Protein 9BAS (pdb70)

Solvent-accessible surface area: 34162 Å² total; per-residue (Å²): 127,8,10,0,0,2,0,1,0,1,2,0,0,20,2,0,0,22,32,13,52,7,146,65,11,46,0,31,13,0,21,13,4,10,1,42,0,0,40,0,29,14,0,0,0,3,2,1,16,6,0,9,0,1,7,0,0,3,17,0,49,19,1,44,59,77,128,18,59,50,24,53,6,45,9,59,22,32,9,80,74,93,122,52,1,1,0,56,0,0,63,135,23,51,4,81,0,0,0,0,2,2,2,4,0,7,4,5,123,52,170,12,47,6,36,126,77,4,111,15,2,0,47,32,0,4,2,59,40,0,5,0,8,4,1,2,9,3,32,0,2,5,2,16,0,31,48,51,96,7,29,110,45,55,110,134,46,67,2,74,26,16,61,164,126,107,43,41,159,32,42,7,4,79,96,70,87,127,86,27,112,27,71,17,43,140,57,4,5,28,1,10,6,34,17,0,0,0,17,2,40,0,14,19,0,160,61,5,61,14,88,6,30,70,8,0,63,52,4,5,119,49,0,36,52,8,0,29,114,16,97,135,86,29,0,0,0,4,1,0,4,14,11,2,11,1,7,4,21,14,11,182,57,9,48,63,54,2,45,7,8,26,5,0,3,0,0,32,5,0,6,36,7,0,2,68,0,6,17,26,0,20,120,59,58,23,20,87,52,0,3,1,1,0,1,0,0,0,0,5,6,15,79,6,5,2,65,4,89,3,79,139,69,62,59,137,13,66,6,5,29,32,22,42,20,2,8,11,0,3,1,0,1,0,2,17,0,0,0,0,0,0,12,54,128,25,33,96,52,55,25,88,1,117,3,13,0,3,1,1,0,2,0,57,0,1,3,107,32,0,61,21,178,29,50,141,87,10,5,45,8,2,93,63,20,17,72,0,3,23,23,18,160,80,93,24,22,109,37,3,5,2,8,36,58,13,22,0,1,11,21,42,95,46,0,2,1,10,47,38,117,52,132,45,56,130,41,16,78,78,10,114,90,27,90,46,2,27,83,94,88,47,8,0,2,8,19,79,167,10,106,61,0,95,119,61,24,12,144,139,78,85,165,39,19,159,46,2,41,44,73,2,71,63,40,123,72,136,232,88,6,11,0,0,3,0,2,0,0,1,0,0,21,2,0,0,26,32,17,55,8,146,67,5,46,0,24,14,0,21,12,5,10,5,48,0,0,40,0,25,7,0,1,0,4,1,0,13,7,0,8,0,2,11,0,1,3,16,0,46,18,3,52,58,70,137,12,54,45,24,51,4,48,9,56,23,36,7,71,80,87,116,66,0,0,0,62,2,0,63,145,36,47,2,86,0,0,0,0,5,1,1,2,1,5,2,5,118,44,103,30,72,6,39,137,54,5,124,14,1,2,41,39,0,3,3,63,46,0,3,0,2,4,2,1,3,3,29,0,2,0,0,13,0,51,52,42,104,13,33,106,48,58,109,139,47,68,3,73,26,20,46,160,137,109,45,38,153,36,46,6,7,80,97,63,91,126,85,33,105,34,71,23,45,144,51,4,7,24,1,14,3,29,17,0,0,0,17,1,38,0,16,20,0,86,64,5,61,6,96,5,27,72,13,2,103,41,9,5,103,59,0,31,60,11,0,42,114,26,83,132,59,30,0,0,0,3,2,0,3,20,16,0,13,0,8,3,19,16,22,183,64,12,50,62,56,3,45,7,7,23,5,0,3,2,0,32,7,0,6,44,8,0,2,65,0,6,20,34,0,25,124,40,54,23,17,70,51,0,4,2,0,0,2,0,0,0,0,8,10,19,72,5,5,4,66,6,94,3,75,132,61,67,51,141,10,65,10,7,27,22,25,36,17,0,9,8,2,4,2,0,0,0,3,13,0,0,0,1,0,1,19,54,135,25,32,97,51,51,26,88,2,110,5,12,0,3,1,1,0,2,1,64,0,2,3,92,37,19,65,19,174,25,54,156,87,9,4,64,13,1,99,62,22,19,68,1,4,20,24,13,167,76,91,24,23,113,37,3,6,5,10,36,60,12,25,1,2,10,20,35,102,44,0,2,1,10,42,39,128,52,129,53,48,125,51,12,71,73,10,108,92,26,85,37,4,35,81,104,79,46,4,0,2,15,21,80,164,17,112,55,0,110,125,61,25,14,129,155,81,89,175,46,20,154,48,4,44,37,68,3,71,47,24,118,83,138,118

Structure (mmCIF, N/CA/C/O backbone):
data_9BAS
#
_entry.id   9BAS
#
_cell.length_a   71.866
_cell.length_b   110.007
_cell.length_c   71.791
_cell.angle_alpha   90.00
_cell.angle_beta   106.25
_cell.angle_gamma   90.00
#
_symmetry.space_group_name_H-M   'P 1 21 1'
#
loop_
_entity.id
_entity.type
_entity.pdbx_description
1 polymer 'S1_15A sulfatase'
2 non-polymer 'CALCIUM ION'
3 non-polymer 6-O-sulfo-beta-D-galactopyranose
4 water water
#
loop_
_atom_site.group_PDB
_atom_site.id
_atom_site.type_symbol
_atom_site.label_atom_id
_atom_site.label_alt_id
_atom_site.label_comp_id
_atom_site.label_asym_id
_atom_site.label_entity_id
_atom_site.label_seq_id
_atom_site.pdbx_PDB_ins_code
_atom_site.Cartn_x
_atom_site.Cartn_y
_atom_site.Cartn_z
_atom_site.occupancy
_atom_site.B_iso_or_equiv
_atom_site.auth_seq_id
_atom_site.auth_comp_id
_atom_site.auth_asym_id
_atom_site.auth_atom_id
_atom_site.pdbx_PDB_model_num
ATOM 1 N N . LYS A 1 45 ? 85.348 -15.497 7.510 1.00 35.82 45 LYS B N 1
ATOM 2 C CA . LYS A 1 45 ? 85.196 -15.433 8.961 1.00 28.78 45 LYS B CA 1
ATOM 3 C C . LYS A 1 45 ? 86.568 -15.446 9.628 1.00 24.62 45 LYS B C 1
ATOM 4 O O . LYS A 1 45 ? 87.302 -16.429 9.524 1.00 28.48 45 LYS B O 1
ATOM 10 N N . PRO A 1 46 ? 86.927 -14.343 10.303 1.00 26.68 46 PRO B N 1
ATOM 11 C CA . PRO A 1 46 ? 88.262 -14.215 10.909 1.00 20.22 46 PRO B CA 1
ATOM 12 C C . PRO A 1 46 ? 88.534 -15.245 12.011 1.00 19.30 46 PRO B C 1
ATOM 13 O O . PRO A 1 46 ? 87.607 -15.855 12.555 1.00 19.41 46 PRO B O 1
ATOM 17 N N . ASN A 1 47 ? 89.810 -15.471 12.294 1.00 17.94 47 ASN B N 1
ATOM 18 C CA . ASN A 1 47 ? 90.199 -16.144 13.516 1.00 16.26 47 ASN B CA 1
ATOM 19 C C . ASN A 1 47 ? 90.058 -15.179 14.661 1.00 16.51 47 ASN B C 1
ATOM 20 O O . ASN A 1 47 ? 90.060 -13.965 14.457 1.00 16.00 47 ASN B O 1
ATOM 25 N N . ILE A 1 48 ? 89.912 -15.719 15.860 1.00 15.70 48 ILE B N 1
ATOM 26 C CA . ILE A 1 48 ? 89.769 -14.890 17.043 1.00 15.63 48 ILE B CA 1
ATOM 27 C C . ILE A 1 48 ? 90.826 -15.282 18.067 1.00 15.18 48 ILE B C 1
ATOM 28 O O . ILE A 1 48 ? 91.020 -16.454 18.372 1.00 15.68 48 ILE B O 1
ATOM 33 N N . VAL A 1 49 ? 91.527 -14.293 18.594 1.00 17.03 49 VAL B N 1
ATOM 34 C CA . VAL A 1 49 ? 92.454 -14.540 19.689 1.00 15.59 49 VAL B CA 1
ATOM 35 C C . VAL A 1 49 ? 92.176 -13.545 20.818 1.00 16.22 49 VAL B C 1
ATOM 36 O O . VAL A 1 49 ? 92.171 -12.329 20.592 1.00 16.24 49 VAL B O 1
ATOM 40 N N . ILE A 1 50 ? 91.920 -14.062 22.018 1.00 16.72 50 ILE B N 1
ATOM 41 C CA . ILE A 1 50 ? 91.703 -13.201 23.174 1.00 14.62 50 ILE B CA 1
ATOM 42 C C . ILE A 1 50 ? 92.859 -13.294 24.177 1.00 13.80 50 ILE B C 1
ATOM 43 O O . ILE A 1 50 ? 92.971 -14.269 24.926 1.00 14.81 50 ILE B O 1
ATOM 48 N N . PHE A 1 51 ? 93.735 -12.293 24.162 1.00 12.31 51 PHE B N 1
ATOM 49 C CA . PHE A 1 51 ? 94.818 -12.195 25.143 1.00 14.50 51 PHE B CA 1
ATOM 50 C C . PHE A 1 51 ? 94.234 -11.633 26.422 1.00 13.74 51 PHE B C 1
ATOM 51 O O . PHE A 1 51 ? 93.714 -10.516 26.436 1.00 11.94 51 PHE B O 1
ATOM 59 N N . TYR A 1 52 ? 94.335 -12.403 27.497 1.00 14.81 52 TYR B N 1
ATOM 60 C CA . TYR A 1 52 ? 93.661 -12.053 28.740 1.00 15.31 52 TYR B CA 1
ATOM 61 C C . TYR A 1 52 ? 94.631 -12.093 29.918 1.00 15.60 52 TYR B C 1
ATOM 62 O O . TYR A 1 52 ? 94.964 -13.157 30.450 1.00 13.95 52 TYR B O 1
ATOM 71 N N . VAL A 1 53 ? 95.070 -10.900 30.308 1.00 12.56 53 VAL B N 1
ATOM 72 C CA . VAL A 1 53 ? 96.119 -10.713 31.297 1.00 13.07 53 VAL B CA 1
ATOM 73 C C . VAL A 1 53 ? 95.549 -10.688 32.717 1.00 13.14 53 VAL B C 1
ATOM 74 O O . VAL A 1 53 ? 94.460 -10.158 32.964 1.00 13.99 53 VAL B O 1
ATOM 78 N N . ASP A 1 54 ? 96.279 -11.303 33.636 1.00 12.71 54 ASP B N 1
ATOM 79 C CA . ASP A 1 54 ? 95.870 -11.373 35.022 1.00 13.28 54 ASP B CA 1
ATOM 80 C C . ASP A 1 54 ? 96.348 -10.125 35.779 1.00 15.36 54 ASP B C 1
ATOM 81 O O . ASP A 1 54 ? 97.541 -9.858 35.866 1.00 15.37 54 ASP B O 1
ATOM 86 N N . ASP A 1 55 ? 95.390 -9.359 36.293 1.00 13.57 55 ASP B N 1
ATOM 87 C CA . ASP A 1 55 ? 95.625 -8.183 37.122 1.00 14.57 55 ASP B CA 1
ATOM 88 C C . ASP A 1 55 ? 96.337 -7.050 36.404 1.00 13.01 55 ASP B C 1
ATOM 89 O O . ASP A 1 55 ? 97.082 -6.312 37.038 1.00 13.15 55 ASP B O 1
ATOM 94 N N . LEU A 1 56 ? 96.131 -6.901 35.102 1.00 12.12 56 LEU B N 1
ATOM 95 C CA . LEU A 1 56 ? 96.791 -5.816 34.402 1.00 12.79 56 LEU B CA 1
ATOM 96 C C . LEU A 1 56 ? 96.046 -4.510 34.644 1.00 12.49 56 LEU B C 1
ATOM 97 O O . LEU A 1 56 ? 94.853 -4.408 34.375 1.00 13.52 56 LEU B O 1
ATOM 102 N N . GLY A 1 57 ? 96.750 -3.505 35.147 1.00 12.16 57 GLY B N 1
ATOM 103 C CA . GLY A 1 57 ? 96.104 -2.253 35.456 1.00 11.22 57 GLY B CA 1
ATOM 104 C C . GLY A 1 57 ? 96.140 -1.302 34.294 1.00 12.24 57 GLY B C 1
ATOM 105 O O . GLY A 1 57 ? 96.877 -1.508 33.332 1.00 12.30 57 GLY B O 1
ATOM 106 N N . TYR A 1 58 ? 95.343 -0.245 34.406 1.00 13.09 58 TYR B N 1
ATOM 107 C CA . TYR A 1 58 ? 95.127 0.690 33.326 1.00 14.60 58 TYR B CA 1
ATOM 108 C C . TYR A 1 58 ? 96.443 1.269 32.884 1.00 11.40 58 TYR B C 1
ATOM 109 O O . TYR A 1 58 ? 96.697 1.389 31.703 1.00 13.03 58 TYR B O 1
ATOM 118 N N . GLY A 1 59 ? 97.300 1.580 33.846 1.00 14.15 59 GLY B N 1
ATOM 119 C CA . GLY A 1 59 ? 98.567 2.216 33.551 1.00 12.78 59 GLY B CA 1
ATOM 120 C C . GLY A 1 59 ? 99.766 1.299 33.435 1.00 12.88 59 GLY B C 1
ATOM 121 O O . GLY A 1 59 ? 100.898 1.779 33.448 1.00 13.93 59 GLY B O 1
ATOM 122 N N . ASP A 1 60 ? 99.525 -0.004 33.314 1.00 11.54 60 ASP B N 1
ATOM 123 C CA . ASP A 1 60 ? 100.582 -1.014 33.319 1.00 13.73 60 ASP B CA 1
ATOM 124 C C . ASP A 1 60 ? 101.121 -1.331 31.926 1.00 13.68 60 ASP B C 1
ATOM 125 O O . ASP A 1 60 ? 101.764 -2.365 31.727 1.00 16.18 60 ASP B O 1
ATOM 130 N N . LEU A 1 61 ? 100.814 -0.471 30.961 1.00 11.68 61 LEU B N 1
ATOM 131 C CA . LEU A 1 61 ? 101.374 -0.562 29.614 1.00 13.95 61 LEU B CA 1
ATOM 132 C C . LEU A 1 61 ? 102.033 0.760 29.271 1.00 14.53 61 LEU B C 1
ATOM 133 O O . LEU A 1 61 ? 101.564 1.810 29.709 1.00 12.56 61 LEU B O 1
ATOM 138 N N . SER A 1 62 ? 103.115 0.718 28.495 1.00 15.75 62 SER B N 1
ATOM 139 C CA . SER A 1 62 ? 103.773 1.959 28.110 1.00 15.16 62 SER B CA 1
ATOM 140 C C . SER A 1 62 ? 102.861 2.727 27.152 1.00 14.24 62 SER B C 1
ATOM 141 O O . SER A 1 62 ? 102.895 3.951 27.118 1.00 14.81 62 SER B O 1
ATOM 144 N N . SER A 1 63 ? 102.013 2.013 26.413 1.00 14.58 63 SER B N 1
ATOM 145 C CA . SER A 1 63 ? 101.013 2.669 25.566 1.00 15.88 63 SER B CA 1
ATOM 146 C C . SER A 1 63 ? 99.840 3.265 26.366 1.00 14.95 63 SER B C 1
ATOM 147 O O . SER A 1 63 ? 98.996 3.967 25.798 1.00 14.61 63 SER B O 1
ATOM 150 N N . TYR A 1 64 ? 99.796 2.971 27.668 1.00 12.52 64 TYR B N 1
ATOM 151 C CA . TYR A 1 64 ? 98.834 3.565 28.595 1.00 15.23 64 TYR B CA 1
ATOM 152 C C . TYR A 1 64 ? 99.526 4.370 29.707 1.00 17.71 64 TYR B C 1
ATOM 153 O O . TYR A 1 64 ? 98.938 4.649 30.761 1.00 17.64 64 TYR B O 1
ATOM 162 N N . GLY A 1 65 ? 100.790 4.708 29.479 1.00 15.36 65 GLY B N 1
ATOM 163 C CA . GLY A 1 65 ? 101.484 5.664 30.315 1.00 15.46 65 GLY B CA 1
ATOM 164 C C . GLY A 1 65 ? 102.763 5.196 30.971 1.00 14.64 65 GLY B C 1
ATOM 165 O O . GLY A 1 65 ? 103.539 6.021 31.437 1.00 15.01 65 GLY B O 1
ATOM 166 N N . MET A 1 66 ? 102.984 3.887 31.039 1.00 12.95 66 MET B N 1
ATOM 167 C CA . MET A 1 66 ? 104.132 3.373 31.778 1.00 16.29 66 MET B CA 1
ATOM 168 C C . MET A 1 66 ? 105.478 3.838 31.224 1.00 17.70 66 MET B C 1
ATOM 169 O O . MET A 1 66 ? 105.765 3.696 30.031 1.00 17.85 66 MET B O 1
ATOM 174 N N . GLU A 1 67 ? 106.303 4.384 32.110 1.00 19.98 67 GLU B N 1
ATOM 175 C CA . GLU A 1 67 ? 107.606 4.911 31.721 1.00 22.10 67 GLU B CA 1
ATOM 176 C C . GLU A 1 67 ? 108.763 4.070 32.252 1.00 17.31 67 GLU B C 1
ATOM 177 O O . GLU A 1 67 ? 109.819 4.031 31.645 1.00 19.27 67 GLU B O 1
ATOM 183 N N . GLN A 1 68 ? 108.560 3.389 33.375 1.00 17.91 68 GLN B N 1
ATOM 184 C CA . GLN A 1 68 ? 109.650 2.652 34.018 1.00 17.17 68 GLN B CA 1
ATOM 185 C C . GLN A 1 68 ? 109.961 1.330 33.339 1.00 15.76 68 GLN B C 1
ATOM 186 O O . GLN A 1 68 ? 110.966 0.707 33.638 1.00 16.16 68 GLN B O 1
ATOM 192 N N . ALA A 1 69 ? 109.092 0.908 32.438 1.00 14.02 69 ALA B N 1
ATOM 193 C CA . ALA A 1 69 ? 109.375 -0.234 31.576 1.00 15.18 69 ALA B CA 1
ATOM 194 C C . ALA A 1 69 ? 108.470 -0.161 30.366 1.00 16.08 69 ALA B C 1
ATOM 195 O O . ALA A 1 69 ? 107.454 0.536 30.375 1.00 17.47 69 ALA B O 1
ATOM 197 N N . GLN A 1 70 ? 108.837 -0.874 29.318 1.00 14.53 70 GLN B N 1
ATOM 198 C CA . GLN A 1 70 ? 108.072 -0.813 28.097 1.00 15.23 70 GLN B CA 1
ATOM 199 C C . GLN A 1 70 ? 107.464 -2.165 27.778 1.00 14.77 70 GLN B C 1
ATOM 200 O O . GLN A 1 70 ? 107.986 -3.212 28.170 1.00 13.40 70 GLN B O 1
ATOM 206 N N . THR A 1 71 ? 106.349 -2.115 27.061 1.00 17.91 71 THR B N 1
ATOM 207 C CA . THR A 1 71 ? 105.662 -3.300 26.581 1.00 14.44 71 THR B CA 1
ATOM 208 C C . THR A 1 71 ? 105.533 -3.256 25.053 1.00 13.15 71 THR B C 1
ATOM 209 O O . THR A 1 71 ? 104.428 -3.157 24.549 1.00 13.72 71 THR B O 1
ATOM 213 N N . PRO A 1 72 ? 106.663 -3.333 24.318 1.00 13.41 72 PRO B N 1
ATOM 214 C CA . PRO A 1 72 ? 106.689 -3.083 22.867 1.00 14.71 72 PRO B CA 1
ATOM 215 C C . PRO A 1 72 ? 105.695 -3.885 22.009 1.00 12.79 72 PRO B C 1
ATOM 216 O O . PRO A 1 72 ? 105.151 -3.351 21.056 1.00 11.74 72 PRO B O 1
ATOM 220 N N . ASN A 1 73 ? 105.491 -5.158 22.316 1.00 12.60 73 ASN B N 1
ATOM 221 C CA . ASN A 1 73 ? 104.596 -5.973 21.517 1.00 13.09 73 ASN B CA 1
ATOM 222 C C . ASN A 1 73 ? 103.138 -5.533 21.621 1.00 13.64 73 ASN B C 1
ATOM 223 O O . ASN A 1 73 ? 102.449 -5.406 20.612 1.00 17.80 73 ASN B O 1
ATOM 228 N N . ILE A 1 74 ? 102.679 -5.285 22.842 1.00 13.51 74 ILE B N 1
ATOM 229 C CA . ILE A 1 74 ? 101.324 -4.812 23.075 1.00 12.92 74 ILE B CA 1
ATOM 230 C C . ILE A 1 74 ? 101.142 -3.396 22.536 1.00 13.06 74 ILE B C 1
ATOM 231 O O . ILE A 1 74 ? 100.105 -3.074 21.958 1.00 12.85 74 ILE B O 1
ATOM 236 N N . ASP A 1 75 ? 102.170 -2.573 22.714 1.00 12.42 75 ASP B N 1
ATOM 237 C CA . ASP A 1 75 ? 102.187 -1.193 22.230 1.00 14.04 75 ASP B CA 1
ATOM 238 C C . ASP A 1 75 ? 101.990 -1.160 20.701 1.00 14.49 75 ASP B C 1
ATOM 239 O O . ASP A 1 75 ? 101.350 -0.260 20.156 1.00 11.79 75 ASP B O 1
ATOM 244 N N . ALA A 1 76 ? 102.534 -2.174 20.024 1.00 17.15 76 ALA B N 1
ATOM 245 C CA 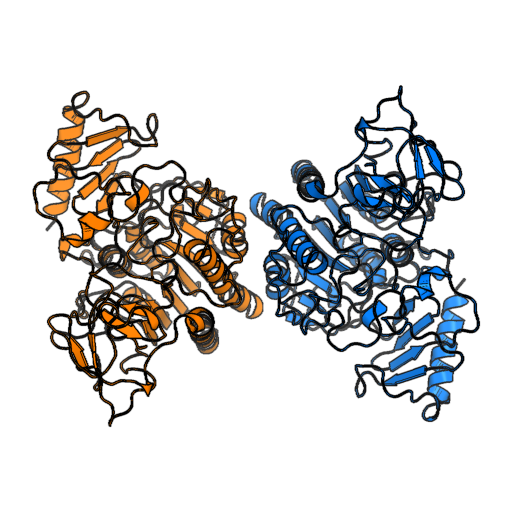. ALA A 1 76 ? 102.400 -2.312 18.576 1.00 13.24 76 ALA B CA 1
ATOM 246 C C . ALA A 1 76 ? 100.941 -2.547 18.165 1.00 16.15 76 ALA B C 1
ATOM 247 O O . ALA A 1 76 ? 100.461 -1.977 17.182 1.00 15.91 76 ALA B O 1
ATOM 249 N N . LEU A 1 77 ? 100.234 -3.383 18.917 1.00 12.19 77 LEU B N 1
ATOM 250 C CA . LEU A 1 77 ? 98.815 -3.587 18.668 1.00 13.02 77 LEU B CA 1
ATOM 251 C C . LEU A 1 77 ? 98.038 -2.268 18.758 1.00 13.16 77 LEU B C 1
ATOM 252 O O . LEU A 1 77 ? 97.225 -1.974 17.896 1.00 14.62 77 LEU B O 1
ATOM 257 N N . ALA A 1 78 ? 98.280 -1.484 19.804 1.00 14.33 78 ALA B N 1
ATOM 258 C CA . ALA A 1 78 ? 97.555 -0.237 19.995 1.00 10.85 78 ALA B CA 1
ATOM 259 C C . ALA A 1 78 ? 97.834 0.745 18.870 1.00 12.77 78 ALA B C 1
ATOM 260 O O . ALA A 1 78 ? 96.952 1.490 18.467 1.00 14.33 78 ALA B O 1
ATOM 262 N N . ALA A 1 79 ? 99.061 0.750 18.365 1.00 14.65 79 ALA B N 1
ATOM 263 C CA . ALA A 1 79 ? 99.448 1.673 17.294 1.00 16.36 79 ALA B CA 1
ATOM 264 C C . ALA A 1 79 ? 98.730 1.338 15.987 1.00 13.74 79 ALA B C 1
ATOM 265 O O . ALA A 1 79 ? 98.322 2.219 15.224 1.00 12.22 79 ALA B O 1
ATOM 267 N N . GLU A 1 80 ? 98.577 0.044 15.738 1.00 12.21 80 GLU B N 1
ATOM 268 C CA . GLU A 1 80 ? 97.935 -0.417 14.527 1.00 10.66 80 GLU B CA 1
ATOM 269 C C . GLU A 1 80 ? 96.415 -0.324 14.634 1.00 12.13 80 GLU B C 1
ATOM 270 O O . GLU A 1 80 ? 95.744 0.032 13.664 1.00 10.46 80 GLU B O 1
ATOM 276 N N . GLY A 1 81 ? 95.882 -0.647 15.816 1.00 12.89 81 GLY B N 1
ATOM 277 C CA . GLY A 1 81 ? 94.449 -0.859 15.994 1.00 11.10 81 GLY B CA 1
ATOM 278 C C . GLY A 1 81 ? 93.693 0.162 16.830 1.00 14.56 81 GLY B C 1
ATOM 279 O O . GLY A 1 81 ? 93.919 1.371 16.728 1.00 14.86 81 GLY B O 1
ATOM 280 N N . ILE A 1 82 ? 92.769 -0.324 17.651 1.00 15.58 82 ILE B N 1
ATOM 281 C CA . ILE A 1 82 ? 91.976 0.572 18.485 1.00 13.39 82 ILE B CA 1
ATOM 282 C C . ILE A 1 82 ? 92.355 0.431 19.950 1.00 13.10 82 ILE B C 1
ATOM 283 O O . ILE A 1 82 ? 92.380 -0.676 20.495 1.00 15.91 82 ILE B O 1
ATOM 288 N N . ARG A 1 83 ? 92.664 1.562 20.575 1.00 15.86 83 ARG B N 1
ATOM 289 C CA . ARG A 1 83 ? 93.067 1.599 21.980 1.00 15.23 83 ARG B CA 1
ATOM 290 C C . ARG A 1 83 ? 91.921 2.160 22.780 1.00 13.35 83 ARG B C 1
ATOM 291 O O . ARG A 1 83 ? 91.587 3.329 22.632 1.00 14.76 83 ARG B O 1
ATOM 299 N N . PHE A 1 84 ? 91.333 1.322 23.632 1.00 13.32 84 PHE B N 1
ATOM 300 C CA . PHE A 1 84 ? 90.158 1.703 24.404 1.00 14.35 84 PHE B CA 1
ATOM 301 C C . PHE A 1 84 ? 90.556 2.312 25.735 1.00 14.20 84 PHE B C 1
ATOM 302 O O . PHE A 1 84 ? 91.357 1.762 26.469 1.00 14.41 84 PHE B O 1
ATOM 310 N N . THR A 1 85 ? 89.984 3.474 26.017 1.00 15.20 85 THR B N 1
ATOM 311 C CA . THR A 1 85 ? 90.302 4.250 27.200 1.00 14.48 85 THR B CA 1
ATOM 312 C C . THR A 1 85 ? 89.161 4.291 28.232 1.00 15.81 85 THR B C 1
ATOM 313 O O . THR A 1 85 ? 89.297 4.930 29.274 1.00 16.87 85 THR B O 1
ATOM 317 N N . ASP A 1 86 ? 88.047 3.616 27.935 1.00 16.32 86 ASP B N 1
ATOM 318 C CA . ASP A 1 86 ? 86.913 3.485 28.872 1.00 15.68 86 ASP B CA 1
ATOM 319 C C . ASP A 1 86 ? 86.287 2.092 28.759 1.00 16.73 86 ASP B C 1
ATOM 320 O O . ASP A 1 86 ? 85.059 1.927 28.702 1.00 14.65 86 ASP B O 1
ATOM 325 N N . ALA A 1 87 ? 87.160 1.091 28.726 1.00 15.58 87 ALA B N 1
ATOM 326 C CA . ALA A 1 87 ? 86.762 -0.292 28.560 1.00 14.58 87 ALA B CA 1
ATOM 327 C C . ALA A 1 87 ? 86.884 -0.953 29.891 1.00 12.94 87 ALA B C 1
ATOM 328 O O . ALA A 1 87 ? 87.784 -0.626 30.639 1.00 14.47 87 ALA B O 1
ATOM 330 N N . HIS A 1 88 ? 85.987 -1.885 30.191 1.00 15.32 88 HIS B N 1
ATOM 331 C CA . HIS A 1 88 ? 85.942 -2.472 31.528 1.00 13.15 88 HIS B CA 1
ATOM 332 C C . HIS A 1 88 ? 85.794 -3.974 31.592 1.00 12.77 88 HIS B C 1
ATOM 333 O O . HIS A 1 88 ? 85.028 -4.566 30.842 1.00 12.77 88 HIS B O 1
ATOM 340 N N . SER A 1 89 ? 86.522 -4.576 32.523 1.00 12.00 89 SER B N 1
ATOM 341 C CA . SER A 1 89 ? 86.214 -5.931 32.957 1.00 12.86 89 SER B CA 1
ATOM 342 C C . SER A 1 89 ? 84.839 -5.914 33.627 1.00 12.76 89 SER B C 1
ATOM 343 O O . SER A 1 89 ? 84.357 -4.866 34.061 1.00 13.96 89 SER B O 1
ATOM 346 N N . SER A 1 90 ? 84.182 -7.054 33.691 1.00 10.03 90 SER B N 1
ATOM 347 C CA . SER A 1 90 ? 82.861 -7.058 34.274 1.00 13.59 90 SER B CA 1
ATOM 348 C C . SER A 1 90 ? 82.956 -6.911 35.805 1.00 14.25 90 SER B C 1
ATOM 349 O O . SER A 1 90 ? 82.043 -6.390 36.435 1.00 16.33 90 SER B O 1
ATOM 352 N N . ALA A 1 91 ? 84.072 -7.339 36.391 1.00 14.42 91 ALA B N 1
ATOM 353 C CA . ALA A 1 91 ? 84.240 -7.301 37.848 1.00 13.54 91 ALA B CA 1
ATOM 354 C C . ALA A 1 91 ? 85.637 -6.831 38.263 1.00 15.06 91 ALA B C 1
ATOM 355 O O . ALA A 1 91 ? 86.488 -6.616 37.413 1.00 14.72 91 ALA B O 1
ATOM 357 N N . ALA A 1 92 ? 85.875 -6.675 39.569 1.00 13.63 92 ALA B N 1
ATOM 358 C CA . ALA A 1 92 ? 87.189 -6.252 40.049 1.00 11.89 92 ALA B CA 1
ATOM 359 C C . ALA A 1 92 ? 88.029 -7.412 40.582 1.00 14.28 92 ALA B C 1
ATOM 360 O O . ALA A 1 92 ? 89.087 -7.193 41.189 1.00 14.26 92 ALA B O 1
ATOM 362 N N . THR A 1 93 ? 87.559 -8.643 40.350 1.00 15.02 93 THR B N 1
ATOM 363 C CA . THR A 1 93 ? 88.349 -9.853 40.601 1.00 14.42 93 THR B CA 1
ATOM 364 C C . THR A 1 93 ? 88.149 -10.862 39.481 1.00 15.09 93 THR B C 1
ATOM 365 O O . THR A 1 93 ? 87.346 -10.636 38.577 1.00 15.95 93 THR B O 1
ATOM 369 N N . SER A 1 94 ? 88.857 -11.988 39.576 1.00 12.96 94 SER B N 1
ATOM 370 C CA . SER A 1 94 ? 89.074 -12.883 38.439 1.00 11.91 94 SER B CA 1
ATOM 371 C C . SER A 1 94 ? 87.905 -13.765 38.055 1.00 15.08 94 SER B C 1
ATOM 372 O O . SER A 1 94 ? 87.416 -13.689 36.929 1.00 14.01 94 SER B O 1
ATOM 375 N N . THR A 1 95 ? 87.502 -14.645 38.970 1.00 13.41 95 THR B N 1
ATOM 376 C CA . THR A 1 95 ? 86.411 -15.570 38.706 1.00 15.57 95 THR B CA 1
ATOM 377 C C . THR A 1 95 ? 85.147 -14.860 38.206 1.00 14.32 95 THR B C 1
ATOM 378 O O . THR A 1 95 ? 84.547 -15.322 37.234 1.00 16.66 95 THR B O 1
ATOM 382 N N . PRO A 1 96 ? 84.745 -13.739 38.836 1.00 15.34 96 PRO B N 1
ATOM 383 C CA . PRO A 1 96 ? 83.545 -13.138 38.251 1.00 13.91 96 PRO B CA 1
ATOM 384 C C . PRO A 1 96 ? 83.751 -12.525 36.870 1.00 14.72 96 PRO B C 1
ATOM 385 O O . PRO A 1 96 ? 82.810 -12.575 36.091 1.00 13.33 96 PRO B O 1
ATOM 389 N N . SER A 1 97 ? 84.917 -11.958 36.572 1.00 13.25 97 SER B N 1
ATOM 390 C CA . SER A 1 97 ? 85.145 -11.346 35.256 1.00 13.03 97 SER B CA 1
ATOM 391 C C . SER A 1 97 ? 85.168 -12.391 34.151 1.00 13.44 97 SER B C 1
ATOM 392 O O . SER A 1 97 ? 84.664 -12.163 33.062 1.00 14.83 97 SER B O 1
ATOM 395 N N . ARG A 1 98 ? 85.786 -13.528 34.435 1.00 14.05 98 ARG B N 1
ATOM 396 C CA . ARG A 1 98 ? 85.819 -14.658 33.503 1.00 14.62 98 ARG B CA 1
ATOM 397 C C . ARG A 1 98 ? 84.438 -15.271 33.286 1.00 14.73 98 ARG B C 1
ATOM 398 O O . ARG A 1 98 ? 84.083 -15.643 32.167 1.00 15.76 98 ARG B O 1
ATOM 406 N N . TYR A 1 99 ? 83.654 -15.365 34.349 1.00 13.33 99 TYR B N 1
ATOM 407 C CA . TYR A 1 99 ? 82.287 -15.870 34.243 1.00 13.72 99 TYR B CA 1
ATOM 408 C C . TYR A 1 99 ? 81.466 -15.012 33.291 1.00 13.19 99 TYR B C 1
ATOM 409 O O . TYR A 1 99 ? 80.763 -15.521 32.434 1.00 13.45 99 TYR B O 1
ATOM 418 N N . SER A 1 100 ? 81.554 -13.701 33.431 1.00 12.92 100 SER B N 1
ATOM 419 C CA . SER A 1 100 ? 80.771 -12.846 32.565 1.00 15.18 100 SER B CA 1
ATOM 420 C C . SER A 1 100 ? 81.270 -12.908 31.135 1.00 12.28 100 SER B C 1
ATOM 421 O O . SER A 1 100 ? 80.491 -12.962 30.195 1.00 14.17 100 SER B O 1
ATOM 424 N N . LEU A 1 101 ? 82.581 -12.886 30.981 1.00 15.53 101 LEU B N 1
ATOM 425 C CA . LEU A 1 101 ? 83.180 -12.900 29.660 1.00 15.72 101 LEU B CA 1
ATOM 426 C C . LEU A 1 101 ? 82.723 -14.124 28.870 1.00 13.96 101 LEU B C 1
ATOM 427 O O . LEU A 1 101 ? 82.492 -14.052 27.678 1.00 15.36 101 LEU B O 1
ATOM 432 N N . LEU A 1 102 ? 82.566 -15.241 29.553 1.00 13.09 102 LEU B N 1
ATOM 433 C CA . LEU A 1 102 ? 82.258 -16.490 28.870 1.00 15.33 102 LEU B CA 1
ATOM 434 C C . LEU A 1 102 ? 80.760 -16.796 28.782 1.00 14.87 102 LEU B C 1
ATOM 435 O O . LEU A 1 102 ? 80.336 -17.590 27.934 1.00 17.17 102 LEU B O 1
ATOM 440 N N . THR A 1 103 ? 79.962 -16.172 29.646 1.00 17.70 103 THR B N 1
ATOM 441 C CA . THR A 1 103 ? 78.525 -16.464 29.706 1.00 16.64 103 THR B CA 1
ATOM 442 C C . THR A 1 103 ? 77.636 -15.318 29.217 1.00 16.79 103 THR B C 1
ATOM 443 O O . THR A 1 103 ? 76.449 -15.518 28.933 1.00 17.41 103 THR B O 1
ATOM 447 N N . GLY A 1 104 ? 78.194 -14.121 29.141 1.00 15.36 104 GLY B N 1
ATOM 448 C CA . GLY A 1 104 ? 77.404 -12.957 28.806 1.00 17.02 104 GLY B CA 1
ATOM 449 C C . GLY A 1 104 ? 76.391 -12.644 29.894 1.00 17.39 104 GLY B C 1
ATOM 450 O O . GLY A 1 104 ? 75.362 -12.023 29.641 1.00 19.33 104 GLY B O 1
ATOM 451 N N . GLN A 1 105 ? 76.689 -13.072 31.114 1.00 17.45 105 GLN B N 1
ATOM 452 C CA . GLN A 1 105 ? 75.798 -12.852 32.250 1.00 18.48 105 GLN B CA 1
ATOM 453 C C . GLN A 1 105 ? 76.510 -12.111 33.380 1.00 14.45 105 GLN B C 1
ATOM 454 O O . GLN A 1 105 ? 77.700 -12.317 33.594 1.00 14.84 105 GLN B O 1
ATOM 460 N N . TYR A 1 106 ? 75.804 -11.227 34.079 1.00 15.10 106 TYR B N 1
ATOM 461 C CA . TYR A 1 106 ? 76.369 -10.598 35.271 1.00 14.99 106 TYR B CA 1
ATOM 462 C C . TYR A 1 106 ? 76.728 -11.657 36.316 1.00 17.36 106 TYR B C 1
ATOM 463 O O . TYR A 1 106 ? 75.949 -12.584 36.578 1.00 14.87 106 TYR B O 1
ATOM 472 N N . ALA A 1 107 ? 77.910 -11.515 36.913 1.00 15.15 107 ALA B N 1
ATOM 473 C CA . ALA A 1 107 ? 78.446 -12.542 37.811 1.00 17.10 107 ALA B CA 1
ATOM 474 C C . ALA A 1 107 ? 77.593 -12.733 39.058 1.00 18.29 107 ALA B C 1
ATOM 475 O O . ALA A 1 107 ? 77.556 -13.812 39.642 1.00 23.59 107 ALA B O 1
ATOM 477 N N . PHE A 1 108 ? 76.903 -11.686 39.472 1.00 20.83 108 PHE B N 1
ATOM 478 C CA . PHE A 1 108 ? 76.150 -11.782 40.700 1.00 19.78 108 PHE B CA 1
ATOM 479 C C . PHE A 1 108 ? 74.941 -12.663 40.461 1.00 18.71 108 PHE B C 1
ATOM 480 O O . PHE A 1 108 ? 74.389 -13.226 41.403 1.00 23.83 108 PHE B O 1
ATOM 488 N N . ARG A 1 109 ? 74.549 -12.803 39.198 1.00 18.31 109 ARG B N 1
ATOM 489 C CA . ARG A 1 109 ? 73.381 -13.611 38.847 1.00 20.21 109 ARG B CA 1
ATOM 490 C C . ARG A 1 109 ? 73.597 -15.072 39.219 1.00 24.06 109 ARG B C 1
ATOM 491 O O . ARG A 1 109 ? 72.639 -15.834 39.383 1.00 19.95 109 ARG B O 1
ATOM 499 N N . ASN A 1 110 ? 74.859 -15.464 39.328 1.00 20.65 110 ASN B N 1
ATOM 500 C CA . ASN A 1 110 ? 75.199 -16.777 39.857 1.00 22.42 110 ASN B CA 1
ATOM 501 C C . ASN A 1 110 ? 76.177 -16.628 41.017 1.00 21.32 110 ASN B C 1
ATOM 502 O O . ASN A 1 110 ? 76.962 -17.525 41.297 1.00 22.95 110 ASN B O 1
ATOM 507 N N . ASN A 1 111 ? 76.125 -15.472 41.678 1.00 22.28 111 ASN B N 1
ATOM 508 C CA . ASN A 1 111 ? 76.941 -15.205 42.868 1.00 24.43 111 ASN B CA 1
ATOM 509 C C . ASN A 1 111 ? 78.420 -15.427 42.682 1.00 22.15 111 ASN B C 1
ATOM 510 O O . ASN A 1 111 ? 79.108 -15.682 43.669 1.00 24.13 111 ASN B O 1
ATOM 515 N N . ALA A 1 112 ? 78.894 -15.363 41.435 1.00 21.59 112 ALA B N 1
ATOM 516 C CA . ALA A 1 112 ? 80.286 -15.687 41.098 1.00 18.03 112 ALA B CA 1
ATOM 517 C C . ALA A 1 112 ? 81.287 -14.914 41.951 1.00 17.10 112 ALA B C 1
ATOM 518 O O . ALA A 1 112 ? 81.197 -13.688 42.116 1.00 14.34 112 ALA B O 1
ATOM 520 N N . ALA A 1 113 ? 82.244 -15.646 42.499 1.00 14.56 113 ALA B N 1
ATOM 521 C CA . ALA A 1 113 ? 83.226 -15.034 43.360 1.00 17.38 113 ALA B CA 1
ATOM 522 C C . ALA A 1 113 ? 84.525 -15.804 43.235 1.00 15.33 113 ALA B C 1
ATOM 523 O O . ALA A 1 113 ? 84.492 -16.955 42.816 1.00 17.17 113 ALA B O 1
ATOM 525 N N . ILE A 1 114 ? 85.651 -15.168 43.579 1.00 16.64 114 ILE B N 1
ATOM 526 C CA . ILE A 1 114 ? 86.969 -15.824 43.601 1.00 15.11 114 ILE B CA 1
ATOM 527 C C . ILE A 1 114 ? 86.886 -17.271 44.121 1.00 14.30 114 ILE B C 1
ATOM 528 O O . ILE A 1 114 ? 86.393 -17.503 45.218 1.00 13.77 114 ILE B O 1
ATOM 533 N N . LEU A 1 115 ? 87.354 -18.229 43.327 1.00 12.24 115 LEU B N 1
ATOM 534 C CA . LEU A 1 115 ? 87.252 -19.649 43.673 1.00 14.19 115 LEU B CA 1
ATOM 535 C C . LEU A 1 115 ? 88.539 -20.276 44.231 1.00 16.45 115 LEU B C 1
ATOM 536 O O . LEU A 1 115 ? 89.645 -19.794 43.975 1.00 14.48 115 LEU B O 1
ATOM 541 N N . PRO A 1 116 ? 88.391 -21.385 44.985 1.00 18.31 116 PRO B N 1
ATOM 542 C CA . PRO A 1 116 ? 89.521 -22.252 45.333 1.00 16.18 116 PRO B CA 1
ATOM 543 C C . PRO A 1 116 ? 89.830 -23.230 44.196 1.00 15.22 116 PRO B C 1
ATOM 544 O O . PRO A 1 116 ? 89.011 -23.381 43.297 1.00 19.33 116 PRO B O 1
ATOM 548 N N . GLY A 1 117 ? 90.988 -23.878 44.237 1.00 15.50 117 GLY B N 1
ATOM 549 C CA . GLY A 1 117 ? 91.418 -24.740 43.153 1.00 17.15 117 GLY B CA 1
ATOM 550 C C . GLY A 1 117 ? 90.705 -26.075 43.079 1.00 17.35 117 GLY B C 1
ATOM 551 O O . GLY A 1 117 ? 90.899 -26.823 42.118 1.00 17.63 117 GLY B O 1
ATOM 552 N N . ASP A 1 118 ? 89.880 -26.380 44.080 1.00 20.51 118 ASP B N 1
ATOM 553 C CA . ASP A 1 118 ? 89.100 -27.625 44.080 1.00 17.55 118 ASP B CA 1
ATOM 554 C C . ASP A 1 118 ? 87.586 -27.385 43.969 1.00 20.26 118 ASP B C 1
ATOM 555 O O . ASP A 1 118 ? 86.780 -28.293 44.161 1.00 25.59 118 ASP B O 1
ATOM 560 N N . ALA A 1 119 ? 87.208 -26.160 43.636 1.00 20.56 119 ALA B N 1
ATOM 561 C CA . ALA A 1 119 ? 85.809 -25.806 43.487 1.00 20.06 119 ALA B CA 1
ATOM 562 C C . ALA A 1 119 ? 85.213 -26.437 42.243 1.00 19.19 119 ALA B C 1
ATOM 563 O O . ALA A 1 119 ? 85.931 -26.727 41.275 1.00 19.31 119 ALA B O 1
ATOM 565 N N . PRO A 1 120 ? 83.893 -26.671 42.276 1.00 19.45 120 PRO B N 1
ATOM 566 C CA . PRO A 1 120 ? 83.148 -27.169 41.117 1.00 17.82 120 PRO B CA 1
ATOM 567 C C . PRO A 1 120 ? 82.898 -26.095 40.056 1.00 17.80 120 PRO B C 1
ATOM 568 O O . PRO A 1 120 ? 82.860 -24.890 40.372 1.00 18.22 120 PRO B O 1
ATOM 572 N N . LEU A 1 121 ? 82.731 -26.551 38.811 1.00 17.40 121 LEU B N 1
ATOM 573 C CA . LEU A 1 121 ? 82.552 -25.678 37.658 1.00 18.02 121 LEU B CA 1
ATOM 574 C C . LEU A 1 121 ? 81.335 -24.806 37.875 1.00 18.38 121 LEU B C 1
ATOM 575 O O . LEU A 1 121 ? 80.262 -25.308 38.178 1.00 16.80 121 LEU B O 1
ATOM 580 N N . ILE A 1 122 ? 81.524 -23.494 37.749 1.00 18.31 122 ILE B N 1
ATOM 581 C CA . ILE A 1 122 ? 80.474 -22.528 38.076 1.00 18.72 122 ILE B CA 1
ATOM 582 C C . ILE A 1 122 ? 79.631 -22.143 36.878 1.00 16.44 122 ILE B C 1
ATOM 583 O O . ILE A 1 122 ? 78.649 -21.412 37.008 1.00 19.18 122 ILE B O 1
ATOM 588 N N . ILE A 1 123 ? 80.029 -22.617 35.706 1.00 17.43 123 ILE B N 1
ATOM 589 C CA . ILE A 1 123 ? 79.244 -22.405 34.504 1.00 20.20 123 ILE B CA 1
ATOM 590 C C . ILE A 1 123 ? 78.428 -23.661 34.253 1.00 18.64 123 ILE B C 1
ATOM 591 O O . ILE A 1 123 ? 78.968 -24.760 34.282 1.00 19.65 123 ILE B O 1
ATOM 596 N N . ASP A 1 124 ? 77.122 -23.506 34.049 1.00 22.63 124 ASP B N 1
ATOM 597 C CA . ASP A 1 124 ? 76.271 -24.660 33.770 1.00 20.66 124 ASP B CA 1
ATOM 598 C C . ASP A 1 124 ? 76.536 -25.105 32.349 1.00 21.18 124 ASP B C 1
ATOM 599 O O . ASP A 1 124 ? 76.231 -24.396 31.387 1.00 20.33 124 ASP B O 1
ATOM 604 N N . HIS A 1 125 ? 77.103 -26.293 32.215 1.00 19.67 125 HIS B N 1
ATOM 605 C CA . HIS A 1 125 ? 77.585 -26.717 30.922 1.00 23.98 125 HIS B CA 1
ATOM 606 C C . HIS A 1 125 ? 76.460 -27.027 29.933 1.00 21.86 125 HIS B C 1
ATOM 607 O O . HIS A 1 125 ? 76.708 -27.143 28.738 1.00 22.21 125 HIS B O 1
ATOM 614 N N . THR A 1 126 ? 75.228 -27.140 30.419 1.00 23.50 126 THR B N 1
ATOM 615 C CA . THR A 1 126 ? 74.104 -27.489 29.543 1.00 25.30 126 THR B CA 1
ATOM 616 C C . THR A 1 126 ? 73.471 -26.247 28.920 1.00 21.71 126 THR B C 1
ATOM 617 O O . THR A 1 126 ? 72.391 -26.308 28.337 1.00 20.67 126 THR B O 1
ATOM 621 N N . LYS A 1 127 ? 74.161 -25.119 29.047 1.00 21.18 127 LYS B N 1
ATOM 622 C CA . LYS A 1 127 ? 73.657 -23.839 28.571 1.00 23.12 127 LYS B CA 1
ATOM 623 C C . LYS A 1 127 ? 74.659 -23.175 27.609 1.00 23.17 127 LYS B C 1
ATOM 624 O O . LYS A 1 127 ? 75.845 -23.504 27.619 1.00 18.87 127 LYS B O 1
ATOM 630 N N . PRO A 1 128 ? 74.177 -22.254 26.754 1.00 27.05 128 PRO B N 1
ATOM 631 C CA . PRO A 1 128 ? 75.081 -21.684 25.751 1.00 21.66 128 PRO B CA 1
ATOM 632 C C . PRO A 1 128 ? 76.238 -20.952 26.398 1.00 22.60 128 PRO B C 1
ATOM 633 O O . PRO A 1 128 ? 76.052 -20.301 27.433 1.00 25.66 128 PRO B O 1
ATOM 637 N N . THR A 1 129 ? 77.424 -21.079 25.809 1.00 21.92 129 THR B N 1
ATOM 638 C CA . THR A 1 129 ? 78.600 -20.362 26.278 1.00 19.04 129 THR B CA 1
ATOM 639 C C . THR A 1 129 ? 79.237 -19.698 25.074 1.00 19.29 129 THR B C 1
ATOM 640 O O . THR A 1 129 ? 79.027 -20.151 23.948 1.00 17.79 129 THR B O 1
ATOM 644 N N . LEU A 1 130 ? 80.000 -18.628 25.304 1.00 18.59 130 LEU B N 1
ATOM 645 C CA . LEU A 1 130 ? 80.713 -17.942 24.218 1.00 19.44 130 LEU B CA 1
ATOM 646 C C . LEU A 1 130 ? 81.490 -18.906 23.282 1.00 18.56 130 LEU B C 1
ATOM 647 O O . LEU A 1 130 ? 81.355 -18.795 22.069 1.00 19.94 130 LEU B O 1
ATOM 652 N N . PRO A 1 131 ? 82.295 -19.848 23.826 1.00 20.45 131 PRO B N 1
ATOM 653 C CA . PRO A 1 131 ? 82.941 -20.797 22.904 1.00 14.61 131 PRO B CA 1
ATOM 654 C C . PRO A 1 131 ? 81.942 -21.690 22.147 1.00 19.22 131 PRO B C 1
ATOM 655 O O . PRO A 1 131 ? 82.203 -22.049 20.988 1.00 16.58 131 PRO B O 1
ATOM 659 N N . LYS A 1 132 ? 80.825 -22.032 22.801 1.00 18.35 132 LYS B N 1
ATOM 660 C CA . LYS A 1 132 ? 79.747 -22.828 22.210 1.00 19.97 132 LYS B CA 1
ATOM 661 C C . LYS A 1 132 ? 79.053 -22.113 21.065 1.00 19.58 132 LYS B C 1
ATOM 662 O O . LYS A 1 132 ? 78.655 -22.723 20.069 1.00 21.94 132 LYS B O 1
ATOM 668 N N . MET A 1 133 ? 78.889 -20.810 21.229 1.00 23.29 133 MET B N 1
ATOM 669 C CA . MET A 1 133 ? 78.336 -19.979 20.184 1.00 18.83 133 MET B CA 1
ATOM 670 C C . MET A 1 133 ? 79.232 -20.056 18.947 1.00 17.00 133 MET B C 1
ATOM 671 O O . MET A 1 133 ? 78.731 -20.134 17.837 1.00 19.03 133 MET B O 1
ATOM 676 N N . LEU A 1 134 ? 80.552 -20.083 19.155 1.00 19.52 134 LEU B N 1
ATOM 677 C CA . LEU A 1 134 ? 81.547 -20.083 18.071 1.00 15.60 134 LEU B CA 1
ATOM 678 C C . LEU A 1 134 ? 81.732 -21.418 17.383 1.00 17.07 134 LEU B C 1
ATOM 679 O O . LEU A 1 134 ? 82.004 -21.461 16.195 1.00 18.46 134 LEU B O 1
ATOM 684 N N . GLN A 1 135 ? 81.627 -22.515 18.119 1.00 18.70 135 GLN B N 1
ATOM 685 C CA . GLN A 1 135 ? 81.673 -23.824 17.475 1.00 18.76 135 GLN B CA 1
ATOM 686 C C . GLN A 1 135 ? 80.492 -23.982 16.537 1.00 21.60 135 GLN B C 1
ATOM 687 O O . GLN A 1 135 ? 80.600 -24.593 15.477 1.00 24.32 135 GLN B O 1
ATOM 693 N N . LYS A 1 136 ? 79.357 -23.440 16.965 1.00 23.98 136 LYS B N 1
ATOM 694 C CA . LYS A 1 136 ? 78.147 -23.386 16.162 1.00 25.26 136 LYS B CA 1
ATOM 695 C C . LYS A 1 136 ? 78.446 -22.751 14.805 1.00 23.65 136 LYS B C 1
ATOM 696 O O . LYS A 1 136 ? 78.020 -23.259 13.764 1.00 25.06 136 LYS B O 1
ATOM 702 N N . ALA A 1 137 ? 79.214 -21.667 14.810 1.00 19.40 137 ALA B N 1
ATOM 703 C CA . ALA A 1 137 ? 79.565 -20.987 13.563 1.00 20.86 137 ALA B CA 1
ATOM 704 C C . ALA A 1 137 ? 80.706 -21.685 12.855 1.00 22.15 137 ALA B C 1
ATOM 705 O O . ALA A 1 137 ? 81.242 -21.170 11.877 1.00 28.45 137 ALA B O 1
ATOM 707 N N . GLY A 1 138 ? 81.087 -22.851 13.360 1.00 21.16 138 GLY B N 1
ATOM 708 C CA . GLY A 1 138 ? 82.108 -23.652 12.719 1.00 19.98 138 GLY B CA 1
ATOM 709 C C . GLY A 1 138 ? 83.524 -23.425 13.208 1.00 20.18 138 GLY B C 1
ATOM 710 O O . GLY A 1 138 ? 84.463 -23.967 12.637 1.00 23.78 138 GLY B O 1
ATOM 711 N N . TYR A 1 139 ? 83.696 -22.636 14.258 1.00 17.19 139 TYR B N 1
ATOM 712 C CA . TYR A 1 139 ? 85.032 -22.407 14.802 1.00 16.54 139 TYR B CA 1
ATOM 713 C C . TYR A 1 139 ? 85.573 -23.617 15.551 1.00 19.26 139 TYR B C 1
ATOM 714 O O . TYR A 1 139 ? 84.830 -24.331 16.223 1.00 18.61 139 TYR B O 1
ATOM 723 N N . LYS A 1 140 ? 86.880 -23.833 15.427 1.00 20.10 140 LYS B N 1
ATOM 724 C CA . LYS A 1 140 ? 87.622 -24.649 16.375 1.00 20.26 140 LYS B CA 1
ATOM 725 C C . LYS A 1 140 ? 87.908 -23.760 17.581 1.00 17.07 140 LYS B C 1
ATOM 726 O O . LYS A 1 140 ? 88.273 -22.601 17.415 1.00 19.74 140 LYS B O 1
ATOM 732 N N . THR A 1 141 ? 87.726 -24.275 18.791 1.00 20.44 141 THR B N 1
ATOM 733 C CA . THR A 1 141 ? 87.952 -23.445 19.976 1.00 18.32 141 THR B CA 1
ATOM 734 C C . THR A 1 141 ? 89.025 -24.024 20.908 1.00 16.63 141 THR B C 1
ATOM 735 O O . THR A 1 141 ? 89.133 -25.238 21.083 1.00 17.18 141 THR B O 1
ATOM 739 N N . GLY A 1 142 ? 89.825 -23.144 21.499 1.00 16.85 142 GLY B N 1
ATOM 740 C CA . GLY A 1 142 ? 90.860 -23.564 22.427 1.00 16.10 142 GLY B CA 1
ATOM 741 C C . GLY A 1 142 ? 91.121 -22.542 23.517 1.00 14.21 142 GLY B C 1
ATOM 742 O O . GLY A 1 142 ? 90.883 -21.348 23.333 1.00 13.17 142 GLY B O 1
ATOM 743 N N . VAL A 1 143 ? 91.606 -23.025 24.659 1.00 16.14 143 VAL B N 1
ATOM 744 C CA . VAL A 1 143 ? 91.968 -22.175 25.785 1.00 12.33 143 VAL B CA 1
ATOM 745 C C . VAL A 1 143 ? 93.276 -22.655 26.418 1.00 14.54 143 VAL B C 1
ATOM 746 O O . VAL A 1 143 ? 93.432 -23.834 26.745 1.00 15.26 143 VAL B O 1
ATOM 750 N N . VAL A 1 144 ? 94.235 -21.745 26.554 1.00 12.88 144 VAL B N 1
ATOM 751 C CA . VAL A 1 144 ? 95.528 -22.097 27.113 1.00 11.81 144 VAL B CA 1
ATOM 752 C C . VAL A 1 144 ? 95.878 -21.060 28.159 1.00 15.45 144 VAL B C 1
ATOM 753 O O . VAL A 1 144 ? 96.109 -19.897 27.822 1.00 15.20 144 VAL B O 1
ATOM 757 N N . GLY A 1 145 ? 95.903 -21.466 29.427 1.00 16.01 145 GLY B N 1
ATOM 758 C CA . GLY A 1 145 ? 96.260 -20.548 30.497 1.00 17.44 145 GLY B CA 1
ATOM 759 C C . GLY A 1 145 ? 95.497 -20.817 31.772 1.00 17.30 145 GLY B C 1
ATOM 760 O O . GLY A 1 145 ? 95.085 -21.946 32.013 1.00 19.12 145 GLY B O 1
ATOM 761 N N . LYS A 1 146 ? 95.297 -19.786 32.589 1.00 16.29 146 LYS B N 1
ATOM 762 C CA . LYS A 1 146 ? 94.597 -19.967 33.861 1.00 17.50 146 LYS B CA 1
ATOM 763 C C . LYS A 1 146 ? 93.069 -20.050 33.685 1.00 14.92 146 LYS B C 1
ATOM 764 O O . LYS A 1 146 ? 92.476 -19.243 32.973 1.00 14.43 146 LYS B O 1
ATOM 770 N N . TRP A 1 147 ? 92.451 -21.021 34.365 1.00 14.18 147 TRP B N 1
ATOM 771 C CA . TRP A 1 147 ? 91.011 -21.298 34.259 1.00 14.96 147 TRP B CA 1
ATOM 772 C C . TRP A 1 147 ? 90.150 -20.551 35.307 1.00 14.58 147 TRP B C 1
ATOM 773 O O . TRP A 1 147 ? 89.430 -19.621 34.959 1.00 13.83 147 TRP B O 1
ATOM 784 N N . HIS A 1 148 ? 90.214 -20.966 36.571 1.00 15.41 148 HIS B N 1
ATOM 785 C CA . HIS A 1 148 ? 89.536 -20.266 37.683 1.00 15.60 148 HIS B CA 1
ATOM 786 C C . HIS A 1 148 ? 88.023 -20.098 37.539 1.00 13.91 148 HIS B C 1
ATOM 787 O O . HIS A 1 148 ? 87.452 -19.081 37.963 1.00 11.55 148 HIS B O 1
ATOM 794 N N . LEU A 1 149 ? 87.386 -21.098 36.945 1.00 14.01 149 LEU B N 1
ATOM 795 C CA . LEU A 1 149 ? 85.944 -21.112 36.777 1.00 13.09 149 LEU B CA 1
ATOM 796 C C . LEU A 1 149 ? 85.371 -22.388 37.352 1.00 17.00 149 LEU B C 1
ATOM 797 O O . LEU A 1 149 ? 84.160 -22.616 37.299 1.00 15.52 149 LEU B O 1
ATOM 802 N N . GLY A 1 150 ? 86.256 -23.219 37.893 1.00 14.77 150 GLY B N 1
ATOM 803 C CA . GLY A 1 150 ? 85.839 -24.422 38.578 1.00 16.49 150 GLY B CA 1
ATOM 804 C C . GLY A 1 150 ? 85.971 -25.642 37.698 1.00 15.76 150 GLY B C 1
ATOM 805 O O . GLY A 1 150 ? 85.990 -25.552 36.471 1.00 16.88 150 GLY B O 1
ATOM 806 N N . LEU A 1 151 ? 86.043 -26.801 38.336 1.00 17.90 151 LEU B N 1
ATOM 807 C CA . LEU A 1 151 ? 86.184 -28.055 37.618 1.00 16.77 151 LEU B CA 1
ATOM 808 C C . LEU A 1 151 ? 85.377 -29.128 38.307 1.00 17.79 151 LEU B C 1
ATOM 809 O O . LEU A 1 151 ? 85.415 -29.254 39.523 1.00 18.02 151 LEU B O 1
ATOM 814 N N . GLY A 1 152 ? 84.642 -29.902 37.527 1.00 18.10 152 GLY B N 1
ATOM 815 C CA . GLY A 1 152 ? 83.825 -30.961 38.087 1.00 22.12 152 GLY B CA 1
ATOM 816 C C . GLY A 1 152 ? 82.465 -30.496 38.582 1.00 22.18 152 GLY B C 1
ATOM 817 O O . GLY A 1 152 ? 82.103 -29.315 38.482 1.00 17.76 152 GLY B O 1
ATOM 818 N N . ASP A 1 153 ? 81.703 -31.438 39.126 1.00 23.51 153 ASP B N 1
ATOM 819 C CA . ASP A 1 153 ? 80.370 -31.120 39.619 1.00 23.93 153 ASP B CA 1
ATOM 820 C C . ASP A 1 153 ? 80.177 -31.479 41.084 1.00 23.05 153 ASP B C 1
ATOM 821 O O . ASP A 1 153 ? 79.064 -31.808 41.499 1.00 24.22 153 ASP B O 1
ATOM 826 N N . GLY A 1 154 ? 81.253 -31.409 41.862 1.00 20.83 154 GLY B N 1
ATOM 827 C CA . GLY A 1 154 ? 81.152 -31.571 43.297 1.00 21.94 154 GLY B CA 1
ATOM 828 C C . GLY A 1 154 ? 82.448 -31.947 43.978 1.00 24.25 154 GLY B C 1
ATOM 829 O O . GLY A 1 154 ? 82.906 -31.243 44.877 1.00 24.84 154 GLY B O 1
ATOM 830 N N . PHE A 1 155 ? 83.022 -33.075 43.571 1.00 22.10 155 PHE B N 1
ATOM 831 C CA . PHE A 1 155 ? 84.321 -33.511 44.082 1.00 24.45 155 PHE B CA 1
ATOM 832 C C . PHE A 1 155 ? 85.261 -33.818 42.931 1.00 22.59 155 PHE B C 1
ATOM 833 O O . PHE A 1 155 ? 84.959 -34.654 42.085 1.00 22.40 155 PHE B O 1
ATOM 841 N N . VAL A 1 156 ? 86.404 -33.141 42.912 1.00 23.52 156 VAL B N 1
ATOM 842 C CA . VAL A 1 156 ? 87.393 -33.357 41.877 1.00 20.89 156 VAL B CA 1
ATOM 843 C C . VAL A 1 156 ? 88.393 -34.405 42.323 1.00 19.66 156 VAL B C 1
ATOM 844 O O . VAL A 1 156 ? 89.176 -34.161 43.237 1.00 21.02 156 VAL B O 1
ATOM 848 N N . ASP A 1 157 ? 88.335 -35.580 41.698 1.00 21.66 157 ASP B N 1
ATOM 849 C CA . ASP A 1 157 ? 89.389 -36.570 41.831 1.00 17.74 157 ASP B CA 1
ATOM 850 C C . ASP A 1 157 ? 90.454 -36.232 40.815 1.00 17.90 157 ASP B C 1
ATOM 851 O O . ASP A 1 157 ? 90.260 -36.427 39.623 1.00 17.42 157 ASP B O 1
ATOM 856 N N . TRP A 1 158 ? 91.592 -35.737 41.284 1.00 20.17 158 TRP B N 1
ATOM 857 C CA . TRP A 1 158 ? 92.609 -35.219 40.377 1.00 16.48 158 TRP B CA 1
ATOM 858 C C . TRP A 1 158 ? 93.334 -36.334 39.618 1.00 20.97 158 TRP B C 1
ATOM 859 O O . TRP A 1 158 ? 94.121 -36.079 38.701 1.00 19.13 158 TRP B O 1
ATOM 870 N N . ASN A 1 159 ? 93.017 -37.574 39.970 1.00 20.54 159 ASN B N 1
ATOM 871 C CA . ASN A 1 159 ? 93.663 -38.724 39.371 1.00 20.87 159 ASN B CA 1
ATOM 872 C C . ASN A 1 159 ? 92.767 -39.462 38.397 1.00 21.34 159 ASN B C 1
ATOM 873 O O . ASN A 1 159 ? 93.158 -40.502 37.872 1.00 17.75 159 ASN B O 1
ATOM 878 N N . LYS A 1 160 ? 91.564 -38.936 38.172 1.00 19.63 160 LYS B N 1
ATOM 879 C CA . LYS A 1 160 ? 90.630 -39.533 37.218 1.00 20.82 160 LYS B CA 1
ATOM 880 C C . LYS A 1 160 ? 90.224 -38.524 36.160 1.00 21.26 160 LYS B C 1
ATOM 881 O O . LYS A 1 160 ? 90.793 -37.430 36.079 1.00 22.82 160 LYS B O 1
ATOM 887 N N . ALA A 1 161 ? 89.243 -38.890 35.345 1.00 22.00 161 ALA B N 1
ATOM 888 C CA . ALA A 1 161 ? 88.675 -37.954 34.379 1.00 20.94 161 ALA B CA 1
ATOM 889 C C . ALA A 1 161 ? 88.089 -36.774 35.124 1.00 18.42 161 ALA B C 1
ATOM 890 O O . ALA A 1 161 ? 87.294 -36.957 36.043 1.00 19.71 161 ALA B O 1
ATOM 892 N N . VAL A 1 162 ? 88.495 -35.569 34.725 1.00 21.43 162 VAL B N 1
ATOM 893 C CA . VAL A 1 162 ? 88.016 -34.337 35.334 1.00 17.94 162 VAL B CA 1
ATOM 894 C C . VAL A 1 162 ? 86.996 -33.682 34.412 1.00 18.14 162 VAL B C 1
ATOM 895 O O . VAL A 1 162 ? 87.352 -33.170 33.347 1.00 19.45 162 VAL B O 1
ATOM 899 N N . LYS A 1 163 ? 85.729 -33.721 34.814 1.00 18.85 163 LYS B N 1
ATOM 900 C CA . LYS A 1 163 ? 84.649 -33.152 34.018 1.00 19.07 163 LYS B CA 1
ATOM 901 C C . LYS A 1 163 ? 83.383 -32.982 34.853 1.00 19.29 163 LYS B C 1
ATOM 902 O O . LYS A 1 163 ? 83.151 -33.755 35.779 1.00 21.93 163 LYS B O 1
ATOM 908 N N . PRO A 1 164 ? 82.561 -31.959 34.540 1.00 17.86 164 PRO B N 1
ATOM 909 C CA . PRO A 1 164 ? 82.714 -31.011 33.430 1.00 17.79 164 PRO B CA 1
ATOM 910 C C . PRO A 1 164 ? 83.845 -29.999 33.595 1.00 15.40 164 PRO B C 1
ATOM 911 O O . PRO A 1 164 ? 84.134 -29.529 34.686 1.00 15.63 164 PRO B O 1
ATOM 915 N N . GLY A 1 165 ? 84.481 -29.687 32.474 1.00 17.97 165 GLY B N 1
ATOM 916 C CA . GLY A 1 165 ? 85.525 -28.690 32.424 1.00 17.86 165 GLY B CA 1
ATOM 917 C C . GLY A 1 165 ? 85.354 -27.846 31.177 1.00 16.05 165 GLY B C 1
ATOM 918 O O . GLY A 1 165 ? 84.260 -27.765 30.629 1.00 15.18 165 GLY B O 1
ATOM 919 N N . PRO A 1 166 ? 86.436 -27.202 30.725 1.00 18.11 166 PRO B N 1
ATOM 920 C CA . PRO A 1 166 ? 86.328 -26.342 29.542 1.00 18.52 166 PRO B CA 1
ATOM 921 C C . PRO A 1 166 ? 85.771 -27.074 28.319 1.00 19.23 166 PRO B C 1
ATOM 922 O O . PRO A 1 166 ? 85.048 -26.461 27.540 1.00 16.16 166 PRO B O 1
ATOM 926 N N . ILE A 1 167 ? 86.073 -28.363 28.164 1.00 16.57 167 ILE B N 1
ATOM 927 C CA . ILE A 1 167 ? 85.676 -29.080 26.949 1.00 18.04 167 ILE B CA 1
ATOM 928 C C . ILE A 1 167 ? 84.158 -29.184 26.843 1.00 20.06 167 ILE B C 1
ATOM 929 O O . ILE A 1 167 ? 83.579 -29.220 25.735 1.00 22.51 167 ILE B O 1
ATOM 934 N N . GLU A 1 168 ? 83.521 -29.212 28.009 1.00 19.64 168 GLU B N 1
ATOM 935 C CA . GLU A 1 168 ? 82.075 -29.287 28.111 1.00 18.68 168 GLU B CA 1
ATOM 936 C C . GLU A 1 168 ? 81.468 -27.898 27.966 1.00 18.30 168 GLU B C 1
ATOM 937 O O . GLU A 1 168 ? 80.262 -27.744 27.790 1.00 21.30 168 GLU B O 1
ATOM 943 N N . LEU A 1 169 ? 82.322 -26.884 28.017 1.00 17.63 169 LEU B N 1
ATOM 944 C CA . LEU A 1 169 ? 81.874 -25.518 27.818 1.00 17.92 169 LEU B CA 1
ATOM 945 C C . LEU A 1 169 ? 82.050 -25.053 26.365 1.00 18.00 169 LEU B C 1
ATOM 946 O O . LEU A 1 169 ? 81.841 -23.883 26.049 1.00 19.35 169 LEU B O 1
ATOM 951 N N . GLY A 1 170 ? 82.430 -25.965 25.481 1.00 15.78 170 GLY B N 1
ATOM 952 C CA . GLY A 1 170 ? 82.588 -25.607 24.086 1.00 18.35 170 GLY B CA 1
ATOM 953 C C . GLY A 1 170 ? 84.011 -25.328 23.630 1.00 16.58 170 GLY B C 1
ATOM 954 O O . GLY A 1 170 ? 84.219 -24.771 22.558 1.00 18.67 170 GLY B O 1
ATOM 955 N N . PHE A 1 171 ? 84.994 -25.715 24.430 1.00 17.15 171 PHE B N 1
ATOM 956 C CA . PHE A 1 171 ? 86.399 -25.650 24.000 1.00 17.65 171 PHE B CA 1
ATOM 957 C C . PHE A 1 171 ? 86.891 -26.986 23.449 1.00 19.56 171 PHE B C 1
ATOM 958 O O . PHE A 1 171 ? 86.878 -27.978 24.168 1.00 19.77 171 PHE B O 1
ATOM 966 N N . ASP A 1 172 ? 87.315 -27.000 22.184 1.00 16.71 172 ASP B N 1
ATOM 967 C CA . ASP A 1 172 ? 87.877 -28.203 21.551 1.00 19.16 172 ASP B CA 1
ATOM 968 C C . ASP A 1 172 ? 89.165 -28.677 22.215 1.00 17.72 172 ASP B C 1
ATOM 969 O O . ASP A 1 172 ? 89.474 -29.870 22.219 1.00 17.20 172 ASP B O 1
ATOM 974 N N . TYR A 1 173 ? 89.933 -27.723 22.727 1.00 18.78 173 TYR B N 1
ATOM 975 C CA . TYR A 1 173 ? 91.216 -28.001 23.352 1.00 18.42 173 TYR B CA 1
ATOM 976 C C . TYR A 1 173 ? 91.474 -27.104 24.557 1.00 16.64 173 TYR B C 1
ATOM 977 O O . TYR A 1 173 ? 91.202 -25.900 24.515 1.00 14.00 173 TYR B O 1
ATOM 986 N N . SER A 1 174 ? 92.022 -27.686 25.619 1.00 15.43 174 SER B N 1
ATOM 987 C CA . SER A 1 174 ? 92.385 -26.908 26.803 1.00 14.87 174 SER B CA 1
ATOM 988 C C . SER A 1 174 ? 93.711 -27.369 27.419 1.00 17.74 174 SER B C 1
ATOM 989 O O . SER A 1 174 ? 94.089 -28.539 27.326 1.00 12.77 174 SER B O 1
ATOM 992 N N . PHE A 1 175 ? 94.421 -26.429 28.037 1.00 14.31 175 PHE B N 1
ATOM 993 C CA . PHE A 1 175 ? 95.658 -26.713 28.756 1.00 13.10 175 PHE B CA 1
ATOM 994 C C . PHE A 1 175 ? 95.756 -25.681 29.878 1.00 15.34 175 PHE B C 1
ATOM 995 O O . PHE A 1 175 ? 96.061 -24.513 29.637 1.00 16.69 175 PHE B O 1
ATOM 1003 N N . LEU A 1 176 ? 95.462 -26.101 31.100 1.00 15.81 176 LEU B N 1
ATOM 1004 C CA . LEU A 1 176 ? 95.164 -25.133 32.148 1.00 18.48 176 LEU B CA 1
ATOM 1005 C C . LEU A 1 176 ? 96.027 -25.184 33.395 1.00 16.63 176 LEU B C 1
ATOM 1006 O O . LEU A 1 176 ? 96.524 -26.236 33.788 1.00 17.73 176 LEU B O 1
ATOM 1011 N N . ILE A 1 177 ? 96.172 -24.017 34.009 1.00 14.18 177 ILE B N 1
ATOM 1012 C CA . ILE A 1 177 ? 96.405 -23.912 35.433 1.00 15.42 177 ILE B CA 1
ATOM 1013 C C . ILE A 1 177 ? 95.018 -23.862 36.033 1.00 16.12 177 ILE B C 1
ATOM 1014 O O . ILE A 1 177 ? 94.291 -22.908 35.774 1.00 16.87 177 ILE B O 1
ATOM 1019 N N . PRO A 1 178 ? 94.636 -24.896 36.803 1.00 20.00 178 PRO B N 1
ATOM 1020 C CA . PRO A 1 178 ? 93.327 -25.085 37.456 1.00 18.64 178 PRO B CA 1
ATOM 1021 C C . PRO A 1 178 ? 92.669 -23.807 38.001 1.00 19.58 178 PRO B C 1
ATOM 1022 O O . PRO A 1 178 ? 91.577 -23.418 37.578 1.00 17.77 178 PRO B O 1
ATOM 1026 N N . ALA A 1 179 ? 93.332 -23.169 38.955 1.00 19.58 179 ALA B N 1
ATOM 1027 C CA . ALA A 1 179 ? 92.810 -21.966 39.557 1.00 17.24 179 ALA B CA 1
ATOM 1028 C C . ALA A 1 179 ? 93.697 -20.790 39.174 1.00 17.84 179 ALA B C 1
ATOM 1029 O O . ALA A 1 179 ? 93.576 -20.212 38.094 1.00 18.32 179 ALA B O 1
ATOM 1031 N N . THR A 1 180 ? 94.604 -20.465 40.084 1.00 18.05 180 THR B N 1
ATOM 1032 C CA . THR A 1 180 ? 95.545 -19.373 39.920 1.00 19.74 180 THR B CA 1
ATOM 1033 C C . THR A 1 180 ? 96.945 -19.914 40.150 1.00 17.25 180 THR B C 1
ATOM 1034 O O . THR A 1 180 ? 97.114 -21.080 40.516 1.00 17.96 180 THR B O 1
ATOM 1038 N N . ALA A 1 181 ? 97.951 -19.069 39.957 1.00 16.73 181 ALA B N 1
ATOM 1039 C CA . ALA A 1 181 ? 99.329 -19.476 40.189 1.00 14.38 181 ALA B CA 1
ATOM 1040 C C . ALA A 1 181 ? 99.599 -19.764 41.679 1.00 15.93 181 ALA B C 1
ATOM 1041 O O . ALA A 1 181 ? 100.418 -20.623 42.007 1.00 14.35 181 ALA B O 1
ATOM 1043 N N . ASP A 1 182 ? 98.881 -19.079 42.572 1.00 14.45 182 ASP B N 1
ATOM 1044 C CA . ASP A 1 182 ? 99.148 -19.179 44.011 1.00 14.79 182 ASP B CA 1
ATOM 1045 C C . ASP A 1 182 ? 98.246 -20.154 44.765 1.00 15.33 182 ASP B C 1
ATOM 1046 O O . ASP A 1 182 ? 98.270 -20.192 45.993 1.00 14.24 182 ASP B O 1
ATOM 1051 N N . ARG A 1 183 ? 97.475 -20.953 44.029 1.00 14.96 183 ARG B N 1
ATOM 1052 C CA . ARG A 1 183 ? 96.582 -21.930 44.634 1.00 14.44 183 ARG B CA 1
ATOM 1053 C C . ARG A 1 183 ? 96.910 -23.349 44.187 1.00 12.55 183 ARG B C 1
ATOM 1054 O O . ARG A 1 183 ? 97.383 -23.563 43.081 1.00 12.33 183 ARG B O 1
ATOM 1062 N N . VAL A 1 184 ? 96.651 -24.303 45.076 1.00 12.91 184 VAL B N 1
ATOM 1063 C CA . VAL A 1 184 ? 96.727 -25.731 44.785 1.00 14.88 184 VAL B CA 1
ATOM 1064 C C . VAL A 1 184 ? 95.393 -26.189 44.134 1.00 14.08 184 VAL B C 1
ATOM 1065 O O . VAL A 1 184 ? 94.349 -25.614 44.411 1.00 14.60 184 VAL B O 1
ATOM 1069 N N . PRO A 1 185 ? 95.415 -27.204 43.258 1.00 15.76 185 PRO B N 1
ATOM 1070 C CA . PRO A 1 185 ? 96.564 -28.022 42.919 1.00 17.53 185 PRO B CA 1
ATOM 1071 C C . PRO A 1 185 ? 97.501 -27.308 42.015 1.00 19.07 185 PRO B C 1
ATOM 1072 O O . PRO A 1 185 ? 97.171 -26.329 41.328 1.00 17.81 185 PRO B O 1
ATOM 1076 N N . THR A 1 186 ? 98.684 -27.877 41.948 1.00 20.06 186 THR B N 1
ATOM 1077 C CA . THR A 1 186 ? 99.842 -27.140 41.473 1.00 20.27 186 THR B CA 1
ATOM 1078 C C . THR A 1 186 ? 100.378 -27.870 40.216 1.00 21.07 186 THR B C 1
ATOM 1079 O O . THR A 1 186 ? 101.547 -28.306 40.158 1.00 18.16 186 THR B O 1
ATOM 1083 N N . VAL A 1 187 ? 99.482 -28.046 39.243 1.00 19.38 187 VAL B N 1
ATOM 1084 C CA . VAL A 1 187 ? 99.710 -28.903 38.099 1.00 18.86 187 VAL B CA 1
ATOM 1085 C C . VAL A 1 187 ? 99.018 -28.299 36.890 1.00 20.34 187 VAL B C 1
ATOM 1086 O O . VAL A 1 187 ? 98.276 -27.338 37.022 1.00 18.70 187 VAL B O 1
ATOM 1090 N N . PHE A 1 188 ? 99.251 -28.867 35.710 1.00 20.16 188 PHE B N 1
ATOM 1091 C CA . PHE A 1 188 ? 98.471 -28.490 34.527 1.00 17.07 188 PHE B CA 1
ATOM 1092 C C . PHE A 1 188 ? 97.418 -29.527 34.223 1.00 17.66 188 PHE B C 1
ATOM 1093 O O . PHE A 1 188 ? 97.630 -30.726 34.413 1.00 15.13 188 PHE B O 1
ATOM 1101 N N . LEU A 1 189 ? 96.281 -29.053 33.733 1.00 16.86 189 LEU B N 1
ATOM 1102 C CA . LEU A 1 189 ? 95.247 -29.958 33.280 1.00 16.70 189 LEU B CA 1
ATOM 1103 C C . LEU A 1 189 ? 95.111 -29.822 31.759 1.00 16.94 189 LEU B C 1
ATOM 1104 O O . LEU A 1 189 ? 94.776 -28.749 31.248 1.00 17.34 189 LEU B O 1
ATOM 1109 N N . GLU A 1 190 ? 95.406 -30.892 31.029 1.00 14.29 190 GLU B N 1
ATOM 1110 C CA . GLU A 1 190 ? 95.193 -30.850 29.591 1.00 17.23 190 GLU B CA 1
ATOM 1111 C C . GLU A 1 190 ? 93.947 -31.628 29.215 1.00 17.54 190 GLU B C 1
ATOM 1112 O O . GLU A 1 190 ? 93.843 -32.830 29.482 1.00 16.03 190 GLU B O 1
ATOM 1118 N N . ASN A 1 191 ? 93.019 -30.931 28.566 1.00 17.38 191 ASN B N 1
ATOM 1119 C CA . ASN A 1 191 ? 91.666 -31.433 28.340 1.00 16.59 191 ASN B CA 1
ATOM 1120 C C . ASN A 1 191 ? 91.105 -32.005 29.629 1.00 17.29 191 ASN B C 1
ATOM 1121 O O . ASN A 1 191 ? 90.826 -31.244 30.552 1.00 15.86 191 ASN B O 1
ATOM 1126 N N . HIS A 1 192 ? 90.977 -33.328 29.708 1.00 15.49 192 HIS B N 1
ATOM 1127 C CA . HIS A 1 192 ? 90.343 -33.980 30.854 1.00 16.30 192 HIS B CA 1
ATOM 1128 C C . HIS A 1 192 ? 91.304 -34.636 31.855 1.00 19.78 192 HIS B C 1
ATOM 1129 O O . HIS A 1 192 ? 90.860 -35.319 32.788 1.00 21.75 192 HIS B O 1
ATOM 1136 N N . HIS A 1 193 ? 92.605 -34.447 31.676 1.00 15.64 193 HIS B N 1
ATOM 1137 C CA . HIS A 1 193 ? 93.590 -35.166 32.483 1.00 16.84 193 HIS B CA 1
ATOM 1138 C C . HIS A 1 193 ? 94.723 -34.265 32.979 1.00 16.44 193 HIS B C 1
ATOM 1139 O O . HIS A 1 193 ? 95.174 -33.361 32.270 1.00 17.48 193 HIS B O 1
ATOM 1146 N N . VAL A 1 194 ? 95.173 -34.518 34.204 1.00 16.58 194 VAL B N 1
ATOM 1147 C CA . VAL A 1 194 ? 96.368 -33.877 34.746 1.00 15.82 194 VAL B CA 1
ATOM 1148 C C . VAL A 1 194 ? 97.604 -34.336 33.998 1.00 16.56 194 VAL B C 1
ATOM 1149 O O . VAL A 1 194 ? 97.812 -35.531 33.800 1.00 15.95 194 VAL B O 1
ATOM 1153 N N . VAL A 1 195 ? 98.424 -33.377 33.579 1.00 16.73 195 VAL B N 1
ATOM 1154 C CA . VAL A 1 195 ? 99.600 -33.687 32.776 1.00 17.91 195 VAL B CA 1
ATOM 1155 C C . VAL A 1 195 ? 100.682 -34.310 33.649 1.00 16.70 195 VAL B C 1
ATOM 1156 O O . VAL A 1 195 ? 100.844 -33.924 34.791 1.00 19.91 195 VAL B O 1
ATOM 1160 N N . ASN A 1 196 ? 101.388 -35.298 33.113 1.00 17.89 196 ASN B N 1
ATOM 1161 C CA . ASN A 1 196 ? 102.487 -35.963 33.810 1.00 17.75 196 ASN B CA 1
ATOM 1162 C C . ASN A 1 196 ? 102.117 -36.452 35.202 1.00 18.47 196 ASN B C 1
ATOM 1163 O O . ASN A 1 196 ? 102.908 -36.351 36.134 1.00 18.38 196 ASN B O 1
ATOM 1168 N N . LEU A 1 197 ? 100.902 -36.960 35.337 1.00 17.09 197 LEU B N 1
ATOM 1169 C CA . LEU A 1 197 ? 100.456 -37.564 36.588 1.00 21.97 197 LEU B CA 1
ATOM 1170 C C . LEU A 1 197 ? 100.897 -39.023 36.657 1.00 23.61 197 LEU B C 1
ATOM 1171 O O . LEU A 1 197 ? 100.708 -39.763 35.688 1.00 26.61 197 LEU B O 1
ATOM 1176 N N . ASP A 1 198 ? 101.488 -39.427 37.785 1.00 23.91 198 ASP B N 1
ATOM 1177 C CA . ASP A 1 198 ? 101.831 -40.836 38.011 1.00 20.64 198 ASP B CA 1
ATOM 1178 C C . ASP A 1 198 ? 100.828 -41.542 38.934 1.00 21.03 198 ASP B C 1
ATOM 1179 O O . ASP A 1 198 ? 100.643 -41.142 40.084 1.00 21.99 198 ASP B O 1
ATOM 1184 N N . PRO A 1 199 ? 100.179 -42.602 38.421 1.00 21.67 199 PRO B N 1
ATOM 1185 C CA . PRO A 1 199 ? 99.235 -43.459 39.144 1.00 23.16 199 PRO B CA 1
ATOM 1186 C C . PRO A 1 199 ? 99.637 -43.792 40.581 1.00 18.94 199 PRO B C 1
ATOM 1187 O O . PRO A 1 199 ? 98.782 -43.837 41.466 1.00 22.25 199 PRO B O 1
ATOM 1191 N N . ASN A 1 200 ? 100.923 -44.035 40.801 1.00 18.20 200 ASN B N 1
ATOM 1192 C CA . ASN A 1 200 ? 101.410 -44.491 42.096 1.00 21.60 200 ASN B CA 1
ATOM 1193 C C . ASN A 1 200 ? 101.831 -43.361 43.011 1.00 18.53 200 ASN B C 1
ATOM 1194 O O . ASN A 1 200 ? 102.216 -43.594 44.152 1.00 18.79 200 ASN B O 1
ATOM 1199 N N . ASP A 1 201 ? 101.764 -42.136 42.501 1.00 19.33 201 ASP B N 1
ATOM 1200 C CA . ASP A 1 201 ? 101.943 -40.957 43.323 1.00 15.59 201 ASP B CA 1
ATOM 1201 C C . ASP A 1 201 ? 100.735 -40.029 43.093 1.00 21.22 201 ASP B C 1
ATOM 1202 O O . ASP A 1 201 ? 100.885 -38.931 42.535 1.00 18.28 201 ASP B O 1
ATOM 1207 N N . PRO A 1 202 ? 99.527 -40.477 43.514 1.00 20.73 202 PRO B N 1
ATOM 1208 C CA . PRO A 1 202 ? 98.273 -39.789 43.179 1.00 17.81 202 PRO B CA 1
ATOM 1209 C C . PRO A 1 202 ? 98.017 -38.468 43.929 1.00 17.01 202 PRO B C 1
ATOM 1210 O O . PRO A 1 202 ? 98.430 -38.267 45.070 1.00 15.70 202 PRO B O 1
ATOM 1214 N N . ILE A 1 203 ? 97.305 -37.571 43.265 1.00 18.46 203 ILE B N 1
ATOM 1215 C CA . ILE A 1 203 ? 97.075 -36.240 43.810 1.00 18.28 203 ILE B CA 1
ATOM 1216 C C . ILE A 1 203 ? 95.860 -36.145 44.726 1.00 17.10 203 ILE B C 1
ATOM 1217 O O . ILE A 1 203 ? 94.780 -36.653 44.411 1.00 17.50 203 ILE B O 1
ATOM 1222 N N . THR A 1 204 ? 96.049 -35.462 45.854 1.00 17.60 204 THR B N 1
ATOM 1223 C CA . THR A 1 204 ? 94.946 -35.007 46.681 1.00 14.09 204 THR B CA 1
ATOM 1224 C C . THR A 1 204 ? 95.183 -33.542 47.075 1.00 15.60 204 THR B C 1
ATOM 1225 O O . THR A 1 204 ? 96.319 -33.121 47.256 1.00 14.90 204 THR B O 1
ATOM 1229 N N . VAL A 1 205 ? 94.101 -32.775 47.167 1.00 14.58 205 VAL B N 1
ATOM 1230 C CA . VAL A 1 205 ? 94.155 -31.341 47.483 1.00 18.30 205 VAL B CA 1
ATOM 1231 C C . VAL A 1 205 ? 93.285 -31.061 48.710 1.00 16.30 205 VAL B C 1
ATOM 1232 O O . VAL A 1 205 ? 92.205 -31.636 48.844 1.00 20.13 205 VAL B O 1
ATOM 1236 N N . SER A 1 206 ? 93.744 -30.191 49.605 1.00 14.93 206 SER B N 1
ATOM 1237 C CA . SER A 1 206 ? 92.897 -29.735 50.699 1.00 16.61 206 SER B CA 1
ATOM 1238 C C . SER A 1 206 ? 92.998 -28.227 50.900 1.00 16.63 206 SER B C 1
ATOM 1239 O O . SER A 1 206 ? 94.070 -27.633 50.752 1.00 18.07 206 SER B O 1
ATOM 1242 N N . TYR A 1 207 ? 91.871 -27.613 51.239 1.00 16.80 207 TYR B N 1
ATOM 1243 C CA . TYR A 1 207 ? 91.862 -26.217 51.661 1.00 18.87 207 TYR B CA 1
ATOM 1244 C C . TYR A 1 207 ? 91.393 -26.123 53.108 1.00 19.60 207 TYR B C 1
ATOM 1245 O O . TYR A 1 207 ? 91.169 -25.031 53.637 1.00 20.30 207 TYR B O 1
ATOM 1254 N N . GLU A 1 208 ? 91.252 -27.282 53.742 1.00 17.89 208 GLU B N 1
ATOM 1255 C CA . GLU A 1 208 ? 90.762 -27.362 55.117 1.00 18.74 208 GLU B CA 1
ATOM 1256 C C . GLU A 1 208 ? 91.872 -27.637 56.121 1.00 18.76 208 GLU B C 1
ATOM 1257 O O . GLU A 1 208 ? 91.894 -27.083 57.226 1.00 20.03 208 GLU B O 1
ATOM 1263 N N . LYS A 1 209 ? 92.797 -28.504 55.738 1.00 21.43 209 LYS B N 1
ATOM 1264 C CA . LYS A 1 209 ? 93.841 -28.908 56.652 1.00 18.74 209 LYS B CA 1
ATOM 1265 C C . LYS A 1 209 ? 95.056 -29.438 55.901 1.00 20.49 209 LYS B C 1
ATOM 1266 O O . LYS A 1 209 ? 94.960 -29.848 54.741 1.00 20.94 209 LYS B O 1
ATOM 1272 N N . ARG A 1 210 ? 96.201 -29.427 56.577 1.00 19.05 210 ARG B N 1
ATOM 1273 C CA . ARG A 1 210 ? 97.468 -29.847 55.995 1.00 18.05 210 ARG B CA 1
ATOM 1274 C C . ARG A 1 210 ? 97.538 -31.332 55.669 1.00 19.60 210 ARG B C 1
ATOM 1275 O O . ARG A 1 210 ? 97.362 -32.167 56.548 1.00 23.15 210 ARG B O 1
ATOM 1283 N N . ILE A 1 211 ? 97.812 -31.659 54.410 1.00 19.29 211 ILE B N 1
ATOM 1284 C CA . ILE A 1 211 ? 97.913 -33.055 53.975 1.00 20.65 211 ILE B CA 1
ATOM 1285 C C . ILE A 1 211 ? 99.250 -33.301 53.266 1.00 21.18 211 ILE B C 1
ATOM 1286 O O . ILE A 1 211 ? 99.908 -32.348 52.863 1.00 21.17 211 ILE B O 1
ATOM 1291 N N . GLY A 1 212 ? 99.650 -34.567 53.114 1.00 21.05 212 GLY B N 1
ATOM 1292 C CA . GLY A 1 212 ? 100.851 -34.911 52.355 1.00 20.91 212 GLY B CA 1
ATOM 1293 C C . GLY A 1 212 ? 102.207 -34.632 52.997 1.00 21.06 212 GLY B C 1
ATOM 1294 O O . GLY A 1 212 ? 102.281 -34.246 54.163 1.00 21.74 212 GLY B O 1
ATOM 1295 N N . ASN A 1 213 ? 103.287 -34.810 52.233 1.00 20.51 213 ASN B N 1
ATOM 1296 C CA . ASN A 1 213 ? 104.637 -34.710 52.802 1.00 24.32 213 ASN B CA 1
ATOM 1297 C C . ASN A 1 213 ? 105.488 -33.523 52.303 1.00 20.94 213 ASN B C 1
ATOM 1298 O O . ASN A 1 213 ? 106.712 -33.514 52.474 1.00 18.76 213 ASN B O 1
ATOM 1303 N N . ARG A 1 214 ? 104.852 -32.533 51.684 1.00 20.08 214 ARG B N 1
ATOM 1304 C CA . ARG A 1 214 ? 105.557 -31.350 51.201 1.00 15.56 214 ARG B CA 1
ATOM 1305 C C . ARG A 1 214 ? 105.734 -30.327 52.323 1.00 17.97 214 ARG B C 1
ATOM 1306 O O . ARG A 1 214 ? 104.826 -30.143 53.146 1.00 19.30 214 ARG B O 1
ATOM 1314 N N . PRO A 1 215 ? 106.894 -29.645 52.358 1.00 17.45 215 PRO B N 1
ATOM 1315 C CA . PRO A 1 215 ? 107.071 -28.642 53.419 1.00 17.90 215 PRO B CA 1
ATOM 1316 C C . PRO A 1 215 ? 106.073 -27.500 53.267 1.00 16.48 215 PRO B C 1
ATOM 1317 O O . PRO A 1 215 ? 105.557 -27.292 52.173 1.00 16.54 215 PRO B O 1
ATOM 1321 N N . VAL A 1 216 ? 105.794 -26.797 54.358 1.00 16.43 216 VAL B N 1
ATOM 1322 C CA . VAL A 1 216 ? 104.905 -25.649 54.304 1.00 17.08 216 VAL B CA 1
ATOM 1323 C C . VAL A 1 216 ? 105.712 -24.417 54.688 1.00 14.38 216 VAL B C 1
ATOM 1324 O O . VAL A 1 216 ? 106.631 -24.496 55.494 1.00 14.69 216 VAL B O 1
ATOM 1328 N N . GLY A 1 217 ? 105.382 -23.288 54.069 1.00 18.67 217 GLY B N 1
ATOM 1329 C CA . GLY A 1 217 ? 106.121 -22.047 54.242 1.00 15.01 217 GLY B CA 1
ATOM 1330 C C . GLY A 1 217 ? 106.344 -21.555 55.655 1.00 13.40 217 GLY B C 1
ATOM 1331 O O . GLY A 1 217 ? 107.372 -20.972 55.933 1.00 13.74 217 GLY B O 1
ATOM 1332 N N . THR A 1 218 ? 105.378 -21.763 56.539 1.00 14.98 218 THR B N 1
ATOM 1333 C CA . THR A 1 218 ? 105.467 -21.258 57.905 1.00 13.00 218 THR B CA 1
ATOM 1334 C C . THR A 1 218 ? 106.595 -21.950 58.665 1.00 16.93 218 THR B C 1
ATOM 1335 O O . THR A 1 218 ? 107.312 -21.333 59.466 1.00 16.48 218 THR B O 1
ATOM 1339 N N . GLU A 1 219 ? 106.750 -23.241 58.387 1.00 13.24 219 GLU B N 1
ATOM 1340 C CA . GLU A 1 219 ? 107.758 -24.072 59.043 1.00 15.00 219 GLU B CA 1
ATOM 1341 C C . GLU A 1 219 ? 109.127 -24.085 58.338 1.00 17.98 219 GLU B C 1
ATOM 1342 O O . GLU A 1 219 ? 110.136 -24.397 58.962 1.00 18.18 219 GLU B O 1
ATOM 1348 N N . HIS A 1 220 ? 109.172 -23.753 57.048 1.00 16.68 220 HIS B N 1
ATOM 1349 C CA . HIS A 1 220 ? 110.435 -23.784 56.321 1.00 17.05 220 HIS B CA 1
ATOM 1350 C C . HIS A 1 220 ? 110.674 -22.553 55.473 1.00 16.94 220 HIS B C 1
ATOM 1351 O O . HIS A 1 220 ? 110.697 -22.643 54.247 1.00 17.61 220 HIS B O 1
ATOM 1358 N N . PRO A 1 221 ? 110.899 -21.398 56.122 1.00 18.04 221 PRO B N 1
ATOM 1359 C CA . PRO A 1 221 ? 111.157 -20.167 55.373 1.00 18.49 221 PRO B CA 1
ATOM 1360 C C . PRO A 1 221 ? 112.496 -20.192 54.643 1.00 18.50 221 PRO B C 1
ATOM 1361 O O . PRO A 1 221 ? 112.704 -19.375 53.748 1.00 17.19 221 PRO B O 1
ATOM 1365 N N . GLU A 1 222 ? 113.386 -21.110 55.016 1.00 19.90 222 GLU B N 1
ATOM 1366 C CA . GLU A 1 222 ? 114.683 -21.214 54.346 1.00 18.67 222 GLU B CA 1
ATOM 1367 C C . GLU A 1 222 ? 114.532 -21.861 52.949 1.00 17.38 222 GLU B C 1
ATOM 1368 O O . GLU A 1 222 ? 115.432 -21.785 52.117 1.00 15.67 222 GLU B O 1
ATOM 1374 N N . LEU A 1 223 ? 113.381 -22.476 52.693 1.00 18.04 223 LEU B N 1
ATOM 1375 C CA . LEU A 1 223 ? 113.105 -23.051 51.379 1.00 15.83 223 LEU B CA 1
ATOM 1376 C C . LEU A 1 223 ? 112.366 -22.077 50.454 1.00 15.18 223 LEU B C 1
ATOM 1377 O O . LEU A 1 223 ? 112.055 -22.404 49.313 1.00 12.53 223 LEU B O 1
ATOM 1382 N N . LEU A 1 224 ? 112.092 -20.874 50.944 1.00 17.51 224 LEU B N 1
ATOM 1383 C CA . LEU A 1 224 ? 111.258 -19.938 50.202 1.00 15.55 224 LEU B CA 1
ATOM 1384 C C . LEU A 1 224 ? 112.076 -18.906 49.434 1.00 14.82 224 LEU B C 1
ATOM 1385 O O . LEU A 1 224 ? 112.923 -18.212 50.007 1.00 16.35 224 LEU B O 1
ATOM 1390 N N . LYS A 1 225 ? 111.808 -18.796 48.140 1.00 13.89 225 LYS B N 1
ATOM 1391 C CA . LYS A 1 225 ? 112.453 -17.785 47.311 1.00 17.47 225 LYS B CA 1
ATOM 1392 C C . LYS A 1 225 ? 112.024 -16.384 47.745 1.00 18.43 225 LYS B C 1
ATOM 1393 O O . LYS A 1 225 ? 112.834 -15.457 47.743 1.00 21.29 225 LYS B O 1
ATOM 1399 N N . MET A 1 226 ? 110.752 -16.247 48.126 1.00 18.84 226 MET B N 1
ATOM 1400 C CA . MET A 1 226 ? 110.216 -15.015 48.713 1.00 19.68 226 MET B CA 1
ATOM 1401 C C . MET A 1 226 ? 109.335 -15.388 49.894 1.00 15.96 226 MET B C 1
ATOM 1402 O O . MET A 1 226 ? 108.749 -16.468 49.925 1.00 17.90 226 MET B O 1
ATOM 1407 N N . SER A 1 227 ? 109.262 -14.493 50.869 1.00 17.74 227 SER B N 1
ATOM 1408 C CA . SER A 1 227 ? 108.388 -14.672 52.024 1.00 18.07 227 SER B CA 1
ATOM 1409 C C . SER A 1 227 ? 106.923 -14.430 51.620 1.00 15.80 227 SER B C 1
ATOM 1410 O O . SER A 1 227 ? 106.665 -13.695 50.671 1.00 15.35 227 SER B O 1
ATOM 1413 N N . ALA A 1 228 ? 105.979 -15.037 52.338 1.00 17.22 228 ALA B N 1
ATOM 1414 C CA . ALA A 1 228 ? 104.548 -14.953 51.996 1.00 16.48 228 ALA B CA 1
ATOM 1415 C C . ALA A 1 228 ? 103.692 -14.774 53.239 1.00 17.06 228 ALA B C 1
ATOM 1416 O O . ALA A 1 228 ? 104.016 -15.341 54.282 1.00 19.13 228 ALA B O 1
ATOM 1418 N N . ASP A 1 229 ? 102.601 -14.005 53.118 1.00 18.40 229 ASP B N 1
ATOM 1419 C CA . ASP A 1 229 ? 101.691 -13.779 54.242 1.00 16.85 229 ASP B CA 1
ATOM 1420 C C . ASP A 1 229 ? 101.053 -15.107 54.621 1.00 16.25 229 ASP B C 1
ATOM 1421 O O . ASP A 1 229 ? 101.190 -16.091 53.887 1.00 14.55 229 ASP B O 1
ATOM 1426 N N . LEU A 1 230 ? 100.379 -15.144 55.769 1.00 14.96 230 LEU B N 1
ATOM 1427 C CA . LEU A 1 230 ? 99.933 -16.422 56.328 1.00 17.07 230 LEU B CA 1
ATOM 1428 C C . LEU A 1 230 ? 98.968 -17.168 55.408 1.00 16.32 230 LEU B C 1
ATOM 1429 O O . LEU A 1 230 ? 99.050 -18.389 55.290 1.00 16.09 230 LEU B O 1
ATOM 1434 N N . GLN A 1 231 ? 98.084 -16.430 54.739 1.00 15.74 231 GLN B N 1
ATOM 1435 C CA . GLN A 1 231 ? 97.193 -17.021 53.753 1.00 17.55 231 GLN B CA 1
ATOM 1436 C C . GLN A 1 231 ? 97.977 -17.773 52.669 1.00 15.20 231 GLN B C 1
ATOM 1437 O O . GLN A 1 231 ? 97.500 -18.778 52.136 1.00 18.30 231 GLN B O 1
ATOM 1443 N N . HIS A 1 232 ? 99.170 -17.280 52.343 1.00 15.04 232 HIS B N 1
ATOM 1444 C CA . HIS A 1 232 ? 99.964 -17.855 51.257 1.00 15.69 232 HIS B CA 1
ATOM 1445 C C . HIS A 1 232 ? 101.121 -18.731 51.753 1.00 15.16 232 HIS B C 1
ATOM 1446 O O . HIS A 1 232 ? 102.030 -19.063 50.991 1.00 11.13 232 HIS B O 1
ATOM 1453 N N . SER A 1 233 ? 101.077 -19.120 53.024 1.00 16.00 233 SER B N 1
ATOM 1454 C CA . SER A 1 233 ? 102.225 -19.778 53.640 1.00 14.31 233 SER B CA 1
ATOM 1455 C C . SER A 1 233 ? 101.995 -21.266 53.860 1.00 14.47 233 SER B C 1
ATOM 1456 O O . SER A 1 233 ? 102.484 -21.826 54.836 1.00 16.57 233 SER B O 1
ATOM 1459 N N . ASN A 1 234 ? 101.249 -21.904 52.962 1.00 15.23 234 ASN B N 1
ATOM 1460 C CA . ASN A 1 234 ? 101.027 -23.354 53.042 1.00 14.46 234 ASN B CA 1
ATOM 1461 C C . ASN A 1 234 ? 101.987 -24.077 52.077 1.00 17.22 234 ASN B C 1
ATOM 1462 O O . ASN A 1 234 ? 103.069 -23.567 51.814 1.00 20.21 234 ASN B O 1
ATOM 1467 N N . THR A 1 235 ? 101.596 -25.238 51.546 1.00 14.98 235 THR B N 1
ATOM 1468 C CA . THR A 1 235 ? 102.493 -26.090 50.756 1.00 14.99 235 THR B CA 1
ATOM 1469 C C . THR A 1 235 ? 103.486 -25.357 49.846 1.00 16.32 235 THR B C 1
ATOM 1470 O O . THR A 1 235 ? 103.118 -24.472 49.075 1.00 15.10 235 THR B O 1
ATOM 1474 N N . ILE A 1 236 ? 104.759 -25.712 49.988 1.00 16.19 236 ILE B N 1
ATOM 1475 C CA . ILE A 1 236 ? 105.819 -25.198 49.132 1.00 16.07 236 ILE B CA 1
ATOM 1476 C C . ILE A 1 236 ? 105.956 -26.046 47.881 1.00 18.38 236 ILE B C 1
ATOM 1477 O O . ILE A 1 236 ? 106.082 -27.267 47.984 1.00 14.07 236 ILE B O 1
ATOM 1482 N N . VAL A 1 237 ? 105.935 -25.418 46.706 1.00 17.55 237 VAL B N 1
ATOM 1483 C CA . VAL A 1 237 ? 106.459 -26.102 45.526 1.00 16.24 237 VAL B CA 1
ATOM 1484 C C . VAL A 1 237 ? 107.290 -25.116 44.741 1.00 15.34 237 VAL B C 1
ATOM 1485 O O . VAL A 1 237 ? 106.913 -23.956 44.604 1.00 13.58 237 VAL B O 1
ATOM 1489 N N . ASP A 1 238 ? 108.421 -25.597 44.229 1.00 18.85 238 ASP B N 1
ATOM 1490 C CA . ASP A 1 238 ? 109.355 -24.805 43.435 1.00 15.04 238 ASP B CA 1
ATOM 1491 C C . ASP A 1 238 ? 109.761 -23.580 44.237 1.00 15.66 238 ASP B C 1
ATOM 1492 O O . ASP A 1 238 ? 109.769 -22.452 43.743 1.00 15.65 238 ASP B O 1
ATOM 1497 N N . GLY A 1 239 ? 110.064 -23.828 45.503 1.00 14.80 239 GLY B N 1
ATOM 1498 C CA . GLY A 1 239 ? 110.489 -22.803 46.428 1.00 12.72 239 GLY B CA 1
ATOM 1499 C C . GLY A 1 239 ? 109.509 -21.676 46.706 1.00 14.33 239 GLY B C 1
ATOM 1500 O O . GLY A 1 239 ? 109.918 -20.616 47.151 1.00 14.81 239 GLY B O 1
ATOM 1501 N N . VAL A 1 240 ? 108.229 -21.878 46.434 1.00 14.14 240 VAL B N 1
ATOM 1502 C CA . VAL A 1 240 ? 107.253 -20.827 46.684 1.00 14.77 240 VAL B CA 1
ATOM 1503 C C . VAL A 1 240 ? 106.023 -21.445 47.343 1.00 15.28 240 VAL B C 1
ATOM 1504 O O . VAL A 1 240 ? 105.478 -22.431 46.856 1.00 13.87 240 VAL B O 1
ATOM 1508 N N . SER A 1 241 ? 105.614 -20.880 48.475 1.00 14.58 241 SER B N 1
ATOM 1509 C CA . SER A 1 241 ? 104.461 -21.399 49.200 1.00 13.57 241 SER B CA 1
ATOM 1510 C C . SER A 1 241 ? 103.174 -20.844 48.605 1.00 14.67 241 SER B C 1
ATOM 1511 O O . SER A 1 241 ? 103.145 -19.749 48.030 1.00 13.06 241 SER B O 1
ATOM 1514 N N . ARG A 1 242 ? 102.110 -21.624 48.723 1.00 12.64 242 ARG B N 1
ATOM 1515 C CA . ARG A 1 242 ? 100.859 -21.297 48.057 1.00 14.56 242 ARG B CA 1
ATOM 1516 C C . ARG A 1 242 ? 99.713 -21.320 49.040 1.00 14.61 242 ARG B C 1
ATOM 1517 O O . ARG A 1 242 ? 99.884 -21.693 50.195 1.00 13.95 242 ARG B O 1
ATOM 1525 N N . ILE A 1 243 ? 98.549 -20.907 48.567 1.00 15.37 243 ILE B N 1
ATOM 1526 C CA . ILE A 1 243 ? 97.312 -21.072 49.300 1.00 14.24 243 ILE B CA 1
ATOM 1527 C C . ILE A 1 243 ? 96.812 -22.527 49.190 1.00 14.05 243 ILE B C 1
ATOM 1528 O O . ILE A 1 243 ? 96.481 -22.996 48.109 1.00 14.59 243 ILE B O 1
ATOM 1533 N N . GLY A 1 244 ? 96.775 -23.236 50.309 1.00 13.98 244 GLY B N 1
ATOM 1534 C CA . GLY A 1 244 ? 96.248 -24.584 50.319 1.00 14.18 244 GLY B CA 1
ATOM 1535 C C . GLY A 1 244 ? 97.318 -25.646 50.284 1.00 14.23 244 GLY B C 1
ATOM 1536 O O . GLY A 1 244 ? 98.484 -25.368 50.018 1.00 14.84 244 GLY B O 1
ATOM 1537 N N . TRP A 1 245 ? 96.905 -26.882 50.549 1.00 16.94 245 TRP B N 1
ATOM 1538 C CA . TRP A 1 245 ? 97.822 -28.012 50.583 1.00 16.72 245 TRP B CA 1
ATOM 1539 C C . TRP A 1 245 ? 97.551 -28.988 49.445 1.00 16.19 245 TRP B C 1
ATOM 1540 O O . TRP A 1 245 ? 96.416 -29.174 49.019 1.00 16.16 245 TRP B O 1
ATOM 1551 N N . MET A 1 246 ? 98.610 -29.610 48.957 1.00 16.28 246 MET B N 1
ATOM 1552 C CA . MET A 1 246 ? 98.464 -30.648 47.961 1.00 17.39 246 MET B CA 1
ATOM 1553 C C . MET A 1 246 ? 99.372 -31.790 48.351 1.00 17.94 246 MET B C 1
ATOM 1554 O O . MET A 1 246 ? 100.499 -31.560 48.801 1.00 18.40 246 MET B O 1
ATOM 1559 N N . ALA A 1 247 ? 98.869 -33.012 48.198 1.00 16.52 247 ALA B N 1
ATOM 1560 C CA . ALA A 1 247 ? 99.646 -34.215 48.424 1.00 18.59 247 ALA B CA 1
ATOM 1561 C C . ALA A 1 247 ? 99.957 -34.864 47.072 1.00 19.21 247 ALA B C 1
ATOM 1562 O O . ALA A 1 247 ? 99.288 -34.578 46.072 1.00 20.21 247 ALA B O 1
ATOM 1564 N N . GLY A 1 248 ? 100.983 -35.711 47.046 1.00 17.79 248 GLY B N 1
ATOM 1565 C CA . GLY A 1 248 ? 101.364 -36.447 45.852 1.00 19.56 248 GLY B CA 1
ATOM 1566 C C . GLY A 1 248 ? 101.696 -35.568 44.655 1.00 19.07 248 GLY B C 1
ATOM 1567 O O . GLY A 1 248 ? 102.023 -34.385 44.794 1.00 17.64 248 GLY B O 1
ATOM 1568 N N . GLY A 1 249 ? 101.622 -36.167 43.471 1.00 18.41 249 GLY B N 1
ATOM 1569 C CA . GLY A 1 249 ? 101.764 -35.445 42.222 1.00 18.10 249 GLY B CA 1
ATOM 1570 C C . GLY A 1 249 ? 103.131 -34.855 41.935 1.00 19.83 249 GLY B C 1
ATOM 1571 O O . GLY A 1 249 ? 103.224 -33.809 41.285 1.00 22.12 249 GLY B O 1
ATOM 1572 N N . LYS A 1 250 ? 104.195 -35.510 42.395 1.00 15.59 250 LYS B N 1
ATOM 1573 C CA . LYS A 1 250 ? 105.527 -34.958 42.213 1.00 18.03 250 LYS B CA 1
ATOM 1574 C C . LYS A 1 250 ? 105.870 -34.845 40.733 1.00 18.51 250 LYS B C 1
ATOM 1575 O O . LYS A 1 250 ? 106.390 -33.821 40.298 1.00 18.99 250 LYS B O 1
ATOM 1581 N N . SER A 1 251 ? 105.538 -35.873 39.959 1.00 15.94 251 SER B N 1
ATOM 1582 C CA . SER A 1 251 ? 105.775 -35.861 38.519 1.00 16.91 251 SER B CA 1
ATOM 1583 C C . SER A 1 251 ? 104.983 -34.771 37.796 1.00 17.58 251 SER B C 1
ATOM 1584 O O . SER A 1 251 ? 105.302 -34.410 36.665 1.00 16.21 251 SER B O 1
ATOM 1587 N N . ALA A 1 252 ? 103.963 -34.236 38.460 1.00 16.92 252 ALA B N 1
ATOM 1588 C CA . ALA A 1 252 ? 103.007 -33.359 37.807 1.00 15.25 252 ALA B CA 1
ATOM 1589 C C . ALA A 1 252 ? 103.134 -31.889 38.237 1.00 19.96 252 ALA B C 1
ATOM 1590 O O . ALA A 1 252 ? 102.443 -31.022 37.690 1.00 17.45 252 ALA B O 1
ATOM 1592 N N . GLU A 1 253 ? 104.005 -31.616 39.211 1.00 15.46 253 GLU B N 1
ATOM 1593 C CA . GLU A 1 253 ? 104.234 -30.258 39.687 1.00 17.73 253 GLU B CA 1
ATOM 1594 C C . GLU A 1 253 ? 104.694 -29.334 38.570 1.00 18.12 253 GLU B C 1
ATOM 1595 O O . GLU A 1 253 ? 105.449 -29.712 37.694 1.00 17.63 253 GLU B O 1
ATOM 1601 N N . TRP A 1 254 ? 104.260 -28.096 38.638 1.00 21.28 254 TRP B N 1
ATOM 1602 C CA . TRP A 1 254 ? 104.641 -27.088 37.682 1.00 18.52 254 TRP B CA 1
ATOM 1603 C C . TRP A 1 254 ? 105.905 -26.359 38.163 1.00 19.62 254 TRP B C 1
ATOM 1604 O O . TRP A 1 254 ? 106.260 -26.466 39.332 1.00 19.59 254 TRP B O 1
ATOM 1615 N N . LYS A 1 255 ? 106.591 -25.653 37.262 1.00 18.10 255 LYS B N 1
ATOM 1616 C CA . LYS A 1 255 ? 107.746 -24.834 37.601 1.00 17.33 255 LYS B CA 1
ATOM 1617 C C . LYS A 1 255 ? 107.462 -23.440 37.060 1.00 15.08 255 LYS B C 1
ATOM 1618 O O . LYS A 1 255 ? 107.596 -23.203 35.870 1.00 15.79 255 LYS B O 1
ATOM 1624 N N . ASP A 1 256 ? 107.021 -22.544 37.934 1.00 18.09 256 ASP B N 1
ATOM 1625 C CA . ASP A 1 256 ? 106.513 -21.230 37.519 1.00 15.52 256 ASP B CA 1
ATOM 1626 C C . ASP A 1 256 ? 107.384 -20.543 36.470 1.00 13.71 256 ASP B C 1
ATOM 1627 O O . ASP A 1 256 ? 106.869 -19.977 35.514 1.00 18.47 256 ASP B O 1
ATOM 1632 N N . GLU A 1 257 ? 108.700 -20.611 36.647 1.00 16.51 257 GLU B N 1
ATOM 1633 C CA . GLU A 1 257 ? 109.653 -19.952 35.751 1.00 14.70 257 GLU B CA 1
ATOM 1634 C C . GLU A 1 257 ? 109.533 -20.473 34.317 1.00 17.19 257 GLU B C 1
ATOM 1635 O O . GLU A 1 257 ? 109.905 -19.782 33.364 1.00 16.49 257 GLU B O 1
ATOM 1641 N N . GLU A 1 258 ? 108.992 -21.687 34.183 1.00 17.12 258 GLU B N 1
ATOM 1642 C CA . GLU A 1 258 ? 108.848 -22.361 32.892 1.00 18.18 258 GLU B CA 1
ATOM 1643 C C . GLU A 1 258 ? 107.527 -22.073 32.176 1.00 17.86 258 GLU B C 1
ATOM 1644 O O . GLU A 1 258 ? 107.333 -22.487 31.036 1.00 17.64 258 GLU B O 1
ATOM 1650 N N . PHE A 1 259 ? 106.626 -21.363 32.846 1.00 16.80 259 PHE B N 1
ATOM 1651 C CA . PHE A 1 259 ? 105.367 -20.928 32.235 1.00 18.64 259 PHE B CA 1
ATOM 1652 C C . PHE A 1 259 ? 105.446 -20.220 30.876 1.00 17.17 259 PHE B C 1
ATOM 1653 O O . PHE A 1 259 ? 104.674 -20.552 29.972 1.00 18.51 259 PHE B O 1
ATOM 1661 N N . PRO A 1 260 ? 106.323 -19.206 30.735 1.00 17.41 260 PRO B N 1
ATOM 1662 C CA . PRO A 1 260 ? 106.231 -18.459 29.477 1.00 16.81 260 PRO B CA 1
ATOM 1663 C C . PRO A 1 260 ? 106.518 -19.346 28.278 1.00 18.81 260 PRO B C 1
ATOM 1664 O O . PRO A 1 260 ? 105.970 -19.137 27.206 1.00 16.57 260 PRO B O 1
ATOM 1668 N N . HIS A 1 261 ? 107.334 -20.364 28.469 1.00 18.47 261 HIS B N 1
ATOM 1669 C CA . HIS A 1 261 ? 107.665 -21.223 27.369 1.00 20.86 261 HIS B CA 1
ATOM 1670 C C . HIS A 1 261 ? 106.576 -22.267 27.201 1.00 18.02 261 HIS B C 1
ATOM 1671 O O . HIS A 1 261 ? 106.208 -22.602 26.086 1.00 20.66 261 HIS B O 1
ATOM 1678 N N . ILE A 1 262 ? 106.064 -22.795 28.305 1.00 17.98 262 ILE B N 1
ATOM 1679 C CA . ILE A 1 262 ? 105.075 -23.859 28.219 1.00 15.35 262 ILE B CA 1
ATOM 1680 C C . ILE A 1 262 ? 103.819 -23.341 27.541 1.00 16.24 262 ILE B C 1
ATOM 1681 O O . ILE A 1 262 ? 103.341 -23.928 26.578 1.00 15.52 262 ILE B O 1
ATOM 1686 N N . PHE A 1 263 ? 103.311 -22.204 27.999 1.00 15.46 263 PHE B N 1
ATOM 1687 C CA . PHE A 1 263 ? 102.020 -21.740 27.515 1.00 16.20 263 PHE B CA 1
ATOM 1688 C C . PHE A 1 263 ? 102.067 -21.167 26.095 1.00 17.00 263 PHE B C 1
ATOM 1689 O O . PHE A 1 263 ? 101.161 -21.417 25.310 1.00 15.97 263 PHE B O 1
ATOM 1697 N N . THR A 1 264 ? 103.109 -20.420 25.743 1.00 19.84 264 THR B N 1
ATOM 1698 C CA . THR A 1 264 ? 103.231 -19.956 24.357 1.00 17.39 264 THR B CA 1
ATOM 1699 C C . THR A 1 264 ? 103.345 -21.144 23.396 1.00 18.00 264 THR B C 1
ATOM 1700 O O . THR A 1 264 ? 102.808 -21.104 22.298 1.00 18.76 264 THR B O 1
ATOM 1704 N N . LYS A 1 265 ? 104.022 -22.210 23.820 1.00 19.27 265 LYS B N 1
ATOM 1705 C CA . LYS A 1 265 ? 104.224 -23.368 22.954 1.00 17.49 265 LYS B CA 1
ATOM 1706 C C . LYS A 1 265 ? 102.895 -24.051 22.637 1.00 18.23 265 LYS B C 1
ATOM 1707 O O . LYS A 1 265 ? 102.602 -24.326 21.477 1.00 17.69 265 LYS B O 1
ATOM 1713 N N . LYS A 1 266 ? 102.096 -24.326 23.666 1.00 19.36 266 LYS B N 1
ATOM 1714 C CA . LYS A 1 266 ? 100.781 -24.948 23.477 1.00 18.98 266 LYS B CA 1
ATOM 1715 C C . LYS A 1 266 ? 99.875 -24.097 22.587 1.00 17.20 266 LYS B C 1
ATOM 1716 O O . LYS A 1 266 ? 99.151 -24.613 21.737 1.00 20.75 266 LYS B O 1
ATOM 1722 N N . ALA A 1 267 ? 99.921 -22.788 22.781 1.00 16.19 267 ALA B N 1
ATOM 1723 C CA . ALA A 1 267 ? 99.157 -21.874 21.947 1.00 15.86 267 ALA B CA 1
ATOM 1724 C C . ALA A 1 267 ? 99.547 -22.037 20.493 1.00 15.18 267 ALA B C 1
ATOM 1725 O O . ALA A 1 267 ? 98.701 -22.204 19.628 1.00 15.23 267 ALA B O 1
ATOM 1727 N N . ILE A 1 268 ? 100.848 -21.994 20.236 1.00 13.89 268 ILE B N 1
ATOM 1728 C CA . ILE A 1 268 ? 101.364 -22.071 18.880 1.00 15.95 268 ILE B CA 1
ATOM 1729 C C . ILE A 1 268 ? 101.029 -23.429 18.266 1.00 16.04 268 ILE B C 1
ATOM 1730 O O . ILE A 1 268 ? 100.683 -23.500 17.095 1.00 17.80 268 ILE B O 1
ATOM 1735 N N . ASP A 1 269 ? 101.096 -24.491 19.064 1.00 17.34 269 ASP B N 1
ATOM 1736 C CA . ASP A 1 269 ? 100.655 -25.810 18.612 1.00 16.81 269 ASP B CA 1
ATOM 1737 C C . ASP A 1 269 ? 99.197 -25.777 18.194 1.00 18.69 269 ASP B C 1
ATOM 1738 O O . ASP A 1 269 ? 98.805 -26.443 17.245 1.00 19.48 269 ASP B O 1
ATOM 1743 N N . PHE A 1 270 ? 98.383 -25.019 18.920 1.00 16.29 270 PHE B N 1
ATOM 1744 C CA . PHE A 1 270 ? 96.971 -24.937 18.582 1.00 19.31 270 PHE B CA 1
ATOM 1745 C C . PHE A 1 270 ? 96.759 -24.174 17.275 1.00 18.67 270 PHE B C 1
ATOM 1746 O O . PHE A 1 270 ? 95.978 -24.588 16.422 1.00 21.62 270 PHE B O 1
ATOM 1754 N N . ILE A 1 271 ? 97.462 -23.057 17.126 1.00 19.56 271 ILE B N 1
ATOM 1755 C CA . ILE A 1 271 ? 97.391 -22.234 15.920 1.00 17.78 271 ILE B CA 1
ATOM 1756 C C . ILE A 1 271 ? 97.877 -22.995 14.704 1.00 19.84 271 ILE B C 1
ATOM 1757 O O . ILE A 1 271 ? 97.390 -22.800 13.599 1.00 24.34 271 ILE B O 1
ATOM 1762 N N . SER A 1 272 ? 98.846 -23.873 14.921 1.00 19.95 272 SER B N 1
ATOM 1763 C CA . SER A 1 272 ? 99.399 -24.676 13.841 1.00 23.36 272 SER B CA 1
ATOM 1764 C C . SER A 1 272 ? 98.409 -25.744 13.423 1.00 21.20 272 SER B C 1
ATOM 1765 O O . SER A 1 272 ? 98.096 -25.884 12.251 1.00 21.18 272 SER B O 1
ATOM 1768 N N . ASP A 1 273 ? 97.917 -26.496 14.392 1.00 20.06 273 ASP B N 1
ATOM 1769 C CA . ASP A 1 273 ? 96.991 -27.579 14.108 1.00 22.02 273 ASP B CA 1
ATOM 1770 C C . ASP A 1 273 ? 95.707 -27.102 13.430 1.00 22.79 273 ASP B C 1
ATOM 1771 O O . ASP A 1 273 ? 95.084 -27.844 12.677 1.00 27.77 273 ASP B O 1
ATOM 1776 N N . ASN A 1 274 ? 95.313 -25.864 13.687 1.00 23.15 274 ASN B N 1
ATOM 1777 C CA . ASN A 1 274 ? 94.024 -25.378 13.205 1.00 27.42 274 ASN B CA 1
ATOM 1778 C C . ASN A 1 274 ? 94.114 -24.215 12.209 1.00 26.30 274 ASN B C 1
ATOM 1779 O O . ASN A 1 274 ? 93.136 -23.505 11.988 1.00 27.49 274 ASN B O 1
ATOM 1784 N N . LYS A 1 275 ? 95.280 -24.036 11.597 1.00 25.38 275 LYS B N 1
ATOM 1785 C CA . LYS A 1 275 ? 95.501 -22.893 10.718 1.00 27.88 275 LYS B CA 1
ATOM 1786 C C . LYS A 1 275 ? 94.633 -22.961 9.457 1.00 32.75 275 LYS B C 1
ATOM 1787 O O . LYS A 1 275 ? 94.276 -21.926 8.888 1.00 26.68 275 LYS B O 1
ATOM 1793 N N . ASP A 1 276 ? 94.279 -24.178 9.040 1.00 30.89 276 ASP B N 1
ATOM 1794 C CA . ASP A 1 276 ? 93.476 -24.390 7.831 1.00 33.60 276 ASP B CA 1
ATOM 1795 C C . ASP A 1 276 ? 91.971 -24.139 8.032 1.00 29.92 276 ASP B C 1
ATOM 1796 O O . ASP A 1 276 ? 91.188 -24.258 7.091 1.00 31.92 276 ASP B O 1
ATOM 1801 N N . GLU A 1 277 ? 91.559 -23.811 9.253 1.00 29.49 277 GLU B N 1
ATOM 1802 C CA . GLU A 1 277 ? 90.156 -23.491 9.516 1.00 27.37 277 GLU B CA 1
ATOM 1803 C C . GLU A 1 277 ? 89.984 -22.261 10.395 1.00 23.67 277 GLU B C 1
ATOM 1804 O O . GLU A 1 277 ? 90.957 -21.641 10.820 1.00 26.02 277 GLU B O 1
ATOM 1810 N N . SER A 1 278 ? 88.736 -21.907 10.669 1.00 20.07 278 SER B N 1
ATOM 1811 C CA . SER A 1 278 ? 88.468 -20.802 11.578 1.00 22.73 278 SER B CA 1
ATOM 1812 C C . SER A 1 278 ? 88.748 -21.261 12.998 1.00 19.26 278 SER B C 1
ATOM 1813 O O . SER A 1 278 ? 88.226 -22.286 13.419 1.00 19.51 278 SER B O 1
ATOM 1816 N N . PHE A 1 279 ? 89.578 -20.526 13.734 1.00 19.30 279 PHE B N 1
ATOM 1817 C CA . PHE A 1 279 ? 89.841 -20.898 15.128 1.00 17.47 279 PHE B CA 1
ATOM 1818 C C . PHE A 1 279 ? 89.697 -19.724 16.100 1.00 16.59 279 PHE B C 1
ATOM 1819 O O . PHE A 1 279 ? 89.886 -18.567 15.738 1.00 15.53 279 PHE B O 1
ATOM 1827 N N . MET A 1 280 ? 89.348 -20.048 17.342 1.00 18.74 280 MET B N 1
ATOM 1828 C CA . MET A 1 280 ? 89.355 -19.080 18.433 1.00 16.95 280 MET B CA 1
ATOM 1829 C C . MET A 1 280 ? 90.275 -19.584 19.544 1.00 17.77 280 MET B C 1
ATOM 1830 O O . MET A 1 280 ? 90.147 -20.722 20.010 1.00 18.38 280 MET B O 1
ATOM 1835 N N . LEU A 1 281 ? 91.217 -18.736 19.942 1.00 16.91 281 LEU B N 1
ATOM 1836 C CA . LEU A 1 281 ? 92.079 -19.028 21.071 1.00 16.20 281 LEU B CA 1
ATOM 1837 C C . LEU A 1 281 ? 91.814 -18.049 22.208 1.00 15.29 281 LEU B C 1
ATOM 1838 O O . LEU A 1 281 ? 91.889 -16.829 22.030 1.00 14.46 281 LEU B O 1
ATOM 1843 N N . PHE A 1 282 ? 91.458 -18.610 23.362 1.00 14.68 282 PHE B N 1
ATOM 1844 C CA . PHE A 1 282 ? 91.407 -17.886 24.618 1.00 12.94 282 PHE B CA 1
ATOM 1845 C C . PHE A 1 282 ? 92.710 -18.114 25.337 1.00 13.89 282 PHE B C 1
ATOM 1846 O O . PHE A 1 282 ? 93.031 -19.238 25.701 1.00 11.45 282 PHE B O 1
ATOM 1854 N N . PHE A 1 283 ? 93.474 -17.053 25.535 1.00 11.73 283 PHE B N 1
ATOM 1855 C CA . PHE A 1 283 ? 94.780 -17.190 26.149 1.00 16.11 283 PHE B CA 1
ATOM 1856 C C . PHE A 1 283 ? 94.807 -16.408 27.448 1.00 14.28 283 PHE B C 1
ATOM 1857 O O . PHE A 1 283 ? 95.269 -15.286 27.469 1.00 15.94 283 PHE B O 1
ATOM 1865 N N . PRO A 1 284 ? 94.275 -16.991 28.536 1.00 14.94 284 PRO B N 1
ATOM 1866 C CA . PRO A 1 284 ? 94.303 -16.244 29.794 1.00 14.17 284 PRO B CA 1
ATOM 1867 C C . PRO A 1 284 ? 95.659 -16.394 30.466 1.00 13.91 284 PRO B C 1
ATOM 1868 O O . PRO A 1 284 ? 96.003 -17.476 30.898 1.00 14.02 284 PRO B O 1
ATOM 1872 N N . PHE A 1 285 ? 96.425 -15.312 30.524 1.00 15.57 285 PHE B N 1
ATOM 1873 C CA . PHE A 1 285 ? 97.738 -15.339 31.158 1.00 14.68 285 PHE B CA 1
ATOM 1874 C C . PHE A 1 285 ? 97.645 -15.604 32.655 1.00 15.07 285 PHE B C 1
ATOM 1875 O O . PHE A 1 285 ? 96.703 -15.148 33.326 1.00 16.88 285 PHE B O 1
ATOM 1883 N N . SER A 1 286 ? 98.648 -16.283 33.192 1.00 14.86 286 SER B N 1
ATOM 1884 C CA A SER A 1 286 ? 98.826 -16.339 34.636 0.00 16.07 286 SER B CA 1
ATOM 1885 C CA B SER A 1 286 ? 98.810 -16.331 34.633 1.00 16.12 286 SER B CA 1
ATOM 1886 C C . SER A 1 286 ? 99.401 -15.004 35.102 1.00 16.51 286 SER B C 1
ATOM 1887 O O . SER A 1 286 ? 99.036 -14.487 36.157 1.00 15.32 286 SER B O 1
ATOM 1892 N N . ASP A 1 287 ? 100.312 -14.460 34.302 1.00 15.89 287 ASP B N 1
ATOM 1893 C CA . ASP A 1 287 ? 100.894 -13.148 34.556 1.00 15.01 287 ASP B CA 1
ATOM 1894 C C . ASP A 1 287 ? 99.766 -12.121 34.543 1.00 13.67 287 ASP B C 1
ATOM 1895 O O . ASP A 1 287 ? 98.834 -12.274 33.765 1.00 14.72 287 ASP B O 1
ATOM 1900 N N . ILE A 1 288 ? 99.813 -11.094 35.391 1.00 12.20 288 ILE B N 1
ATOM 1901 C CA . ILE A 1 288 ? 100.920 -10.824 36.294 1.00 14.11 288 ILE B CA 1
ATOM 1902 C C . ILE A 1 288 ? 100.530 -11.110 37.746 1.00 13.90 288 ILE B C 1
ATOM 1903 O O . ILE A 1 288 ? 100.866 -10.360 38.655 1.00 13.11 288 ILE B O 1
ATOM 1908 N N . HIS A 1 289 ? 99.824 -12.217 37.937 1.00 14.63 289 HIS B N 1
ATOM 1909 C CA . HIS A 1 289 ? 99.341 -12.637 39.235 1.00 13.66 289 HIS B CA 1
ATOM 1910 C C . HIS A 1 289 ? 100.500 -13.078 40.136 1.00 12.94 289 HIS B C 1
ATOM 1911 O O . HIS A 1 289 ? 101.552 -13.497 39.662 1.00 10.39 289 HIS B O 1
ATOM 1918 N N . VAL A 1 290 ? 100.312 -12.980 41.445 1.00 12.40 290 VAL B N 1
ATOM 1919 C CA . VAL A 1 290 ? 101.297 -13.527 42.353 1.00 13.81 290 VAL B CA 1
ATOM 1920 C C . VAL A 1 290 ? 101.165 -15.059 42.340 1.00 13.44 290 VAL B C 1
ATOM 1921 O O . VAL A 1 290 ? 100.113 -15.596 41.976 1.00 13.31 290 VAL B O 1
ATOM 1925 N N . PRO A 1 291 ? 102.250 -15.766 42.680 1.00 13.51 291 PRO B N 1
ATOM 1926 C CA . PRO A 1 291 ? 103.595 -15.219 42.865 1.00 13.91 291 PRO B CA 1
ATOM 1927 C C . PRO A 1 291 ? 104.250 -14.882 41.526 1.00 16.30 291 PRO B C 1
ATOM 1928 O O . PRO A 1 291 ? 104.181 -15.656 40.561 1.00 14.02 291 PRO B O 1
ATOM 1932 N N . ARG A 1 292 ? 104.857 -13.706 41.445 1.00 16.49 292 ARG B N 1
ATOM 1933 C CA . ARG A 1 292 ? 105.597 -13.369 40.246 1.00 16.95 292 ARG B CA 1
ATOM 1934 C C . ARG A 1 292 ? 106.994 -13.971 40.338 1.00 18.98 292 ARG B C 1
ATOM 1935 O O . ARG A 1 292 ? 107.877 -13.440 41.006 1.00 19.84 292 ARG B O 1
ATOM 1943 N N . VAL A 1 293 ? 107.161 -15.112 39.679 1.00 18.18 293 VAL B N 1
ATOM 1944 C CA . VAL A 1 293 ? 108.437 -15.797 39.575 1.00 18.15 293 VAL B CA 1
ATOM 1945 C C . VAL A 1 293 ? 108.890 -15.788 38.112 1.00 19.77 293 VAL B C 1
ATOM 1946 O O . VAL A 1 293 ? 108.983 -16.844 37.493 1.00 20.46 293 VAL B O 1
ATOM 1950 N N . PRO A 1 294 ? 109.156 -14.593 37.543 1.00 21.20 294 PRO B N 1
ATOM 1951 C CA . PRO A 1 294 ? 109.343 -14.508 36.089 1.00 19.00 294 PRO B CA 1
ATOM 1952 C C . PRO A 1 294 ? 110.546 -15.307 35.610 1.00 18.50 294 PRO B C 1
ATOM 1953 O O . PRO A 1 294 ? 111.421 -15.651 36.404 1.00 18.47 294 PRO B O 1
ATOM 1957 N N . ASN A 1 295 ? 110.586 -15.596 34.319 1.00 19.41 295 ASN B N 1
ATOM 1958 C CA . ASN A 1 295 ? 111.699 -16.335 33.769 1.00 18.09 295 ASN B CA 1
ATOM 1959 C C . ASN A 1 295 ? 112.965 -15.508 33.796 1.00 20.19 295 ASN B C 1
ATOM 1960 O O . ASN A 1 295 ? 112.907 -14.278 33.807 1.00 19.65 295 ASN B O 1
ATOM 1965 N N . LYS A 1 296 ? 114.119 -16.173 33.798 1.00 23.45 296 LYS B N 1
ATOM 1966 C CA . LYS A 1 296 ? 115.382 -15.446 33.852 1.00 21.38 296 LYS B CA 1
ATOM 1967 C C . LYS A 1 296 ? 115.584 -14.561 32.614 1.00 20.53 296 LYS B C 1
ATOM 1968 O O . LYS A 1 296 ? 116.400 -13.637 32.647 1.00 19.45 296 LYS B O 1
ATOM 1974 N N . MET A 1 297 ? 114.824 -14.823 31.546 1.00 19.83 297 MET B N 1
ATOM 1975 C CA . MET A 1 297 ? 114.804 -13.959 30.360 1.00 18.15 297 MET B CA 1
ATOM 1976 C C . MET A 1 297 ? 114.332 -12.542 30.730 1.00 18.68 297 MET B C 1
ATOM 1977 O O . MET A 1 297 ? 114.651 -11.560 30.045 1.00 15.76 297 MET B O 1
ATOM 1982 N N . PHE A 1 298 ? 113.589 -12.452 31.836 1.00 19.29 298 PHE B N 1
ATOM 1983 C CA . PHE A 1 298 ? 112.935 -11.214 32.252 1.00 17.13 298 PHE B CA 1
ATOM 1984 C C . PHE A 1 298 ? 113.306 -10.772 33.662 1.00 20.05 298 PHE B C 1
ATOM 1985 O O . PHE A 1 298 ? 113.193 -9.593 33.984 1.00 17.58 298 PHE B O 1
ATOM 1993 N N . ALA A 1 299 ? 113.719 -11.718 34.503 1.00 19.47 299 ALA B N 1
ATOM 1994 C CA . ALA A 1 299 ? 113.940 -11.434 35.918 1.00 18.58 299 ALA B CA 1
ATOM 1995 C C . ALA A 1 299 ? 114.983 -10.334 36.136 1.00 21.42 299 ALA B C 1
ATOM 1996 O O . ALA A 1 299 ? 116.127 -10.417 35.655 1.00 22.76 299 ALA B O 1
ATOM 1998 N N . GLY A 1 300 ? 114.569 -9.301 36.862 1.00 20.26 300 GLY B N 1
ATOM 1999 C CA . GLY A 1 300 ? 115.425 -8.168 37.155 1.00 20.21 300 GLY B CA 1
ATOM 2000 C C . GLY A 1 300 ? 115.605 -7.183 36.015 1.00 15.69 300 GLY B C 1
ATOM 2001 O O . GLY A 1 300 ? 116.489 -6.348 36.067 1.00 19.98 300 GLY B O 1
ATOM 2002 N N . LYS A 1 301 ? 114.755 -7.245 34.999 1.00 15.89 301 LYS B N 1
ATOM 2003 C CA . LYS A 1 301 ? 114.949 -6.412 33.813 1.00 16.50 301 LYS B CA 1
ATOM 2004 C C . LYS A 1 301 ? 114.042 -5.177 33.735 1.00 17.98 301 LYS B C 1
ATOM 2005 O O . LYS A 1 301 ? 114.291 -4.271 32.941 1.00 17.19 301 LYS B O 1
ATOM 2011 N N . SER A 1 302 ? 112.988 -5.134 34.537 1.00 16.87 302 SER B N 1
ATOM 2012 C CA . SER A 1 302 ? 112.063 -4.015 34.465 1.00 16.16 302 SER B CA 1
ATOM 2013 C C . SER A 1 302 ? 112.504 -2.877 35.363 1.00 15.88 302 SER B C 1
ATOM 2014 O O . SER A 1 302 ? 112.103 -1.725 35.181 1.00 17.20 302 SER B O 1
ATOM 2017 N N . GLY A 1 303 ? 113.312 -3.215 36.356 1.00 16.48 303 GLY B N 1
ATOM 2018 C CA . GLY A 1 303 ? 113.696 -2.253 37.361 1.00 17.24 303 GLY B CA 1
ATOM 2019 C C . GLY A 1 303 ? 112.560 -1.974 38.318 1.00 18.13 303 GLY B C 1
ATOM 2020 O O . GLY A 1 303 ? 112.593 -0.990 39.049 1.00 18.03 303 GLY B O 1
ATOM 2021 N N . MET A 1 304 ? 111.552 -2.844 38.305 1.00 17.37 304 MET B N 1
ATOM 2022 C CA . MET A 1 304 ? 110.423 -2.745 39.219 1.00 15.71 304 MET B CA 1
ATOM 2023 C C . MET A 1 304 ? 110.213 -4.041 39.997 1.00 17.15 304 MET B C 1
ATOM 2024 O O . MET A 1 304 ? 109.210 -4.202 40.690 1.00 16.70 304 MET B O 1
ATOM 2029 N N . GLY A 1 305 ? 111.159 -4.965 39.873 1.00 16.28 305 GLY B N 1
ATOM 2030 C CA . GLY A 1 305 ? 111.099 -6.226 40.584 1.00 14.68 305 GLY B CA 1
ATOM 2031 C C . GLY A 1 305 ? 110.224 -7.212 39.856 1.00 15.84 305 GLY B C 1
ATOM 2032 O O . GLY A 1 305 ? 109.812 -6.946 38.732 1.00 16.07 305 GLY B O 1
ATOM 2033 N N . PRO A 1 306 ? 109.928 -8.355 40.499 1.00 18.01 306 PRO B N 1
ATOM 2034 C CA . PRO A 1 306 ? 109.082 -9.429 39.962 1.00 17.63 306 PRO B CA 1
ATOM 2035 C C . PRO A 1 306 ? 107.738 -8.979 39.379 1.00 15.51 306 PRO B C 1
ATOM 2036 O O . PRO A 1 306 ? 107.322 -9.595 38.411 1.00 21.08 306 PRO B O 1
ATOM 2040 N N . ARG A 1 307 ? 107.076 -7.966 39.945 1.00 17.81 307 ARG B N 1
ATOM 2041 C CA . ARG A 1 307 ? 105.815 -7.471 39.375 1.00 16.05 307 ARG B CA 1
ATOM 2042 C C . ARG A 1 307 ? 106.063 -6.879 38.000 1.00 12.94 307 ARG B C 1
ATOM 2043 O O . ARG A 1 307 ? 105.318 -7.138 37.069 1.00 13.70 307 ARG B O 1
ATOM 2051 N N . GLY A 1 308 ? 107.120 -6.085 37.875 1.00 14.36 308 GLY B N 1
ATOM 2052 C CA . GLY A 1 308 ? 107.456 -5.465 36.605 1.00 14.06 308 GLY B CA 1
ATOM 2053 C C . GLY A 1 308 ? 108.064 -6.433 35.613 1.00 16.33 308 GLY B C 1
ATOM 2054 O O . GLY A 1 308 ? 107.817 -6.333 34.416 1.00 14.99 308 GLY B O 1
ATOM 2055 N N . ASP A 1 309 ? 108.874 -7.362 36.107 1.00 14.48 309 ASP B N 1
ATOM 2056 C CA . ASP A 1 309 ? 109.461 -8.381 35.252 1.00 14.49 309 ASP B CA 1
ATOM 2057 C C . ASP A 1 309 ? 108.364 -9.271 34.675 1.00 13.34 309 ASP B C 1
ATOM 2058 O O . ASP A 1 309 ? 108.484 -9.780 33.569 1.00 15.11 309 ASP B O 1
ATOM 2063 N N . ALA A 1 310 ? 107.283 -9.436 35.428 1.00 13.49 310 ALA B N 1
ATOM 2064 C CA . ALA A 1 310 ? 106.140 -10.220 34.987 1.00 12.87 310 ALA B CA 1
ATOM 2065 C C . ALA A 1 310 ? 105.388 -9.513 33.848 1.00 13.16 310 ALA B C 1
ATOM 2066 O O . ALA A 1 310 ? 104.908 -10.153 32.917 1.00 11.83 310 ALA B O 1
ATOM 2068 N N . ILE A 1 311 ? 105.279 -8.194 33.935 1.00 12.01 311 ILE B N 1
ATOM 2069 C CA . ILE A 1 311 ? 104.726 -7.428 32.823 1.00 14.83 311 ILE B CA 1
ATOM 2070 C C . ILE A 1 311 ? 105.565 -7.686 31.568 1.00 13.86 311 ILE B C 1
ATOM 2071 O O . ILE A 1 311 ? 105.026 -7.971 30.502 1.00 15.54 311 ILE B O 1
ATOM 2076 N N . LEU A 1 312 ? 106.885 -7.627 31.711 1.00 13.12 312 LEU B N 1
ATOM 2077 C CA . LEU A 1 312 ? 107.799 -7.929 30.613 1.00 13.19 312 LEU B CA 1
ATOM 2078 C C . LEU A 1 312 ? 107.584 -9.331 30.055 1.00 14.31 312 LEU B C 1
ATOM 2079 O O . LEU A 1 312 ? 107.613 -9.537 28.851 1.00 14.18 312 LEU B O 1
ATOM 2084 N N . GLN A 1 313 ? 107.375 -10.295 30.939 1.00 13.28 313 GLN B N 1
ATOM 2085 C CA . GLN A 1 313 ? 107.151 -11.663 30.508 1.00 13.67 313 GLN B CA 1
ATOM 2086 C C . GLN A 1 313 ? 105.905 -11.774 29.622 1.00 15.77 313 GLN B C 1
ATOM 2087 O O . GLN A 1 313 ? 105.930 -12.418 28.565 1.00 15.02 313 GLN B O 1
ATOM 2093 N N . MET A 1 314 ? 104.827 -11.137 30.079 1.00 14.37 314 MET B N 1
ATOM 2094 C CA . MET A 1 314 ? 103.553 -11.073 29.372 1.00 13.71 314 MET B CA 1
ATOM 2095 C C . MET A 1 314 ? 103.726 -10.528 27.966 1.00 15.17 314 MET B C 1
ATOM 2096 O O . MET A 1 314 ? 103.173 -11.070 27.006 1.00 16.58 314 MET B O 1
ATOM 2101 N N . ASP A 1 315 ? 104.485 -9.441 27.853 1.00 16.08 315 ASP B N 1
ATOM 2102 C CA . ASP A 1 315 ? 104.643 -8.772 26.572 1.00 14.27 315 ASP B CA 1
ATOM 2103 C C . ASP A 1 315 ? 105.449 -9.607 25.587 1.00 15.95 315 ASP B C 1
ATOM 2104 O O . ASP A 1 315 ? 105.246 -9.513 24.377 1.00 15.96 315 ASP B O 1
ATOM 2109 N N . TRP A 1 316 ? 106.381 -10.402 26.101 1.00 14.80 316 TRP B N 1
ATOM 2110 C CA . TRP A 1 316 ? 107.150 -11.291 25.248 1.00 13.39 316 TRP B CA 1
ATOM 2111 C C . TRP A 1 316 ? 106.302 -12.499 24.867 1.00 14.70 316 TRP B C 1
ATOM 2112 O O . TRP A 1 316 ? 106.371 -12.980 23.738 1.00 13.38 316 TRP B O 1
ATOM 2123 N N . MET A 1 317 ? 105.498 -12.984 25.809 1.00 13.26 317 MET B N 1
ATOM 2124 C CA . MET A 1 317 ? 104.593 -14.090 25.533 1.00 15.00 317 MET B CA 1
ATOM 2125 C C . MET A 1 317 ? 103.598 -13.713 24.435 1.00 14.17 317 MET B C 1
ATOM 2126 O O . MET A 1 317 ? 103.386 -14.468 23.496 1.00 14.64 317 MET B O 1
ATOM 2131 N N . SER A 1 318 ? 103.020 -12.522 24.545 1.00 15.60 318 SER B N 1
ATOM 2132 C CA . SER A 1 318 ? 102.132 -11.988 23.508 1.00 14.01 318 SER B CA 1
ATOM 2133 C C . SER A 1 318 ? 102.805 -11.940 22.146 1.00 14.93 318 SER B C 1
ATOM 2134 O O . SER A 1 318 ? 102.205 -12.281 21.132 1.00 16.50 318 SER B O 1
ATOM 2137 N N . GLY A 1 319 ? 104.059 -11.503 22.130 1.00 14.38 319 GLY B N 1
ATOM 2138 C CA . GLY A 1 319 ? 104.788 -11.294 20.894 1.00 12.79 319 GLY B CA 1
ATOM 2139 C C . GLY A 1 319 ? 105.065 -12.591 20.168 1.00 12.12 319 GLY B C 1
ATOM 2140 O O . GLY A 1 319 ? 105.021 -12.637 18.955 1.00 11.01 319 GLY B O 1
ATOM 2141 N N . GLN A 1 320 ? 105.343 -13.643 20.923 1.00 12.86 320 GLN B N 1
ATOM 2142 C CA . GLN A 1 320 ? 105.598 -14.952 20.341 1.00 12.12 320 GLN B CA 1
ATOM 2143 C C . GLN A 1 320 ? 104.406 -15.429 19.559 1.00 11.59 320 GLN B C 1
ATOM 2144 O O . GLN A 1 320 ? 104.553 -15.943 18.461 1.00 14.12 320 GLN B O 1
ATOM 2150 N N . ILE A 1 321 ? 103.221 -15.236 20.134 1.00 13.86 321 ILE B N 1
ATOM 2151 C CA . ILE A 1 321 ? 101.965 -15.649 19.517 1.00 14.08 321 ILE B CA 1
ATOM 2152 C C . ILE A 1 321 ? 101.593 -14.749 18.337 1.00 15.13 321 ILE B C 1
ATOM 2153 O O . ILE A 1 321 ? 101.296 -15.240 17.250 1.00 12.58 321 ILE B O 1
ATOM 2158 N N . ILE A 1 322 ? 101.654 -13.435 18.529 1.00 14.66 322 ILE B N 1
ATOM 2159 C CA . ILE A 1 322 ? 101.382 -12.525 17.427 1.00 12.31 322 ILE B CA 1
ATOM 2160 C C . ILE A 1 322 ? 102.318 -12.809 16.255 1.00 14.62 322 ILE B C 1
ATOM 2161 O O . ILE A 1 322 ? 101.858 -13.033 15.138 1.00 18.25 322 ILE B O 1
ATOM 2166 N N . ASP A 1 323 ? 103.623 -12.860 16.515 1.00 17.16 323 ASP B N 1
ATOM 2167 C CA . ASP A 1 323 ? 104.608 -13.085 15.450 1.00 14.57 323 ASP B CA 1
ATOM 2168 C C . ASP A 1 323 ? 104.384 -14.413 14.722 1.00 17.28 323 ASP B C 1
ATOM 2169 O O . ASP A 1 323 ? 104.561 -14.487 13.511 1.00 17.63 323 ASP B O 1
ATOM 2174 N N . GLU A 1 324 ? 103.974 -15.454 15.439 1.00 14.10 324 GLU B N 1
ATOM 2175 C CA . GLU A 1 324 ? 103.660 -16.712 14.787 1.00 17.53 324 GLU B CA 1
ATOM 2176 C C . GLU A 1 324 ? 102.484 -16.525 13.823 1.00 18.02 324 GLU B C 1
ATOM 2177 O O . GLU A 1 324 ? 102.512 -17.012 12.694 1.00 18.77 324 GLU B O 1
ATOM 2183 N N . LEU A 1 325 ? 101.465 -15.791 14.264 1.00 16.59 325 LEU B N 1
ATOM 2184 C CA . LEU A 1 325 ? 100.334 -15.457 13.408 1.00 15.61 325 LEU B CA 1
ATOM 2185 C C . LEU A 1 325 ? 100.786 -14.662 12.183 1.00 17.37 325 LEU B C 1
ATOM 2186 O O . LEU A 1 325 ? 100.252 -14.826 11.095 1.00 18.23 325 LEU B O 1
ATOM 2191 N N . LYS A 1 326 ? 101.764 -13.789 12.363 1.00 16.01 326 LYS B N 1
ATOM 2192 C CA . LYS A 1 326 ? 102.307 -13.042 11.240 1.00 15.20 326 LYS B CA 1
ATOM 2193 C C . LYS A 1 326 ? 103.018 -13.948 10.198 1.00 19.20 326 LYS B C 1
ATOM 2194 O O . LYS A 1 326 ? 102.641 -13.972 9.018 1.00 18.03 326 LYS B O 1
ATOM 2200 N N . LYS A 1 327 ? 104.029 -14.694 10.661 1.00 18.01 327 LYS B N 1
ATOM 2201 C CA . LYS A 1 327 ? 104.816 -15.674 9.878 1.00 16.97 327 LYS B CA 1
ATOM 2202 C C . LYS A 1 327 ? 103.980 -16.673 9.062 1.00 18.65 327 LYS B C 1
ATOM 2203 O O . LYS A 1 327 ? 104.310 -17.008 7.946 1.00 18.37 327 LYS B O 1
ATOM 2209 N N . GLN A 1 328 ? 102.948 -17.224 9.702 1.00 17.56 328 GLN B N 1
ATOM 2210 C CA . GLN A 1 328 ? 101.948 -18.128 9.098 1.00 15.64 328 GLN B CA 1
ATOM 2211 C C . GLN A 1 328 ? 100.809 -17.419 8.381 1.00 17.29 328 GLN B C 1
ATOM 2212 O O . GLN A 1 328 ? 99.873 -18.074 7.953 1.00 19.40 328 GLN B O 1
ATOM 2218 N N . GLY A 1 329 ? 100.857 -16.099 8.242 1.00 15.09 329 GLY B N 1
ATOM 2219 C CA . GLY A 1 329 ? 99.948 -15.414 7.334 1.00 15.40 329 GLY B CA 1
ATOM 2220 C C . GLY A 1 329 ? 98.515 -15.390 7.810 1.00 17.31 329 GLY B C 1
ATOM 2221 O O . GLY A 1 329 ? 97.595 -15.188 7.023 1.00 18.70 329 GLY B O 1
ATOM 2222 N N . LEU A 1 330 ? 98.335 -15.579 9.108 1.00 15.65 330 LEU B N 1
ATOM 2223 C CA . LEU A 1 330 ? 97.016 -15.611 9.712 1.00 16.75 330 LEU B CA 1
ATOM 2224 C C . LEU A 1 330 ? 96.606 -14.273 10.302 1.00 14.41 330 LEU B C 1
ATOM 2225 O O . LEU A 1 330 ? 95.434 -14.030 10.522 1.00 16.66 330 LEU B O 1
ATOM 2230 N N . TYR A 1 331 ? 97.579 -13.417 10.572 1.00 15.75 331 TYR B N 1
ATOM 2231 C CA . TYR A 1 331 ? 97.341 -12.208 11.355 1.00 16.03 331 TYR B CA 1
ATOM 2232 C C . TYR A 1 331 ? 96.284 -11.245 10.784 1.00 17.38 331 TYR B C 1
ATOM 2233 O O . TYR A 1 331 ? 95.412 -10.779 11.507 1.00 16.43 331 TYR B O 1
ATOM 2242 N N . ASP A 1 332 ? 96.365 -10.935 9.495 1.00 17.14 332 ASP B N 1
ATOM 2243 C CA . ASP A 1 332 ? 95.441 -9.978 8.897 1.00 16.02 332 ASP B CA 1
ATOM 2244 C C . ASP A 1 332 ? 93.978 -10.414 9.019 1.00 15.95 332 ASP B C 1
ATOM 2245 O O . ASP A 1 332 ? 93.081 -9.582 9.161 1.00 16.89 332 ASP B O 1
ATOM 2250 N N . ASN A 1 333 ? 93.748 -11.724 8.944 1.00 17.18 333 ASN B N 1
ATOM 2251 C CA . ASN A 1 333 ? 92.408 -12.279 9.055 1.00 16.80 333 ASN B CA 1
ATOM 2252 C C . ASN A 1 333 ? 92.208 -12.873 10.430 1.00 17.51 333 ASN B C 1
ATOM 2253 O O . ASN A 1 333 ? 91.620 -13.940 10.578 1.00 16.87 333 ASN B O 1
ATOM 2258 N N . THR A 1 334 ? 92.722 -12.166 11.432 1.00 16.04 334 THR B N 1
ATOM 2259 C CA . THR A 1 334 ? 92.543 -12.530 12.831 1.00 15.52 334 THR B CA 1
ATOM 2260 C C . THR A 1 334 ? 92.114 -11.311 13.640 1.00 16.10 334 THR B C 1
ATOM 2261 O O . THR A 1 334 ? 92.660 -10.222 13.494 1.00 14.72 334 THR B O 1
ATOM 2265 N N . LEU A 1 335 ? 91.108 -11.503 14.479 1.00 17.93 335 LEU B N 1
ATOM 2266 C CA . LEU A 1 335 ? 90.688 -10.477 15.411 1.00 15.32 335 LEU B CA 1
ATOM 2267 C C . LEU A 1 335 ? 91.316 -10.800 16.750 1.00 16.71 335 LEU B C 1
ATOM 2268 O O . LEU A 1 335 ? 91.099 -11.874 17.327 1.00 15.98 335 LEU B O 1
ATOM 2273 N N . ILE A 1 336 ? 92.146 -9.883 17.214 1.00 15.73 336 ILE B N 1
ATOM 2274 C CA . ILE A 1 336 ? 92.779 -10.050 18.492 1.00 14.95 336 ILE B CA 1
ATOM 2275 C C . ILE A 1 336 ? 92.144 -9.075 19.464 1.00 14.77 336 ILE B C 1
ATOM 2276 O O . ILE A 1 336 ? 92.048 -7.878 19.194 1.00 13.64 336 ILE B O 1
ATOM 2281 N N . ILE A 1 337 ? 91.666 -9.617 20.575 1.00 14.78 337 ILE B N 1
ATOM 2282 C CA . ILE A 1 337 ? 91.217 -8.813 21.695 1.00 13.51 337 ILE B CA 1
ATOM 2283 C C . ILE A 1 337 ? 92.228 -8.962 22.808 1.00 14.99 337 ILE B C 1
ATOM 2284 O O . ILE A 1 337 ? 92.423 -10.056 23.319 1.00 14.17 337 ILE B O 1
ATOM 2289 N N . PHE A 1 338 ? 92.887 -7.868 23.171 1.00 13.06 338 PHE B N 1
ATOM 2290 C CA . PHE A 1 338 ? 93.823 -7.891 24.298 1.00 12.33 338 PHE B CA 1
ATOM 2291 C C . PHE A 1 338 ? 93.213 -7.150 25.474 1.00 14.35 338 PHE B C 1
ATOM 2292 O O . PHE A 1 338 ? 92.886 -5.966 25.356 1.00 10.25 338 PHE B O 1
ATOM 2300 N N . SER A 1 339 ? 93.051 -7.829 26.605 1.00 11.55 339 SER B N 1
ATOM 2301 C CA . SER A 1 339 ? 92.636 -7.108 27.805 1.00 14.35 339 SER B CA 1
ATOM 2302 C C . SER A 1 339 ? 93.071 -7.776 29.118 1.00 11.40 339 SER B C 1
ATOM 2303 O O . SER A 1 339 ? 94.044 -8.541 29.157 1.00 12.81 339 SER B O 1
ATOM 2306 N N . SER A 1 340 ? 92.349 -7.446 30.187 1.00 14.29 340 SER B N 1
ATOM 2307 C CA . SER A 1 340 ? 92.714 -7.824 31.550 1.00 12.59 340 SER B CA 1
ATOM 2308 C C . SER A 1 340 ? 91.479 -8.257 32.335 1.00 13.66 340 SER B C 1
ATOM 2309 O O . SER A 1 340 ? 90.369 -7.808 32.027 1.00 15.20 340 SER B O 1
ATOM 2312 N N . ASP A 1 341 ? 91.643 -9.108 33.347 1.00 13.64 341 ASP B N 1
ATOM 2313 C CA . ASP A 1 341 ? 90.458 -9.579 34.079 1.00 14.11 341 ASP B CA 1
ATOM 2314 C C . ASP A 1 341 ? 90.017 -8.618 35.196 1.00 11.82 341 ASP B C 1
ATOM 2315 O O . ASP A 1 341 ? 88.854 -8.614 35.598 1.00 9.18 341 ASP B O 1
ATOM 2320 N N . ASN A 1 342 ? 90.943 -7.791 35.668 1.00 12.75 342 ASN B N 1
ATOM 2321 C CA . ASN A 1 342 ? 90.644 -6.797 36.696 1.00 12.23 342 ASN B CA 1
ATOM 2322 C C . ASN A 1 342 ? 91.802 -5.820 36.874 1.00 13.25 342 ASN B C 1
ATOM 2323 O O . ASN A 1 342 ? 92.825 -5.948 36.205 1.00 13.43 342 ASN B O 1
ATOM 2328 N N . GLY A 1 343 ? 91.631 -4.859 37.785 1.00 10.97 343 GLY B N 1
ATOM 2329 C CA . GLY A 1 343 ? 92.627 -3.843 38.070 1.00 11.91 343 GLY B CA 1
ATOM 2330 C C . GLY A 1 343 ? 93.874 -4.323 38.798 1.00 12.16 343 GLY B C 1
ATOM 2331 O O . GLY A 1 343 ? 93.970 -5.478 39.224 1.00 10.20 343 GLY B O 1
ATOM 2332 N N . PRO A 1 344 ? 94.847 -3.421 38.956 1.00 10.91 344 PRO B N 1
ATOM 2333 C CA . PRO A 1 344 ? 96.174 -3.772 39.458 1.00 11.45 344 PRO B CA 1
ATOM 2334 C C . PRO A 1 344 ? 96.261 -3.863 40.984 1.00 12.42 344 PRO B C 1
ATOM 2335 O O . PRO A 1 344 ? 95.388 -3.351 41.684 1.00 13.57 344 PRO B O 1
ATOM 2339 N N . VAL A 1 345 ? 97.317 -4.506 41.471 1.00 10.68 345 VAL B N 1
ATOM 2340 C CA . VAL A 1 345 ? 97.595 -4.646 42.903 1.00 11.90 345 VAL B CA 1
ATOM 2341 C C . VAL A 1 345 ? 99.123 -4.667 43.064 1.00 11.27 345 VAL B C 1
ATOM 2342 O O . VAL A 1 345 ? 99.817 -5.192 42.193 1.00 11.20 345 VAL B O 1
ATOM 2346 N N . MET A 1 346 ? 99.671 -4.090 44.132 1.00 13.79 346 MET B N 1
ATOM 2347 C CA . MET A 1 346 ? 101.125 -4.223 44.351 1.00 13.49 346 MET B CA 1
ATOM 2348 C C . MET A 1 346 ? 101.450 -5.492 45.150 1.00 13.42 346 MET B C 1
ATOM 2349 O O . MET A 1 346 ? 101.779 -6.521 44.561 1.00 12.78 346 MET B O 1
ATOM 2354 N N . ASP A 1 347 ? 101.351 -5.407 46.481 1.00 15.42 347 ASP B N 1
ATOM 2355 C CA . ASP A 1 347 ? 101.496 -6.559 47.388 1.00 14.12 347 ASP B CA 1
ATOM 2356 C C . ASP A 1 347 ? 100.212 -7.395 47.492 1.00 13.97 347 ASP B C 1
ATOM 2357 O O . ASP A 1 347 ? 99.257 -7.009 48.186 1.00 11.40 347 ASP B O 1
ATOM 2362 N N . ASP A 1 348 ? 100.209 -8.565 46.853 1.00 13.14 348 ASP B N 1
ATOM 2363 C CA . ASP A 1 348 ? 99.038 -9.442 46.877 1.00 11.89 348 ASP B CA 1
ATOM 2364 C C . ASP A 1 348 ? 99.280 -10.723 47.699 1.00 13.93 348 ASP B C 1
ATOM 2365 O O . ASP A 1 348 ? 98.498 -11.661 47.636 1.00 16.66 348 ASP B O 1
ATOM 2370 N N . GLY A 1 349 ? 100.362 -10.757 48.471 1.00 15.25 349 GLY B N 1
ATOM 2371 C CA . GLY A 1 349 ? 100.589 -11.849 49.399 1.00 15.09 349 GLY B CA 1
ATOM 2372 C C . GLY A 1 349 ? 102.038 -12.217 49.643 1.00 15.57 349 GLY B C 1
ATOM 2373 O O . GLY A 1 349 ? 102.354 -12.826 50.657 1.00 14.21 349 GLY B O 1
ATOM 2374 N N . TYR A 1 350 ? 102.909 -11.862 48.701 1.00 14.15 350 TYR B N 1
ATOM 2375 C CA . TYR A 1 350 ? 104.322 -12.205 48.769 1.00 12.84 350 TYR B CA 1
ATOM 2376 C C . TYR A 1 350 ? 105.236 -11.000 48.891 1.00 12.87 350 TYR B C 1
ATOM 2377 O O . TYR A 1 350 ? 104.930 -9.921 48.385 1.00 14.92 350 TYR B O 1
ATOM 2386 N N . ALA A 1 351 ? 106.377 -11.211 49.539 1.00 13.65 351 ALA B N 1
ATOM 2387 C CA . ALA A 1 351 ? 107.399 -10.182 49.719 1.00 16.35 351 ALA B CA 1
ATOM 2388 C C . ALA A 1 351 ? 108.224 -10.021 48.444 1.00 15.80 351 ALA B C 1
ATOM 2389 O O . ALA A 1 351 ? 109.416 -10.333 48.423 1.00 15.88 351 ALA B O 1
ATOM 2391 N N . ASP A 1 352 ? 107.576 -9.541 47.386 1.00 14.96 352 ASP B N 1
ATOM 2392 C CA . ASP A 1 352 ? 108.198 -9.427 46.075 1.00 15.59 352 ASP B CA 1
ATOM 2393 C C . ASP A 1 352 ? 108.662 -8.017 45.727 1.00 15.40 352 ASP B C 1
ATOM 2394 O O . ASP A 1 352 ? 108.876 -7.703 44.545 1.00 18.66 352 ASP B O 1
ATOM 2399 N N . GLN A 1 353 ? 108.816 -7.167 46.737 1.00 15.53 353 GLN B N 1
ATOM 2400 C CA . GLN A 1 353 ? 109.270 -5.784 46.532 1.00 13.52 353 GLN B CA 1
ATOM 2401 C C . GLN A 1 353 ? 108.430 -4.905 45.584 1.00 18.20 353 GLN B C 1
ATOM 2402 O O . GLN A 1 353 ? 108.925 -3.875 45.124 1.00 19.64 353 GLN B O 1
ATOM 2408 N N . ALA A 1 354 ? 107.191 -5.285 45.284 1.00 16.29 354 ALA B N 1
ATOM 2409 C CA . ALA A 1 354 ? 106.336 -4.469 44.416 1.00 14.06 354 ALA B CA 1
ATOM 2410 C C . ALA A 1 354 ? 106.252 -3.014 44.890 1.00 16.57 354 ALA B C 1
ATOM 2411 O O . ALA A 1 354 ? 106.363 -2.085 44.103 1.00 15.85 354 ALA B O 1
ATOM 2413 N N . GLU A 1 355 ? 106.069 -2.810 46.185 1.00 21.90 355 GLU B N 1
ATOM 2414 C CA . GLU A 1 355 ? 106.005 -1.449 46.699 1.00 19.44 355 GLU B CA 1
ATOM 2415 C C . GLU A 1 355 ? 107.383 -0.780 46.786 1.00 19.45 355 GLU B C 1
ATOM 2416 O O . GLU A 1 355 ? 107.544 0.378 46.385 1.00 20.07 355 GLU B O 1
ATOM 2422 N N . GLU A 1 356 ? 108.370 -1.498 47.311 1.00 17.60 356 GLU B N 1
ATOM 2423 C CA . GLU A 1 356 ? 109.709 -0.938 47.463 1.00 16.88 356 GLU B CA 1
ATOM 2424 C C . GLU A 1 356 ? 110.343 -0.509 46.127 1.00 19.45 356 GLU B C 1
ATOM 2425 O O . GLU A 1 356 ? 111.046 0.488 46.063 1.00 19.13 356 GLU B O 1
ATOM 2431 N N . LEU A 1 357 ? 110.079 -1.251 45.058 1.00 20.49 357 LEU B N 1
ATOM 2432 C CA . LEU A 1 357 ? 110.719 -0.975 43.777 1.00 16.95 357 LEU B CA 1
ATOM 2433 C C . LEU A 1 357 ? 109.829 -0.306 42.722 1.00 18.94 357 LEU B C 1
ATOM 2434 O O . LEU A 1 357 ? 110.243 -0.153 41.567 1.00 20.62 357 LEU B O 1
ATOM 2439 N N . ARG A 1 358 ? 108.625 0.094 43.118 1.00 18.55 358 ARG B N 1
ATOM 2440 C CA . ARG A 1 358 ? 107.646 0.707 42.211 1.00 16.67 358 ARG B CA 1
ATOM 2441 C C . ARG A 1 358 ? 108.084 2.064 41.686 1.00 19.39 358 ARG B C 1
ATOM 2442 O O . ARG A 1 358 ? 107.850 2.409 40.518 1.00 18.49 358 ARG B O 1
ATOM 2450 N N . GLY A 1 359 ? 108.720 2.828 42.567 1.00 23.12 359 GLY B N 1
ATOM 2451 C CA . GLY A 1 359 ? 109.139 4.182 42.265 1.00 19.74 359 GLY B CA 1
ATOM 2452 C C . GLY A 1 359 ? 107.939 5.062 42.000 1.00 20.96 359 GLY B C 1
ATOM 2453 O O . GLY A 1 359 ? 107.018 5.158 42.814 1.00 21.09 359 GLY B O 1
ATOM 2454 N N . ASP A 1 360 ? 107.950 5.697 40.835 1.00 27.24 360 ASP B N 1
ATOM 2455 C CA . ASP A 1 360 ? 106.894 6.617 40.448 1.00 21.10 360 ASP B CA 1
ATOM 2456 C C . ASP A 1 360 ? 105.751 5.892 39.760 1.00 16.51 360 ASP B C 1
ATOM 2457 O O . ASP A 1 360 ? 104.776 6.520 39.383 1.00 19.94 360 ASP B O 1
ATOM 2462 N N . HIS A 1 361 ? 105.852 4.576 39.596 1.00 16.16 361 HIS B N 1
ATOM 2463 C CA . HIS A 1 361 ? 104.871 3.888 38.763 1.00 14.74 361 HIS B CA 1
ATOM 2464 C C . HIS A 1 361 ? 103.472 3.917 39.373 1.00 15.82 361 HIS B C 1
ATOM 2465 O O . HIS A 1 361 ? 103.285 3.633 40.551 1.00 15.26 361 HIS B O 1
ATOM 2472 N N . ASP A 1 362 ? 102.492 4.254 38.545 1.00 15.04 362 ASP B N 1
ATOM 2473 C CA . ASP A 1 362 ? 101.089 4.238 38.947 1.00 15.85 362 ASP B CA 1
ATOM 2474 C C . ASP A 1 362 ? 100.265 3.315 38.053 1.00 15.52 362 ASP B C 1
ATOM 2475 O O . ASP A 1 362 ? 99.759 3.747 37.022 1.00 17.27 362 ASP B O 1
ATOM 2480 N N . PRO A 1 363 ? 100.092 2.051 38.476 1.00 14.66 363 PRO B N 1
ATOM 2481 C CA . PRO A 1 363 ? 99.451 1.005 37.679 1.00 13.91 363 PRO B CA 1
ATOM 2482 C C . PRO A 1 363 ? 97.972 1.252 37.406 1.00 13.18 363 PRO B C 1
ATOM 2483 O O . PRO A 1 363 ? 97.344 0.466 36.713 1.00 15.31 363 PRO B O 1
ATOM 2487 N N . ALA A 1 364 ? 97.420 2.330 37.943 1.00 15.01 364 ALA B N 1
ATOM 2488 C CA . ALA A 1 364 ? 96.046 2.700 37.637 1.00 14.34 364 ALA B CA 1
ATOM 2489 C C . ALA A 1 364 ? 96.008 3.970 36.791 1.00 16.67 364 ALA B C 1
ATOM 2490 O O . ALA A 1 364 ? 94.954 4.365 36.299 1.00 15.04 364 ALA B O 1
ATOM 2492 N N . ALA A 1 365 ? 97.169 4.593 36.623 1.00 15.89 365 ALA B N 1
ATOM 2493 C CA . ALA A 1 365 ? 97.291 5.829 35.853 1.00 16.92 365 ALA B CA 1
ATOM 2494 C C . ALA A 1 365 ? 96.281 6.902 36.279 1.00 17.36 365 ALA B C 1
ATOM 2495 O O . ALA A 1 365 ? 95.526 7.428 35.456 1.00 18.59 365 ALA B O 1
ATOM 2497 N N . GLY A 1 366 ? 96.265 7.223 37.567 1.00 17.32 366 GLY B N 1
ATOM 2498 C CA . GLY A 1 366 ? 95.481 8.351 38.049 1.00 16.44 366 GLY B CA 1
ATOM 2499 C C . GLY A 1 366 ? 94.037 8.051 38.412 1.00 16.43 366 GLY B C 1
ATOM 2500 O O . GLY A 1 366 ? 93.305 8.943 38.835 1.00 19.64 366 GLY B O 1
ATOM 2501 N N . TYR A 1 367 ? 93.612 6.804 38.238 1.00 17.29 367 TYR B N 1
ATOM 2502 C CA . TYR A 1 367 ? 92.272 6.402 38.662 1.00 16.83 367 TYR B CA 1
ATOM 2503 C C . TYR A 1 367 ? 92.296 5.930 40.112 1.00 18.08 367 TYR B C 1
ATOM 2504 O O . TYR A 1 367 ? 93.301 5.404 40.593 1.00 15.50 367 TYR B O 1
ATOM 2513 N N . ARG A 1 368 ? 91.193 6.151 40.812 1.00 16.62 368 ARG B N 1
ATOM 2514 C CA . ARG A 1 368 ? 91.087 5.751 42.199 1.00 15.60 368 ARG B CA 1
ATOM 2515 C C . ARG A 1 368 ? 90.805 4.270 42.276 1.00 17.53 368 ARG B C 1
ATOM 2516 O O . ARG A 1 368 ? 90.149 3.717 41.395 1.00 19.11 368 ARG B O 1
ATOM 2524 N N . GLY A 1 369 ? 91.303 3.628 43.329 1.00 14.75 369 GLY B N 1
ATOM 2525 C CA . GLY A 1 369 ? 91.076 2.215 43.531 1.00 14.48 369 GLY B CA 1
ATOM 2526 C C . GLY A 1 369 ? 92.133 1.327 42.911 1.00 13.51 369 GLY B C 1
ATOM 2527 O O . GLY A 1 369 ? 93.244 1.762 42.585 1.00 14.70 369 GLY B O 1
ATOM 2528 N N . GLY A 1 370 ? 91.767 0.061 42.748 1.00 11.57 370 GLY B N 1
ATOM 2529 C CA . GLY A 1 370 ? 92.618 -0.920 42.122 1.00 10.63 370 GLY B CA 1
ATOM 2530 C C . GLY A 1 370 ? 91.894 -2.239 42.168 1.00 13.90 370 GLY B C 1
ATOM 2531 O O . GLY A 1 370 ? 90.663 -2.265 42.203 1.00 12.85 370 GLY B O 1
ATOM 2532 N N . LYS A 1 371 ? 92.643 -3.336 42.174 1.00 14.72 371 LYS B N 1
ATOM 2533 C CA . LYS A 1 371 ? 92.042 -4.649 42.290 1.00 11.90 371 LYS B CA 1
ATOM 2534 C C . LYS A 1 371 ? 91.118 -4.651 43.499 1.00 12.04 371 LYS B C 1
ATOM 2535 O O . LYS A 1 371 ? 91.415 -4.009 44.494 1.00 16.73 371 LYS B O 1
ATOM 2541 N N . TYR A 1 372 ? 89.988 -5.340 43.374 1.00 12.35 372 TYR B N 1
ATOM 2542 C CA . TYR A 1 372 ? 88.989 -5.551 44.438 1.00 15.03 372 TYR B CA 1
ATOM 2543 C C . TYR A 1 372 ? 88.037 -4.357 44.602 1.00 15.39 372 TYR B C 1
ATOM 2544 O O . TYR A 1 372 ? 87.028 -4.478 45.298 1.00 17.47 372 TYR B O 1
ATOM 2553 N N . SER A 1 373 ? 88.324 -3.236 43.933 1.00 14.50 373 SER B N 1
ATOM 2554 C CA . SER A 1 373 ? 87.603 -1.977 44.179 1.00 14.25 373 SER B CA 1
ATOM 2555 C C . SER A 1 373 ? 86.355 -1.730 43.312 1.00 16.39 373 SER B C 1
ATOM 2556 O O . SER A 1 373 ? 86.213 -2.298 42.233 1.00 15.72 373 SER B O 1
ATOM 2559 N N . ALA A 1 374 ? 85.462 -0.862 43.800 1.00 17.57 374 ALA B N 1
ATOM 2560 C CA . ALA A 1 374 ? 84.306 -0.411 43.015 1.00 17.03 374 ALA B CA 1
ATOM 2561 C C . ALA A 1 374 ? 84.674 0.869 42.286 1.00 18.12 374 ALA B C 1
ATOM 2562 O O . ALA A 1 374 ? 83.991 1.288 41.355 1.00 18.12 374 ALA B O 1
ATOM 2564 N N . TYR A 1 375 ? 85.775 1.481 42.713 1.00 18.17 375 TYR B N 1
ATOM 2565 C CA . TYR A 1 375 ? 86.283 2.666 42.059 1.00 16.32 375 TYR B CA 1
ATOM 2566 C C . TYR A 1 375 ? 86.759 2.280 40.666 1.00 16.36 375 TYR B C 1
ATOM 2567 O O . TYR A 1 375 ? 86.956 1.099 40.384 1.00 14.66 375 TYR B O 1
ATOM 2576 N N . GLU A 1 376 ? 86.909 3.272 39.794 1.00 15.71 376 GLU B N 1
ATOM 2577 C CA . GLU A 1 376 ? 87.199 3.021 38.383 1.00 14.45 376 GLU B CA 1
ATOM 2578 C C . GLU A 1 376 ? 88.363 2.067 38.138 1.00 15.06 376 GLU B C 1
ATOM 2579 O O . GLU A 1 376 ? 88.288 1.254 37.223 1.00 13.96 376 GLU B O 1
ATOM 2585 N N . ALA A 1 377 ? 89.406 2.123 38.970 1.00 13.89 377 ALA B N 1
ATOM 2586 C CA . ALA A 1 377 ? 90.613 1.324 38.729 1.00 12.40 377 ALA B CA 1
ATOM 2587 C C . ALA A 1 377 ? 90.429 -0.162 39.011 1.00 13.54 377 ALA B C 1
ATOM 2588 O O . ALA A 1 377 ? 91.310 -0.973 38.686 1.00 11.89 377 ALA B O 1
ATOM 2590 N N . GLY A 1 378 ? 89.294 -0.511 39.615 1.00 11.50 378 GLY B N 1
ATOM 2591 C CA . GLY A 1 378 ? 88.905 -1.903 39.784 1.00 12.89 378 GLY B CA 1
ATOM 2592 C C . GLY A 1 378 ? 88.602 -2.612 38.466 1.00 16.08 378 GLY B C 1
ATOM 2593 O O . GLY A 1 378 ? 88.993 -3.765 38.265 1.00 13.47 378 GLY B O 1
ATOM 2594 N N . THR A 1 379 ? 87.901 -1.927 37.564 1.00 15.25 379 THR B N 1
ATOM 2595 C CA . THR A 1 379 ? 87.443 -2.564 36.329 1.00 13.46 379 THR B CA 1
ATOM 2596 C C . THR A 1 379 ? 87.941 -1.858 35.074 1.00 14.88 379 THR B C 1
ATOM 2597 O O . THR A 1 379 ? 87.839 -2.411 33.973 1.00 15.31 379 THR B O 1
ATOM 2601 N N . ARG A 1 380 ? 88.453 -0.640 35.208 1.00 12.60 380 ARG B N 1
ATOM 2602 C CA . ARG A 1 380 ? 88.893 0.062 34.003 1.00 12.33 380 ARG B CA 1
ATOM 2603 C C . ARG A 1 380 ? 90.314 -0.331 33.643 1.00 13.17 380 ARG B C 1
ATOM 2604 O O . ARG A 1 380 ? 91.285 0.115 34.256 1.00 14.19 380 ARG B O 1
ATOM 2612 N N . VAL A 1 381 ? 90.409 -1.148 32.602 1.00 13.72 381 VAL B N 1
ATOM 2613 C CA . VAL A 1 381 ? 91.634 -1.826 32.239 1.00 11.50 381 VAL B CA 1
ATOM 2614 C C . VAL A 1 381 ? 91.969 -1.547 30.779 1.00 10.92 381 VAL B C 1
ATOM 2615 O O . VAL A 1 381 ? 91.094 -1.151 30.009 1.00 13.12 381 VAL B O 1
ATOM 2619 N N . PRO A 1 382 ? 93.240 -1.738 30.391 1.00 13.11 382 PRO B N 1
ATOM 2620 C CA . PRO A 1 382 ? 93.528 -1.687 28.955 1.00 12.64 382 PRO B CA 1
ATOM 2621 C C . PRO A 1 382 ? 92.654 -2.664 28.163 1.00 12.66 382 PRO B C 1
ATOM 2622 O O . PRO A 1 382 ? 92.364 -3.767 28.623 1.00 12.85 382 PRO B O 1
ATOM 2626 N N . MET A 1 383 ? 92.184 -2.220 27.008 1.00 13.01 383 MET B N 1
ATOM 2627 C CA . MET A 1 383 ? 91.674 -3.123 25.991 1.00 12.79 383 MET B CA 1
ATOM 2628 C C . MET A 1 383 ? 92.143 -2.598 24.666 1.00 12.97 383 MET B C 1
ATOM 2629 O O . MET A 1 383 ? 92.066 -1.387 24.395 1.00 10.50 383 MET B O 1
ATOM 2634 N N . ILE A 1 384 ? 92.654 -3.517 23.856 1.00 13.19 384 ILE B N 1
ATOM 2635 C CA . ILE A 1 384 ? 93.183 -3.193 22.538 1.00 14.53 384 ILE B CA 1
ATOM 2636 C C . ILE A 1 384 ? 92.636 -4.238 21.593 1.00 13.50 384 ILE B C 1
ATOM 2637 O O . ILE A 1 384 ? 92.575 -5.421 21.932 1.00 11.85 384 ILE B O 1
ATOM 2642 N N . ILE A 1 385 ? 92.200 -3.788 20.423 1.00 14.36 385 ILE B N 1
ATOM 2643 C CA . ILE A 1 385 ? 91.669 -4.685 19.414 1.00 15.64 385 ILE B CA 1
ATOM 2644 C C . ILE A 1 385 ? 92.386 -4.450 18.091 1.00 15.55 385 ILE B C 1
ATOM 2645 O O . ILE A 1 385 ? 92.548 -3.314 17.667 1.00 15.99 385 ILE B O 1
ATOM 2650 N N . THR A 1 386 ? 92.848 -5.521 17.463 1.00 14.00 386 THR B N 1
ATOM 2651 C CA . THR A 1 386 ? 93.370 -5.415 16.104 1.00 15.22 386 THR B CA 1
ATOM 2652 C C . THR A 1 386 ? 92.660 -6.400 15.183 1.00 15.60 386 THR B C 1
ATOM 2653 O O . THR A 1 386 ? 92.405 -7.544 15.561 1.00 14.99 386 THR B O 1
ATOM 2657 N N . TYR A 1 387 ? 92.361 -5.947 13.969 1.00 15.41 387 TYR B N 1
ATOM 2658 C CA . TYR A 1 387 ? 91.744 -6.788 12.947 1.00 15.13 387 TYR B CA 1
ATOM 2659 C C . TYR A 1 387 ? 91.899 -6.074 11.607 1.00 15.11 387 TYR B C 1
ATOM 2660 O O . TYR A 1 387 ? 91.013 -5.354 11.178 1.00 14.86 387 TYR B O 1
ATOM 2669 N N . PRO A 1 388 ? 93.051 -6.260 10.957 1.00 15.43 388 PRO B N 1
ATOM 2670 C CA . PRO A 1 388 ? 93.425 -5.480 9.772 1.00 13.94 388 PRO B CA 1
ATOM 2671 C C . PRO A 1 388 ? 92.361 -5.447 8.684 1.00 13.47 388 PRO B C 1
ATOM 2672 O O . PRO A 1 388 ? 92.133 -4.386 8.098 1.00 14.67 388 PRO B O 1
ATOM 2676 N N . LYS A 1 389 ? 91.720 -6.589 8.436 1.00 15.34 389 LYS B N 1
ATOM 2677 C CA . LYS A 1 389 ? 90.679 -6.710 7.412 1.00 18.00 389 LYS B CA 1
ATOM 2678 C C . LYS A 1 389 ? 89.414 -5.904 7.709 1.00 17.85 389 LYS B C 1
ATOM 2679 O O . LYS A 1 389 ? 88.779 -5.376 6.792 1.00 17.48 389 LYS B O 1
ATOM 2685 N N . GLY A 1 390 ? 89.049 -5.813 8.990 1.00 17.47 390 GLY B N 1
ATOM 2686 C CA . GLY A 1 390 ? 87.756 -5.276 9.377 1.00 16.69 390 GLY B CA 1
ATOM 2687 C C . GLY A 1 390 ? 87.709 -3.918 10.067 1.00 17.48 390 GLY B C 1
ATOM 2688 O O . GLY A 1 390 ? 86.635 -3.317 10.164 1.00 20.85 390 GLY B O 1
ATOM 2689 N N . ILE A 1 391 ? 88.842 -3.421 10.552 1.00 17.32 391 ILE B N 1
ATOM 2690 C CA . ILE A 1 391 ? 88.816 -2.149 11.275 1.00 18.20 391 ILE B CA 1
ATOM 2691 C C . ILE A 1 391 ? 88.759 -0.998 10.306 1.00 18.06 391 ILE B C 1
ATOM 2692 O O . ILE A 1 391 ? 89.624 -0.846 9.454 1.00 17.67 391 ILE B O 1
ATOM 2697 N N . LYS A 1 392 ? 87.718 -0.188 10.456 1.00 21.99 392 LYS B N 1
ATOM 2698 C CA . LYS A 1 392 ? 87.456 0.913 9.551 1.00 22.57 392 LYS B CA 1
ATOM 2699 C C . LYS A 1 392 ? 88.259 2.133 9.965 1.00 22.53 392 LYS B C 1
ATOM 2700 O O . LYS A 1 392 ? 88.645 2.933 9.126 1.00 24.94 392 LYS B O 1
ATOM 2703 N N . ASN A 1 393 ? 88.499 2.272 11.265 1.00 21.19 393 ASN B N 1
ATOM 2704 C CA . ASN A 1 393 ? 89.241 3.410 1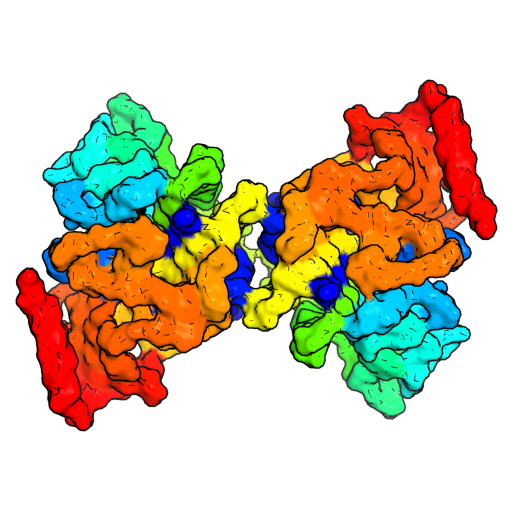1.778 1.00 21.58 393 ASN B CA 1
ATOM 2705 C C . ASN A 1 393 ? 90.034 3.057 13.021 1.00 20.45 393 ASN B C 1
ATOM 2706 O O . ASN A 1 393 ? 89.466 2.850 14.090 1.00 20.62 393 ASN B O 1
ATOM 2711 N N . ASN A 1 394 ? 91.352 2.998 12.865 1.00 18.51 394 ASN B N 1
ATOM 2712 C CA . ASN A 1 394 ? 92.269 2.860 13.985 1.00 16.73 394 ASN B CA 1
ATOM 2713 C C . ASN A 1 394 ? 92.299 4.118 14.843 1.00 19.89 394 ASN B C 1
ATOM 2714 O O . ASN A 1 394 ? 91.875 5.189 14.404 1.00 18.68 394 ASN B O 1
ATOM 2719 N N . GLY A 1 395 ? 92.825 3.992 16.060 1.00 19.19 395 GLY B N 1
ATOM 2720 C CA . GLY A 1 395 ? 92.954 5.128 16.954 1.00 17.27 395 GLY B CA 1
ATOM 2721 C C . GLY A 1 395 ? 92.435 4.824 18.343 1.00 14.92 395 GLY B C 1
ATOM 2722 O O . GLY A 1 395 ? 91.935 3.734 18.601 1.00 15.28 395 GLY B O 1
ATOM 2723 N N . ASP A 1 396 ? 92.560 5.801 19.237 1.00 17.10 396 ASP B N 1
ATOM 2724 C CA . ASP A 1 396 ? 92.055 5.690 20.606 1.00 17.48 396 ASP B CA 1
ATOM 2725 C C . ASP A 1 396 ? 90.540 5.846 20.623 1.00 14.21 396 ASP B C 1
ATOM 2726 O O . ASP A 1 396 ? 89.996 6.786 20.033 1.00 16.60 396 ASP B O 1
ATOM 2731 N N . SER A 1 397 ? 89.871 4.935 21.316 1.00 15.90 397 SER B N 1
ATOM 2732 C CA . SER A 1 397 ? 88.419 4.977 21.479 1.00 16.25 397 SER B CA 1
ATOM 2733 C C . SER A 1 397 ? 88.018 5.139 22.949 1.00 14.28 397 SER B C 1
ATOM 2734 O O . SER A 1 397 ? 88.573 4.471 23.825 1.00 14.87 397 SER B O 1
ATOM 2737 N N . ASN A 1 398 ? 87.057 6.030 23.206 1.00 12.56 398 ASN B N 1
ATOM 2738 C CA . ASN A 1 398 ? 86.491 6.222 24.544 1.00 17.00 398 ASN B CA 1
ATOM 2739 C C . ASN A 1 398 ? 85.043 5.734 24.642 1.00 18.02 398 ASN B C 1
ATOM 2740 O O . ASN A 1 398 ? 84.291 6.168 25.517 1.00 18.44 398 ASN B O 1
ATOM 2745 N N . ALA A 1 399 ? 84.655 4.861 23.717 1.00 15.59 399 ALA B N 1
ATOM 2746 C CA . ALA A 1 399 ? 83.389 4.162 23.807 1.00 17.03 399 ALA B CA 1
ATOM 2747 C C . ALA A 1 399 ? 83.293 3.483 25.163 1.00 16.04 399 ALA B C 1
ATOM 2748 O O . ALA A 1 399 ? 84.255 2.853 25.608 1.00 13.42 399 ALA B O 1
ATOM 2750 N N . LEU A 1 400 ? 82.144 3.618 25.820 1.00 14.44 400 LEU B N 1
ATOM 2751 C CA . LEU A 1 400 ? 81.905 2.882 27.050 1.00 13.23 400 LEU B CA 1
ATOM 2752 C C . LEU A 1 400 ? 81.636 1.433 26.696 1.00 13.49 400 LEU B C 1
ATOM 2753 O O . LEU A 1 400 ? 80.557 1.081 26.244 1.00 12.48 400 LEU B O 1
ATOM 2758 N N . VAL A 1 401 ? 82.636 0.584 26.880 1.00 16.42 401 VAL B N 1
ATOM 2759 C CA . VAL A 1 401 ? 82.457 -0.820 26.560 1.00 13.43 401 VAL B CA 1
ATOM 2760 C C . VAL A 1 401 ? 82.865 -1.689 27.761 1.00 13.95 401 VAL B C 1
ATOM 2761 O O . VAL A 1 401 ? 83.815 -1.379 28.482 1.00 12.53 401 VAL B O 1
ATOM 2765 N N . SER A 1 402 ? 82.092 -2.751 27.987 1.00 14.88 402 SER B N 1
ATOM 2766 C CA . SER A 1 402 ? 82.372 -3.751 29.012 1.00 15.37 402 SER B CA 1
ATOM 2767 C C . SER A 1 402 ? 82.699 -5.078 28.342 1.00 12.34 402 SER B C 1
ATOM 2768 O O . SER A 1 402 ? 82.204 -5.375 27.266 1.00 14.56 402 SER B O 1
ATOM 2771 N N . GLN A 1 403 ? 83.540 -5.871 28.993 1.00 14.62 403 GLN B N 1
ATOM 2772 C CA . GLN A 1 403 ? 83.954 -7.167 28.481 1.00 14.23 403 GLN B CA 1
ATOM 2773 C C . GLN A 1 403 ? 82.783 -8.137 28.337 1.00 13.37 403 GLN B C 1
ATOM 2774 O O . GLN A 1 403 ? 82.904 -9.174 27.682 1.00 15.28 403 GLN B O 1
ATOM 2780 N N . ILE A 1 404 ? 81.660 -7.817 28.964 1.00 12.79 404 ILE B N 1
ATOM 2781 C CA . ILE A 1 404 ? 80.462 -8.645 28.826 1.00 17.40 404 ILE B CA 1
ATOM 2782 C C . ILE A 1 404 ? 79.811 -8.461 27.446 1.00 16.19 404 ILE B C 1
ATOM 2783 O O . ILE A 1 404 ? 78.949 -9.251 27.042 1.00 18.00 404 ILE B O 1
ATOM 2788 N N . ASP A 1 405 ? 80.252 -7.438 26.717 1.00 16.04 405 ASP B N 1
ATOM 2789 C CA . ASP A 1 405 ? 79.751 -7.136 25.373 1.00 17.73 405 ASP B CA 1
ATOM 2790 C C . ASP A 1 405 ? 80.416 -7.977 24.276 1.00 19.48 405 ASP B C 1
ATOM 2791 O O . ASP A 1 405 ? 79.891 -8.109 23.170 1.00 17.08 405 ASP B O 1
ATOM 2796 N N . ILE A 1 406 ? 81.577 -8.542 24.594 1.00 18.50 406 ILE B N 1
ATOM 2797 C CA . ILE A 1 406 ? 82.301 -9.372 23.645 1.00 18.17 406 ILE B CA 1
ATOM 2798 C C . ILE A 1 406 ? 81.404 -10.484 23.074 1.00 16.24 406 ILE B C 1
ATOM 2799 O O . ILE A 1 406 ? 81.352 -10.676 21.863 1.00 15.83 406 ILE B O 1
ATOM 2804 N N . TYR A 1 407 ? 80.667 -11.163 23.946 1.00 18.25 407 TYR B N 1
ATOM 2805 C CA . TYR A 1 407 ? 79.778 -12.277 23.582 1.00 18.58 407 TYR B CA 1
ATOM 2806 C C . TYR A 1 407 ? 78.899 -11.981 22.367 1.00 16.73 407 TYR B C 1
ATOM 2807 O O . TYR A 1 407 ? 79.025 -12.623 21.336 1.00 19.44 407 TYR B O 1
ATOM 2816 N N . LYS A 1 408 ? 77.994 -11.025 22.497 1.00 18.67 408 LYS B N 1
ATOM 2817 C CA . LYS A 1 408 ? 77.093 -10.678 21.403 1.00 17.74 408 LYS B CA 1
ATOM 2818 C C . LYS A 1 408 ? 77.810 -10.079 20.204 1.00 18.67 408 LYS B C 1
ATOM 2819 O O . LYS A 1 408 ? 77.353 -10.212 19.067 1.00 17.73 408 LYS B O 1
ATOM 2825 N N . SER A 1 409 ? 78.931 -9.415 20.459 1.00 19.60 409 SER B N 1
ATOM 2826 C CA . SER A 1 409 ? 79.687 -8.783 19.388 1.00 18.24 409 SER B CA 1
ATOM 2827 C C . SER A 1 409 ? 80.335 -9.824 18.461 1.00 19.13 409 SER B C 1
ATOM 2828 O O . SER A 1 409 ? 80.252 -9.706 17.241 1.00 16.25 409 SER B O 1
ATOM 2831 N N . LEU A 1 410 ? 80.974 -10.835 19.047 1.00 18.36 410 LEU B N 1
ATOM 2832 C CA . LEU A 1 410 ? 81.513 -11.953 18.289 1.00 18.27 410 LEU B CA 1
ATOM 2833 C C . LEU A 1 410 ? 80.403 -12.737 17.606 1.00 17.15 410 LEU B C 1
ATOM 2834 O O . LEU A 1 410 ? 80.586 -13.219 16.499 1.00 18.83 410 LEU B O 1
ATOM 2839 N N . ALA A 1 411 ? 79.260 -12.873 18.274 1.00 18.76 411 ALA B N 1
ATOM 2840 C CA . ALA A 1 411 ? 78.106 -13.540 17.680 1.00 16.59 411 ALA B CA 1
ATOM 2841 C C . ALA A 1 411 ? 77.789 -12.938 16.316 1.00 17.26 411 ALA B C 1
ATOM 2842 O O . ALA A 1 411 ? 77.702 -13.647 15.317 1.00 18.70 411 ALA B O 1
ATOM 2844 N N . GLU A 1 412 ? 77.638 -11.622 16.288 1.00 16.83 412 GLU B N 1
ATOM 2845 C CA . GLU A 1 412 ? 77.411 -10.881 15.054 1.00 18.48 412 GLU B CA 1
ATOM 2846 C C . GLU A 1 412 ? 78.549 -11.089 14.051 1.00 19.29 412 GLU B C 1
ATOM 2847 O O . GLU A 1 412 ? 78.323 -11.203 12.839 1.00 19.60 412 GLU B O 1
ATOM 2853 N N . LEU A 1 413 ? 79.777 -11.138 14.564 1.00 18.46 413 LEU B N 1
ATOM 2854 C CA . LEU A 1 413 ? 80.941 -11.400 13.730 1.00 18.65 413 LEU B CA 1
ATOM 2855 C C . LEU A 1 413 ? 80.844 -12.798 13.122 1.00 17.56 413 LEU B C 1
ATOM 2856 O O . LEU A 1 413 ? 81.028 -12.986 11.927 1.00 17.96 413 LEU B O 1
ATOM 2861 N N . ALA A 1 414 ? 80.527 -13.773 13.959 1.00 19.70 414 ALA B N 1
ATOM 2862 C CA . ALA A 1 414 ? 80.476 -15.174 13.534 1.00 19.84 414 ALA B CA 1
ATOM 2863 C C . ALA A 1 414 ? 79.196 -15.508 12.783 1.00 17.21 414 ALA B C 1
ATOM 2864 O O . ALA A 1 414 ? 79.088 -16.574 12.196 1.00 16.79 414 ALA B O 1
ATOM 2866 N N . GLY A 1 415 ? 78.221 -14.605 12.830 1.00 19.30 415 GLY B N 1
ATOM 2867 C CA . GLY A 1 415 ? 76.939 -14.820 12.174 1.00 17.20 415 GLY B CA 1
ATOM 2868 C C . GLY A 1 415 ? 76.016 -15.804 12.866 1.00 19.25 415 GLY B C 1
ATOM 2869 O O . GLY A 1 415 ? 75.348 -16.603 12.202 1.00 18.92 415 GLY B O 1
ATOM 2870 N N . VAL A 1 416 ? 75.972 -15.745 14.197 1.00 17.75 416 VAL B N 1
ATOM 2871 C CA . VAL A 1 416 ? 75.122 -16.622 14.997 1.00 20.92 416 VAL B CA 1
ATOM 2872 C C . VAL A 1 416 ? 73.942 -15.886 15.650 1.00 18.95 416 VAL B C 1
ATOM 2873 O O . VAL A 1 416 ? 74.109 -14.839 16.283 1.00 19.48 416 VAL B O 1
ATOM 2877 N N . LYS A 1 417 ? 72.740 -16.421 15.491 1.00 18.32 417 LYS B N 1
ATOM 2878 C CA . LYS A 1 417 ? 71.593 -15.814 16.156 1.00 22.09 417 LYS B CA 1
ATOM 2879 C C . LYS A 1 417 ? 71.528 -16.281 17.600 1.00 22.16 417 LYS B C 1
ATOM 2880 O O . LYS A 1 417 ? 71.591 -17.479 17.876 1.00 22.84 417 LYS B O 1
ATOM 2886 N N . LEU A 1 418 ? 71.404 -15.335 18.521 1.00 21.82 418 LEU B N 1
ATOM 2887 C CA . LEU A 1 418 ? 71.296 -15.675 19.933 1.00 23.58 418 LEU B CA 1
ATOM 2888 C C . LEU A 1 418 ? 69.841 -15.822 20.385 1.00 25.60 418 LEU B C 1
ATOM 2889 O O . LEU A 1 418 ? 68.969 -15.040 19.995 1.00 28.62 418 LEU B O 1
ATOM 2894 N N . ASP A 1 419 ? 69.595 -16.832 21.216 1.00 27.07 419 ASP B N 1
ATOM 2895 C CA . ASP A 1 419 ? 68.340 -16.943 21.946 1.00 26.67 419 ASP B CA 1
ATOM 2896 C C . ASP A 1 419 ? 68.106 -15.698 22.799 1.00 27.67 419 ASP B C 1
ATOM 2897 O O . ASP A 1 419 ? 69.034 -14.963 23.116 1.00 22.66 419 ASP B O 1
ATOM 2899 N N . ASN A 1 420 ? 66.857 -15.463 23.177 1.00 32.27 420 ASN B N 1
ATOM 2900 C CA . ASN A 1 420 ? 66.519 -14.297 23.990 1.00 28.77 420 ASN B CA 1
ATOM 2901 C C . ASN A 1 420 ? 67.111 -14.458 25.393 1.00 26.99 420 ASN B C 1
ATOM 2902 O O . ASN A 1 420 ? 67.274 -13.489 26.137 1.00 33.36 420 ASN B O 1
ATOM 2907 N N . SER A 1 421 ? 67.435 -15.700 25.734 1.00 24.73 421 SER B N 1
ATOM 2908 C CA . SER A 1 421 ? 67.954 -16.058 27.048 1.00 25.84 421 SER B CA 1
ATOM 2909 C C . SER A 1 421 ? 69.480 -16.191 27.074 1.00 17.96 421 SER B C 1
ATOM 2910 O O . SER A 1 421 ? 70.079 -16.247 28.143 1.00 21.41 421 SER B O 1
ATOM 2913 N N . GLU A 1 422 ? 70.091 -16.247 25.892 1.00 16.31 422 GLU B N 1
ATOM 2914 C CA . GLU A 1 422 ? 71.539 -16.405 25.757 1.00 19.17 422 GLU B CA 1
ATOM 2915 C C . GLU A 1 422 ? 72.279 -15.084 25.803 1.00 20.37 422 GLU B C 1
ATOM 2916 O O . GLU A 1 422 ? 72.026 -14.192 24.986 1.00 20.23 422 GLU B O 1
ATOM 2922 N N . ALA A 1 423 ? 73.214 -14.978 26.745 1.00 19.93 423 ALA B N 1
ATOM 2923 C CA . ALA A 1 423 ? 73.968 -13.743 26.964 1.00 20.29 423 ALA B CA 1
ATOM 2924 C C . ALA A 1 423 ? 73.022 -12.578 27.188 1.00 17.15 423 ALA B C 1
ATOM 2925 O O . ALA A 1 423 ? 73.017 -11.632 26.418 1.00 21.00 423 ALA B O 1
ATOM 2927 N N . ILE A 1 424 ? 72.213 -12.652 28.237 1.00 17.49 424 ILE B N 1
ATOM 2928 C CA . ILE A 1 424 ? 71.165 -11.663 28.443 1.00 20.00 424 ILE B CA 1
ATOM 2929 C C . ILE A 1 424 ? 71.690 -10.279 28.792 1.00 16.73 424 ILE B C 1
ATOM 2930 O O . ILE A 1 424 ? 71.078 -9.272 28.448 1.00 19.76 424 ILE B O 1
ATOM 2935 N N . ASP A 1 425 ? 72.828 -10.234 29.475 1.00 20.18 425 ASP B N 1
ATOM 2936 C CA . ASP A 1 425 ? 73.372 -8.978 29.989 1.00 16.69 425 ASP B CA 1
ATOM 2937 C C . ASP A 1 425 ? 74.412 -8.388 29.046 1.00 17.69 425 ASP B C 1
ATOM 2938 O O . ASP A 1 425 ? 75.001 -7.343 29.332 1.00 16.98 425 ASP B O 1
ATOM 2943 N N . SER A 1 426 ? 74.628 -9.068 27.924 1.00 18.17 426 SER B N 1
ATOM 2944 C CA . SER A 1 426 ? 75.587 -8.646 26.909 1.00 16.04 426 SER B CA 1
ATOM 2945 C C . SER A 1 426 ? 74.947 -7.651 25.958 1.00 19.41 426 SER B C 1
ATOM 2946 O O . SER A 1 426 ? 73.730 -7.621 25.841 1.00 20.13 426 SER B O 1
ATOM 2949 N N . LYS A 1 427 ? 75.763 -6.821 25.305 1.00 17.74 427 LYS B N 1
ATOM 2950 C CA . LYS A 1 427 ? 75.285 -5.926 24.254 1.00 18.91 427 LYS B CA 1
ATOM 2951 C C . LYS A 1 427 ? 76.227 -5.952 23.057 1.00 20.54 427 LYS B C 1
ATOM 2952 O O . LYS A 1 427 ? 77.442 -6.038 23.216 1.00 20.15 427 LYS B O 1
ATOM 2958 N N . ASN A 1 428 ? 75.670 -5.884 21.855 1.00 16.91 428 ASN B N 1
ATOM 2959 C CA . ASN A 1 428 ? 76.512 -5.846 20.670 1.00 20.60 428 ASN B CA 1
ATOM 2960 C C . ASN A 1 428 ? 77.253 -4.518 20.576 1.00 17.79 428 ASN B C 1
ATOM 2961 O O . ASN A 1 428 ? 76.641 -3.465 20.383 1.00 18.72 428 ASN B O 1
ATOM 2966 N N . MET A 1 429 ? 78.571 -4.586 20.712 1.00 17.11 429 MET B N 1
ATOM 2967 C CA . MET A 1 429 ? 79.448 -3.424 20.612 1.00 19.87 429 MET B CA 1
ATOM 2968 C C . MET A 1 429 ? 80.420 -3.568 19.441 1.00 19.16 429 MET B C 1
ATOM 2969 O O . MET A 1 429 ? 81.496 -2.950 19.423 1.00 18.07 429 MET B O 1
ATOM 2974 N N . LEU A 1 430 ? 80.041 -4.388 18.466 1.00 21.99 430 LEU B N 1
ATOM 2975 C CA . LEU A 1 430 ? 80.916 -4.662 17.332 1.00 17.74 430 LEU B CA 1
ATOM 2976 C C . LEU A 1 430 ? 81.250 -3.397 16.525 1.00 17.43 430 LEU B C 1
ATOM 2977 O O . LEU A 1 430 ? 82.374 -3.265 16.056 1.00 17.05 430 LEU B O 1
ATOM 2982 N N . PRO A 1 431 ? 80.294 -2.461 16.363 1.00 16.63 431 PRO B N 1
ATOM 2983 C CA . PRO A 1 431 ? 80.733 -1.237 15.682 1.00 16.74 431 PRO B CA 1
ATOM 2984 C C . PRO A 1 431 ? 81.869 -0.504 16.393 1.00 17.14 431 PRO B C 1
ATOM 2985 O O . PRO A 1 431 ? 82.767 0.012 15.725 1.00 16.59 431 PRO B O 1
ATOM 2989 N N . ALA A 1 432 ? 81.830 -0.476 17.721 1.00 14.83 432 ALA B N 1
ATOM 2990 C CA . ALA A 1 432 ? 82.797 0.285 18.509 1.00 17.74 432 ALA B CA 1
ATOM 2991 C C . ALA A 1 432 ? 84.084 -0.501 18.657 1.00 16.28 432 ALA B C 1
ATOM 2992 O O . ALA A 1 432 ? 85.138 0.066 18.926 1.00 17.03 432 ALA B O 1
ATOM 2994 N N . PHE A 1 433 ? 83.989 -1.809 18.457 1.00 16.15 433 PHE B N 1
ATOM 2995 C CA . PHE A 1 433 ? 85.162 -2.664 18.436 1.00 15.95 433 PHE B CA 1
ATOM 2996 C C . PHE A 1 433 ? 85.956 -2.549 17.126 1.00 16.95 433 PHE B C 1
ATOM 2997 O O . PHE A 1 433 ? 87.112 -2.955 17.068 1.00 14.86 433 PHE B O 1
ATOM 3005 N N . LEU A 1 434 ? 85.350 -2.005 16.073 1.00 17.32 434 LEU B N 1
ATOM 3006 C CA . LEU A 1 434 ? 86.028 -1.951 14.772 1.00 16.79 434 LEU B CA 1
ATOM 3007 C C . LEU A 1 434 ? 86.158 -0.539 14.208 1.00 16.41 434 LEU B C 1
ATOM 3008 O O . LEU A 1 434 ? 86.681 -0.337 13.109 1.00 16.22 434 LEU B O 1
ATOM 3013 N N . ASP A 1 435 ? 85.693 0.437 14.964 1.00 13.06 435 ASP B N 1
ATOM 3014 C CA . ASP A 1 435 ? 85.693 1.804 14.476 1.00 16.91 435 ASP B CA 1
ATOM 3015 C C . ASP A 1 435 ? 85.871 2.724 15.667 1.00 15.83 435 ASP B C 1
ATOM 3016 O O . ASP A 1 435 ? 84.963 2.890 16.474 1.00 17.75 435 ASP B O 1
ATOM 3021 N N . ALA A 1 436 ? 87.049 3.320 15.787 1.00 13.74 436 ALA B N 1
ATOM 3022 C CA . ALA A 1 436 ? 87.365 4.106 16.967 1.00 15.92 436 ALA B CA 1
ATOM 3023 C C . ALA A 1 436 ? 86.497 5.355 17.017 1.00 15.02 436 ALA B C 1
ATOM 3024 O O . ALA A 1 436 ? 86.567 6.134 17.967 1.00 18.48 436 ALA B O 1
ATOM 3026 N N . LYS A 1 437 ? 85.670 5.529 15.990 1.00 15.08 437 LYS B N 1
ATOM 3027 C CA . LYS A 1 437 ? 84.805 6.684 15.892 1.00 17.56 437 LYS B CA 1
ATOM 3028 C C . LYS A 1 437 ? 83.391 6.393 16.408 1.00 19.32 437 LYS B C 1
ATOM 3029 O O . LYS A 1 437 ? 82.642 7.313 16.744 1.00 20.42 437 LYS B O 1
ATOM 3035 N N . GLU A 1 438 ? 83.037 5.115 16.481 1.00 17.88 438 GLU B N 1
ATOM 3036 C CA . GLU A 1 438 ? 81.745 4.707 17.024 1.00 20.26 438 GLU B CA 1
ATOM 3037 C C . GLU A 1 438 ? 81.680 4.802 18.553 1.00 19.47 438 GLU B C 1
ATOM 3038 O O . GLU A 1 438 ? 82.671 4.603 19.244 1.00 20.80 438 GLU B O 1
ATOM 3044 N N . SER A 1 439 ? 80.503 5.109 19.081 1.00 18.04 439 SER B N 1
ATOM 3045 C CA . SER A 1 439 ? 80.310 5.045 20.516 1.00 16.46 439 SER B CA 1
ATOM 3046 C C . SER A 1 439 ? 79.780 3.688 20.938 1.00 15.39 439 SER B C 1
ATOM 3047 O O . SER A 1 439 ? 79.365 2.888 20.106 1.00 18.37 439 SER B O 1
ATOM 3050 N N . GLY A 1 440 ? 79.797 3.450 22.243 1.00 14.87 440 GLY B N 1
ATOM 3051 C CA . GLY A 1 440 ? 79.389 2.192 22.818 1.00 14.57 440 GLY B CA 1
ATOM 3052 C C . GLY A 1 440 ? 78.135 2.351 23.647 1.00 16.42 440 GLY B C 1
ATOM 3053 O O . GLY A 1 440 ? 77.102 2.778 23.142 1.00 16.07 440 GLY B O 1
ATOM 3054 N N . ARG A 1 441 ? 78.244 2.015 24.927 1.00 17.76 441 ARG B N 1
ATOM 3055 C CA . ARG A 1 441 ? 77.096 1.920 25.823 1.00 16.21 441 ARG B CA 1
ATOM 3056 C C . ARG A 1 441 ? 76.603 3.244 26.372 1.00 15.42 441 ARG B C 1
ATOM 3057 O O . ARG A 1 441 ? 77.341 4.224 26.448 1.00 15.89 441 ARG B O 1
ATOM 3065 N N . THR A 1 442 ? 75.343 3.219 26.791 1.00 18.50 442 THR B N 1
ATOM 3066 C CA . THR A 1 442 ? 74.716 4.286 27.567 1.00 21.80 442 THR B CA 1
ATOM 3067 C C . THR A 1 442 ? 75.147 4.183 29.022 1.00 20.97 442 THR B C 1
ATOM 3068 O O . THR A 1 442 ? 75.683 5.129 29.620 1.00 15.92 442 THR B O 1
ATOM 3072 N N . ASP A 1 443 ? 74.892 3.008 29.582 1.00 18.49 443 ASP B N 1
ATOM 3073 C CA . ASP A 1 443 ? 75.282 2.736 30.945 1.00 17.65 443 ASP B CA 1
ATOM 3074 C C . ASP A 1 443 ? 75.841 1.324 31.047 1.00 17.42 443 ASP B C 1
ATOM 3075 O O . ASP A 1 443 ? 75.737 0.529 30.113 1.00 18.34 443 ASP B O 1
ATOM 3080 N N . MET A 1 444 ? 76.451 1.037 32.192 1.00 15.77 444 MET B N 1
ATOM 3081 C CA . MET A 1 444 ? 77.323 -0.108 32.334 1.00 16.69 444 MET B CA 1
ATOM 3082 C C . MET A 1 444 ? 77.438 -0.489 33.805 1.00 14.43 444 MET B C 1
ATOM 3083 O O . MET A 1 444 ? 77.546 0.372 34.662 1.00 13.01 444 MET B O 1
ATOM 3088 N N . LEU A 1 445 ? 77.404 -1.779 34.104 1.00 17.05 445 LEU B N 1
ATOM 3089 C CA . LEU A 1 445 ? 77.625 -2.217 35.484 1.00 15.26 445 LEU B CA 1
ATOM 3090 C C . LEU A 1 445 ? 79.101 -2.517 35.715 1.00 14.94 445 LEU B C 1
ATOM 3091 O O . LEU A 1 445 ? 79.826 -2.868 34.793 1.00 16.72 445 LEU B O 1
ATOM 3096 N N . GLU A 1 446 ? 79.543 -2.345 36.951 1.00 17.18 446 GLU B N 1
ATOM 3097 C CA . GLU A 1 446 ? 80.840 -2.839 37.386 1.00 13.82 446 GLU B CA 1
ATOM 3098 C C . GLU A 1 446 ? 80.550 -3.604 38.661 1.00 14.66 446 GLU B C 1
ATOM 3099 O O . GLU A 1 446 ? 79.811 -3.115 39.516 1.00 15.36 446 GLU B O 1
ATOM 3105 N N . GLU A 1 447 ? 81.073 -4.821 38.777 1.00 16.66 447 GLU B N 1
ATOM 3106 C CA . GLU A 1 447 ? 80.811 -5.626 39.966 1.00 14.23 447 GLU B CA 1
ATOM 3107 C C . GLU A 1 447 ? 82.035 -5.746 40.869 1.00 15.53 447 GLU B C 1
ATOM 3108 O O . GLU A 1 447 ? 83.145 -5.952 40.405 1.00 16.04 447 GLU B O 1
ATOM 3114 N N . SER A 1 448 ? 81.823 -5.608 42.172 1.00 14.77 448 SER B N 1
ATOM 3115 C CA . SER A 1 448 ? 82.898 -5.772 43.124 1.00 13.51 448 SER B CA 1
ATOM 3116 C C . SER A 1 448 ? 82.369 -6.528 44.336 1.00 17.51 448 SER B C 1
ATOM 3117 O O . SER A 1 448 ? 81.668 -7.535 44.191 1.00 16.49 448 SER B O 1
ATOM 3120 N N . PHE A 1 449 ? 82.720 -6.051 45.530 1.00 21.29 449 PHE B N 1
ATOM 3121 C CA . PHE A 1 449 ? 82.058 -6.521 46.742 1.00 18.02 449 PHE B CA 1
ATOM 3122 C C . PHE A 1 449 ? 80.735 -5.784 46.887 1.00 17.50 449 PHE B C 1
ATOM 3123 O O . PHE A 1 449 ? 79.856 -6.244 47.590 1.00 17.14 449 PHE B O 1
ATOM 3131 N N . THR A 1 450 ? 80.600 -4.640 46.208 1.00 17.51 450 THR B N 1
ATOM 3132 C CA . THR A 1 450 ? 79.293 -4.011 45.991 1.00 15.28 450 THR B CA 1
ATOM 3133 C C . THR A 1 450 ? 78.937 -4.029 44.487 1.00 16.87 450 THR B C 1
ATOM 3134 O O . THR A 1 450 ? 79.498 -4.810 43.720 1.00 16.37 450 THR B O 1
ATOM 3138 N N . LEU A 1 451 ? 77.980 -3.208 44.070 1.00 15.34 451 LEU B N 1
ATOM 3139 C CA . LEU A 1 451 ? 77.704 -3.030 42.650 1.00 13.42 451 LEU B CA 1
ATOM 3140 C C . LEU A 1 451 ? 77.742 -1.554 42.367 1.00 13.11 451 LEU B C 1
ATOM 3141 O O . LEU A 1 451 ? 77.313 -0.745 43.187 1.00 16.84 451 LEU B O 1
ATOM 3146 N N . ALA A 1 452 ? 78.250 -1.210 41.196 1.00 13.14 452 ALA B N 1
ATOM 3147 C CA . ALA A 1 452 ? 78.372 0.174 40.797 1.00 13.99 452 ALA B CA 1
ATOM 3148 C C . ALA A 1 452 ? 77.917 0.296 39.358 1.00 15.36 452 ALA B C 1
ATOM 3149 O O . ALA A 1 452 ? 78.028 -0.652 38.588 1.00 14.42 452 ALA B O 1
ATOM 3151 N N . ILE A 1 453 ? 77.408 1.466 38.998 1.00 17.10 453 ILE B N 1
ATOM 3152 C CA . ILE A 1 453 ? 76.956 1.706 37.641 1.00 14.50 453 ILE B CA 1
ATOM 3153 C C . ILE A 1 453 ? 77.501 3.021 37.071 1.00 14.96 453 ILE B C 1
ATOM 3154 O O . ILE A 1 453 ? 77.587 4.044 37.756 1.00 15.06 453 ILE B O 1
ATOM 3159 N N . ARG A 1 454 ? 77.889 2.953 35.803 1.00 14.50 454 ARG B N 1
ATOM 3160 C CA . ARG A 1 454 ? 78.297 4.091 35.003 1.00 13.27 454 ARG B CA 1
ATOM 3161 C C . ARG A 1 454 ? 77.129 4.495 34.125 1.00 14.59 454 ARG B C 1
ATOM 3162 O O . ARG A 1 454 ? 76.487 3.655 33.545 1.00 15.46 454 ARG B O 1
ATOM 3170 N N . SER A 1 455 ? 76.838 5.777 34.050 1.00 16.12 455 SER B N 1
ATOM 3171 C CA . SER A 1 455 ? 75.863 6.273 33.105 1.00 16.00 455 SER B CA 1
ATOM 3172 C C . SER A 1 455 ? 76.473 7.537 32.538 1.00 18.42 455 SER B C 1
ATOM 3173 O O . SER A 1 455 ? 76.409 8.600 33.161 1.00 17.30 455 SER B O 1
ATOM 3176 N N . GLY A 1 456 ? 77.099 7.410 31.372 1.00 21.29 456 GLY B N 1
ATOM 3177 C CA . GLY A 1 456 ? 77.888 8.493 30.814 1.00 22.33 456 GLY B CA 1
ATOM 3178 C C . GLY A 1 456 ? 79.006 8.904 31.760 1.00 20.48 456 GLY B C 1
ATOM 3179 O O . GLY A 1 456 ? 79.780 8.063 32.221 1.00 22.55 456 GLY B O 1
ATOM 3180 N N . LYS A 1 457 ? 79.073 10.196 32.066 1.00 19.73 457 LYS B N 1
ATOM 3181 C CA . LYS A 1 457 ? 80.114 10.742 32.938 1.00 19.95 457 LYS B CA 1
ATOM 3182 C C . LYS A 1 457 ? 79.900 10.394 34.406 1.00 18.35 457 LYS B C 1
ATOM 3183 O O . LYS A 1 457 ? 80.799 10.565 35.226 1.00 17.13 457 LYS B O 1
ATOM 3189 N N . TRP A 1 458 ? 78.702 9.933 34.737 1.00 18.23 458 TRP B N 1
ATOM 3190 C CA . TRP A 1 458 ? 78.355 9.671 36.122 1.00 16.64 458 TRP B CA 1
ATOM 3191 C C . TRP A 1 458 ? 78.892 8.316 36.561 1.00 17.15 458 TRP B C 1
ATOM 3192 O O . TRP A 1 458 ? 78.920 7.359 35.785 1.00 18.10 458 TRP B O 1
ATOM 3203 N N . LYS A 1 459 ? 79.328 8.256 37.814 1.00 17.01 459 LYS B N 1
ATOM 3204 C CA . LYS A 1 459 ? 79.783 7.021 38.439 1.00 17.76 459 LYS B CA 1
ATOM 3205 C C . LYS A 1 459 ? 79.077 6.873 39.795 1.00 15.83 459 LYS B C 1
ATOM 3206 O O . LYS A 1 459 ? 79.278 7.688 40.687 1.00 15.67 459 LYS B O 1
ATOM 3212 N N . TYR A 1 460 ? 78.223 5.857 39.926 1.00 14.89 460 TYR B N 1
ATOM 3213 C CA . TYR A 1 460 ? 77.509 5.602 41.173 1.00 14.84 460 TYR B CA 1
ATOM 3214 C C . TYR A 1 460 ? 77.966 4.285 41.777 1.00 14.63 460 TYR B C 1
ATOM 3215 O O . TYR A 1 460 ? 78.145 3.297 41.063 1.00 11.54 460 TYR B O 1
ATOM 3224 N N . ILE A 1 461 ? 78.161 4.293 43.097 1.00 14.81 461 ILE B N 1
ATOM 3225 C CA . ILE A 1 461 ? 78.548 3.103 43.856 1.00 15.53 461 ILE B CA 1
ATOM 3226 C C . ILE A 1 461 ? 77.530 2.847 44.977 1.00 18.78 461 ILE B C 1
ATOM 3227 O O . ILE A 1 461 ? 77.451 3.612 45.940 1.00 17.27 461 ILE B O 1
ATOM 3232 N N . ALA A 1 462 ? 76.755 1.771 44.850 1.00 16.55 462 ALA B N 1
ATOM 3233 C CA . ALA A 1 462 ? 75.705 1.451 45.823 1.00 18.64 462 ALA B CA 1
ATOM 3234 C C . ALA A 1 462 ? 76.273 1.150 47.225 1.00 18.11 462 ALA B C 1
ATOM 3235 O O . ALA A 1 462 ? 77.334 0.543 47.344 1.00 17.48 462 ALA B O 1
ATOM 3237 N N . PRO A 1 463 ? 75.582 1.606 48.288 1.00 20.60 463 PRO B N 1
ATOM 3238 C CA . PRO A 1 463 ? 76.038 1.364 49.666 1.00 18.84 463 PRO B CA 1
ATOM 3239 C C . PRO A 1 463 ? 76.233 -0.111 49.977 1.00 20.12 463 PRO B C 1
ATOM 3240 O O . PRO A 1 463 ? 75.405 -0.928 49.596 1.00 21.50 463 PRO B O 1
ATOM 3244 N N . PHE A 1 464 ? 77.328 -0.439 50.655 1.00 18.86 464 PHE B N 1
ATOM 3245 C CA . PHE A 1 464 ? 77.615 -1.818 51.001 1.00 22.90 464 PHE B CA 1
ATOM 3246 C C . PHE A 1 464 ? 77.440 -2.062 52.493 1.00 24.73 464 PHE B C 1
ATOM 3247 O O . PHE A 1 464 ? 77.993 -1.329 53.325 1.00 20.10 464 PHE B O 1
ATOM 3255 N N . ASN A 1 465 ? 76.688 -3.116 52.808 1.00 25.02 465 ASN B N 1
ATOM 3256 C CA . ASN A 1 465 ? 76.402 -3.484 54.186 1.00 25.70 465 ASN B CA 1
ATOM 3257 C C . ASN A 1 465 ? 76.468 -4.991 54.408 1.00 26.50 465 ASN B C 1
ATOM 3258 O O . ASN A 1 465 ? 75.644 -5.562 55.124 1.00 28.44 465 ASN B O 1
ATOM 3263 N N . GLY A 1 466 ? 77.451 -5.636 53.789 1.00 23.76 466 GLY B N 1
ATOM 3264 C CA . GLY A 1 466 ? 77.685 -7.054 54.017 1.00 21.80 466 GLY B CA 1
ATOM 3265 C C . GLY A 1 466 ? 78.957 -7.277 54.813 1.00 24.08 466 GLY B C 1
ATOM 3266 O O . GLY A 1 466 ? 79.418 -6.396 55.528 1.00 23.37 466 GLY B O 1
ATOM 3267 N N . THR A 1 467 ? 79.527 -8.465 54.694 1.00 21.11 467 THR B N 1
ATOM 3268 C CA . THR A 1 467 ? 80.829 -8.729 55.280 1.00 23.88 467 THR B CA 1
ATOM 3269 C C . THR A 1 467 ? 81.789 -9.146 54.159 1.00 24.61 467 THR B C 1
ATOM 3270 O O . THR A 1 467 ? 81.355 -9.611 53.110 1.00 24.57 467 THR B O 1
ATOM 3274 N N . THR A 1 468 ? 83.089 -8.957 54.371 1.00 26.58 468 THR B N 1
ATOM 3275 C CA . THR A 1 468 ? 84.104 -9.280 53.362 1.00 20.27 468 THR B CA 1
ATOM 3276 C C . THR A 1 468 ? 85.148 -10.250 53.912 1.00 23.15 468 THR B C 1
ATOM 3277 O O . THR A 1 468 ? 85.474 -10.182 55.101 1.00 26.75 468 THR B O 1
ATOM 3281 N N . PRO A 1 469 ? 85.704 -11.133 53.053 1.00 19.39 469 PRO B N 1
ATOM 3282 C CA . PRO A 1 469 ? 86.645 -12.163 53.520 1.00 18.61 469 PRO B CA 1
ATOM 3283 C C . PRO A 1 469 ? 87.851 -11.582 54.248 1.00 20.65 469 PRO B C 1
ATOM 3284 O O . PRO A 1 469 ? 88.275 -10.457 53.956 1.00 18.89 469 PRO B O 1
ATOM 3288 N N . ASP A 1 470 ? 88.402 -12.350 55.183 1.00 19.24 470 ASP B N 1
ATOM 3289 C CA . ASP A 1 470 ? 89.485 -11.867 56.035 1.00 21.73 470 ASP B CA 1
ATOM 3290 C C . ASP A 1 470 ? 90.724 -11.409 55.269 1.00 20.62 470 ASP B C 1
ATOM 3291 O O . ASP A 1 470 ? 91.462 -10.537 55.733 1.00 21.63 470 ASP B O 1
ATOM 3296 N N . TRP A 1 471 ? 90.956 -11.988 54.097 1.00 21.02 471 TRP B N 1
ATOM 3297 C CA . TRP A 1 471 ? 92.159 -11.658 53.347 1.00 15.34 471 TRP B CA 1
ATOM 3298 C C . TRP A 1 471 ? 92.112 -10.257 52.769 1.00 15.45 471 TRP B C 1
ATOM 3299 O O . TRP A 1 471 ? 93.135 -9.694 52.402 1.00 14.92 471 TRP B O 1
ATOM 3310 N N . LEU A 1 472 ? 90.918 -9.691 52.690 1.00 16.87 472 LEU B N 1
ATOM 3311 C CA . LEU A 1 472 ? 90.766 -8.360 52.135 1.00 14.12 472 LEU B CA 1
ATOM 3312 C C . LEU A 1 472 ? 91.474 -7.339 53.004 1.00 17.08 472 LEU B C 1
ATOM 3313 O O . LEU A 1 472 ? 91.835 -6.262 52.530 1.00 14.75 472 LEU B O 1
ATOM 3318 N N . ALA A 1 473 ? 91.675 -7.686 54.277 1.00 15.34 473 ALA B N 1
ATOM 3319 C CA . ALA A 1 473 ? 92.349 -6.810 55.234 1.00 19.76 473 ALA B CA 1
ATOM 3320 C C . ALA A 1 473 ? 93.773 -6.521 54.803 1.00 17.63 473 ALA B C 1
ATOM 3321 O O . ALA A 1 473 ? 94.290 -5.435 55.055 1.00 17.31 473 ALA B O 1
ATOM 3323 N N . ASN A 1 474 ? 94.380 -7.508 54.140 1.00 13.26 474 ASN B N 1
ATOM 3324 C CA . ASN A 1 474 ? 95.738 -7.424 53.615 1.00 14.49 474 ASN B CA 1
ATOM 3325 C C . ASN A 1 474 ? 95.878 -6.424 52.452 1.00 14.67 474 ASN B C 1
ATOM 3326 O O . ASN A 1 474 ? 96.981 -5.988 52.131 1.00 14.13 474 ASN B O 1
ATOM 3331 N N . LYS A 1 475 ? 94.754 -6.063 51.831 1.00 14.75 475 LYS B N 1
ATOM 3332 C CA . LYS A 1 475 ? 94.770 -5.312 50.568 1.00 14.34 475 LYS B CA 1
ATOM 3333 C C . LYS A 1 475 ? 94.423 -3.838 50.744 1.00 15.10 475 LYS B C 1
ATOM 3334 O O . LYS A 1 475 ? 93.986 -3.184 49.805 1.00 14.52 475 LYS B O 1
ATOM 3340 N N . THR A 1 476 ? 94.652 -3.317 51.944 1.00 17.85 476 THR B N 1
ATOM 3341 C CA . THR A 1 476 ? 94.197 -1.987 52.330 1.00 17.24 476 THR B CA 1
ATOM 3342 C C . THR A 1 476 ? 94.980 -0.839 51.676 1.00 20.18 476 THR B C 1
ATOM 3343 O O . THR A 1 476 ? 94.566 0.331 51.761 1.00 19.58 476 THR B O 1
ATOM 3347 N N . ALA A 1 477 ? 96.106 -1.162 51.030 1.00 18.86 477 ALA B N 1
ATOM 3348 C CA . ALA A 1 477 ? 96.828 -0.184 50.222 1.00 16.44 477 ALA B CA 1
ATOM 3349 C C . ALA A 1 477 ? 95.912 0.298 49.107 1.00 15.68 477 ALA B C 1
ATOM 3350 O O . ALA A 1 477 ? 96.140 1.349 48.530 1.00 19.10 477 ALA B O 1
ATOM 3352 N N . ILE A 1 478 ? 94.876 -0.497 48.833 1.00 16.65 478 ILE B N 1
ATOM 3353 C CA . ILE A 1 478 ? 93.849 -0.222 47.823 1.00 17.83 478 ILE B CA 1
ATOM 3354 C C . ILE A 1 478 ? 92.495 0.153 48.464 1.00 18.38 478 ILE B C 1
ATOM 3355 O O . ILE A 1 478 ? 91.943 -0.607 49.265 1.00 15.08 478 ILE B O 1
ATOM 3360 N N . GLU A 1 479 ? 91.967 1.319 48.096 1.00 13.52 479 GLU B N 1
ATOM 3361 C CA . GLU A 1 479 ? 90.661 1.765 48.573 1.00 15.63 479 GLU B CA 1
ATOM 3362 C C . GLU A 1 479 ? 89.566 0.978 47.871 1.00 15.79 479 GLU B C 1
ATOM 3363 O O . GLU A 1 479 ? 89.382 1.137 46.659 1.00 14.83 479 GLU B O 1
ATOM 3369 N N . ASN A 1 480 ? 88.837 0.147 48.618 1.00 17.88 480 ASN B N 1
ATOM 3370 C CA . ASN A 1 480 ? 87.842 -0.752 48.022 1.00 16.22 480 ASN B CA 1
ATOM 3371 C C . ASN A 1 480 ? 86.534 -0.059 47.678 1.00 15.43 480 ASN B C 1
ATOM 3372 O O . ASN A 1 480 ? 85.723 -0.611 46.942 1.00 13.23 480 ASN B O 1
ATOM 3377 N N . GLY A 1 481 ? 86.330 1.147 48.203 1.00 16.10 481 GLY B N 1
ATOM 3378 C CA . GLY A 1 481 ? 85.152 1.929 47.869 1.00 16.29 481 GLY B CA 1
ATOM 3379 C C . GLY A 1 481 ? 83.852 1.503 48.517 1.00 14.61 481 GLY B C 1
ATOM 3380 O O . GLY A 1 481 ? 82.788 1.988 48.150 1.00 13.03 481 GLY B O 1
ATOM 3381 N N . LEU A 1 482 ? 83.947 0.601 49.488 1.00 18.09 482 LEU B N 1
ATOM 3382 C CA . LEU A 1 482 ? 82.780 0.053 50.178 1.00 17.50 482 LEU B CA 1
ATOM 3383 C C . LEU A 1 482 ? 82.383 0.921 51.373 1.00 18.87 482 LEU B C 1
ATOM 3384 O O . LEU A 1 482 ? 83.077 0.982 52.392 1.00 20.92 482 LEU B O 1
ATOM 3389 N N . LYS A 1 483 ? 81.263 1.608 51.226 1.00 20.31 483 LYS B N 1
ATOM 3390 C CA . LYS A 1 483 ? 80.796 2.550 52.232 1.00 21.76 483 LYS B CA 1
ATOM 3391 C C . LYS A 1 483 ? 79.336 2.210 52.485 1.00 19.59 483 LYS B C 1
ATOM 3392 O O . LYS A 1 483 ? 78.726 1.517 51.679 1.00 20.45 483 LYS B O 1
ATOM 3398 N N . THR A 1 484 ? 78.783 2.652 53.604 1.00 17.62 484 THR B N 1
ATOM 3399 C CA . THR A 1 484 ? 77.375 2.416 53.862 1.00 20.82 484 THR B CA 1
ATOM 3400 C C . THR A 1 484 ? 76.549 3.543 53.263 1.00 26.11 484 THR B C 1
ATOM 3401 O O . THR A 1 484 ? 75.323 3.453 53.200 1.00 31.63 484 THR B O 1
ATOM 3405 N N . GLU A 1 485 ? 77.221 4.602 52.821 1.00 22.33 485 GLU B N 1
ATOM 3406 C CA . GLU A 1 485 ? 76.536 5.697 52.152 1.00 23.57 485 GLU B CA 1
ATOM 3407 C C . GLU A 1 485 ? 76.721 5.612 50.643 1.00 23.07 485 GLU B C 1
ATOM 3408 O O . GLU A 1 485 ? 77.723 5.076 50.159 1.00 22.31 485 GLU B O 1
ATOM 3414 N N . PRO A 1 486 ? 75.745 6.131 49.888 1.00 24.34 486 PRO B N 1
ATOM 3415 C CA . PRO A 1 486 ? 75.867 6.174 48.424 1.00 21.81 486 PRO B CA 1
ATOM 3416 C C . PRO A 1 486 ? 77.025 7.066 47.999 1.00 20.76 486 PRO B C 1
ATOM 3417 O O . PRO A 1 486 ? 77.396 7.969 48.745 1.00 21.64 486 PRO B O 1
ATOM 3421 N N . GLN A 1 487 ? 77.594 6.794 46.829 1.00 19.93 487 GLN B N 1
ATOM 3422 C CA . GLN A 1 487 ? 78.662 7.606 46.254 1.00 18.00 487 GLN B CA 1
ATOM 3423 C C . GLN A 1 487 ? 78.346 7.854 44.785 1.00 16.59 487 GLN B C 1
ATOM 3424 O O . GLN A 1 487 ? 77.998 6.930 44.048 1.00 13.72 487 GLN B O 1
ATOM 3430 N N . LEU A 1 488 ? 78.464 9.115 44.382 1.00 18.19 488 LEU B N 1
ATOM 3431 C CA . LEU A 1 488 ? 78.186 9.545 43.019 1.00 15.62 488 LEU B CA 1
ATOM 3432 C C . LEU A 1 488 ? 79.298 10.477 42.572 1.00 16.78 488 LEU B C 1
ATOM 3433 O O . LEU A 1 488 ? 79.607 11.443 43.268 1.00 20.52 488 LEU B O 1
ATOM 3438 N N . PHE A 1 489 ? 79.907 10.193 41.421 1.00 16.72 489 PHE B N 1
ATOM 3439 C CA . PHE A 1 489 ? 81.004 11.022 40.908 1.00 14.50 489 PHE B CA 1
ATOM 3440 C C . PHE A 1 489 ? 80.747 11.413 39.453 1.00 16.71 489 PHE B C 1
ATOM 3441 O O . PHE A 1 489 ? 80.127 10.656 38.703 1.00 15.41 489 PHE B O 1
ATOM 3449 N N . ASP A 1 490 ? 81.190 12.615 39.088 1.00 15.78 490 ASP B N 1
ATOM 3450 C CA . ASP A 1 490 ? 81.224 13.078 37.702 1.00 17.90 490 ASP B CA 1
ATOM 3451 C C . ASP A 1 490 ? 82.643 12.906 37.176 1.00 16.89 490 ASP B C 1
ATOM 3452 O O . ASP A 1 490 ? 83.497 13.756 37.414 1.00 17.12 490 ASP B O 1
ATOM 3457 N N . LEU A 1 491 ? 82.906 11.810 36.470 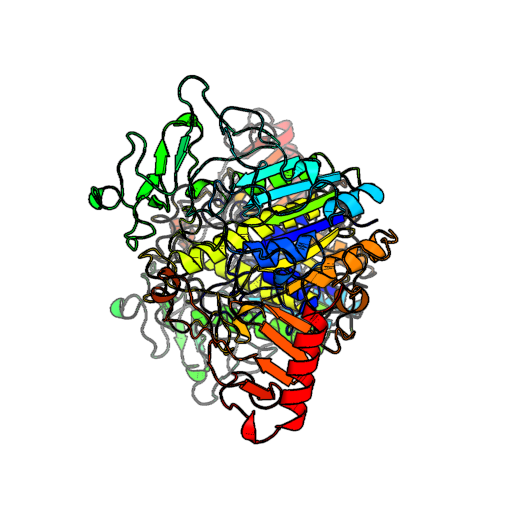1.00 14.69 491 LEU B N 1
ATOM 3458 C CA . LEU A 1 491 ? 84.263 11.527 36.015 1.00 16.69 491 LEU B CA 1
ATOM 3459 C C . LEU A 1 491 ? 84.797 12.542 35.010 1.00 15.76 491 LEU B C 1
ATOM 3460 O O . LEU A 1 491 ? 85.974 12.495 34.675 1.00 16.55 491 LEU B O 1
ATOM 3465 N N . SER A 1 492 ? 83.941 13.457 34.550 1.00 18.19 492 SER B N 1
ATOM 3466 C CA . SER A 1 492 ? 84.318 14.476 33.558 1.00 16.31 492 SER B CA 1
ATOM 3467 C C . SER A 1 492 ? 84.846 15.749 34.214 1.00 19.17 492 SER B C 1
ATOM 3468 O O . SER A 1 492 ? 85.410 16.619 33.549 1.00 16.71 492 SER B O 1
ATOM 3471 N N . LYS A 1 493 ? 84.642 15.856 35.521 1.00 19.87 493 LYS B N 1
ATOM 3472 C CA . LYS A 1 493 ? 85.189 16.956 36.304 1.00 20.73 493 LYS B CA 1
ATOM 3473 C C . LYS A 1 493 ? 86.090 16.371 37.364 1.00 20.32 493 LYS B C 1
ATOM 3474 O O . LYS A 1 493 ? 86.935 17.050 37.932 1.00 21.87 493 LYS B O 1
ATOM 3480 N N . ASP A 1 494 ? 85.896 15.085 37.613 1.00 16.21 494 ASP B N 1
ATOM 3481 C CA . ASP A 1 494 ? 86.452 14.434 38.771 1.00 15.93 494 ASP B CA 1
ATOM 3482 C C . ASP A 1 494 ? 86.831 13.005 38.383 1.00 19.16 494 ASP B C 1
ATOM 3483 O O . ASP A 1 494 ? 86.220 12.043 38.842 1.00 15.89 494 ASP B O 1
ATOM 3488 N N . ARG A 1 495 ? 87.841 12.884 37.522 1.00 19.71 495 ARG B N 1
ATOM 3489 C CA . ARG A 1 495 ? 88.222 11.596 36.951 1.00 16.92 495 ARG B CA 1
ATOM 3490 C C . ARG A 1 495 ? 88.682 10.614 38.022 1.00 18.50 495 ARG B C 1
ATOM 3491 O O . ARG A 1 495 ? 88.544 9.397 37.870 1.00 18.15 495 ARG B O 1
ATOM 3499 N N . ASN A 1 496 ? 89.211 11.157 39.114 1.00 16.19 496 ASN B N 1
ATOM 3500 C CA . ASN A 1 496 ? 89.834 10.359 40.161 1.00 18.92 496 ASN B CA 1
ATOM 3501 C C . ASN A 1 496 ? 88.871 9.985 41.281 1.00 18.03 496 ASN B C 1
ATOM 3502 O O . ASN A 1 496 ? 89.276 9.358 42.246 1.00 18.56 496 ASN B O 1
ATOM 3507 N N . GLU A 1 497 ? 87.607 10.394 41.159 1.00 16.79 497 GLU B N 1
ATOM 3508 C CA . GLU A 1 497 ? 86.565 10.059 42.144 1.00 16.99 497 GLU B CA 1
ATOM 3509 C C . GLU A 1 497 ? 86.857 10.558 43.571 1.00 15.96 497 GLU B C 1
ATOM 3510 O O . GLU A 1 497 ? 86.703 9.813 44.528 1.00 15.67 497 GLU B O 1
ATOM 3516 N N . GLN A 1 498 ? 87.243 11.821 43.715 1.00 17.61 498 GLN B N 1
ATOM 3517 C CA . GLN A 1 498 ? 87.601 12.350 45.037 1.00 19.64 498 GLN B CA 1
ATOM 3518 C C . GLN A 1 498 ? 86.519 13.217 45.656 1.00 19.15 498 GLN B C 1
ATOM 3519 O O . GLN A 1 498 ? 86.635 13.639 46.812 1.00 20.79 498 GLN B O 1
ATOM 3525 N N . HIS A 1 499 ? 85.476 13.501 44.890 1.00 18.29 499 HIS B N 1
ATOM 3526 C CA . HIS A 1 499 ? 84.431 14.380 45.377 1.00 18.03 499 HIS B CA 1
ATOM 3527 C C . HIS A 1 499 ? 83.054 13.774 45.160 1.00 17.68 499 HIS B C 1
ATOM 3528 O O . HIS A 1 499 ? 82.509 13.792 44.060 1.00 20.02 499 HIS B O 1
ATOM 3535 N N . ASN A 1 500 ? 82.513 13.218 46.238 1.00 19.46 500 ASN B N 1
ATOM 3536 C CA . ASN A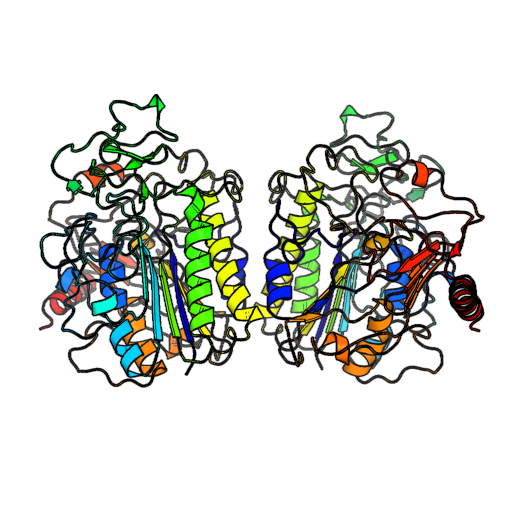 1 500 ? 81.187 12.626 46.242 1.00 19.29 500 ASN B CA 1
ATOM 3537 C C . ASN A 1 500 ? 80.112 13.706 46.233 1.00 20.86 500 ASN B C 1
ATOM 3538 O O . ASN A 1 500 ? 80.121 14.597 47.072 1.00 19.78 500 ASN B O 1
ATOM 3543 N N . VAL A 1 501 ? 79.192 13.630 45.279 1.00 18.51 501 VAL B N 1
ATOM 3544 C CA . VAL A 1 501 ? 78.201 14.682 45.104 1.00 21.01 501 VAL B CA 1
ATOM 3545 C C . VAL A 1 501 ? 76.799 14.088 45.102 1.00 18.00 501 VAL B C 1
ATOM 3546 O O . VAL A 1 501 ? 75.905 14.533 44.387 1.00 19.88 501 VAL B O 1
ATOM 3550 N N . ALA A 1 502 ? 76.625 13.071 45.932 1.00 18.75 502 ALA B N 1
ATOM 3551 C CA . ALA A 1 502 ? 75.360 12.383 46.076 1.00 19.68 502 ALA B CA 1
ATOM 3552 C C . ALA A 1 502 ? 74.363 13.191 46.909 1.00 17.95 502 ALA B C 1
ATOM 3553 O O . ALA A 1 502 ? 73.164 13.049 46.744 1.00 19.53 502 ALA B O 1
ATOM 3555 N N . ASP A 1 503 ? 74.861 14.026 47.813 1.00 23.11 503 ASP B N 1
ATOM 3556 C CA . ASP A 1 503 ? 73.975 14.904 48.579 1.00 23.78 503 ASP B CA 1
ATOM 3557 C C . ASP A 1 503 ? 73.559 16.095 47.711 1.00 23.34 503 ASP B C 1
ATOM 3558 O O . ASP A 1 503 ? 72.585 16.789 48.004 1.00 24.13 503 ASP B O 1
ATOM 3563 N N . LYS A 1 504 ? 74.316 16.331 46.648 1.00 20.15 504 LYS B N 1
ATOM 3564 C CA . LYS A 1 504 ? 74.028 17.423 45.726 1.00 20.74 504 LYS B CA 1
ATOM 3565 C C . LYS A 1 504 ? 72.997 16.996 44.723 1.00 20.81 504 LYS B C 1
ATOM 3566 O O . LYS A 1 504 ? 72.311 17.830 44.143 1.00 22.03 504 LYS B O 1
ATOM 3572 N N . TYR A 1 505 ? 72.920 15.687 44.502 1.00 18.82 505 TYR B N 1
ATOM 3573 C CA . TYR A 1 505 ? 72.126 15.141 43.414 1.00 19.59 505 TYR B CA 1
ATOM 3574 C C . TYR A 1 505 ? 71.283 13.931 43.823 1.00 20.71 505 TYR B C 1
ATOM 3575 O O . TYR A 1 505 ? 71.457 12.844 43.276 1.00 19.32 505 TYR B O 1
ATOM 3584 N N . PRO A 1 506 ? 70.364 14.113 44.788 1.00 22.54 506 PRO B N 1
ATOM 3585 C CA . PRO A 1 506 ? 69.570 12.967 45.259 1.00 21.43 506 PRO B CA 1
ATOM 3586 C C . PRO A 1 506 ? 68.671 12.389 44.165 1.00 19.53 506 PRO B C 1
ATOM 3587 O O . PRO A 1 506 ? 68.452 11.173 44.115 1.00 19.23 506 PRO B O 1
ATOM 3591 N N . LYS A 1 507 ? 68.172 13.267 43.300 1.00 20.87 507 LYS B N 1
ATOM 3592 C CA . LYS A 1 507 ? 67.403 12.897 42.108 1.00 22.13 507 LYS B CA 1
ATOM 3593 C C . LYS A 1 507 ? 68.117 11.840 41.286 1.00 20.77 507 LYS B C 1
ATOM 3594 O O . LYS A 1 507 ? 67.526 10.867 40.813 1.00 18.78 507 LYS B O 1
ATOM 3600 N N . LEU A 1 508 ? 69.409 12.062 41.125 1.00 19.63 508 LEU B N 1
ATOM 3601 C CA . LEU A 1 508 ? 70.232 11.209 40.311 1.00 19.65 508 LEU B CA 1
ATOM 3602 C C . LEU A 1 508 ? 70.554 9.942 41.078 1.00 19.92 508 LEU B C 1
ATOM 3603 O O . LEU A 1 508 ? 70.509 8.850 40.525 1.00 20.74 508 LEU B O 1
ATOM 3608 N N . VAL A 1 509 ? 70.871 10.093 42.360 1.00 21.40 509 VAL B N 1
ATOM 3609 C CA . VAL A 1 509 ? 71.220 8.952 43.201 1.00 18.17 509 VAL B CA 1
ATOM 3610 C C . VAL A 1 509 ? 70.083 7.927 43.226 1.00 19.65 509 VAL B C 1
ATOM 3611 O O . VAL A 1 509 ? 70.300 6.727 43.043 1.00 17.79 509 VAL B O 1
ATOM 3615 N N . PHE A 1 510 ? 68.871 8.414 43.445 1.00 21.01 510 PHE B N 1
ATOM 3616 C CA . PHE A 1 510 ? 67.701 7.550 43.483 1.00 23.25 510 PHE B CA 1
ATOM 3617 C C . PHE A 1 510 ? 67.506 6.828 42.153 1.00 19.86 510 PHE B C 1
ATOM 3618 O O . PHE A 1 510 ? 67.093 5.670 42.112 1.00 21.59 510 PHE B O 1
ATOM 3626 N N . SER A 1 511 ? 67.770 7.539 41.066 1.00 21.86 511 SER B N 1
ATOM 3627 C CA . SER A 1 511 ? 67.572 6.997 39.734 1.00 23.39 511 SER B CA 1
ATOM 3628 C C . SER A 1 511 ? 68.504 5.822 39.474 1.00 23.23 511 SER B C 1
ATOM 3629 O O . SER A 1 511 ? 68.065 4.706 39.207 1.00 22.80 511 SER B O 1
ATOM 3632 N N . LEU A 1 512 ? 69.798 6.102 39.568 1.00 22.13 512 LEU B N 1
ATOM 3633 C CA . LEU A 1 512 ? 70.844 5.116 39.346 1.00 20.36 512 LEU B CA 1
ATOM 3634 C C . LEU A 1 512 ? 70.755 3.910 40.293 1.00 20.80 512 LEU B C 1
ATOM 3635 O O . LEU A 1 512 ? 71.088 2.793 39.899 1.00 21.41 512 LEU B O 1
ATOM 3640 N N . GLN A 1 513 ? 70.298 4.124 41.528 1.00 21.26 513 GLN B N 1
ATOM 3641 C CA . GLN A 1 513 ? 70.174 3.013 42.471 1.00 21.95 513 GLN B CA 1
ATOM 3642 C C . GLN A 1 513 ? 69.055 2.059 42.060 1.00 20.49 513 GLN B C 1
ATOM 3643 O O . GLN A 1 513 ? 69.215 0.850 42.122 1.00 21.13 513 GLN B O 1
ATOM 3649 N N . ALA A 1 514 ? 67.924 2.613 41.635 1.00 23.85 514 ALA B N 1
ATOM 3650 C CA . ALA A 1 514 ? 66.812 1.809 41.146 1.00 21.71 514 ALA B CA 1
ATOM 3651 C C . ALA A 1 514 ? 67.228 1.025 39.915 1.00 22.46 514 ALA B C 1
ATOM 3652 O O . ALA A 1 514 ? 66.807 -0.110 39.725 1.00 23.74 514 ALA B O 1
ATOM 3654 N N . LYS A 1 515 ? 68.061 1.643 39.081 1.00 25.95 515 LYS B N 1
ATOM 3655 C CA . LYS A 1 515 ? 68.625 0.965 37.912 1.00 23.70 515 LYS B CA 1
ATOM 3656 C C . LYS A 1 515 ? 69.390 -0.285 38.329 1.00 25.94 515 LYS B C 1
ATOM 3657 O O . LYS A 1 515 ? 69.227 -1.340 37.721 1.00 22.93 515 LYS B O 1
ATOM 3663 N N . ILE A 1 516 ? 70.235 -0.156 39.353 1.00 23.94 516 ILE B N 1
ATOM 3664 C CA . ILE A 1 516 ? 70.974 -1.297 39.898 1.00 22.22 516 ILE B CA 1
ATOM 3665 C C . ILE A 1 516 ? 69.992 -2.303 40.490 1.00 24.71 516 ILE B C 1
ATOM 3666 O O . ILE A 1 516 ? 70.121 -3.508 40.291 1.00 21.35 516 ILE B O 1
ATOM 3671 N N . ASN A 1 517 ? 69.002 -1.801 41.219 1.00 24.10 517 ASN B N 1
ATOM 3672 C CA . ASN A 1 517 ? 67.978 -2.676 41.764 1.00 25.20 517 ASN B CA 1
ATOM 3673 C C . ASN A 1 517 ? 67.192 -3.381 40.666 1.00 23.66 517 ASN B C 1
ATOM 3674 O O . ASN A 1 517 ? 66.997 -4.595 40.728 1.00 22.55 517 ASN B O 1
ATOM 3679 N N . LYS A 1 518 ? 66.752 -2.619 39.663 1.00 22.65 518 LYS B N 1
ATOM 3680 C CA . LYS A 1 518 ? 65.961 -3.168 38.560 1.00 23.69 518 LYS B CA 1
ATOM 3681 C C . LYS A 1 518 ? 66.738 -4.244 37.792 1.00 27.00 518 LYS B C 1
ATOM 3682 O O . LYS A 1 518 ? 66.187 -5.299 37.470 1.00 28.87 518 LYS B O 1
ATOM 3684 N N . ILE A 1 519 ? 68.016 -3.969 37.522 1.00 24.18 519 ILE B N 1
ATOM 3685 C CA . ILE A 1 519 ? 68.963 -4.948 36.967 1.00 25.27 519 ILE B CA 1
ATOM 3686 C C . ILE A 1 519 ? 69.026 -6.246 37.792 1.00 23.20 519 ILE B C 1
ATOM 3687 O O . ILE A 1 519 ? 69.029 -7.346 37.234 1.00 26.72 519 ILE B O 1
ATOM 3692 N N . LYS A 1 520 ? 69.078 -6.126 39.117 1.00 23.73 520 LYS B N 1
ATOM 3693 C CA . LYS A 1 520 ? 69.060 -7.305 39.984 1.00 27.14 520 LYS B CA 1
ATOM 3694 C C . LYS A 1 520 ? 67.730 -8.037 39.970 1.00 26.65 520 LYS B C 1
ATOM 3695 O O . LYS A 1 520 ? 67.645 -9.184 40.399 1.00 32.86 520 LYS B O 1
ATOM 3701 N N . ALA A 1 521 ? 66.691 -7.366 39.492 1.00 28.75 521 ALA B N 1
ATOM 3702 C CA . ALA A 1 521 ? 65.349 -7.937 39.490 1.00 30.04 521 ALA B CA 1
ATOM 3703 C C . ALA A 1 521 ? 64.942 -8.445 38.115 1.00 30.38 521 ALA B C 1
ATOM 3704 O O . ALA A 1 521 ? 63.876 -9.039 37.976 1.00 31.33 521 ALA B O 1
ATOM 3706 N N . ARG A 1 522 ? 65.779 -8.194 37.108 1.00 27.79 522 ARG B N 1
ATOM 3707 C CA . ARG A 1 522 ? 65.571 -8.746 35.769 1.00 28.66 522 ARG B CA 1
ATOM 3708 C C . ARG A 1 522 ? 65.353 -10.241 35.859 1.00 27.56 522 ARG B C 1
ATOM 3709 O O . ARG A 1 522 ? 66.225 -10.969 36.322 1.00 30.51 522 ARG B O 1
ATOM 3717 N N . LYS A 1 523 ? 64.176 -10.690 35.438 1.00 29.62 523 LYS B N 1
ATOM 3718 C CA . LYS A 1 523 ? 63.839 -12.105 35.478 1.00 32.10 523 LYS B CA 1
ATOM 3719 C C . LYS A 1 523 ? 63.735 -12.672 34.069 1.00 28.40 523 LYS B C 1
ATOM 3720 O O . LYS A 1 523 ? 63.643 -11.925 33.096 1.00 26.80 523 LYS B O 1
ATOM 3726 N N . LYS B 1 45 ? 102.051 5.153 -4.962 1.00 26.68 45 LYS A N 1
ATOM 3727 C CA . LYS B 1 45 ? 103.490 5.248 -4.752 1.00 22.63 45 LYS A CA 1
ATOM 3728 C C . LYS B 1 45 ? 103.816 5.106 -3.275 1.00 24.01 45 LYS A C 1
ATOM 3729 O O . LYS B 1 45 ? 103.462 5.977 -2.477 1.00 23.57 45 LYS A O 1
ATOM 3731 N N . PRO B 1 46 ? 104.499 4.015 -2.894 1.00 21.15 46 PRO A N 1
ATOM 3732 C CA . PRO B 1 46 ? 104.712 3.812 -1.459 1.00 18.15 46 PRO A CA 1
ATOM 3733 C C . PRO B 1 46 ? 105.779 4.712 -0.852 1.00 18.72 46 PRO A C 1
ATOM 3734 O O . PRO B 1 46 ? 106.768 5.037 -1.517 1.00 17.56 46 PRO A O 1
ATOM 3738 N N . ASN B 1 47 ? 105.574 5.109 0.402 1.00 15.28 47 ASN A N 1
ATOM 3739 C CA . ASN B 1 47 ? 106.648 5.726 1.158 1.00 17.05 47 ASN A CA 1
ATOM 3740 C C . ASN B 1 47 ? 107.749 4.718 1.357 1.00 16.36 47 ASN A C 1
ATOM 3741 O O . ASN B 1 47 ? 107.536 3.509 1.240 1.00 13.91 47 ASN A O 1
ATOM 3746 N N . ILE B 1 48 ? 108.932 5.224 1.658 1.00 15.78 48 ILE A N 1
ATOM 3747 C CA . ILE B 1 48 ? 110.091 4.375 1.843 1.00 14.72 48 ILE A CA 1
ATOM 3748 C C . ILE B 1 48 ? 110.828 4.774 3.104 1.00 15.22 48 ILE A C 1
ATOM 3749 O O . ILE B 1 48 ? 111.233 5.928 3.253 1.00 13.28 48 ILE A O 1
ATOM 3754 N N . VAL B 1 49 ? 110.998 3.828 4.018 1.00 12.43 49 VAL A N 1
ATOM 3755 C CA . VAL B 1 49 ? 111.789 4.092 5.212 1.00 14.83 49 VAL A CA 1
ATOM 3756 C C . VAL B 1 49 ? 112.949 3.116 5.292 1.00 13.79 49 VAL A C 1
ATOM 3757 O O . VAL B 1 49 ? 112.760 1.891 5.245 1.00 14.55 49 VAL A O 1
ATOM 3761 N N . ILE B 1 50 ? 114.156 3.667 5.385 1.00 15.27 50 ILE A N 1
ATOM 3762 C CA . ILE B 1 50 ? 115.333 2.826 5.528 1.00 15.43 50 ILE A CA 1
ATOM 3763 C C . ILE B 1 50 ? 115.935 3.037 6.903 1.00 14.39 50 ILE A C 1
ATOM 3764 O O . ILE B 1 50 ? 116.491 4.096 7.195 1.00 13.37 50 ILE A O 1
ATOM 3769 N N . PHE B 1 51 ? 115.767 2.029 7.756 1.00 13.57 51 PHE A N 1
ATOM 3770 C CA . PHE B 1 51 ? 116.436 1.967 9.053 1.00 13.39 51 PHE A CA 1
ATOM 3771 C C . PHE B 1 51 ? 117.834 1.407 8.820 1.00 14.60 51 PHE A C 1
ATOM 3772 O O . PHE B 1 51 ? 117.971 0.279 8.361 1.00 15.45 51 PHE A O 1
ATOM 3780 N N . TYR B 1 52 ? 118.871 2.171 9.139 1.00 14.27 52 TYR A N 1
ATOM 3781 C CA . TYR B 1 52 ? 120.236 1.753 8.811 1.00 14.10 52 TYR A CA 1
ATOM 3782 C C . TYR B 1 52 ? 121.172 1.685 10.027 1.00 11.95 52 TYR A C 1
ATOM 3783 O O . TYR B 1 52 ? 121.822 2.656 10.371 1.00 12.26 52 TYR A O 1
ATOM 3792 N N . VAL B 1 53 ? 121.258 0.522 10.665 1.00 13.35 53 VAL A N 1
ATOM 3793 C CA . VAL B 1 53 ? 121.978 0.405 11.941 1.00 11.04 53 VAL A CA 1
ATOM 3794 C C . VAL B 1 53 ? 123.521 0.363 11.768 1.00 10.83 53 VAL A C 1
ATOM 3795 O O . VAL B 1 53 ? 124.049 -0.136 10.780 1.00 12.06 53 VAL A O 1
ATOM 3799 N N . ASP B 1 54 ? 124.226 0.913 12.747 1.00 12.31 54 ASP A N 1
ATOM 3800 C CA . ASP B 1 54 ? 125.678 1.017 12.730 1.00 11.93 54 ASP A CA 1
ATOM 3801 C C . ASP B 1 54 ? 126.313 -0.201 13.387 1.00 11.18 54 ASP A C 1
ATOM 3802 O O . ASP B 1 54 ? 126.092 -0.431 14.572 1.00 14.03 54 ASP A O 1
ATOM 3807 N N . ASP B 1 55 ? 127.067 -0.989 12.621 1.00 14.09 55 ASP A N 1
ATOM 3808 C CA . ASP B 1 55 ? 127.805 -2.155 13.145 1.00 15.07 55 ASP A CA 1
ATOM 3809 C C . ASP B 1 55 ? 126.929 -3.332 13.570 1.00 12.33 55 ASP A C 1
ATOM 3810 O O . ASP B 1 55 ? 127.373 -4.187 14.337 1.00 14.25 55 ASP A O 1
ATOM 3815 N N . LEU B 1 56 ? 125.699 -3.393 13.084 1.00 14.29 56 LEU A N 1
ATOM 3816 C CA . LEU B 1 56 ? 124.796 -4.454 13.507 1.00 14.10 56 LEU A CA 1
ATOM 3817 C C . LEU B 1 56 ? 125.178 -5.784 12.864 1.00 13.88 56 LEU A C 1
ATOM 3818 O O . LEU B 1 56 ? 125.179 -5.913 11.637 1.00 13.83 56 LEU A O 1
ATOM 3823 N N . GLY B 1 57 ? 125.493 -6.761 13.706 1.00 11.33 57 GLY A N 1
ATOM 3824 C CA . GLY B 1 57 ? 125.898 -8.072 13.246 1.00 12.83 57 GLY A CA 1
ATOM 3825 C C . GLY B 1 57 ? 124.741 -8.949 12.814 1.00 13.61 57 GLY A C 1
ATOM 3826 O O . GLY B 1 57 ? 123.577 -8.706 13.146 1.00 13.67 57 GLY A O 1
ATOM 3827 N N . TYR B 1 58 ? 125.079 -9.991 12.069 1.00 14.44 58 TYR A N 1
ATOM 3828 C CA . TYR B 1 58 ? 124.105 -10.928 11.555 1.00 12.78 58 TYR A CA 1
ATOM 3829 C C . TYR B 1 58 ? 123.305 -11.567 12.679 1.00 14.19 58 TYR A C 1
ATOM 3830 O O . TYR B 1 58 ? 122.126 -11.860 12.514 1.00 15.22 58 TYR A O 1
ATOM 3839 N N . GLY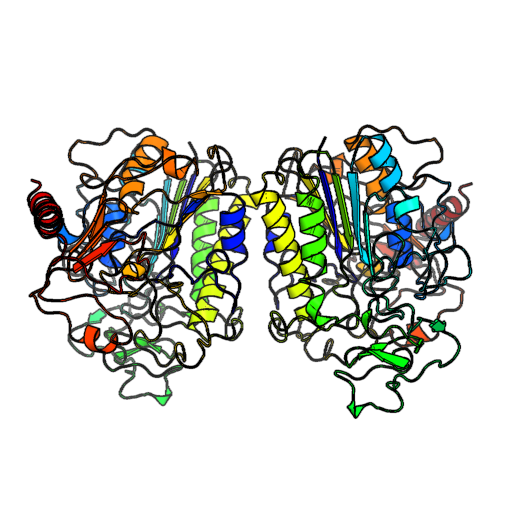 B 1 59 ? 123.940 -11.785 13.824 1.00 14.66 59 GLY A N 1
ATOM 3840 C CA . GLY B 1 59 ? 123.264 -12.427 14.936 1.00 14.83 59 GLY A CA 1
ATOM 3841 C C . GLY B 1 59 ? 122.879 -11.511 16.083 1.00 10.67 59 GLY A C 1
ATOM 3842 O O . GLY B 1 59 ? 122.634 -11.985 17.178 1.00 13.13 59 GLY A O 1
ATOM 3843 N N . ASP B 1 60 ? 122.804 -10.205 15.833 1.00 13.88 60 ASP A N 1
ATOM 3844 C CA . ASP B 1 60 ? 122.471 -9.233 16.878 1.00 11.71 60 ASP A CA 1
ATOM 3845 C C . ASP B 1 60 ? 120.978 -8.922 16.903 1.00 10.41 60 ASP A C 1
ATOM 3846 O O . ASP B 1 60 ? 120.585 -7.830 17.285 1.00 12.31 60 ASP A O 1
ATOM 3851 N N . LEU B 1 61 ? 120.173 -9.870 16.431 1.00 12.54 61 LEU A N 1
ATOM 3852 C CA . LEU B 1 61 ? 118.709 -9.815 16.493 1.00 12.21 61 LEU A CA 1
ATOM 3853 C C . LEU B 1 61 ? 118.218 -11.151 16.997 1.00 13.13 61 LEU A C 1
ATOM 3854 O O . LEU B 1 61 ? 118.754 -12.175 16.603 1.00 15.07 61 LEU A O 1
ATOM 3859 N N . SER B 1 62 ? 117.222 -11.165 17.873 1.00 14.08 62 SER A N 1
ATOM 3860 C CA . SER B 1 62 ? 116.704 -12.450 18.313 1.00 15.05 62 SER A CA 1
ATOM 3861 C C . SER B 1 62 ? 115.947 -13.157 17.162 1.00 15.20 62 SER A C 1
ATOM 3862 O O . SER B 1 62 ? 115.821 -14.384 17.163 1.00 11.32 62 SER A O 1
ATOM 3865 N N . SER B 1 63 ? 115.484 -12.416 16.153 1.00 14.36 63 SER A N 1
ATOM 3866 C CA . SER B 1 63 ? 114.918 -13.105 14.980 1.00 15.75 63 SER A CA 1
ATOM 3867 C C . SER B 1 63 ? 116.020 -13.760 14.140 1.00 13.61 63 SER A C 1
ATOM 3868 O O . SER B 1 63 ? 115.735 -14.536 13.233 1.00 17.34 63 SER A O 1
ATOM 3871 N N . TYR B 1 64 ? 117.274 -13.458 14.453 1.00 13.54 64 TYR A N 1
ATOM 3872 C CA . TYR B 1 64 ? 118.392 -14.125 13.807 1.00 13.66 64 TYR A CA 1
ATOM 3873 C C . TYR B 1 64 ? 119.173 -15.029 14.764 1.00 17.31 64 TYR A C 1
ATOM 3874 O O . TYR B 1 64 ? 120.286 -15.439 14.450 1.00 14.42 64 TYR A O 1
ATOM 3883 N N . GLY B 1 65 ? 118.601 -15.327 15.930 1.00 15.93 65 GLY A N 1
ATOM 3884 C CA . GLY B 1 65 ? 119.226 -16.265 16.846 1.00 12.96 65 GLY A CA 1
ATOM 3885 C C . GLY B 1 65 ? 119.770 -15.701 18.147 1.00 12.72 65 GLY A C 1
ATOM 3886 O O . GLY B 1 65 ? 120.183 -16.456 19.022 1.00 12.23 65 GLY A O 1
ATOM 3887 N N . MET B 1 66 ? 119.786 -14.383 18.302 1.00 12.31 66 MET A N 1
ATOM 3888 C CA . MET B 1 66 ? 120.250 -13.829 19.570 1.00 14.24 66 MET A CA 1
ATOM 3889 C C . MET B 1 66 ? 119.358 -14.232 20.735 1.00 14.16 66 MET A C 1
ATOM 3890 O O . MET B 1 66 ? 118.132 -14.125 20.663 1.00 14.52 66 MET A O 1
ATOM 3895 N N . GLU B 1 67 ? 119.988 -14.670 21.819 1.00 16.17 67 GLU A N 1
ATOM 3896 C CA . GLU B 1 67 ? 119.264 -15.223 22.962 1.00 19.68 67 GLU A CA 1
ATOM 3897 C C . GLU B 1 67 ? 119.345 -14.408 24.241 1.00 17.07 67 GLU A C 1
ATOM 3898 O O . GLU B 1 67 ? 118.475 -14.502 25.099 1.00 18.66 67 GLU A O 1
ATOM 3904 N N . GLN B 1 68 ? 120.395 -13.616 24.371 1.00 19.73 68 GLN A N 1
ATOM 3905 C CA . GLN B 1 68 ? 120.683 -12.953 25.629 1.00 14.60 68 GLN A CA 1
ATOM 3906 C C . GLN B 1 68 ? 119.969 -11.621 25.727 1.00 17.84 68 GLN A C 1
ATOM 3907 O O . GLN B 1 68 ? 119.847 -11.068 26.813 1.00 16.40 68 GLN A O 1
ATOM 3913 N N . ALA B 1 69 ? 119.490 -11.124 24.592 1.00 16.69 69 ALA A N 1
ATOM 3914 C CA . ALA B 1 69 ? 118.572 -9.983 24.567 1.00 16.64 69 ALA A CA 1
ATOM 3915 C C . ALA B 1 69 ? 117.415 -10.232 23.589 1.00 15.00 69 ALA A C 1
ATOM 3916 O O . ALA B 1 69 ? 117.448 -11.181 22.808 1.00 15.98 69 ALA A O 1
ATOM 3918 N N . GLN B 1 70 ? 116.390 -9.388 23.657 1.00 14.66 70 GLN A N 1
ATOM 3919 C CA . GLN B 1 70 ? 115.193 -9.493 22.815 1.00 17.90 70 GLN A CA 1
ATOM 3920 C C . GLN B 1 70 ? 115.030 -8.247 21.952 1.00 16.98 70 GLN A C 1
ATOM 3921 O O . GLN B 1 70 ? 115.093 -7.131 22.468 1.00 17.31 70 GLN A O 1
ATOM 3927 N N . THR B 1 71 ? 114.823 -8.425 20.650 1.00 17.21 71 THR A N 1
ATOM 3928 C CA . THR B 1 71 ? 114.580 -7.284 19.763 1.00 16.36 71 THR A CA 1
ATOM 3929 C C . THR B 1 71 ? 113.192 -7.417 19.125 1.00 15.61 71 THR A C 1
ATOM 3930 O O . THR B 1 71 ? 113.084 -7.796 17.965 1.00 14.12 71 THR A O 1
ATOM 3934 N N . PRO B 1 72 ? 112.128 -7.109 19.892 1.00 14.33 72 PRO A N 1
ATOM 3935 C CA . PRO B 1 72 ? 110.739 -7.411 19.505 1.00 15.60 72 PRO A CA 1
ATOM 3936 C C . PRO B 1 72 ? 110.156 -6.577 18.356 1.00 13.52 72 PRO A C 1
ATOM 3937 O O . PRO B 1 72 ? 109.402 -7.113 17.552 1.00 16.46 72 PRO A O 1
ATOM 3941 N N . ASN B 1 73 ? 110.465 -5.285 18.304 1.00 17.67 73 ASN A N 1
ATOM 3942 C CA . ASN B 1 73 ? 109.944 -4.427 17.245 1.00 13.67 73 ASN A CA 1
ATOM 3943 C C . ASN B 1 73 ? 110.502 -4.846 15.892 1.00 13.87 73 ASN A C 1
ATOM 3944 O O . ASN B 1 73 ? 109.760 -5.009 14.921 1.00 13.29 73 ASN A O 1
ATOM 3949 N N . ILE B 1 74 ? 111.815 -5.053 15.848 1.00 13.08 74 ILE A N 1
ATOM 3950 C CA . ILE B 1 74 ? 112.478 -5.544 14.647 1.00 14.26 74 ILE A CA 1
ATOM 3951 C C . ILE B 1 74 ? 112.095 -7.008 14.324 1.00 13.45 74 ILE A C 1
ATOM 3952 O O . ILE B 1 74 ? 111.916 -7.379 13.157 1.00 13.02 74 ILE A O 1
ATOM 3957 N N . ASP B 1 75 ? 111.940 -7.844 15.336 1.00 13.49 75 ASP A N 1
ATOM 3958 C CA . ASP B 1 75 ? 111.478 -9.207 15.062 1.00 13.00 75 ASP A CA 1
ATOM 3959 C C . ASP B 1 75 ? 110.041 -9.212 14.509 1.00 13.69 75 ASP A C 1
ATOM 3960 O O . ASP B 1 75 ? 109.694 -10.054 13.705 1.00 11.52 75 ASP A O 1
ATOM 3965 N N . ALA B 1 76 ? 109.211 -8.269 14.950 1.00 14.53 76 ALA A N 1
ATOM 3966 C CA . ALA B 1 76 ? 107.839 -8.176 14.453 1.00 12.93 76 ALA A CA 1
ATOM 3967 C C . ALA B 1 76 ? 107.839 -7.843 12.956 1.00 15.49 76 ALA A C 1
ATOM 3968 O O . ALA B 1 76 ? 107.041 -8.388 12.190 1.00 14.37 76 ALA A O 1
ATOM 3970 N N . LEU B 1 77 ? 108.758 -6.966 12.545 1.00 12.81 77 LEU A N 1
ATOM 3971 C CA . LEU B 1 77 ? 108.995 -6.678 11.129 1.00 14.12 77 LEU A CA 1
ATOM 3972 C C . LEU B 1 77 ? 109.409 -7.939 10.379 1.00 14.10 77 LEU A C 1
ATOM 3973 O O . LEU B 1 77 ? 108.925 -8.207 9.286 1.00 15.39 77 LEU A O 1
ATOM 3978 N N . ALA B 1 78 ? 110.348 -8.680 10.953 1.00 13.08 78 ALA A N 1
ATOM 3979 C CA . ALA B 1 78 ? 110.801 -9.940 10.365 1.00 13.32 78 ALA A CA 1
ATOM 3980 C C . ALA B 1 78 ? 109.674 -10.956 10.210 1.00 14.95 78 ALA A C 1
ATOM 3981 O O . ALA B 1 78 ? 109.613 -11.676 9.210 1.00 16.83 78 ALA A O 1
ATOM 3983 N N . ALA B 1 79 ? 108.789 -11.033 11.202 1.00 14.44 79 ALA A N 1
ATOM 3984 C CA . ALA B 1 79 ? 107.711 -12.036 11.199 1.00 14.97 79 ALA A CA 1
ATOM 3985 C C . ALA B 1 79 ? 106.635 -11.717 10.154 1.00 14.31 79 ALA A C 1
ATOM 3986 O O . ALA B 1 79 ? 106.039 -12.618 9.560 1.00 14.86 79 ALA A O 1
ATOM 3988 N N . GLU B 1 80 ? 106.424 -10.430 9.903 1.00 13.20 80 GLU A N 1
ATOM 3989 C CA . GLU B 1 80 ? 105.382 -9.995 8.985 1.00 11.77 80 GLU A CA 1
ATOM 3990 C C . GLU B 1 80 ? 105.881 -10.008 7.550 1.00 14.60 80 GLU A C 1
ATOM 3991 O O . GLU B 1 80 ? 105.148 -10.334 6.622 1.00 15.64 80 GLU A O 1
ATOM 3997 N N . GLY B 1 81 ? 107.146 -9.663 7.370 1.00 14.50 81 GLY A N 1
ATOM 3998 C CA . GLY B 1 81 ? 107.678 -9.481 6.037 1.00 14.87 81 GLY A CA 1
ATOM 3999 C C . GLY B 1 81 ? 108.624 -10.571 5.599 1.00 16.23 81 GLY A C 1
ATOM 4000 O O . GLY B 1 81 ? 108.356 -11.762 5.770 1.00 18.43 81 GLY A O 1
ATOM 4001 N N . ILE B 1 82 ? 109.739 -10.156 5.018 1.00 17.00 82 ILE A N 1
ATOM 4002 C CA . ILE B 1 82 ? 110.709 -11.107 4.527 1.00 17.39 82 ILE A CA 1
ATOM 4003 C C . ILE B 1 82 ? 112.023 -10.890 5.252 1.00 15.07 82 ILE A C 1
ATOM 4004 O O . ILE B 1 82 ? 112.532 -9.768 5.317 1.00 13.47 82 ILE A O 1
ATOM 4009 N N . ARG B 1 83 ? 112.539 -11.981 5.809 1.00 14.99 83 ARG A N 1
ATOM 4010 C CA . ARG B 1 83 ? 113.777 -11.998 6.576 1.00 14.48 83 ARG A CA 1
ATOM 4011 C C . ARG B 1 83 ? 114.887 -12.557 5.701 1.00 13.00 83 ARG A C 1
ATOM 4012 O O . ARG B 1 83 ? 114.851 -13.726 5.319 1.00 12.33 83 ARG A O 1
ATOM 4020 N N . PHE B 1 84 ? 115.875 -11.726 5.384 1.00 12.80 84 PHE A N 1
ATOM 4021 C CA . PHE B 1 84 ? 116.891 -12.115 4.406 1.00 13.93 84 PHE A CA 1
ATOM 4022 C C . PHE B 1 84 ? 118.119 -12.736 5.070 1.00 14.11 84 PHE A C 1
ATOM 4023 O O . PHE B 1 84 ? 118.689 -12.163 5.996 1.00 14.33 84 PHE A O 1
ATOM 4031 N N . THR B 1 85 ? 118.535 -13.905 4.594 1.00 11.86 85 THR A N 1
ATOM 4032 C CA . THR B 1 85 ? 119.659 -14.587 5.214 1.00 12.19 85 THR A CA 1
ATOM 4033 C C . THR B 1 85 ? 120.961 -14.538 4.401 1.00 12.79 85 THR A C 1
ATOM 4034 O O . THR B 1 85 ? 122.000 -14.959 4.885 1.00 14.79 85 THR A O 1
ATOM 4038 N N . ASP B 1 86 ? 120.921 -14.022 3.178 1.00 13.46 86 ASP A N 1
ATOM 4039 C CA . ASP B 1 86 ? 122.152 -13.877 2.384 1.00 14.02 86 ASP A CA 1
ATOM 4040 C C . ASP B 1 86 ? 122.272 -12.454 1.848 1.00 14.07 86 ASP A C 1
ATOM 4041 O O . ASP B 1 86 ? 122.635 -12.235 0.694 1.00 14.03 86 ASP A O 1
ATOM 4046 N N . ALA B 1 87 ? 121.957 -11.488 2.706 1.00 14.71 87 ALA A N 1
ATOM 4047 C CA . ALA B 1 87 ? 121.910 -10.081 2.314 1.00 12.79 87 ALA A CA 1
ATOM 4048 C C . ALA B 1 87 ? 123.110 -9.337 2.859 1.00 14.82 87 ALA A C 1
ATOM 4049 O O . ALA B 1 87 ? 123.508 -9.532 4.009 1.00 16.22 87 ALA A O 1
ATOM 4051 N N . HIS B 1 88 ? 123.674 -8.475 2.023 1.00 12.66 88 HIS A N 1
ATOM 4052 C CA . HIS B 1 88 ? 124.986 -7.891 2.282 1.00 13.54 88 HIS A CA 1
ATOM 4053 C C . HIS B 1 88 ? 125.012 -6.374 2.205 1.00 13.62 88 HIS A C 1
ATOM 4054 O O . HIS B 1 88 ? 124.334 -5.772 1.372 1.00 15.49 88 HIS A O 1
ATOM 4061 N N . SER B 1 89 ? 125.797 -5.755 3.082 1.00 15.53 89 SER A N 1
ATOM 4062 C CA . SER B 1 89 ? 126.174 -4.365 2.872 1.00 14.07 89 SER A CA 1
ATOM 4063 C C . SER B 1 89 ? 127.243 -4.420 1.788 1.00 12.69 89 SER A C 1
ATOM 4064 O O . SER B 1 89 ? 127.797 -5.486 1.522 1.00 15.31 89 SER A O 1
ATOM 4067 N N . SER B 1 90 ? 127.515 -3.312 1.126 1.00 12.49 90 SER A N 1
ATOM 4068 C CA . SER B 1 90 ? 128.525 -3.370 0.091 1.00 13.17 90 SER A CA 1
ATOM 4069 C C . SER B 1 90 ? 129.902 -3.581 0.723 1.00 13.93 90 SER A C 1
ATOM 4070 O O . SER B 1 90 ? 130.717 -4.340 0.206 1.00 13.96 90 SER A O 1
ATOM 4073 N N . ALA B 1 91 ? 130.142 -2.954 1.865 1.00 13.04 91 ALA A N 1
ATOM 4074 C CA . ALA B 1 91 ? 131.487 -2.944 2.437 1.00 12.98 91 ALA A CA 1
ATOM 4075 C C . ALA B 1 91 ? 131.505 -3.333 3.919 1.00 13.41 91 ALA A C 1
ATOM 4076 O O . ALA B 1 91 ? 130.462 -3.435 4.555 1.00 11.08 91 ALA A O 1
ATOM 4078 N N . ALA B 1 92 ? 132.695 -3.568 4.469 1.00 13.71 92 ALA A N 1
ATOM 4079 C CA . ALA B 1 92 ? 132.785 -3.958 5.866 1.00 11.16 92 ALA A CA 1
ATOM 4080 C C . ALA B 1 92 ? 133.127 -2.773 6.784 1.00 13.18 92 ALA A C 1
ATOM 4081 O O . ALA B 1 92 ? 133.476 -2.964 7.945 1.00 15.13 92 ALA A O 1
ATOM 4083 N N . THR B 1 93 ? 133.006 -1.554 6.260 1.00 13.42 93 THR A N 1
ATOM 4084 C CA . THR B 1 93 ? 133.067 -0.330 7.075 1.00 13.44 93 THR A CA 1
ATOM 4085 C C . THR B 1 93 ? 132.015 0.692 6.637 1.00 12.04 93 THR A C 1
ATOM 4086 O O . THR B 1 93 ? 131.345 0.495 5.632 1.00 13.05 93 THR A O 1
ATOM 4090 N N . SER B 1 94 ? 131.906 1.790 7.389 1.00 13.53 94 SER A N 1
ATOM 4091 C CA . SER B 1 94 ? 130.763 2.719 7.305 1.00 14.39 94 SER A CA 1
ATOM 4092 C C . SER B 1 94 ? 130.666 3.507 6.001 1.00 13.60 94 SER A C 1
ATOM 4093 O O . SER B 1 94 ? 129.805 3.236 5.168 1.00 14.47 94 SER A O 1
ATOM 4096 N N . THR B 1 95 ? 131.537 4.498 5.844 1.00 13.72 95 THR A N 1
ATOM 4097 C CA . THR B 1 95 ? 131.556 5.347 4.657 1.00 11.75 95 THR A CA 1
ATOM 4098 C C . THR B 1 95 ? 131.410 4.627 3.301 1.00 12.65 95 THR A C 1
ATOM 4099 O O . THR B 1 95 ? 130.526 4.996 2.533 1.00 13.34 95 THR A O 1
ATOM 4103 N N . PRO B 1 96 ? 132.243 3.600 3.005 1.00 13.44 96 PRO A N 1
ATOM 4104 C CA . PRO B 1 96 ? 132.087 2.974 1.685 1.00 14.40 96 PRO A CA 1
ATOM 4105 C C . PRO B 1 96 ? 130.733 2.300 1.482 1.00 14.26 96 PRO A C 1
ATOM 4106 O O . PRO B 1 96 ? 130.186 2.357 0.382 1.00 13.82 96 PRO A O 1
ATOM 4110 N N . SER B 1 97 ? 130.211 1.655 2.520 1.00 12.94 97 SER A N 1
ATOM 4111 C CA . SER B 1 97 ? 128.911 1.014 2.409 1.00 11.78 97 SER A CA 1
ATOM 4112 C C . SER B 1 97 ? 127.853 2.073 2.150 1.00 13.45 97 SER A C 1
ATOM 4113 O O . SER B 1 97 ? 126.947 1.878 1.339 1.00 13.56 97 SER A O 1
ATOM 4116 N N . ARG B 1 98 ? 127.978 3.190 2.855 1.00 14.24 98 ARG A N 1
ATOM 4117 C CA . ARG B 1 98 ? 127.058 4.315 2.703 1.00 14.85 98 ARG A CA 1
ATOM 4118 C C . ARG B 1 98 ? 127.164 4.923 1.316 1.00 15.10 98 ARG A C 1
ATOM 4119 O O . ARG B 1 98 ? 126.156 5.250 0.694 1.00 13.98 98 ARG A O 1
ATOM 4127 N N . TYR B 1 99 ? 128.395 5.066 0.838 1.00 16.90 99 TYR A N 1
ATOM 4128 C CA . TYR B 1 99 ? 128.656 5.509 -0.527 1.00 15.32 99 TYR A CA 1
ATOM 4129 C C . TYR B 1 99 ? 127.966 4.661 -1.588 1.00 14.52 99 TYR A C 1
ATOM 4130 O O . TYR B 1 99 ? 127.358 5.188 -2.513 1.00 14.95 99 TYR A O 1
ATOM 4139 N N . SER B 1 100 ? 128.097 3.345 -1.481 1.00 12.81 100 SER A N 1
ATOM 4140 C CA . SER B 1 100 ? 127.526 2.461 -2.483 1.00 14.63 100 SER A CA 1
ATOM 4141 C C . SER B 1 100 ? 126.007 2.420 -2.354 1.00 13.78 100 SER A C 1
ATOM 4142 O O . SER B 1 100 ? 125.302 2.104 -3.305 1.00 14.96 100 SER A O 1
ATOM 4145 N N . LEU B 1 101 ? 125.508 2.748 -1.169 1.00 14.02 101 LEU A N 1
ATOM 4146 C CA . LEU B 1 101 ? 124.073 2.833 -0.925 1.00 13.23 101 LEU A CA 1
ATOM 4147 C C . LEU B 1 101 ? 123.460 3.943 -1.764 1.00 14.61 101 LEU A C 1
ATOM 4148 O O . LEU B 1 101 ? 122.561 3.711 -2.573 1.00 12.27 101 LEU A O 1
ATOM 4153 N N . LEU B 1 102 ? 123.966 5.151 -1.572 1.00 12.58 102 LEU A N 1
ATOM 4154 C CA . LEU B 1 102 ? 123.433 6.317 -2.259 1.00 13.46 102 LEU A CA 1
ATOM 4155 C C . LEU B 1 102 ? 123.897 6.497 -3.714 1.00 11.31 102 LEU A C 1
ATOM 4156 O O . LEU B 1 102 ? 123.296 7.258 -4.451 1.00 15.25 102 LEU A O 1
ATOM 4161 N N . THR B 1 103 ? 124.955 5.818 -4.139 1.00 15.57 103 THR A N 1
ATOM 4162 C CA . THR B 1 103 ? 125.420 6.009 -5.512 1.00 14.92 103 THR A CA 1
ATOM 4163 C C . THR B 1 103 ? 125.106 4.824 -6.410 1.00 15.09 103 THR A C 1
ATOM 4164 O O . THR B 1 103 ? 125.095 4.959 -7.622 1.00 15.82 103 THR A O 1
ATOM 4168 N N . GLY B 1 104 ? 124.851 3.668 -5.815 1.00 15.23 104 GLY A N 1
ATOM 4169 C CA . GLY B 1 104 ? 124.608 2.456 -6.577 1.00 15.96 104 GLY A CA 1
ATOM 4170 C C . GLY B 1 104 ? 125.879 2.082 -7.298 1.00 15.25 104 GLY A C 1
ATOM 4171 O O . GLY B 1 104 ? 125.866 1.454 -8.348 1.00 16.44 104 GLY A O 1
ATOM 4172 N N . GLN B 1 105 ? 126.991 2.479 -6.700 1.00 15.40 105 GLN A N 1
ATOM 4173 C CA . GLN B 1 105 ? 128.289 2.373 -7.321 1.00 16.31 105 GLN A CA 1
ATOM 4174 C C . GLN B 1 105 ? 129.321 1.921 -6.297 1.00 16.17 105 GLN A C 1
ATOM 4175 O O . GLN B 1 105 ? 129.428 2.519 -5.214 1.00 18.30 105 GLN A O 1
ATOM 4181 N N . TYR B 1 106 ? 130.067 0.871 -6.642 1.00 13.56 106 TYR A N 1
ATOM 4182 C CA . TYR B 1 106 ? 131.120 0.332 -5.790 1.00 14.09 106 TYR A CA 1
ATOM 4183 C C . TYR B 1 106 ? 132.045 1.397 -5.191 1.00 18.47 106 TYR A C 1
ATOM 4184 O O . TYR B 1 106 ? 132.389 2.393 -5.841 1.00 17.67 106 TYR A O 1
ATOM 4193 N N . ALA B 1 107 ? 132.459 1.170 -3.947 1.00 17.70 107 ALA A N 1
ATOM 4194 C CA . ALA B 1 107 ? 133.226 2.165 -3.207 1.00 15.63 107 ALA A CA 1
ATOM 4195 C C . ALA B 1 107 ? 134.608 2.433 -3.800 1.00 18.59 107 ALA A C 1
ATOM 4196 O O . ALA B 1 107 ? 135.072 3.569 -3.800 1.00 18.76 107 ALA A O 1
ATOM 4198 N N . PHE B 1 108 ? 135.267 1.391 -4.297 1.00 17.95 108 PHE A N 1
ATOM 4199 C CA . PHE B 1 108 ? 136.635 1.540 -4.767 1.00 19.36 108 PHE A CA 1
ATOM 4200 C C . PHE B 1 108 ? 136.728 2.551 -5.916 1.00 22.04 108 PHE A C 1
ATOM 4201 O O . PHE B 1 108 ? 137.771 3.178 -6.112 1.00 23.15 108 PHE A O 1
ATOM 4209 N N . ARG B 1 109 ? 135.632 2.714 -6.658 1.00 21.35 109 ARG A N 1
ATOM 4210 C CA . ARG B 1 109 ? 135.581 3.640 -7.797 1.00 22.09 109 ARG A CA 1
ATOM 4211 C C . ARG B 1 109 ? 135.770 5.121 -7.404 1.00 23.00 109 ARG A C 1
ATOM 4212 O O . ARG B 1 109 ? 135.785 6.014 -8.256 1.00 24.69 109 ARG A O 1
ATOM 4220 N N . ASN B 1 110 ? 135.904 5.390 -6.116 1.00 23.11 110 ASN A N 1
ATOM 4221 C CA . ASN B 1 110 ? 136.127 6.757 -5.658 1.00 22.94 110 ASN A CA 1
ATOM 4222 C C . ASN B 1 110 ? 137.034 6.753 -4.424 1.00 24.07 110 ASN A C 1
ATOM 4223 O O . ASN B 1 110 ? 137.183 7.767 -3.730 1.00 23.50 110 ASN A O 1
ATOM 4228 N N . ASN B 1 111 ? 137.628 5.586 -4.178 1.00 21.19 111 ASN A N 1
ATOM 4229 C CA . ASN B 1 111 ? 138.555 5.345 -3.076 1.00 21.81 111 ASN A CA 1
ATOM 4230 C C . ASN B 1 111 ? 137.957 5.694 -1.722 1.00 19.16 111 ASN A C 1
ATOM 4231 O O . ASN B 1 111 ? 138.694 6.002 -0.787 1.00 18.16 111 ASN A O 1
ATOM 4236 N N . ALA B 1 112 ? 136.621 5.622 -1.642 1.00 20.76 112 ALA A N 1
ATOM 4237 C CA . ALA B 1 112 ? 135.832 5.894 -0.427 1.00 17.24 112 ALA A CA 1
ATOM 4238 C C . ALA B 1 112 ? 136.189 4.999 0.751 1.00 14.95 112 ALA A C 1
ATOM 4239 O O . ALA B 1 112 ? 136.199 3.773 0.640 1.00 15.01 112 ALA A O 1
ATOM 4241 N N . ALA B 1 113 ? 136.468 5.613 1.891 1.00 15.73 113 ALA A N 1
ATOM 4242 C CA . ALA B 1 113 ? 136.789 4.846 3.082 1.00 14.31 113 ALA A CA 1
ATOM 4243 C C . ALA B 1 113 ? 136.492 5.676 4.332 1.00 13.48 113 ALA A C 1
ATOM 4244 O O . ALA B 1 113 ? 136.108 6.840 4.223 1.00 12.82 113 ALA A O 1
ATOM 4246 N N . ILE B 1 114 ? 136.646 5.066 5.505 1.00 14.58 114 ILE A N 1
ATOM 4247 C CA . ILE B 1 114 ? 136.262 5.693 6.777 1.00 13.89 114 ILE A CA 1
ATOM 4248 C C . ILE B 1 114 ? 136.802 7.124 6.886 1.00 15.44 114 ILE A C 1
ATOM 4249 O O . ILE B 1 114 ? 138.006 7.348 6.804 1.00 16.91 114 ILE A O 1
ATOM 4254 N N . LEU B 1 115 ? 135.895 8.082 7.034 1.00 13.75 115 LEU A N 1
ATOM 4255 C CA . LEU B 1 115 ? 136.234 9.512 7.008 1.00 15.26 115 LEU A CA 1
ATOM 4256 C C . LEU B 1 115 ? 136.302 10.170 8.381 1.00 15.30 115 LEU A C 1
ATOM 4257 O O . LEU B 1 115 ? 135.547 9.816 9.293 1.00 16.59 115 LEU A O 1
ATOM 4262 N N . PRO B 1 116 ? 137.207 11.150 8.530 1.00 16.77 116 PRO A N 1
ATOM 4263 C CA . PRO B 1 116 ? 137.182 11.998 9.718 1.00 15.30 116 PRO A CA 1
ATOM 4264 C C . PRO B 1 116 ? 136.015 12.970 9.650 1.00 17.66 116 PRO A C 1
ATOM 4265 O O . PRO B 1 116 ? 135.437 13.143 8.575 1.00 16.89 116 PRO A O 1
ATOM 4269 N N . GLY B 1 117 ? 135.679 13.591 10.775 1.00 16.60 117 GLY A N 1
ATOM 4270 C CA . GLY B 1 117 ? 134.541 14.483 10.848 1.00 14.49 117 GLY A CA 1
ATOM 4271 C C . GLY B 1 117 ? 134.692 15.760 10.046 1.00 17.49 117 GLY A C 1
ATOM 4272 O O . GLY B 1 117 ? 133.714 16.476 9.858 1.00 19.11 117 GLY A O 1
ATOM 4273 N N . ASP B 1 118 ? 135.901 16.056 9.571 1.00 20.82 118 ASP A N 1
ATOM 4274 C CA . ASP B 1 118 ? 136.123 17.294 8.821 1.00 19.07 118 ASP A CA 1
ATOM 4275 C C . ASP B 1 118 ? 136.463 17.043 7.347 1.00 19.85 118 ASP A C 1
ATOM 4276 O O . ASP B 1 118 ? 136.926 17.936 6.636 1.00 24.66 118 ASP A O 1
ATOM 4281 N N . ALA B 1 119 ? 136.202 15.826 6.890 1.00 18.18 119 ALA A N 1
ATOM 4282 C CA . ALA B 1 119 ? 136.450 15.470 5.510 1.00 18.26 119 ALA A CA 1
ATOM 4283 C C . ALA B 1 119 ? 135.396 16.081 4.601 1.00 18.64 119 ALA A C 1
ATOM 4284 O O . ALA B 1 119 ? 134.213 16.155 4.959 1.00 16.43 119 ALA A O 1
ATOM 4286 N N . PRO B 1 120 ? 135.826 16.523 3.412 1.00 20.70 120 PRO A N 1
ATOM 4287 C CA . PRO B 1 120 ? 134.872 16.987 2.402 1.00 18.87 120 PRO A CA 1
ATOM 4288 C C . PRO B 1 120 ? 133.986 15.858 1.893 1.00 16.58 120 PRO A C 1
ATOM 4289 O O . PRO B 1 120 ? 134.353 14.671 1.925 1.00 16.21 120 PRO A O 1
ATOM 4293 N N . LEU B 1 121 ? 132.807 16.251 1.433 1.00 20.94 121 LEU A N 1
ATOM 4294 C CA . LEU B 1 121 ? 131.819 15.338 0.873 1.00 19.75 121 LEU A CA 1
ATOM 4295 C C . LEU B 1 121 ? 132.427 14.504 -0.251 1.00 18.89 121 LEU A C 1
ATOM 4296 O O . LEU B 1 121 ? 133.038 15.053 -1.161 1.00 20.69 121 LEU A O 1
ATOM 4301 N N . ILE B 1 122 ? 132.281 13.183 -0.187 1.00 17.33 122 ILE A N 1
ATOM 4302 C CA . ILE B 1 122 ? 132.901 12.327 -1.203 1.00 20.31 122 ILE A CA 1
ATOM 4303 C C . ILE B 1 122 ? 131.951 11.936 -2.349 1.00 20.06 122 ILE A C 1
ATOM 4304 O O . ILE B 1 122 ? 132.363 11.298 -3.317 1.00 20.98 122 ILE A O 1
ATOM 4309 N N . ILE B 1 123 ? 130.692 12.349 -2.253 1.00 18.17 123 ILE A N 1
ATOM 4310 C CA . ILE B 1 123 ? 129.723 12.065 -3.298 1.00 18.83 123 ILE A CA 1
ATOM 4311 C C . ILE B 1 123 ? 129.566 13.304 -4.162 1.00 20.10 123 ILE A C 1
ATOM 4312 O O . ILE B 1 123 ? 129.458 14.408 -3.649 1.00 18.54 123 ILE A O 1
ATOM 4317 N N . ASP B 1 124 ? 129.598 13.122 -5.476 1.00 22.57 124 ASP A N 1
ATOM 4318 C CA . ASP B 1 124 ? 129.576 14.258 -6.393 1.00 23.10 124 ASP A CA 1
ATOM 4319 C C . ASP B 1 124 ? 128.182 14.862 -6.499 1.00 23.01 124 ASP A C 1
ATOM 4320 O O . ASP B 1 124 ? 127.276 14.255 -7.077 1.00 22.66 124 ASP A O 1
ATOM 4325 N N . HIS B 1 125 ? 128.020 16.068 -5.964 1.00 21.82 125 HIS A N 1
ATOM 4326 C CA . HIS B 1 125 ? 126.697 16.661 -5.851 1.00 22.98 125 HIS A CA 1
ATOM 4327 C C . HIS B 1 125 ? 126.112 17.026 -7.210 1.00 21.30 125 HIS A C 1
ATOM 4328 O O . HIS B 1 125 ? 124.926 17.346 -7.314 1.00 25.01 125 HIS A O 1
ATOM 4335 N N . THR B 1 126 ? 126.944 16.944 -8.245 1.00 24.48 126 THR A N 1
ATOM 4336 C CA . THR B 1 126 ? 126.555 17.232 -9.627 1.00 24.16 126 THR A CA 1
ATOM 4337 C C . THR B 1 126 ? 126.049 15.993 -10.361 1.00 25.27 126 THR A C 1
ATOM 4338 O O . THR B 1 126 ? 125.494 16.079 -11.456 1.00 26.14 126 THR A O 1
ATOM 4342 N N . LYS B 1 127 ? 126.254 14.840 -9.744 1.00 22.96 127 LYS A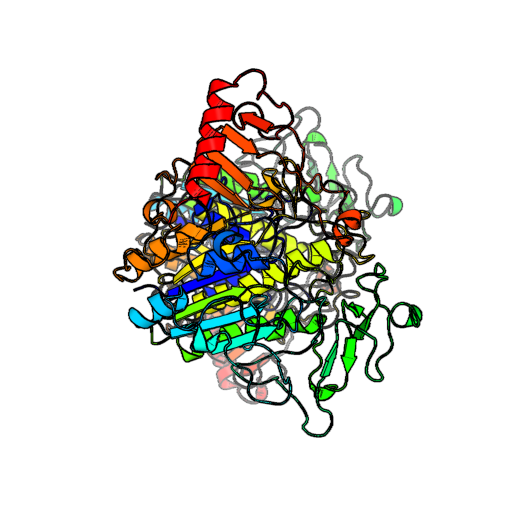 N 1
ATOM 4343 C CA . LYS B 1 127 ? 125.874 13.574 -10.330 1.00 21.05 127 LYS A CA 1
ATOM 4344 C C . LYS B 1 127 ? 124.658 12.992 -9.605 1.00 20.80 127 LYS A C 1
ATOM 4345 O O . LYS B 1 127 ? 124.336 13.417 -8.496 1.00 19.28 127 LYS A O 1
ATOM 4351 N N . PRO B 1 128 ? 123.962 12.033 -10.236 1.00 22.46 128 PRO A N 1
ATOM 4352 C CA . PRO B 1 128 ? 122.733 11.526 -9.619 1.00 19.31 128 PRO A CA 1
ATOM 4353 C C . PRO B 1 128 ? 122.997 10.805 -8.305 1.00 20.81 128 PRO A C 1
ATOM 4354 O O . PRO B 1 128 ? 124.109 10.349 -8.064 1.00 19.00 128 PRO A O 1
ATOM 4358 N N . THR B 1 129 ? 121.974 10.727 -7.460 1.00 20.50 129 THR A N 1
ATOM 4359 C CA . THR B 1 129 ? 122.036 9.972 -6.216 1.00 17.54 129 THR A CA 1
ATOM 4360 C C . THR B 1 129 ? 120.717 9.238 -6.039 1.00 17.78 129 THR A C 1
ATOM 4361 O O . THR B 1 129 ? 119.761 9.486 -6.774 1.00 16.97 129 THR A O 1
ATOM 4365 N N . LEU B 1 130 ? 120.656 8.344 -5.063 1.00 17.32 130 LEU A N 1
ATOM 4366 C CA . LEU B 1 130 ? 119.391 7.694 -4.731 1.00 17.73 130 LEU A CA 1
ATOM 4367 C C . LEU B 1 130 ? 118.288 8.693 -4.274 1.00 18.04 130 LEU A C 1
ATOM 4368 O O . LEU B 1 130 ? 117.146 8.545 -4.694 1.00 18.15 130 LEU A O 1
ATOM 4373 N N . PRO B 1 131 ? 118.612 9.698 -3.418 1.00 18.89 131 PRO A N 1
ATOM 4374 C CA . PRO B 1 131 ? 117.581 10.673 -3.017 1.00 17.53 131 PRO A CA 1
ATOM 4375 C C . PRO B 1 131 ? 117.082 11.572 -4.133 1.00 19.20 131 PRO A C 1
ATOM 4376 O O . PRO B 1 131 ? 115.880 11.875 -4.190 1.00 17.18 131 PRO A O 1
ATOM 4380 N N . LYS B 1 132 ? 118.006 12.001 -4.992 1.00 19.66 132 LYS A N 1
ATOM 4381 C CA . LYS B 1 132 ? 117.688 12.756 -6.200 1.00 18.62 132 LYS A CA 1
ATOM 4382 C C . LYS B 1 132 ? 116.744 12.008 -7.135 1.00 17.46 132 LYS A C 1
ATOM 4383 O O . LYS B 1 132 ? 115.779 12.580 -7.638 1.00 21.48 132 LYS A O 1
ATOM 4389 N N . MET B 1 133 ? 117.059 10.742 -7.394 1.00 17.27 133 MET A N 1
ATOM 4390 C CA . MET B 1 133 ? 116.224 9.866 -8.213 1.00 21.13 133 MET A CA 1
ATOM 4391 C C . MET B 1 133 ? 114.802 9.820 -7.693 1.00 18.74 133 MET A C 1
ATOM 4392 O O . MET B 1 133 ? 113.857 9.912 -8.469 1.00 20.91 133 MET A O 1
ATOM 4397 N N . LEU B 1 134 ? 114.663 9.664 -6.378 1.00 17.77 134 LEU A N 1
ATOM 4398 C CA . LEU B 1 134 ? 113.363 9.676 -5.729 1.00 16.66 134 LEU A CA 1
ATOM 4399 C C . LEU B 1 134 ? 112.692 11.027 -5.880 1.00 19.03 134 LEU A C 1
ATOM 4400 O O . LEU B 1 134 ? 111.481 11.100 -6.066 1.00 22.08 134 LEU A O 1
ATOM 4405 N N . GLN B 1 135 ? 113.463 12.099 -5.791 1.00 17.98 135 GLN A N 1
ATOM 4406 C CA . GLN B 1 135 ? 112.869 13.421 -5.951 1.00 20.06 135 GLN A CA 1
ATOM 4407 C C . GLN B 1 135 ? 112.232 13.571 -7.344 1.00 18.20 135 GLN A C 1
ATOM 4408 O O . GLN B 1 135 ? 111.168 14.163 -7.475 1.00 21.62 135 GLN A O 1
ATOM 4414 N N . LYS B 1 136 ? 112.861 12.996 -8.368 1.00 20.54 136 LYS A N 1
ATOM 4415 C CA . LYS B 1 136 ? 112.310 12.984 -9.731 1.00 21.92 136 LYS A CA 1
ATOM 4416 C C . LYS B 1 136 ? 110.910 12.347 -9.778 1.00 21.87 136 LYS A C 1
ATOM 4417 O O . LYS B 1 136 ? 110.049 12.758 -10.562 1.00 22.04 136 LYS A O 1
ATOM 4423 N N . ALA B 1 137 ? 110.691 11.358 -8.916 1.00 19.53 137 ALA A N 1
ATOM 4424 C CA . ALA B 1 137 ? 109.424 10.645 -8.837 1.00 20.35 137 ALA A CA 1
ATOM 4425 C C . ALA B 1 137 ? 108.444 11.315 -7.875 1.00 20.90 137 ALA A C 1
ATOM 4426 O O . ALA B 1 137 ? 107.355 10.798 -7.623 1.00 25.87 137 ALA A O 1
ATOM 4428 N N . GLY B 1 138 ? 108.825 12.460 -7.325 1.00 22.87 138 GLY A N 1
ATOM 4429 C CA . GLY B 1 138 ? 107.898 13.236 -6.525 1.00 22.32 138 GLY A CA 1
ATOM 4430 C C . GLY B 1 138 ? 108.068 13.205 -5.015 1.00 20.20 138 GLY A C 1
ATOM 4431 O O . GLY B 1 138 ? 107.453 14.007 -4.313 1.00 26.20 138 GLY A O 1
ATOM 4432 N N . TYR B 1 139 ? 108.897 12.301 -4.503 1.00 20.16 139 TYR A N 1
ATOM 4433 C CA . TYR B 1 139 ? 109.045 12.147 -3.057 1.00 18.64 139 TYR A CA 1
ATOM 4434 C C . TYR B 1 139 ? 109.632 13.377 -2.363 1.00 16.52 139 TYR A C 1
ATOM 4435 O O . TYR B 1 139 ? 110.473 14.075 -2.919 1.00 16.29 139 TYR A O 1
ATOM 4444 N N . LYS B 1 140 ? 109.166 13.611 -1.138 1.00 18.71 140 LYS A N 1
ATOM 4445 C CA . LYS B 1 140 ? 109.786 14.517 -0.178 1.00 16.22 140 LYS A CA 1
ATOM 4446 C C . LYS B 1 140 ? 110.779 13.735 0.657 1.00 16.35 140 LYS A C 1
ATOM 4447 O O . LYS B 1 140 ? 110.374 12.793 1.337 1.00 19.60 140 LYS A O 1
ATOM 4453 N N . THR B 1 141 ? 112.060 14.112 0.609 1.00 17.31 141 THR A N 1
ATOM 4454 C CA . THR B 1 141 ? 113.146 13.314 1.206 1.00 17.58 141 THR A CA 1
ATOM 4455 C C . THR B 1 141 ? 113.793 13.900 2.481 1.00 16.60 141 THR A C 1
ATOM 4456 O O . THR B 1 141 ? 113.752 15.109 2.742 1.00 17.42 141 THR A O 1
ATOM 4460 N N . GLY B 1 142 ? 114.378 13.022 3.289 1.00 15.34 142 GLY A N 1
ATOM 4461 C CA . GLY B 1 142 ? 115.013 13.439 4.529 1.00 14.69 142 GLY A CA 1
ATOM 4462 C C . GLY B 1 142 ? 115.971 12.422 5.134 1.00 16.66 142 GLY A C 1
ATOM 4463 O O . GLY B 1 142 ? 115.759 11.209 5.031 1.00 13.30 142 GLY A O 1
ATOM 4464 N N . VAL B 1 143 ? 117.041 12.914 5.752 1.00 16.13 143 VAL A N 1
ATOM 4465 C CA . VAL B 1 143 ? 117.973 12.033 6.452 1.00 16.85 143 VAL A CA 1
ATOM 4466 C C . VAL B 1 143 ? 118.124 12.515 7.899 1.00 16.46 143 VAL A C 1
ATOM 4467 O O . VAL B 1 143 ? 118.350 13.692 8.148 1.00 15.87 143 VAL A O 1
ATOM 4471 N N . VAL B 1 144 ? 117.942 11.593 8.847 1.00 16.04 144 VAL A N 1
ATOM 4472 C CA . VAL B 1 144 ? 118.072 11.876 10.272 1.00 14.15 144 VAL A CA 1
ATOM 4473 C C . VAL B 1 144 ? 118.931 10.790 10.926 1.00 16.98 144 VAL A C 1
ATOM 4474 O O . VAL B 1 144 ? 118.560 9.612 10.922 1.00 18.81 144 VAL A O 1
ATOM 4478 N N . GLY B 1 145 ? 120.074 11.177 11.489 1.00 16.57 145 GLY A N 1
ATOM 4479 C CA . GLY B 1 145 ? 121.020 10.200 12.006 1.00 14.52 145 GLY A CA 1
ATOM 4480 C C . GLY B 1 145 ? 122.438 10.556 11.617 1.00 16.50 145 GLY A C 1
ATOM 4481 O O . GLY B 1 145 ? 122.728 11.728 11.369 1.00 16.78 145 GLY A O 1
ATOM 4482 N N . LYS B 1 146 ? 123.327 9.564 11.552 1.00 15.18 146 LYS A N 1
ATOM 4483 C CA . LYS B 1 146 ? 124.721 9.844 11.198 1.00 17.79 146 LYS A CA 1
ATOM 4484 C C . LYS B 1 146 ? 124.886 9.976 9.685 1.00 13.69 146 LYS A C 1
ATOM 4485 O O . LYS B 1 146 ? 124.035 9.562 8.909 1.00 15.15 146 LYS A O 1
ATOM 4491 N N . TRP B 1 147 ? 125.997 10.567 9.278 1.00 14.72 147 TRP A N 1
ATOM 4492 C CA . TRP B 1 147 ? 126.248 10.863 7.874 1.00 15.60 147 TRP A CA 1
ATOM 4493 C C . TRP B 1 147 ? 127.514 10.136 7.382 1.00 13.47 147 TRP A C 1
ATOM 4494 O O . TRP B 1 147 ? 127.454 9.250 6.526 1.00 14.16 147 TRP A O 1
ATOM 4505 N N . HIS B 1 148 ? 128.650 10.532 7.944 1.00 14.17 148 HIS A N 1
ATOM 4506 C CA . HIS B 1 148 ? 129.960 9.953 7.666 1.00 14.89 148 HIS A CA 1
ATOM 4507 C C . HIS B 1 148 ? 130.347 9.917 6.176 1.00 14.43 148 HIS A C 1
ATOM 4508 O O . HIS B 1 148 ? 131.106 9.054 5.748 1.00 14.09 148 HIS A O 1
ATOM 4515 N N . LEU B 1 149 ? 129.857 10.871 5.391 1.00 13.98 149 LEU A N 1
ATOM 4516 C CA . LEU B 1 149 ? 130.162 10.871 3.967 1.00 14.22 149 LEU A CA 1
ATOM 4517 C C . LEU B 1 149 ? 130.952 12.109 3.610 1.00 18.85 149 LEU A C 1
ATOM 4518 O O . LEU B 1 149 ? 131.469 12.225 2.496 1.00 18.82 149 LEU A O 1
ATOM 4523 N N . GLY B 1 150 ? 131.049 13.027 4.567 1.00 18.68 150 GLY A N 1
ATOM 4524 C CA . GLY B 1 150 ? 131.805 14.244 4.368 1.00 17.33 150 GLY A CA 1
ATOM 4525 C C . GLY B 1 150 ? 130.898 15.423 4.115 1.00 17.72 150 GLY A C 1
ATOM 4526 O O . GLY B 1 150 ? 129.759 15.285 3.673 1.00 16.76 150 GLY A O 1
ATOM 4527 N N . LEU B 1 151 ? 131.427 16.605 4.382 1.00 21.76 151 LEU A N 1
ATOM 4528 C CA . LEU B 1 151 ? 130.670 17.838 4.241 1.00 20.15 151 LEU A CA 1
ATOM 4529 C C . LEU B 1 151 ? 131.573 18.906 3.642 1.00 21.88 151 LEU A C 1
ATOM 4530 O O . LEU B 1 151 ? 132.759 18.975 3.965 1.00 22.66 151 LEU A O 1
ATOM 4535 N N . GLY B 1 152 ? 131.022 19.729 2.765 1.00 19.86 152 GLY A N 1
ATOM 4536 C CA . GLY B 1 152 ? 131.797 20.789 2.154 1.00 20.83 152 GLY A CA 1
ATOM 4537 C C . GLY B 1 152 ? 132.683 20.281 1.032 1.00 23.11 152 GLY A C 1
ATOM 4538 O O . GLY B 1 152 ? 132.587 19.115 0.610 1.00 20.73 152 GLY A O 1
ATOM 4539 N N . ASP B 1 153 ? 133.554 21.159 0.547 1.00 25.68 153 ASP A N 1
ATOM 4540 C CA . ASP B 1 153 ? 134.449 20.809 -0.553 1.00 26.44 153 ASP A CA 1
ATOM 4541 C C . ASP B 1 153 ? 135.885 21.260 -0.279 1.00 24.19 153 ASP A C 1
ATOM 4542 O O . ASP B 1 153 ? 136.505 21.931 -1.096 1.00 29.44 153 ASP A O 1
ATOM 4547 N N . GLY B 1 154 ? 136.407 20.882 0.880 1.00 26.45 154 GLY A N 1
ATOM 4548 C CA . GLY B 1 154 ? 137.751 21.270 1.270 0.00 28.16 154 GLY A CA 1
ATOM 4549 C C . GLY B 1 154 ? 137.825 21.721 2.716 1.00 30.29 154 GLY A C 1
ATOM 4550 O O . GLY B 1 154 ? 138.026 20.909 3.618 1.00 32.65 154 GLY A O 1
ATOM 4551 N N . PHE B 1 155 ? 137.660 23.022 2.933 1.00 29.83 155 PHE A N 1
ATOM 4552 C CA . PHE B 1 155 ? 137.636 23.586 4.277 1.00 33.01 155 PHE A CA 1
ATOM 4553 C C . PHE B 1 155 ? 136.211 23.746 4.779 1.00 28.79 155 PHE A C 1
ATOM 4554 O O . PHE B 1 155 ? 135.413 24.473 4.189 1.00 32.40 155 PHE A O 1
ATOM 4556 N N . VAL B 1 156 ? 135.889 23.072 5.873 1.00 29.37 156 VAL A N 1
ATOM 4557 C CA . VAL B 1 156 ? 134.588 23.254 6.478 1.00 26.76 156 VAL A CA 1
ATOM 4558 C C . VAL B 1 156 ? 134.691 24.286 7.583 1.00 28.86 156 VAL A C 1
ATOM 4559 O O . VAL B 1 156 ? 135.446 24.111 8.541 1.00 27.42 156 VAL A O 1
ATOM 4563 N N . ASP B 1 157 ? 133.952 25.378 7.424 1.00 29.91 157 ASP A N 1
ATOM 4564 C CA . ASP B 1 157 ? 133.764 26.349 8.493 1.00 28.29 157 ASP A CA 1
ATOM 4565 C C . ASP B 1 157 ? 132.461 25.967 9.184 1.00 26.43 157 ASP A C 1
ATOM 4566 O O . ASP B 1 157 ? 131.391 26.042 8.576 1.00 26.67 157 ASP A O 1
ATOM 4571 N N . TRP B 1 158 ? 132.548 25.519 10.437 1.00 24.93 158 TRP A N 1
ATOM 4572 C CA . TRP B 1 158 ? 131.373 24.997 11.129 1.00 23.74 158 TRP A CA 1
ATOM 4573 C C . TRP B 1 158 ? 130.479 26.123 11.618 1.00 23.14 158 TRP A C 1
ATOM 4574 O O . TRP B 1 158 ? 129.342 25.902 12.027 1.00 22.15 158 TRP A O 1
ATOM 4585 N N . ASN B 1 159 ? 130.990 27.339 11.551 1.00 21.78 159 ASN A N 1
ATOM 4586 C CA . ASN B 1 159 ? 130.227 28.483 11.998 1.00 24.87 159 ASN A CA 1
ATOM 4587 C C . ASN B 1 159 ? 129.563 29.215 10.835 1.00 24.41 159 ASN A C 1
ATOM 4588 O O . ASN B 1 159 ? 129.054 30.320 10.997 1.00 30.16 159 ASN A O 1
ATOM 4593 N N . LYS B 1 160 ? 129.550 28.588 9.665 1.00 22.22 160 LYS A N 1
ATOM 4594 C CA . LYS B 1 160 ? 128.856 29.155 8.509 1.00 23.08 160 LYS A CA 1
ATOM 4595 C C . LYS B 1 160 ? 128.079 28.079 7.761 1.00 23.96 160 LYS A C 1
ATOM 4596 O O . LYS B 1 160 ? 128.072 26.922 8.174 1.00 25.95 160 LYS A O 1
ATOM 4602 N N . ALA B 1 161 ? 127.412 28.459 6.676 1.00 22.03 161 ALA A N 1
ATOM 4603 C CA . ALA B 1 161 ? 126.580 27.529 5.917 1.00 20.47 161 ALA A CA 1
ATOM 4604 C C . ALA B 1 161 ? 127.388 26.397 5.306 1.00 25.41 161 ALA A C 1
ATOM 4605 O O . ALA B 1 161 ? 128.166 26.612 4.376 1.00 26.86 161 ALA A O 1
ATOM 4607 N N . VAL B 1 162 ? 127.182 25.185 5.815 1.00 22.91 162 VAL A N 1
ATOM 4608 C CA . VAL B 1 162 ? 127.928 24.030 5.338 1.00 20.77 162 VAL A CA 1
ATOM 4609 C C . VAL B 1 162 ? 127.322 23.499 4.052 1.00 21.75 162 VAL A C 1
ATOM 4610 O O . VAL B 1 162 ? 126.238 22.923 4.071 1.00 19.49 162 VAL A O 1
ATOM 4614 N N . LYS B 1 163 ? 128.025 23.711 2.937 1.00 26.55 163 LYS A N 1
ATOM 4615 C CA . LYS B 1 163 ? 127.622 23.164 1.640 1.00 25.59 163 LYS A CA 1
ATOM 4616 C C . LYS B 1 163 ? 128.832 22.921 0.723 1.00 22.36 163 LYS A C 1
ATOM 4617 O O . LYS B 1 163 ? 129.798 23.678 0.762 1.00 22.30 163 LYS A O 1
ATOM 4623 N N . PRO B 1 164 ? 128.788 21.845 -0.092 1.00 22.83 164 PRO A N 1
ATOM 4624 C CA . PRO B 1 164 ? 127.692 20.879 -0.238 1.00 19.97 164 PRO A CA 1
ATOM 4625 C C . PRO B 1 164 ? 127.543 19.855 0.892 1.00 18.55 164 PRO A C 1
ATOM 4626 O O . PRO B 1 164 ? 128.484 19.520 1.602 1.00 19.57 164 PRO A O 1
ATOM 4630 N N . GLY B 1 165 ? 126.320 19.368 1.039 1.00 19.64 165 GLY A N 1
ATOM 4631 C CA . GLY B 1 165 ? 126.023 18.294 1.961 1.00 22.41 165 GLY A CA 1
ATOM 4632 C C . GLY B 1 165 ? 124.870 17.447 1.457 1.00 18.92 165 GLY A C 1
ATOM 4633 O O . GLY B 1 165 ? 124.677 17.308 0.249 1.00 19.93 165 GLY A O 1
ATOM 4634 N N . PRO B 1 166 ? 124.084 16.892 2.387 1.00 19.12 166 PRO A N 1
ATOM 4635 C CA . PRO B 1 166 ? 122.990 15.960 2.079 1.00 21.61 166 PRO A CA 1
ATOM 4636 C C . PRO B 1 166 ? 121.902 16.604 1.222 1.00 18.78 166 PRO A C 1
ATOM 4637 O O . PRO B 1 166 ? 121.260 15.935 0.430 1.00 18.06 166 PRO A O 1
ATOM 4641 N N . ILE B 1 167 ? 121.714 17.907 1.387 1.00 19.17 167 ILE A N 1
ATOM 4642 C CA . ILE B 1 167 ? 120.667 18.625 0.672 1.00 19.31 167 ILE A CA 1
ATOM 4643 C C . ILE B 1 167 ? 120.941 18.661 -0.832 1.00 19.19 167 ILE A C 1
ATOM 4644 O O . ILE B 1 167 ? 120.021 18.545 -1.647 1.00 17.57 167 ILE A O 1
ATOM 4649 N N . GLU B 1 168 ? 122.220 18.797 -1.182 1.00 20.18 168 GLU A N 1
ATOM 4650 C CA . GLU B 1 168 ? 122.674 18.835 -2.572 1.00 19.31 168 GLU A CA 1
ATOM 4651 C C . GLU B 1 168 ? 122.772 17.433 -3.158 1.00 19.93 168 GLU A C 1
ATOM 4652 O O . GLU B 1 168 ? 123.110 17.254 -4.326 1.00 18.89 168 GLU A O 1
ATOM 4658 N N . LEU B 1 169 ? 122.473 16.438 -2.332 1.00 21.03 169 LEU A N 1
ATOM 4659 C CA . LEU B 1 169 ? 122.419 15.063 -2.792 1.00 21.42 169 LEU A CA 1
ATOM 4660 C C . LEU B 1 169 ? 120.968 14.596 -2.885 1.00 18.48 169 LEU A C 1
ATOM 4661 O O . LEU B 1 169 ? 120.691 13.403 -2.879 1.00 19.29 169 LEU A O 1
ATOM 4666 N N . GLY B 1 170 ? 120.049 15.551 -2.951 1.00 20.05 170 GLY A N 1
ATOM 4667 C CA . GLY B 1 170 ? 118.639 15.236 -3.092 1.00 20.96 170 GLY A CA 1
ATOM 4668 C C . GLY B 1 170 ? 117.879 14.951 -1.805 1.00 19.69 170 GLY A C 1
ATOM 4669 O O . GLY B 1 170 ? 116.895 14.216 -1.816 1.00 18.34 170 GLY A O 1
ATOM 4670 N N . PHE B 1 171 ? 118.317 15.531 -0.694 1.00 20.78 171 PHE A N 1
ATOM 4671 C CA . PHE B 1 171 ? 117.555 15.444 0.549 1.00 18.59 171 PHE A CA 1
ATOM 4672 C C . PHE B 1 171 ? 116.853 16.775 0.798 1.00 19.75 171 PHE A C 1
ATOM 4673 O O . PHE B 1 171 ? 117.462 17.833 0.648 1.00 17.38 171 PHE A O 1
ATOM 4681 N N . ASP B 1 172 ? 115.568 16.727 1.141 1.00 19.41 172 ASP A N 1
ATOM 4682 C CA . ASP B 1 172 ? 114.807 17.951 1.388 1.00 19.64 172 ASP A CA 1
ATOM 4683 C C . ASP B 1 172 ? 115.111 18.462 2.787 1.00 20.49 172 ASP A C 1
ATOM 4684 O O . ASP B 1 172 ? 115.127 19.662 3.048 1.00 19.79 172 ASP A O 1
ATOM 4689 N N . TYR B 1 173 ? 115.359 17.528 3.688 1.00 17.05 173 TYR A N 1
ATOM 4690 C CA . TYR B 1 173 ? 115.642 17.866 5.065 1.00 19.28 173 TYR A CA 1
ATOM 4691 C C . TYR B 1 173 ? 116.711 16.937 5.618 1.00 17.73 173 TYR A C 1
ATOM 4692 O O . TYR B 1 173 ? 116.730 15.744 5.326 1.00 17.07 173 TYR A O 1
ATOM 4701 N N . SER B 1 174 ? 117.610 17.488 6.423 1.00 21.51 174 SER A N 1
ATOM 4702 C CA . SER B 1 174 ? 118.633 16.675 7.060 1.00 17.41 174 SER A CA 1
ATOM 4703 C C . SER B 1 174 ? 118.892 17.137 8.492 1.00 19.51 174 SER A C 1
ATOM 4704 O O . SER B 1 174 ? 118.840 18.329 8.794 1.00 20.42 174 SER A O 1
ATOM 4707 N N . PHE B 1 175 ? 119.134 16.172 9.371 1.00 17.02 175 PHE A N 1
ATOM 4708 C CA . PHE B 1 175 ? 119.538 16.423 10.745 1.00 14.67 175 PHE A CA 1
ATOM 4709 C C . PHE B 1 175 ? 120.584 15.378 11.071 1.00 16.29 175 PHE A C 1
ATOM 4710 O O . PHE B 1 175 ? 120.268 14.189 11.113 1.00 14.95 175 PHE A O 1
ATOM 4718 N N . LEU B 1 176 ? 121.823 15.806 11.293 1.00 14.51 176 LEU A N 1
ATOM 4719 C CA . LEU B 1 176 ? 122.946 14.877 11.225 1.00 16.84 176 LEU A CA 1
ATOM 4720 C C . LEU B 1 176 ? 123.981 14.945 12.340 1.00 17.12 176 LEU A C 1
ATOM 4721 O O . LEU B 1 176 ? 124.288 16.011 12.859 1.00 17.76 176 LEU A O 1
ATOM 4726 N N . ILE B 1 177 ? 124.513 13.769 12.672 1.00 18.04 177 ILE A N 1
ATOM 4727 C CA . ILE B 1 177 ? 125.869 13.588 13.208 1.00 16.98 177 ILE A CA 1
ATOM 4728 C C . ILE B 1 177 ? 126.855 13.559 12.027 1.00 16.60 177 ILE A C 1
ATOM 4729 O O . ILE B 1 177 ? 126.815 12.641 11.207 1.00 17.29 177 ILE A O 1
ATOM 4734 N N . PRO B 1 178 ? 127.735 14.566 11.928 1.00 18.42 178 PRO A N 1
ATOM 4735 C CA . PRO B 1 178 ? 128.598 14.721 10.745 1.00 16.17 178 PRO A CA 1
ATOM 4736 C C . PRO B 1 178 ? 129.449 13.499 10.373 1.00 16.89 178 PRO A C 1
ATOM 4737 O O . PRO B 1 178 ? 129.736 13.314 9.187 1.00 18.14 178 PRO A O 1
ATOM 4741 N N . ALA B 1 179 ? 129.846 12.679 11.344 1.00 18.03 179 ALA A N 1
ATOM 4742 C CA . ALA B 1 179 ? 130.759 11.572 11.054 1.00 19.25 179 ALA A CA 1
ATOM 4743 C C . ALA B 1 179 ? 130.368 10.275 11.761 1.00 20.14 179 ALA A C 1
ATOM 4744 O O . ALA B 1 179 ? 129.529 9.514 11.285 1.00 18.07 179 ALA A O 1
ATOM 4746 N N . THR B 1 180 ? 131.027 10.021 12.887 1.00 21.20 180 THR A N 1
ATOM 4747 C CA . THR B 1 180 ? 130.667 8.945 13.793 1.00 17.03 180 THR A CA 1
ATOM 4748 C C . THR B 1 180 ? 130.576 9.540 15.187 1.00 17.79 180 THR A C 1
ATOM 4749 O O . THR B 1 180 ? 131.067 10.643 15.423 1.00 17.62 180 THR A O 1
ATOM 4753 N N . ALA B 1 181 ? 129.955 8.812 16.109 1.00 17.83 181 ALA A N 1
ATOM 4754 C CA . ALA B 1 181 ? 129.796 9.285 17.478 1.00 14.63 181 ALA A CA 1
ATOM 4755 C C . ALA B 1 181 ? 131.135 9.399 18.196 1.00 15.83 181 ALA A C 1
ATOM 4756 O O . ALA B 1 181 ? 131.250 10.147 19.174 1.00 15.76 181 ALA A O 1
ATOM 4758 N N . ASP B 1 182 ? 132.150 8.671 17.731 1.00 16.45 182 ASP A N 1
ATOM 4759 C CA . ASP B 1 182 ? 133.462 8.759 18.380 1.00 15.39 182 ASP A CA 1
ATOM 4760 C C . ASP B 1 182 ? 134.370 9.746 17.662 1.00 15.15 182 ASP A C 1
ATOM 4761 O O . ASP B 1 182 ? 135.566 9.765 17.905 1.00 19.16 182 ASP A O 1
ATOM 4766 N N . ARG B 1 183 ? 133.786 10.592 16.815 1.00 15.42 183 ARG A N 1
ATOM 4767 C CA . ARG B 1 183 ? 134.552 11.543 16.016 1.00 14.04 183 ARG A CA 1
ATOM 4768 C C . ARG B 1 183 ? 134.055 12.974 16.146 1.00 14.68 183 ARG A C 1
ATOM 4769 O O . ARG B 1 183 ? 132.875 13.252 15.981 1.00 15.20 183 ARG A O 1
ATOM 4777 N N . VAL B 1 184 ? 134.972 13.884 16.435 1.00 15.64 184 VAL A N 1
ATOM 4778 C CA . VAL B 1 184 ? 134.639 15.301 16.464 1.00 17.35 184 VAL A CA 1
ATOM 4779 C C . VAL B 1 184 ? 134.337 15.755 15.037 1.00 16.70 184 VAL A C 1
ATOM 4780 O O . VAL B 1 184 ? 134.865 15.187 14.084 1.00 17.77 184 VAL A O 1
ATOM 4784 N N . PRO B 1 185 ? 133.481 16.774 14.877 1.00 17.21 185 PRO A N 1
ATOM 4785 C CA . PRO B 1 185 ? 132.768 17.543 15.904 1.00 16.89 185 PRO A CA 1
ATOM 4786 C C . PRO B 1 185 ? 131.535 16.845 16.496 1.00 19.26 185 PRO A C 1
ATOM 4787 O O . PRO B 1 185 ? 130.661 16.332 15.781 1.00 17.96 185 PRO A O 1
ATOM 4791 N N . THR B 1 186 ? 131.457 16.854 17.819 1.00 15.92 186 THR A N 1
ATOM 4792 C CA . THR B 1 186 ? 130.298 16.316 18.505 1.00 16.64 186 THR A CA 1
ATOM 4793 C C . THR B 1 186 ? 129.144 17.333 18.545 1.00 17.42 186 THR A C 1
ATOM 4794 O O . THR B 1 186 ? 128.725 17.777 19.611 1.00 15.41 186 THR A O 1
ATOM 4798 N N . VAL B 1 187 ? 128.654 17.707 17.365 1.00 17.49 187 VAL A N 1
ATOM 4799 C CA . VAL B 1 187 ? 127.487 18.587 17.238 1.00 20.55 187 VAL A CA 1
ATOM 4800 C C . VAL B 1 187 ? 126.500 18.006 16.230 1.00 19.19 187 VAL A C 1
ATOM 4801 O O . VAL B 1 187 ? 126.786 16.982 15.601 1.00 18.78 187 VAL A O 1
ATOM 4805 N N . PHE B 1 188 ? 125.345 18.662 16.091 1.00 17.55 188 PHE A N 1
ATOM 4806 C CA . PHE B 1 188 ? 124.319 18.291 15.110 1.00 19.04 188 PHE A CA 1
ATOM 4807 C C . PHE B 1 188 ? 124.320 19.240 13.907 1.00 21.59 188 PHE A C 1
ATOM 4808 O O . PHE B 1 188 ? 124.412 20.448 14.075 1.00 22.61 188 PHE A O 1
ATOM 4816 N N . LEU B 1 189 ? 124.210 18.704 12.700 1.00 18.73 189 LEU A N 1
ATOM 4817 C CA . LEU B 1 189 ? 124.098 19.560 11.530 1.00 17.94 189 LEU A CA 1
ATOM 4818 C C . LEU B 1 189 ? 122.676 19.472 10.979 1.00 17.48 189 LEU A C 1
ATOM 4819 O O . LEU B 1 189 ? 122.273 18.436 10.460 1.00 20.75 189 LEU A O 1
ATOM 4824 N N . GLU B 1 190 ? 121.906 20.547 11.129 1.00 17.04 190 GLU A N 1
ATOM 4825 C CA . GLU B 1 190 ? 120.533 20.585 10.618 1.00 19.76 190 GLU A CA 1
ATOM 4826 C C . GLU B 1 190 ? 120.500 21.359 9.314 1.00 19.62 190 GLU A C 1
ATOM 4827 O O . GLU B 1 190 ? 120.755 22.562 9.290 1.00 19.11 190 GLU A O 1
ATOM 4833 N N . ASN B 1 191 ? 120.172 20.656 8.236 1.00 20.93 191 ASN A N 1
ATOM 4834 C CA . ASN B 1 191 ? 120.291 21.190 6.884 1.00 19.60 191 ASN A CA 1
ATOM 4835 C C . ASN B 1 191 ? 121.699 21.731 6.665 1.00 19.27 191 ASN A C 1
ATOM 4836 O O . ASN B 1 191 ? 122.648 20.952 6.643 1.00 20.87 191 ASN A O 1
ATOM 4841 N N . HIS B 1 192 ? 121.854 23.044 6.529 1.00 18.97 192 HIS A N 1
ATOM 4842 C CA . HIS B 1 192 ? 123.169 23.607 6.229 1.00 20.37 192 HIS A CA 1
ATOM 4843 C C . HIS B 1 192 ? 123.899 24.198 7.440 1.00 18.87 192 HIS A C 1
ATOM 4844 O O . HIS B 1 192 ? 125.015 24.717 7.300 1.00 19.93 192 HIS A O 1
ATOM 4851 N N . HIS B 1 193 ? 123.285 24.116 8.618 1.00 16.85 193 HIS A N 1
ATOM 4852 C CA . HIS B 1 193 ? 123.804 24.810 9.794 1.00 18.95 193 HIS A CA 1
ATOM 4853 C C . HIS B 1 193 ? 123.837 23.952 11.065 1.00 18.03 193 HIS A C 1
ATOM 4854 O O . HIS B 1 193 ? 122.995 23.079 11.280 1.00 20.14 193 HIS A O 1
ATOM 4861 N N . VAL B 1 194 ? 124.832 24.228 11.900 1.00 22.58 194 VAL A N 1
ATOM 4862 C CA . VAL B 1 194 ? 124.993 23.589 13.199 1.00 20.48 194 VAL A CA 1
ATOM 4863 C C . VAL B 1 194 ? 123.864 23.987 14.148 1.00 22.74 194 VAL A C 1
ATOM 4864 O O . VAL B 1 194 ? 123.487 25.167 14.226 1.00 20.98 194 VAL A O 1
ATOM 4868 N N . VAL B 1 195 ? 123.311 22.994 14.848 1.00 21.37 195 VAL A N 1
ATOM 4869 C CA . VAL B 1 195 ? 122.236 23.232 15.799 1.00 23.30 195 VAL A CA 1
ATOM 4870 C C . VAL B 1 195 ? 122.766 23.861 17.079 1.00 23.13 195 VAL A C 1
ATOM 4871 O O . VAL B 1 195 ? 123.776 23.416 17.608 1.00 22.85 195 VAL A O 1
ATOM 4875 N N . ASN B 1 196 ? 122.075 24.890 17.563 1.00 24.17 196 ASN A N 1
ATOM 4876 C CA . ASN B 1 196 ? 122.410 25.556 18.822 1.00 22.51 196 ASN A CA 1
ATOM 4877 C C . ASN B 1 196 ? 123.829 26.076 18.852 1.00 23.90 196 ASN A C 1
ATOM 4878 O O . ASN B 1 196 ? 124.528 25.930 19.857 1.00 21.40 196 ASN A O 1
ATOM 4883 N N . LEU B 1 197 ? 124.242 26.685 17.747 1.00 21.93 197 LEU A N 1
ATOM 4884 C CA . LEU B 1 197 ? 125.542 27.336 17.661 1.00 23.47 197 LEU A CA 1
ATOM 4885 C C . LEU B 1 197 ? 125.471 28.738 18.238 1.00 26.72 197 LEU A C 1
ATOM 4886 O O . LEU B 1 197 ? 124.560 29.498 17.901 1.00 31.39 197 LEU A O 1
ATOM 4891 N N . ASP B 1 198 ? 126.414 29.082 19.111 1.00 22.99 198 ASP A N 1
ATOM 4892 C CA . ASP B 1 198 ? 126.559 30.473 19.539 1.00 27.97 198 ASP A CA 1
ATOM 4893 C C . ASP B 1 198 ? 127.767 31.104 18.822 1.00 29.76 198 ASP A C 1
ATOM 4894 O O . ASP B 1 198 ? 128.913 30.730 19.071 1.00 28.29 198 ASP A O 1
ATOM 4899 N N . PRO B 1 199 ? 127.504 32.062 17.917 1.00 32.36 199 PRO A N 1
ATOM 4900 C CA . PRO B 1 199 ? 128.515 32.678 17.043 1.00 28.49 199 PRO A CA 1
ATOM 4901 C C . PRO B 1 199 ? 129.656 33.352 17.803 1.00 30.47 199 PRO A C 1
ATOM 4902 O O . PRO B 1 199 ? 130.705 33.607 17.221 1.00 29.01 199 PRO A O 1
ATOM 4906 N N . ASN B 1 200 ? 129.435 33.645 19.080 1.00 32.15 200 ASN A N 1
ATOM 4907 C CA . ASN B 1 200 ? 130.468 34.197 19.949 1.00 33.59 200 ASN A CA 1
ATOM 4908 C C . ASN B 1 200 ? 131.503 33.150 20.351 1.00 32.06 200 ASN A C 1
ATOM 4909 O O . ASN B 1 200 ? 132.633 33.480 20.698 1.00 36.59 200 ASN A O 1
ATOM 4914 N N . ASP B 1 201 ? 131.103 31.885 20.294 1.00 29.64 201 ASP A N 1
ATOM 4915 C CA . ASP B 1 201 ? 131.932 30.776 20.740 1.00 26.43 201 ASP A CA 1
ATOM 4916 C C . ASP B 1 201 ? 132.141 29.780 19.595 1.00 26.53 201 ASP A C 1
ATOM 4917 O O . ASP B 1 201 ? 131.562 28.688 19.591 1.00 28.75 201 ASP A O 1
ATOM 4922 N N . PRO B 1 202 ? 132.983 30.154 18.619 1.00 30.57 202 PRO A N 1
ATOM 4923 C CA . PRO B 1 202 ? 133.024 29.459 17.328 1.00 25.81 202 PRO A CA 1
ATOM 4924 C C . PRO B 1 202 ? 133.706 28.082 17.378 1.00 21.59 202 PRO A C 1
ATOM 4925 O O . PRO B 1 202 ? 134.648 27.868 18.132 1.00 24.05 202 PRO A O 1
ATOM 4929 N N . ILE B 1 203 ? 133.217 27.149 16.574 1.00 22.02 203 ILE A N 1
ATOM 4930 C CA . ILE B 1 203 ? 133.797 25.811 16.561 1.00 23.41 203 ILE A CA 1
ATOM 4931 C C . ILE B 1 203 ? 134.959 25.710 15.581 1.00 22.40 203 ILE A C 1
ATOM 4932 O O . ILE B 1 203 ? 134.855 26.154 14.444 1.00 19.95 203 ILE A O 1
ATOM 4937 N N . THR B 1 204 ? 136.068 25.130 16.037 1.00 22.17 204 THR A N 1
ATOM 4938 C CA . THR B 1 204 ? 137.138 24.697 15.145 1.00 18.91 204 THR A CA 1
ATOM 4939 C C . THR B 1 204 ? 137.445 23.226 15.435 1.00 20.64 204 THR A C 1
ATOM 4940 O O . THR B 1 204 ? 137.309 22.772 16.569 1.00 21.73 204 THR A O 1
ATOM 4944 N N . VAL B 1 205 ? 137.857 22.499 14.400 1.00 19.06 205 VAL A N 1
ATOM 4945 C CA . VAL B 1 205 ? 138.128 21.063 14.493 1.00 24.59 205 VAL A CA 1
ATOM 4946 C C . VAL B 1 205 ? 139.452 20.707 13.813 1.00 21.21 205 VAL A C 1
ATOM 4947 O O . VAL B 1 205 ? 139.740 21.190 12.715 1.00 22.59 205 VAL A O 1
ATOM 4951 N N . SER B 1 206 ? 140.248 19.865 14.474 1.00 20.29 206 SER A N 1
ATOM 4952 C CA . SER B 1 206 ? 141.506 19.368 13.927 1.00 18.85 206 SER A CA 1
ATOM 4953 C C . SER B 1 206 ? 141.689 17.897 14.214 1.00 19.96 206 SER A C 1
ATOM 4954 O O . SER B 1 206 ? 141.303 17.421 15.272 1.00 22.54 206 SER A O 1
ATOM 4957 N N . TYR B 1 207 ? 142.289 17.172 13.284 1.00 21.40 207 TYR A N 1
ATOM 4958 C CA . TYR B 1 207 ? 142.637 15.782 13.553 1.00 24.49 207 TYR A CA 1
ATOM 4959 C C . TYR B 1 207 ? 144.140 15.602 13.649 1.00 26.13 207 TYR A C 1
ATOM 4960 O O . TYR B 1 207 ? 144.621 14.500 13.886 1.00 27.18 207 TYR A O 1
ATOM 4969 N N . GLU B 1 208 ? 144.871 16.696 13.467 1.00 25.59 208 GLU A N 1
ATOM 4970 C CA . GLU B 1 208 ? 146.328 16.663 13.478 1.00 28.15 208 GLU A CA 1
ATOM 4971 C C . GLU B 1 208 ? 146.885 17.118 14.823 1.00 28.92 208 GLU A C 1
ATOM 4972 O O . GLU B 1 208 ? 147.834 16.530 15.354 1.00 28.86 208 GLU A O 1
ATOM 4978 N N . LYS B 1 209 ? 146.290 18.164 15.380 1.00 26.09 209 LYS A N 1
ATOM 4979 C CA . LYS B 1 209 ? 146.829 18.753 16.593 1.00 27.59 209 LYS A CA 1
ATOM 4980 C C . LYS B 1 209 ? 145.742 19.100 17.593 1.00 22.54 209 LYS A C 1
ATOM 4981 O O . LYS B 1 209 ? 144.598 19.363 17.229 1.00 23.03 209 LYS A O 1
ATOM 4987 N N . ARG B 1 210 ? 146.120 19.076 18.864 1.00 23.70 210 ARG A N 1
ATOM 4988 C CA . ARG B 1 210 ? 145.255 19.513 19.943 1.00 22.69 210 ARG A CA 1
ATOM 4989 C C . ARG B 1 210 ? 144.896 20.995 19.813 1.00 23.45 210 ARG A C 1
ATOM 4990 O O . ARG B 1 210 ? 145.780 21.840 19.764 1.00 21.18 210 ARG A O 1
ATOM 4998 N N . ILE B 1 211 ? 143.603 21.306 19.738 1.00 22.07 211 ILE A N 1
ATOM 4999 C CA . ILE B 1 211 ? 143.155 22.698 19.829 1.00 24.69 211 ILE A CA 1
ATOM 5000 C C . ILE B 1 211 ? 142.121 22.852 20.933 1.00 24.81 211 ILE A C 1
ATOM 5001 O O . ILE B 1 211 ? 141.445 21.888 21.287 1.00 22.69 211 ILE A O 1
ATOM 5006 N N . GLY B 1 212 ? 142.013 24.066 21.476 1.00 22.35 212 GLY A N 1
ATOM 5007 C CA . GLY B 1 212 ? 140.950 24.396 22.413 1.00 23.70 212 GLY A CA 1
ATOM 5008 C C . GLY B 1 212 ? 141.247 24.225 23.887 1.00 22.23 212 GLY A C 1
ATOM 5009 O O . GLY B 1 212 ? 142.358 23.881 24.270 1.00 22.55 212 GLY A O 1
ATOM 5010 N N . ASN B 1 213 ? 140.242 24.465 24.723 1.00 24.15 213 ASN A N 1
ATOM 5011 C CA . ASN B 1 213 ? 140.452 24.401 26.159 1.00 23.22 213 ASN A CA 1
ATOM 5012 C C . ASN B 1 213 ? 139.874 23.157 26.819 1.00 20.84 213 ASN A C 1
ATOM 5013 O O . ASN B 1 213 ? 140.151 22.903 27.987 1.00 23.71 213 ASN A O 1
ATOM 5018 N N . ARG B 1 214 ? 139.065 22.390 26.091 1.00 22.13 214 ARG A N 1
ATOM 5019 C CA . ARG B 1 214 ? 138.478 21.162 26.639 1.00 18.16 214 ARG A CA 1
ATOM 5020 C C . ARG B 1 214 ? 139.555 20.169 27.091 1.00 23.13 214 ARG A C 1
ATOM 5021 O O . ARG B 1 214 ? 140.608 20.053 26.448 1.00 20.57 214 ARG A O 1
ATOM 5029 N N . PRO B 1 215 ? 139.294 19.437 28.192 1.00 25.98 215 PRO A N 1
ATOM 5030 C CA . PRO B 1 215 ? 140.283 18.461 28.667 1.00 22.04 215 PRO A CA 1
ATOM 5031 C C . PRO B 1 215 ? 140.364 17.263 27.739 1.00 20.73 215 PRO A C 1
ATOM 5032 O O . PRO B 1 215 ? 139.386 16.975 27.053 1.00 18.66 215 PRO A O 1
ATOM 5036 N N . VAL B 1 216 ? 141.501 16.576 27.731 1.00 18.72 216 VAL A N 1
ATOM 5037 C CA . VAL B 1 216 ? 141.634 15.374 26.928 1.00 17.39 216 VAL A CA 1
ATOM 5038 C C . VAL B 1 216 ? 141.707 14.146 27.833 1.00 15.57 216 VAL A C 1
ATOM 5039 O O . VAL B 1 216 ? 142.090 14.244 28.992 1.00 17.64 216 VAL A O 1
ATOM 5043 N N . GLY B 1 217 ? 141.310 12.997 27.297 1.00 15.16 217 GLY A N 1
ATOM 5044 C CA . GLY B 1 217 ? 141.234 11.764 28.052 1.00 15.80 217 GLY A CA 1
ATOM 5045 C C . GLY B 1 217 ? 142.568 11.255 28.558 1.00 17.93 217 GLY A C 1
ATOM 5046 O O . GLY B 1 217 ? 142.620 10.467 29.495 1.00 16.40 217 GLY A O 1
ATOM 5047 N N . THR B 1 218 ? 143.646 11.717 27.939 1.00 19.13 218 THR A N 1
ATOM 5048 C CA . THR B 1 218 ? 144.987 11.276 28.280 1.00 18.54 218 THR A CA 1
ATOM 5049 C C . THR B 1 218 ? 145.481 11.939 29.561 1.00 22.24 218 THR A C 1
ATOM 5050 O O . THR B 1 218 ? 146.269 11.361 30.327 1.00 20.28 218 THR A O 1
ATOM 5054 N N . GLU B 1 219 ? 145.015 13.162 29.782 1.00 17.95 219 GLU A N 1
ATOM 5055 C CA . GLU B 1 219 ? 145.308 13.892 31.006 1.00 19.77 219 GLU A CA 1
ATOM 5056 C C . GLU B 1 219 ? 144.321 13.615 32.140 1.00 19.02 219 GLU A C 1
ATOM 5057 O O . GLU B 1 219 ? 144.695 13.645 33.314 1.00 19.93 219 GLU A O 1
ATOM 5063 N N . HIS B 1 220 ? 143.060 13.373 31.792 1.00 15.71 220 HIS A N 1
ATOM 5064 C CA . HIS B 1 220 ? 141.994 13.332 32.791 1.00 16.89 220 HIS A CA 1
ATOM 5065 C C . HIS B 1 220 ? 141.123 12.090 32.753 1.00 19.20 220 HIS A C 1
ATOM 5066 O O . HIS B 1 220 ? 139.925 12.179 32.469 1.00 18.65 220 HIS A O 1
ATOM 5073 N N . PRO B 1 221 ? 141.711 10.924 33.068 1.00 18.08 221 PRO A N 1
ATOM 5074 C CA . PRO B 1 221 ? 140.899 9.705 33.119 1.00 21.16 221 PRO A CA 1
ATOM 5075 C C . PRO B 1 221 ? 139.787 9.783 34.164 1.00 19.84 221 PRO A C 1
ATOM 5076 O O . PRO B 1 221 ? 138.741 9.177 33.947 1.00 22.82 221 PRO A O 1
ATOM 5080 N N . GLU B 1 222 ? 139.994 10.532 35.247 1.00 19.00 222 GLU A N 1
ATOM 5081 C CA . GLU B 1 222 ? 138.971 10.723 36.285 1.00 20.34 222 GLU A CA 1
ATOM 5082 C C . GLU B 1 222 ? 137.650 11.359 35.788 1.00 23.58 222 GLU A C 1
ATOM 5083 O O . GLU B 1 222 ? 136.609 11.237 36.450 1.00 21.14 222 GLU A O 1
ATOM 5089 N N . LEU B 1 223 ? 137.706 12.026 34.633 1.00 21.29 223 LEU A N 1
ATOM 5090 C CA . LEU B 1 223 ? 136.555 12.703 34.042 1.00 21.45 223 LEU A CA 1
ATOM 5091 C C . LEU B 1 223 ? 135.774 11.800 33.091 1.00 21.08 223 LEU A C 1
ATOM 5092 O O . LEU B 1 223 ? 134.762 12.213 32.522 1.00 19.47 223 LEU A O 1
ATOM 5097 N N . LEU B 1 224 ? 136.233 10.568 32.905 1.00 22.17 224 LEU A N 1
ATOM 5098 C CA . LEU B 1 224 ? 135.615 9.712 31.892 1.00 18.74 224 LEU A CA 1
ATOM 5099 C C . LEU B 1 224 ? 134.614 8.692 32.446 1.00 17.31 224 LEU A C 1
ATOM 5100 O O . LEU B 1 224 ? 134.784 8.128 33.536 1.00 16.74 224 LEU A O 1
ATOM 5105 N N . LYS B 1 225 ? 133.571 8.464 31.659 1.00 18.37 225 LYS A N 1
ATOM 5106 C CA . LYS B 1 225 ? 132.576 7.431 31.914 1.00 20.04 225 LYS A CA 1
ATOM 5107 C C . LYS B 1 225 ? 133.115 6.043 31.574 1.00 19.46 225 LYS A C 1
ATOM 5108 O O . LYS B 1 225 ? 132.629 5.036 32.091 1.00 19.12 225 LYS A O 1
ATOM 5114 N N . MET B 1 226 ? 134.116 6.003 30.696 1.00 21.17 226 MET A N 1
ATOM 5115 C CA . MET B 1 226 ? 134.796 4.760 30.320 1.00 20.69 226 MET A CA 1
ATOM 5116 C C . MET B 1 226 ? 136.141 5.077 29.688 1.00 18.18 226 MET A C 1
ATOM 5117 O O . MET B 1 226 ? 136.322 6.141 29.101 1.00 18.01 226 MET A O 1
ATOM 5122 N N . SER B 1 227 ? 137.077 4.143 29.823 1.00 20.03 227 SER A N 1
ATOM 5123 C CA . SER B 1 227 ? 138.443 4.307 29.322 1.00 19.31 227 SER A CA 1
ATOM 5124 C C . SER B 1 227 ? 138.531 3.943 27.838 1.00 15.92 227 SER A C 1
ATOM 5125 O O . SER B 1 227 ? 137.738 3.153 27.341 1.00 19.81 227 SER A O 1
ATOM 5128 N N . ALA B 1 228 ? 139.512 4.495 27.137 1.00 13.35 228 ALA A N 1
ATOM 5129 C CA . ALA B 1 228 ? 139.597 4.300 25.695 1.00 14.00 228 ALA A CA 1
ATOM 5130 C C . ALA B 1 228 ? 141.017 3.997 25.284 1.00 13.23 228 ALA A C 1
ATOM 5131 O O . ALA B 1 228 ? 141.927 4.178 26.078 1.00 19.54 228 ALA A O 1
ATOM 5133 N N . ASP B 1 229 ? 141.225 3.538 24.053 1.00 18.23 229 ASP A N 1
ATOM 5134 C CA . ASP B 1 229 ? 142.591 3.416 23.561 1.00 17.50 229 ASP A CA 1
ATOM 5135 C C . ASP B 1 229 ? 143.071 4.816 23.211 1.00 16.48 229 ASP A C 1
ATOM 5136 O O . ASP B 1 229 ? 142.287 5.764 23.288 1.00 15.09 229 ASP A O 1
ATOM 5141 N N . LEU B 1 230 ? 144.343 4.955 22.825 1.00 19.38 230 LEU A N 1
ATOM 5142 C CA . LEU B 1 230 ? 144.913 6.291 22.598 1.00 15.61 230 LEU A CA 1
ATOM 5143 C C . LEU B 1 230 ? 144.317 7.015 21.391 1.00 15.50 230 LEU A C 1
ATOM 5144 O O . LEU B 1 230 ? 144.279 8.249 21.380 1.00 16.82 230 LEU A O 1
ATOM 5149 N N . GLN B 1 231 ? 143.861 6.277 20.380 1.00 14.28 231 GLN A N 1
ATOM 5150 C CA . GLN B 1 231 ? 143.172 6.909 19.252 1.00 15.71 231 GLN A CA 1
ATOM 5151 C C . GLN B 1 231 ? 141.941 7.676 19.725 1.00 14.93 231 GLN A C 1
ATOM 5152 O O . GLN B 1 231 ? 141.642 8.769 19.238 1.00 18.43 231 GLN A O 1
ATOM 5158 N N . HIS B 1 232 ? 141.230 7.091 20.678 1.00 13.28 232 HIS A N 1
ATOM 5159 C CA . HIS B 1 232 ? 139.958 7.635 21.138 1.00 16.51 232 HIS A CA 1
ATOM 5160 C C . HIS B 1 232 ? 140.110 8.529 22.377 1.00 14.87 232 HIS A C 1
ATOM 5161 O O . HIS B 1 232 ? 139.125 8.895 23.009 1.00 17.49 232 HIS A O 1
ATOM 5168 N N . SER B 1 233 ? 141.342 8.889 22.722 1.00 14.53 233 SER A N 1
ATOM 5169 C CA . SER B 1 233 ? 141.587 9.594 23.975 1.00 14.97 233 SER A CA 1
ATOM 5170 C C . SER B 1 233 ? 141.858 11.073 23.788 1.00 14.80 233 SER A C 1
ATOM 5171 O O . SER B 1 233 ? 142.614 11.660 24.556 1.00 19.80 233 SER A O 1
ATOM 5174 N N . ASN B 1 234 ? 141.256 11.679 22.770 1.00 14.69 234 ASN A N 1
ATOM 5175 C CA . ASN B 1 234 ? 141.469 13.103 22.532 1.00 15.07 234 ASN A CA 1
ATOM 5176 C C . ASN B 1 234 ? 140.438 13.935 23.290 1.00 16.08 234 ASN A C 1
ATOM 5177 O O . ASN B 1 234 ? 140.310 13.787 24.500 1.00 16.92 234 ASN A O 1
ATOM 5182 N N . THR B 1 235 ? 139.697 14.791 22.596 1.00 16.73 235 THR A N 1
ATOM 5183 C CA . THR B 1 235 ? 138.746 15.680 23.265 1.00 18.02 235 THR A CA 1
ATOM 5184 C C . THR B 1 235 ? 137.626 14.939 24.001 1.00 17.87 235 THR A C 1
ATOM 5185 O O . THR B 1 235 ? 137.038 14.003 23.464 1.00 17.98 235 THR A O 1
ATOM 5189 N N . ILE B 1 236 ? 137.373 15.355 25.249 1.00 18.22 236 ILE A N 1
ATOM 5190 C CA . ILE B 1 236 ? 136.283 14.835 26.074 1.00 16.38 236 ILE A CA 1
ATOM 5191 C C . ILE B 1 236 ? 135.020 15.673 25.917 1.00 19.59 236 ILE A C 1
ATOM 5192 O O . ILE B 1 236 ? 135.047 16.887 26.113 1.00 17.76 236 ILE A O 1
ATOM 5197 N N . VAL B 1 237 ? 133.919 15.012 25.567 1.00 16.82 237 VAL A N 1
ATOM 5198 C CA . VAL B 1 237 ? 132.610 15.645 25.503 1.00 16.80 237 VAL A CA 1
ATOM 5199 C C . VAL B 1 237 ? 131.588 14.751 26.190 1.00 16.73 237 VAL A C 1
ATOM 5200 O O . VAL B 1 237 ? 131.509 13.569 25.878 1.00 15.93 237 VAL A O 1
ATOM 5204 N N . ASP B 1 238 ? 130.817 15.303 27.123 1.00 14.96 238 ASP A N 1
ATOM 5205 C CA . ASP B 1 238 ? 129.802 14.529 27.841 1.00 16.92 238 ASP A CA 1
ATOM 5206 C C . ASP B 1 238 ? 130.453 13.328 28.549 1.00 16.72 238 ASP A C 1
ATOM 5207 O O . ASP B 1 238 ? 129.897 12.237 28.589 1.00 18.02 238 ASP A O 1
ATOM 5212 N N . GLY B 1 239 ? 131.650 13.542 29.088 1.00 15.79 239 GLY A N 1
ATOM 5213 C CA . GLY B 1 239 ? 132.343 12.527 29.861 1.00 15.70 239 GLY A CA 1
ATOM 5214 C C . GLY B 1 239 ? 132.831 11.341 29.045 1.00 17.97 239 GLY A C 1
ATOM 5215 O O . GLY B 1 239 ? 133.070 10.263 29.587 1.00 20.15 239 GLY A O 1
ATOM 5216 N N . VAL B 1 240 ? 132.950 11.526 27.736 1.00 16.51 240 VAL A N 1
ATOM 5217 C CA . VAL B 1 240 ? 133.537 10.510 26.876 1.00 17.49 240 VAL A CA 1
ATOM 5218 C C . VAL B 1 240 ? 134.541 11.155 25.914 1.00 16.94 240 VAL A C 1
ATOM 5219 O O . VAL B 1 240 ? 134.237 12.147 25.256 1.00 17.28 240 VAL A O 1
ATOM 5223 N N . SER B 1 241 ? 135.747 10.593 25.843 1.00 20.01 241 SER A N 1
ATOM 5224 C CA . SER B 1 241 ? 136.783 11.146 24.980 1.00 16.17 241 SER A CA 1
ATOM 5225 C C . SER B 1 241 ? 136.579 10.690 23.545 1.00 17.86 241 SER A C 1
ATOM 5226 O O . SER B 1 241 ? 136.075 9.585 23.284 1.00 19.96 241 SER A O 1
ATOM 5229 N N . ARG B 1 242 ? 136.961 11.559 22.618 1.00 16.64 242 ARG A N 1
ATOM 5230 C CA . ARG B 1 242 ? 136.726 11.328 21.204 1.00 17.17 242 ARG A CA 1
ATOM 5231 C C . ARG B 1 242 ? 138.019 11.143 20.415 1.00 16.48 242 ARG A C 1
ATOM 5232 O O . ARG B 1 242 ? 139.123 11.275 20.953 1.00 14.53 242 ARG A O 1
ATOM 5240 N N . ILE B 1 243 ? 137.853 10.830 19.132 1.00 16.16 243 ILE A N 1
ATOM 5241 C CA . ILE B 1 243 ? 138.914 10.923 18.145 1.00 16.87 243 ILE A CA 1
ATOM 5242 C C . ILE B 1 243 ? 138.995 12.363 17.630 1.00 18.71 243 ILE A C 1
ATOM 5243 O O . ILE B 1 243 ? 138.018 12.887 17.093 1.00 16.66 243 ILE A O 1
ATOM 5248 N N . GLY B 1 244 ? 140.153 13.000 17.803 1.00 20.04 244 GLY A N 1
ATOM 5249 C CA . GLY B 1 244 ? 140.348 14.370 17.358 1.00 17.77 244 GLY A CA 1
ATOM 5250 C C . GLY B 1 244 ? 139.888 15.399 18.372 1.00 17.30 244 GLY A C 1
ATOM 5251 O O . GLY B 1 244 ? 139.266 15.068 19.386 1.00 14.83 244 GLY A O 1
ATOM 5252 N N . TRP B 1 245 ? 140.179 16.665 18.087 1.00 18.53 245 TRP A N 1
ATOM 5253 C CA . TRP B 1 245 ? 139.939 17.735 19.049 1.00 18.65 245 TRP A CA 1
ATOM 5254 C C . TRP B 1 245 ? 138.949 18.803 18.589 1.00 19.57 245 TRP A C 1
ATOM 5255 O O . TRP B 1 245 ? 138.973 19.238 17.442 1.00 19.18 245 TRP A O 1
ATOM 5266 N N . MET B 1 246 ? 138.098 19.253 19.503 1.00 19.89 246 MET A N 1
ATOM 5267 C CA . MET B 1 246 ? 137.163 20.315 19.178 1.00 18.22 246 MET A CA 1
ATOM 5268 C C . MET B 1 246 ? 137.258 21.491 20.145 1.00 19.70 246 MET A C 1
ATOM 5269 O O . MET B 1 246 ? 137.163 21.322 21.368 1.00 14.15 246 MET A O 1
ATOM 5274 N N . ALA B 1 247 ? 137.442 22.680 19.571 1.00 20.57 247 ALA A N 1
ATOM 5275 C CA . ALA B 1 247 ? 137.455 23.935 20.312 1.00 17.72 247 ALA A CA 1
ATOM 5276 C C . ALA B 1 247 ? 136.154 24.701 20.062 1.00 21.76 247 ALA A C 1
ATOM 5277 O O . ALA B 1 247 ? 135.614 24.658 18.960 1.00 22.13 247 ALA A O 1
ATOM 5279 N N . GLY B 1 248 ? 135.643 25.393 21.077 1.00 19.13 248 GLY A N 1
ATOM 5280 C CA . GLY B 1 248 ? 134.466 26.225 20.904 1.00 22.39 248 GLY A CA 1
ATOM 5281 C C . GLY B 1 248 ? 133.158 25.455 20.794 1.00 22.68 248 GLY A C 1
ATOM 5282 O O . GLY B 1 248 ? 133.136 24.223 20.854 1.00 24.77 248 GLY A O 1
ATOM 5283 N N . GLY B 1 249 ? 132.057 26.187 20.654 1.00 22.89 249 GLY A N 1
ATOM 5284 C CA . GLY B 1 249 ? 130.736 25.594 20.515 1.00 22.64 249 GLY A CA 1
ATOM 5285 C C . GLY B 1 249 ? 130.180 24.819 21.702 1.00 22.27 249 GLY A C 1
ATOM 5286 O O . GLY B 1 249 ? 129.775 23.672 21.542 1.00 24.73 249 GLY A O 1
ATOM 5287 N N . LYS B 1 250 ? 130.122 25.442 22.880 1.00 22.17 250 LYS A N 1
ATOM 5288 C CA . LYS B 1 250 ? 129.588 24.791 24.085 1.00 23.37 250 LYS A CA 1
ATOM 5289 C C . LYS B 1 250 ? 128.087 24.483 24.011 1.00 22.57 250 LYS A C 1
ATOM 5290 O O . LYS B 1 250 ? 127.649 23.406 24.418 1.00 22.00 250 LYS A O 1
ATOM 5293 N N . SER B 1 251 ? 127.308 25.434 23.498 1.00 19.04 251 SER A N 1
ATOM 5294 C CA . SER B 1 251 ? 125.859 25.281 23.381 1.00 19.97 251 SER A CA 1
ATOM 5295 C C . SER B 1 251 ? 125.432 24.223 22.358 1.00 19.44 251 SER A C 1
ATOM 5296 O O . SER B 1 251 ? 124.318 23.702 22.426 1.00 19.81 251 SER A O 1
ATOM 5299 N N . ALA B 1 252 ? 126.323 23.907 21.424 1.00 18.72 252 ALA A N 1
ATOM 5300 C CA . ALA B 1 252 ? 126.035 22.954 20.360 1.00 20.89 252 ALA A CA 1
ATOM 5301 C C . ALA B 1 252 ? 126.298 21.509 20.805 1.00 20.01 252 ALA A C 1
ATOM 5302 O O . ALA B 1 252 ? 125.617 20.583 20.364 1.00 22.50 252 ALA A O 1
ATOM 5304 N N . GLU B 1 253 ? 127.312 21.346 21.657 1.00 19.28 253 GLU A N 1
ATOM 5305 C CA . GLU B 1 253 ? 127.663 20.082 22.301 1.00 17.86 253 GLU A CA 1
ATOM 5306 C C . GLU B 1 253 ? 126.491 19.153 22.471 1.00 20.30 253 GLU A C 1
ATOM 5307 O O . GLU B 1 253 ? 125.559 19.474 23.205 1.00 20.84 253 GLU A O 1
ATOM 5313 N N . TRP B 1 254 ? 126.503 17.995 21.830 1.00 19.09 254 TRP A N 1
ATOM 5314 C CA . TRP B 1 254 ? 125.402 17.114 22.130 1.00 20.26 254 TRP A CA 1
ATOM 5315 C C . TRP B 1 254 ? 125.708 16.232 23.317 1.00 20.43 254 TRP A C 1
ATOM 5316 O O . TRP B 1 254 ? 126.776 16.308 23.935 1.00 18.52 254 TRP A O 1
ATOM 5327 N N . LYS B 1 255 ? 124.730 15.398 23.629 1.00 19.33 255 LYS A N 1
ATOM 5328 C CA . LYS B 1 255 ? 124.798 14.480 24.731 1.00 18.30 255 LYS A CA 1
ATOM 5329 C C . LYS B 1 255 ? 124.316 13.175 24.171 1.00 18.70 255 LYS A C 1
ATOM 5330 O O . LYS B 1 255 ? 123.188 13.105 23.693 1.00 17.86 255 LYS A O 1
ATOM 5336 N N . ASP B 1 256 ? 125.185 12.170 24.193 1.00 18.07 256 ASP A N 1
ATOM 5337 C CA . ASP B 1 256 ? 124.896 10.842 23.642 1.00 16.49 256 ASP A CA 1
ATOM 5338 C C . ASP B 1 256 ? 123.634 10.236 24.199 1.00 16.96 256 ASP A C 1
ATOM 5339 O O . ASP B 1 256 ? 122.936 9.523 23.489 1.00 18.58 256 ASP A O 1
ATOM 5344 N N . GLU B 1 257 ? 123.360 10.489 25.480 1.00 18.48 257 GLU A N 1
ATOM 5345 C CA . GLU B 1 257 ? 122.298 9.754 26.173 1.00 17.46 257 GLU A CA 1
ATOM 5346 C C . GLU B 1 257 ? 120.923 10.176 25.693 1.00 16.01 257 GLU A C 1
ATOM 5347 O O . GLU B 1 257 ? 119.957 9.439 25.847 1.00 17.13 257 GLU A O 1
ATOM 5353 N N . GLU B 1 258 ? 120.852 11.357 25.097 1.00 16.97 258 GLU A N 1
ATOM 5354 C CA . GLU B 1 258 ? 119.595 11.915 24.615 1.00 18.00 258 GLU A CA 1
ATOM 5355 C C . GLU B 1 258 ? 119.334 11.602 23.148 1.00 17.92 258 GLU A C 1
ATOM 5356 O O . GLU B 1 258 ? 118.245 11.871 22.642 1.00 18.23 258 GLU A O 1
ATOM 5362 N N . PHE B 1 259 ? 120.332 11.026 22.478 1.00 17.80 259 PHE A N 1
ATOM 5363 C CA . PHE B 1 259 ? 120.234 10.654 21.063 1.00 15.64 259 PHE A CA 1
ATOM 5364 C C . PHE B 1 259 ? 118.935 9.950 20.667 1.00 13.50 259 PHE A C 1
ATOM 5365 O O . PHE B 1 259 ? 118.363 10.280 19.629 1.00 17.34 259 PHE A O 1
ATOM 5373 N N . PRO B 1 260 ? 118.473 8.961 21.456 1.00 13.78 260 PRO A N 1
ATOM 5374 C CA . PRO B 1 260 ? 117.208 8.363 21.016 1.00 12.45 260 PRO A CA 1
ATOM 5375 C C . PRO B 1 260 ? 116.056 9.370 20.917 1.00 17.69 260 PRO A C 1
ATOM 5376 O O . PRO B 1 260 ? 115.424 9.441 19.867 1.00 15.79 260 PRO A O 1
ATOM 5380 N N . HIS B 1 261 ? 115.802 10.142 21.968 1.00 15.25 261 HIS A N 1
ATOM 5381 C CA A HIS B 1 261 ? 114.714 11.111 21.933 0.60 15.88 261 HIS A CA 1
ATOM 5382 C CA B HIS B 1 261 ? 114.714 11.101 21.940 0.40 15.87 261 HIS A CA 1
ATOM 5383 C C . HIS B 1 261 ? 114.898 12.095 20.793 1.00 15.15 261 HIS A C 1
ATOM 5384 O O . HIS B 1 261 ? 114.002 12.265 19.989 1.00 16.45 261 HIS A O 1
ATOM 5397 N N . ILE B 1 262 ? 116.074 12.723 20.719 1.00 17.06 262 ILE A N 1
ATOM 5398 C CA . ILE B 1 262 ? 116.349 13.773 19.728 1.00 15.21 262 ILE A CA 1
ATOM 5399 C C . ILE B 1 262 ? 116.094 13.318 18.294 1.00 18.70 262 ILE A C 1
ATOM 5400 O O . ILE B 1 262 ? 115.448 14.030 17.519 1.00 19.88 262 ILE A O 1
ATOM 5405 N N . PHE B 1 263 ? 116.582 12.126 17.954 1.00 15.07 263 PHE A N 1
ATOM 5406 C CA . PHE B 1 263 ? 116.523 11.626 16.583 1.00 16.29 263 PHE A CA 1
ATOM 5407 C C . PHE B 1 263 ? 115.214 10.924 16.207 1.00 15.57 263 PHE A C 1
ATOM 5408 O O . PHE B 1 263 ? 114.777 11.006 15.058 1.00 15.42 263 PHE A O 1
ATOM 5416 N N . THR B 1 264 ? 114.581 10.242 17.155 1.00 15.60 264 THR A N 1
ATOM 5417 C CA . THR B 1 264 ? 113.248 9.705 16.876 1.00 15.83 264 THR A CA 1
ATOM 5418 C C . THR B 1 264 ? 112.255 10.857 16.778 1.00 15.81 264 THR A C 1
ATOM 5419 O O . THR B 1 264 ? 111.270 10.766 16.046 1.00 16.39 264 THR A O 1
ATOM 5423 N N . LYS B 1 265 ? 112.522 11.945 17.500 1.00 17.63 265 LYS A N 1
ATOM 5424 C CA . LYS B 1 265 ? 111.655 13.125 17.444 1.00 17.61 265 LYS A CA 1
ATOM 5425 C C . LYS B 1 265 ? 111.773 13.869 16.105 1.00 17.49 265 LYS A C 1
ATOM 5426 O O . LYS B 1 265 ? 110.794 14.424 15.619 1.00 20.36 265 LYS A O 1
ATOM 5432 N N . LYS B 1 266 ? 112.956 13.873 15.498 1.00 17.57 266 LYS A N 1
ATOM 5433 C CA . LYS B 1 266 ? 113.146 14.544 14.214 1.00 15.46 266 LYS A CA 1
ATOM 5434 C C . LYS B 1 266 ? 112.631 13.690 13.056 1.00 19.42 266 LYS A C 1
ATOM 5435 O O . LYS B 1 266 ? 112.162 14.211 12.040 1.00 19.22 266 LYS A O 1
ATOM 5441 N N . ALA B 1 267 ? 112.709 12.374 13.212 1.00 15.88 267 ALA A N 1
ATOM 5442 C CA . ALA B 1 267 ? 112.134 11.461 12.233 1.00 18.07 267 ALA A CA 1
ATOM 5443 C C . ALA B 1 267 ? 110.611 11.558 12.185 1.00 17.31 267 ALA A C 1
ATOM 5444 O O . ALA B 1 267 ? 110.021 11.633 11.113 1.00 17.48 267 ALA A O 1
ATOM 5446 N N . ILE B 1 268 ? 109.991 11.530 13.364 1.00 17.95 268 ILE A N 1
ATOM 5447 C CA . ILE B 1 268 ? 108.542 11.552 13.519 1.00 17.99 268 ILE A CA 1
ATOM 5448 C C . ILE B 1 268 ? 107.951 12.890 13.054 1.00 18.37 268 ILE A C 1
ATOM 5449 O O . ILE B 1 268 ? 106.941 12.913 12.354 1.00 17.65 268 ILE A O 1
ATOM 5454 N N . ASP B 1 269 ? 108.594 13.994 13.407 1.00 17.32 269 ASP A N 1
ATOM 5455 C CA . ASP B 1 269 ? 108.208 15.284 12.856 1.00 20.36 269 ASP A CA 1
ATOM 5456 C C . ASP B 1 269 ? 108.354 15.341 11.331 1.00 19.22 269 ASP A C 1
ATOM 5457 O O . ASP B 1 269 ? 107.517 15.933 10.667 1.00 18.14 269 ASP A O 1
ATOM 5462 N N . PHE B 1 270 ? 109.403 14.720 10.782 1.00 18.30 270 PHE A N 1
ATOM 5463 C CA . PHE B 1 270 ? 109.604 14.690 9.331 1.00 18.74 270 PHE A CA 1
ATOM 5464 C C . PHE B 1 270 ? 108.456 13.967 8.650 1.00 19.54 270 PHE A C 1
ATOM 5465 O O . PHE B 1 270 ? 107.942 14.405 7.618 1.00 18.03 270 PHE A O 1
ATOM 5473 N N . ILE B 1 271 ? 108.067 12.845 9.243 1.00 18.95 271 ILE A N 1
ATOM 5474 C CA . ILE B 1 271 ? 106.919 12.080 8.792 1.00 18.30 271 ILE A CA 1
ATOM 5475 C C . ILE B 1 271 ? 105.645 12.866 8.961 1.00 18.84 271 ILE A C 1
ATOM 5476 O O . ILE B 1 271 ? 104.880 13.009 8.024 1.00 20.71 271 ILE A O 1
ATOM 5481 N N . SER B 1 272 ? 105.417 13.372 10.167 1.00 19.36 272 SER A N 1
ATOM 5482 C CA . SER B 1 272 ? 104.144 14.004 10.470 1.00 22.99 272 SER A CA 1
ATOM 5483 C C . SER B 1 272 ? 103.982 15.303 9.703 1.00 22.06 272 SER A C 1
ATOM 5484 O O . SER B 1 272 ? 102.870 15.817 9.565 1.00 28.21 272 SER A O 1
ATOM 5487 N N . ASP B 1 273 ? 105.080 15.824 9.178 1.00 19.20 273 ASP A N 1
ATOM 5488 C CA . ASP B 1 273 ? 104.981 16.981 8.315 1.00 20.91 273 ASP A CA 1
ATOM 5489 C C . ASP B 1 273 ? 104.646 16.541 6.897 1.00 23.64 273 ASP A C 1
ATOM 5490 O O . ASP B 1 273 ? 103.899 17.213 6.200 1.00 27.92 273 ASP A O 1
ATOM 5495 N N . ASN B 1 274 ? 105.153 15.386 6.481 1.00 22.47 274 ASN A N 1
ATOM 5496 C CA . ASN B 1 274 ? 104.928 14.931 5.110 1.00 22.81 274 ASN A CA 1
ATOM 5497 C C . ASN B 1 274 ? 103.983 13.738 4.983 1.00 21.75 274 ASN A C 1
ATOM 5498 O O . ASN B 1 274 ? 104.089 12.957 4.037 1.00 23.12 274 ASN A O 1
ATOM 5503 N N . LYS B 1 275 ? 103.051 13.595 5.916 1.00 22.93 275 LYS A N 1
ATOM 5504 C CA . LYS B 1 275 ? 102.174 12.423 5.904 1.00 22.11 275 LYS A CA 1
ATOM 5505 C C . LYS B 1 275 ? 101.257 12.443 4.680 1.00 25.49 275 LYS A C 1
ATOM 5506 O O . LYS B 1 275 ? 100.676 11.427 4.312 1.00 24.35 275 LYS A O 1
ATOM 5512 N N . ASP B 1 276 ? 101.170 13.607 4.041 1.00 25.10 276 ASP A N 1
ATOM 5513 C CA . ASP B 1 276 ? 100.241 13.839 2.954 1.00 23.94 276 ASP A CA 1
ATOM 5514 C C . ASP B 1 276 ? 100.862 13.703 1.553 1.00 26.07 276 ASP A C 1
ATOM 5515 O O . ASP B 1 276 ? 100.142 13.697 0.554 1.00 29.50 276 ASP A O 1
ATOM 5520 N N . GLU B 1 277 ? 102.184 13.600 1.463 1.00 24.06 277 GLU A N 1
ATOM 5521 C CA . GLU B 1 277 ? 102.833 13.349 0.176 1.00 24.89 277 GLU A CA 1
ATOM 5522 C C . GLU B 1 277 ? 103.516 11.990 0.202 1.00 21.68 277 GLU A C 1
ATOM 5523 O O . GLU B 1 277 ? 103.489 11.311 1.223 1.00 22.66 277 GLU A O 1
ATOM 5526 N N . SER B 1 278 ? 104.119 11.585 -0.914 1.00 25.15 278 SER A N 1
ATOM 5527 C CA . SER B 1 278 ? 105.033 10.445 -0.886 1.00 18.24 278 SER A CA 1
ATOM 5528 C C . SER B 1 278 ? 106.357 10.924 -0.321 1.00 16.83 278 SER A C 1
ATOM 5529 O O . SER B 1 278 ? 106.875 11.959 -0.730 1.00 20.13 278 SER A O 1
ATOM 5532 N N . PHE B 1 279 ? 106.897 10.198 0.645 1.00 17.14 279 PHE A N 1
ATOM 5533 C CA . PHE B 1 279 ? 108.165 10.602 1.223 1.00 16.54 279 PHE A CA 1
ATOM 5534 C C . PHE B 1 279 ? 109.118 9.420 1.419 1.00 14.70 279 PHE A C 1
ATOM 5535 O O . PHE B 1 279 ? 108.733 8.257 1.340 1.00 11.04 279 PHE A O 1
ATOM 5543 N N . MET B 1 280 ? 110.382 9.748 1.654 1.00 15.63 280 MET A N 1
ATOM 5544 C CA . MET B 1 280 ? 111.389 8.750 1.982 1.00 14.66 280 MET A CA 1
ATOM 5545 C C . MET B 1 280 ? 112.213 9.242 3.155 1.00 18.24 280 MET A C 1
ATOM 5546 O O . MET B 1 280 ? 112.705 10.389 3.151 1.00 14.02 280 MET A O 1
ATOM 5551 N N . LEU B 1 281 ? 112.315 8.379 4.168 1.00 14.01 281 LEU A N 1
ATOM 5552 C CA . LEU B 1 281 ? 113.210 8.600 5.286 1.00 13.82 281 LEU A CA 1
ATOM 5553 C C . LEU B 1 281 ? 114.391 7.635 5.250 1.00 14.46 281 LEU A C 1
ATOM 5554 O O . LEU B 1 281 ? 114.223 6.418 5.271 1.00 12.80 281 LEU A O 1
ATOM 5559 N N . PHE B 1 282 ? 115.591 8.208 5.159 1.00 18.10 282 PHE A N 1
ATOM 5560 C CA . PHE B 1 282 ? 116.825 7.488 5.439 1.00 15.16 282 PHE A CA 1
ATOM 5561 C C . PHE B 1 282 ? 117.116 7.745 6.914 1.00 14.67 282 PHE A C 1
ATOM 5562 O O . PHE B 1 282 ? 117.228 8.897 7.327 1.00 13.43 282 PHE A O 1
ATOM 5570 N N . PHE B 1 283 ? 117.180 6.673 7.705 1.00 13.24 283 PHE A N 1
ATOM 5571 C CA . PHE B 1 283 ? 117.347 6.774 9.147 1.00 14.85 283 PHE A CA 1
ATOM 5572 C C . PHE B 1 283 ? 118.587 6.017 9.605 1.00 13.44 283 PHE A C 1
ATOM 5573 O O . PHE B 1 283 ? 118.487 4.906 10.099 1.00 16.58 283 PHE A O 1
ATOM 5581 N N . PRO B 1 284 ? 119.765 6.619 9.433 1.00 13.87 284 PRO A N 1
ATOM 5582 C CA . PRO B 1 284 ? 121.021 5.988 9.838 1.00 13.33 284 PRO A CA 1
ATOM 5583 C C . PRO B 1 284 ? 121.339 6.168 11.344 1.00 14.10 284 PRO A C 1
ATOM 5584 O O . PRO B 1 284 ? 121.856 7.202 11.774 1.00 11.40 284 PRO A O 1
ATOM 5588 N N . PHE B 1 285 ? 121.045 5.130 12.124 1.00 14.84 285 PHE A N 1
ATOM 5589 C CA . PHE B 1 285 ? 121.331 5.088 13.566 1.00 16.62 285 PHE A CA 1
ATOM 5590 C C . PHE B 1 285 ? 122.806 5.360 13.914 1.00 14.81 285 PHE A C 1
ATOM 5591 O O . PHE B 1 285 ? 123.712 4.981 13.166 1.00 14.72 285 PHE A O 1
ATOM 5599 N N . SER B 1 286 ? 123.050 5.969 15.073 1.00 15.77 286 SER A N 1
ATOM 5600 C CA . SER B 1 286 ? 124.400 5.929 15.611 1.00 17.03 286 SER A CA 1
ATOM 5601 C C . SER B 1 286 ? 124.573 4.637 16.379 1.00 16.38 286 SER A C 1
ATOM 5602 O O . SER B 1 286 ? 125.689 4.125 16.491 1.00 16.38 286 SER A O 1
ATOM 5605 N N . ASP B 1 287 ? 123.472 4.117 16.912 1.00 15.02 287 ASP A N 1
ATOM 5606 C CA . ASP B 1 287 ? 123.486 2.779 17.489 1.00 15.10 287 ASP A CA 1
ATOM 5607 C C . ASP B 1 287 ? 123.822 1.823 16.362 1.00 14.59 287 ASP A C 1
ATOM 5608 O O . ASP B 1 287 ? 123.214 1.902 15.301 1.00 13.05 287 ASP A O 1
ATOM 5613 N N . ILE B 1 288 ? 124.780 0.923 16.583 1.00 12.92 288 ILE A N 1
ATOM 5614 C CA . ILE B 1 288 ? 125.359 0.693 17.897 1.00 14.16 288 ILE A CA 1
ATOM 5615 C C . ILE B 1 288 ? 126.861 0.989 17.922 1.00 16.71 288 ILE A C 1
ATOM 5616 O O . ILE B 1 288 ? 127.641 0.294 18.589 1.00 17.37 288 ILE A O 1
ATOM 5621 N N . HIS B 1 289 ? 127.252 2.047 17.214 1.00 13.21 289 HIS A N 1
ATOM 5622 C CA . HIS B 1 289 ? 128.655 2.411 17.062 1.00 13.08 289 HIS A CA 1
ATOM 5623 C C . HIS B 1 289 ? 129.255 2.879 18.377 1.00 13.97 289 HIS A C 1
ATOM 5624 O O . HIS B 1 289 ? 128.539 3.402 19.212 1.00 16.10 289 HIS A O 1
ATOM 5631 N N . VAL B 1 290 ? 130.565 2.708 18.568 1.00 15.43 290 VAL A N 1
ATOM 5632 C CA . VAL B 1 290 ? 131.216 3.248 19.762 1.00 14.91 290 VAL A CA 1
ATOM 5633 C C . VAL B 1 290 ? 131.265 4.772 19.680 1.00 14.89 290 VAL A C 1
ATOM 5634 O O . VAL B 1 290 ? 131.312 5.323 18.587 1.00 14.52 290 VAL A O 1
ATOM 5638 N N . PRO B 1 291 ? 131.196 5.457 20.836 1.00 15.25 291 PRO A N 1
ATOM 5639 C CA . PRO B 1 291 ? 130.958 4.915 22.182 1.00 15.74 291 PRO A CA 1
ATOM 5640 C C . PRO B 1 291 ? 129.502 4.446 22.394 1.00 15.93 291 PRO A C 1
ATOM 5641 O O . PRO B 1 291 ? 128.560 5.065 21.890 1.00 16.39 291 PRO A O 1
ATOM 5645 N N . ARG B 1 292 ? 129.317 3.345 23.114 1.00 15.22 292 ARG A N 1
ATOM 5646 C CA . ARG B 1 292 ? 127.975 2.946 23.509 1.00 14.88 292 ARG A CA 1
ATOM 5647 C C . ARG B 1 292 ? 127.622 3.615 24.831 1.00 15.40 292 ARG A C 1
ATOM 5648 O O . ARG B 1 292 ? 128.090 3.219 25.897 1.00 15.61 292 ARG A O 1
ATOM 5656 N N . VAL B 1 293 ? 126.809 4.662 24.726 1.00 17.07 293 VAL A N 1
ATOM 5657 C CA . VAL B 1 293 ? 126.332 5.425 25.869 1.00 16.55 293 VAL A CA 1
ATOM 5658 C C . VAL B 1 293 ? 124.801 5.400 25.943 1.00 15.53 293 VAL A C 1
ATOM 5659 O O . VAL B 1 293 ? 124.163 6.435 25.817 1.00 15.29 293 VAL A O 1
ATOM 5663 N N . PRO B 1 294 ? 124.207 4.211 26.169 1.00 16.44 294 PRO A N 1
ATOM 5664 C CA . PRO B 1 294 ? 122.739 4.099 26.115 1.00 20.16 294 PRO A CA 1
ATOM 5665 C C . PRO B 1 294 ? 121.988 4.958 27.139 1.00 17.17 294 PRO A C 1
ATOM 5666 O O . PRO B 1 294 ? 122.459 5.181 28.267 1.00 18.64 294 PRO A O 1
ATOM 5670 N N . ASN B 1 295 ? 120.816 5.440 26.725 1.00 16.79 295 ASN A N 1
ATOM 5671 C CA . ASN B 1 295 ? 119.914 6.156 27.611 1.00 16.69 295 ASN A CA 1
ATOM 5672 C C . ASN B 1 295 ? 119.648 5.302 28.827 1.00 17.53 295 ASN A C 1
ATOM 5673 O O . ASN B 1 295 ? 119.706 4.078 28.747 1.00 17.60 295 ASN A O 1
ATOM 5678 N N . LYS B 1 296 ? 119.367 5.940 29.955 1.00 17.47 296 LYS A N 1
ATOM 5679 C CA . LYS B 1 296 ? 119.109 5.198 31.177 1.00 16.61 296 LYS A CA 1
ATOM 5680 C C . LYS B 1 296 ? 117.983 4.156 31.009 1.00 17.93 296 LYS A C 1
ATOM 5681 O O . LYS B 1 296 ? 117.997 3.117 31.672 1.00 20.36 296 LYS A O 1
ATOM 5687 N N . MET B 1 297 ? 117.057 4.406 30.083 1.00 17.60 297 MET A N 1
ATOM 5688 C CA . MET B 1 297 ? 115.966 3.478 29.763 1.00 17.73 297 MET A CA 1
ATOM 5689 C C . MET B 1 297 ? 116.463 2.067 29.462 1.00 16.14 297 MET A C 1
ATOM 5690 O O . MET B 1 297 ? 115.726 1.099 29.641 1.00 15.45 297 MET A O 1
ATOM 5695 N N . PHE B 1 298 ? 117.710 1.967 28.993 1.00 16.88 298 PHE A N 1
ATOM 5696 C CA . PHE B 1 298 ? 118.272 0.699 28.531 1.00 14.10 298 PHE A CA 1
ATOM 5697 C C . PHE B 1 298 ? 119.576 0.310 29.227 1.00 15.58 298 PHE A C 1
ATOM 5698 O O . PHE B 1 298 ? 119.994 -0.842 29.154 1.00 17.41 298 PHE A O 1
ATOM 5706 N N . ALA B 1 299 ? 120.219 1.262 29.892 1.00 15.40 299 ALA A N 1
ATOM 5707 C CA . ALA B 1 299 ? 121.452 0.978 30.621 1.00 15.69 299 ALA A CA 1
ATOM 5708 C C . ALA B 1 299 ? 121.298 -0.234 31.537 1.00 17.58 299 ALA A C 1
ATOM 5709 O O . ALA B 1 299 ? 120.403 -0.282 32.367 1.00 17.74 299 ALA A O 1
ATOM 5711 N N . GLY B 1 300 ? 122.159 -1.224 31.354 1.00 15.87 300 GLY A N 1
ATOM 5712 C CA . GLY B 1 300 ? 122.189 -2.378 32.226 1.00 18.17 300 GLY A CA 1
ATOM 5713 C C . GLY B 1 300 ? 121.100 -3.404 31.975 1.00 15.33 300 GLY A C 1
ATOM 5714 O O . GLY B 1 300 ? 121.059 -4.437 32.631 1.00 17.76 300 GLY A O 1
ATOM 5715 N N . LYS B 1 301 ? 120.234 -3.137 31.007 1.00 15.95 301 LYS A N 1
ATOM 5716 C CA . LYS B 1 301 ? 119.067 -3.973 30.796 1.00 17.84 301 LYS A CA 1
ATOM 5717 C C . LYS B 1 301 ? 119.331 -5.194 29.915 1.00 15.93 301 LYS A C 1
ATOM 5718 O O . LYS B 1 301 ? 118.578 -6.164 29.964 1.00 17.46 301 LYS A O 1
ATOM 5724 N N . SER B 1 302 ? 120.376 -5.166 29.100 1.00 14.59 302 SER A N 1
ATOM 5725 C CA . SER B 1 302 ? 120.581 -6.285 28.175 1.00 17.85 302 SER A CA 1
ATOM 5726 C C . SER B 1 302 ? 121.312 -7.472 28.805 1.00 14.42 302 SER A C 1
ATOM 5727 O O . SER B 1 302 ? 121.116 -8.610 28.403 1.00 16.99 302 SER A O 1
ATOM 5730 N N . GLY B 1 303 ? 122.154 -7.200 29.790 1.00 16.08 303 GLY A N 1
ATOM 5731 C CA . GLY B 1 303 ? 123.040 -8.217 30.325 1.00 18.98 303 GLY A CA 1
ATOM 5732 C C . GLY B 1 303 ? 124.429 -8.209 29.699 1.00 15.04 303 GLY A C 1
ATOM 5733 O O . GLY B 1 303 ? 125.396 -8.601 30.342 1.00 15.53 303 GLY A O 1
ATOM 5734 N N . MET B 1 304 ? 124.528 -7.754 28.452 1.00 16.49 304 MET A N 1
ATOM 5735 C CA . MET B 1 304 ? 125.804 -7.727 27.735 1.00 14.81 304 MET A CA 1
ATOM 5736 C C . MET B 1 304 ? 126.532 -6.390 27.842 1.00 12.86 304 MET A C 1
ATOM 5737 O O . MET B 1 304 ? 127.467 -6.123 27.096 1.00 14.74 304 MET A O 1
ATOM 5742 N N . GLY B 1 305 ? 126.114 -5.539 28.766 1.00 15.56 305 GLY A N 1
ATOM 5743 C CA . GLY B 1 305 ? 126.741 -4.234 28.889 1.00 14.10 305 GLY A CA 1
ATOM 5744 C C . GLY B 1 305 ? 126.270 -3.259 27.834 1.00 13.89 305 GLY A C 1
ATOM 5745 O O . GLY B 1 305 ? 125.310 -3.552 27.127 1.00 13.05 305 GLY A O 1
ATOM 5746 N N . PRO B 1 306 ? 126.942 -2.091 27.734 1.00 13.52 306 PRO A N 1
ATOM 5747 C CA . PRO B 1 306 ? 126.635 -1.021 26.782 1.00 14.24 306 PRO A CA 1
ATOM 5748 C C . PRO B 1 306 ? 126.389 -1.483 25.342 1.00 14.30 306 PRO A C 1
ATOM 5749 O O . PRO B 1 306 ? 125.545 -0.891 24.676 1.00 14.66 306 PRO A O 1
ATOM 5753 N N . ARG B 1 307 ? 127.110 -2.494 24.865 1.00 13.17 307 ARG A N 1
ATOM 5754 C CA . ARG B 1 307 ? 126.941 -2.935 23.486 1.00 13.05 307 ARG A CA 1
ATOM 5755 C C . ARG B 1 307 ? 125.557 -3.530 23.251 1.00 13.61 307 ARG A C 1
ATOM 5756 O O . ARG B 1 307 ? 124.869 -3.153 22.308 1.00 12.90 307 ARG A O 1
ATOM 5764 N N . GLY B 1 308 ? 125.156 -4.464 24.107 1.00 14.72 308 GLY A N 1
ATOM 5765 C CA . GLY B 1 308 ? 123.819 -5.023 24.048 1.00 14.13 308 GLY A CA 1
ATOM 5766 C C . GLY B 1 308 ? 122.796 -3.963 24.415 1.00 11.98 308 GLY A C 1
ATOM 5767 O O . GLY B 1 308 ? 121.727 -3.907 23.838 1.00 12.98 308 GLY A O 1
ATOM 5768 N N . ASP B 1 309 ? 123.125 -3.112 25.378 1.00 15.22 309 ASP A N 1
ATOM 5769 C CA . ASP B 1 309 ? 122.216 -2.029 25.757 1.00 15.89 309 ASP A CA 1
ATOM 5770 C C . ASP B 1 309 ? 121.930 -1.096 24.562 1.00 13.84 309 ASP A C 1
ATOM 5771 O O . ASP B 1 309 ? 120.819 -0.583 24.414 1.00 13.40 309 ASP A O 1
ATOM 5776 N N . ALA B 1 310 ? 122.919 -0.905 23.700 1.00 12.41 310 ALA A N 1
ATOM 5777 C CA . ALA B 1 310 ? 122.736 -0.076 22.511 1.00 13.73 310 ALA A CA 1
ATOM 5778 C C . ALA B 1 310 ? 121.833 -0.783 21.475 1.00 14.56 310 ALA A C 1
ATOM 5779 O O . ALA B 1 310 ? 121.151 -0.138 20.673 1.00 13.90 310 ALA A O 1
ATOM 5781 N N . ILE B 1 311 ? 121.828 -2.108 21.515 1.00 12.55 311 ILE A N 1
ATOM 5782 C CA . ILE B 1 311 ? 120.936 -2.903 20.672 1.00 12.71 311 ILE A CA 1
ATOM 5783 C C . ILE B 1 311 ? 119.485 -2.701 21.109 1.00 11.68 311 ILE A C 1
ATOM 5784 O O . ILE B 1 311 ? 118.607 -2.539 20.270 1.00 12.81 311 ILE A O 1
ATOM 5789 N N . LEU B 1 312 ? 119.241 -2.675 22.420 1.00 12.85 312 LEU A N 1
ATOM 5790 C CA . LEU B 1 312 ? 117.892 -2.418 22.955 1.00 14.31 312 LEU A CA 1
ATOM 5791 C C . LEU B 1 312 ? 117.402 -1.009 22.601 1.00 12.51 312 LEU A C 1
ATOM 5792 O O . LEU B 1 312 ? 116.210 -0.786 22.351 1.00 10.15 312 LEU A O 1
ATOM 5797 N N . GLN B 1 313 ? 118.333 -0.064 22.593 1.00 14.23 313 GLN A N 1
ATOM 5798 C CA . GLN B 1 313 ? 118.027 1.313 22.246 1.00 12.97 313 GLN A CA 1
ATOM 5799 C C . GLN B 1 313 ? 117.705 1.410 20.762 1.00 12.88 313 GLN A C 1
ATOM 5800 O O . GLN B 1 313 ? 116.790 2.123 20.351 1.00 14.39 313 GLN A O 1
ATOM 5806 N N . MET B 1 314 ? 118.462 0.682 19.959 1.00 15.14 314 MET A N 1
ATOM 5807 C CA . MET B 1 314 ? 118.182 0.599 18.539 1.00 14.44 314 MET A CA 1
ATOM 5808 C C . MET B 1 314 ? 116.737 0.167 18.325 1.00 14.70 314 MET A C 1
ATOM 5809 O O . MET B 1 314 ? 116.005 0.777 17.549 1.00 13.02 314 MET A O 1
ATOM 5814 N N . ASP B 1 315 ? 116.328 -0.886 19.030 1.00 16.32 315 ASP A N 1
ATOM 5815 C CA . ASP B 1 315 ? 115.017 -1.512 18.806 1.00 13.79 315 ASP A CA 1
ATOM 5816 C C . ASP B 1 315 ? 113.864 -0.610 19.272 1.00 12.47 315 ASP A C 1
ATOM 5817 O O . ASP B 1 315 ? 112.849 -0.499 18.592 1.00 12.46 315 ASP A O 1
ATOM 5822 N N . TRP B 1 316 ? 114.038 0.020 20.435 1.00 12.15 316 TRP A N 1
ATOM 5823 C CA . TRP B 1 316 ? 113.075 0.980 20.962 1.00 12.79 316 TRP A CA 1
ATOM 5824 C C . TRP B 1 316 ? 112.851 2.126 19.989 1.00 13.21 316 TRP A C 1
ATOM 5825 O O . TRP B 1 316 ? 111.711 2.524 19.766 1.00 13.28 316 TRP A O 1
ATOM 5836 N N . MET B 1 317 ? 113.936 2.653 19.413 1.00 11.67 317 MET A N 1
ATOM 5837 C CA . MET B 1 317 ? 113.852 3.762 18.462 1.00 14.26 317 MET A CA 1
ATOM 5838 C C . MET B 1 317 ? 113.117 3.326 17.196 1.00 12.93 317 MET A C 1
ATOM 5839 O O . MET B 1 317 ? 112.359 4.090 16.624 1.00 14.05 317 MET A O 1
ATOM 5844 N N . SER B 1 318 ? 113.360 2.097 16.752 1.00 14.87 318 SER A N 1
ATOM 5845 C CA . SER B 1 318 ? 112.658 1.547 15.592 1.00 12.94 318 SER A CA 1
ATOM 5846 C C . SER B 1 318 ? 111.148 1.489 15.822 1.00 11.94 318 SER A C 1
ATOM 5847 O O . SER B 1 318 ? 110.372 1.929 14.987 1.00 13.68 318 SER A O 1
ATOM 5850 N N . GLY B 1 319 ? 110.739 0.966 16.971 1.00 14.95 319 GLY A N 1
ATOM 5851 C CA . GLY B 1 319 ? 109.336 0.877 17.326 1.00 11.87 319 GLY A CA 1
ATOM 5852 C C . GLY B 1 319 ? 108.670 2.231 17.472 1.00 12.86 319 GLY A C 1
ATOM 5853 O O . GLY B 1 319 ? 107.484 2.368 17.214 1.00 14.48 319 GLY A O 1
ATOM 5854 N N . GLN B 1 320 ? 109.426 3.235 17.893 1.00 12.93 320 GLN A N 1
ATOM 5855 C CA . GLN B 1 320 ? 108.869 4.573 18.028 1.00 15.65 320 GLN A CA 1
ATOM 5856 C C . GLN B 1 320 ? 108.379 5.052 16.686 1.00 17.21 320 GLN A C 1
ATOM 5857 O O . GLN B 1 320 ? 107.291 5.599 16.580 1.00 22.08 320 GLN A O 1
ATOM 5863 N N . ILE B 1 321 ? 109.185 4.824 15.658 1.00 16.30 321 ILE A N 1
ATOM 5864 C CA . ILE B 1 321 ? 108.867 5.281 14.310 1.00 14.85 321 ILE A CA 1
ATOM 5865 C C . ILE B 1 321 ? 107.891 4.334 13.624 1.00 15.35 321 ILE A C 1
ATOM 5866 O O . ILE B 1 321 ? 106.958 4.784 12.959 1.00 13.80 321 ILE A O 1
ATOM 5871 N N . ILE B 1 322 ? 108.079 3.029 13.829 1.00 13.97 322 ILE A N 1
ATOM 5872 C CA . ILE B 1 322 ? 107.138 2.035 13.327 1.00 12.98 322 ILE A CA 1
ATOM 5873 C C . ILE B 1 322 ? 105.739 2.294 13.843 1.00 13.86 322 ILE A C 1
ATOM 5874 O O . ILE B 1 322 ? 104.759 2.253 13.090 1.00 13.92 322 ILE A O 1
ATOM 5879 N N . ASP B 1 323 ? 105.645 2.548 15.144 1.00 16.74 323 ASP A N 1
ATOM 5880 C CA . ASP B 1 323 ? 104.354 2.790 15.761 1.00 14.84 323 ASP A CA 1
ATOM 5881 C C . ASP B 1 323 ? 103.773 4.107 15.262 1.00 15.01 323 ASP A C 1
ATOM 5882 O O . ASP B 1 323 ? 102.566 4.230 15.139 1.00 16.21 323 ASP A O 1
ATOM 5887 N N . GLU B 1 324 ? 104.620 5.077 14.940 1.00 14.68 324 GLU A N 1
ATOM 5888 C CA . GLU B 1 324 ? 104.113 6.324 14.390 1.00 16.73 324 GLU A CA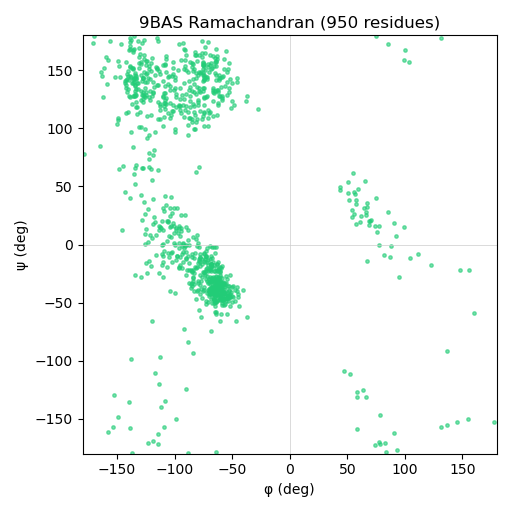 1
ATOM 5889 C C . GLU B 1 324 ? 103.449 6.114 13.042 1.00 16.58 324 GLU A C 1
ATOM 5890 O O . GLU B 1 324 ? 102.330 6.580 12.820 1.00 18.53 324 GLU A O 1
ATOM 5896 N N . LEU B 1 325 ? 104.135 5.417 12.143 1.00 17.27 325 LEU A N 1
ATOM 5897 C CA . LEU B 1 325 ? 103.582 5.149 10.823 1.00 15.75 325 LEU A CA 1
ATOM 5898 C C . LEU B 1 325 ? 102.229 4.462 10.927 1.00 14.67 325 LEU A C 1
ATOM 5899 O O . LEU B 1 325 ? 101.312 4.749 10.165 1.00 15.18 325 LEU A O 1
ATOM 5904 N N . LYS B 1 326 ? 102.126 3.544 11.880 1.00 14.49 326 LYS A N 1
ATOM 5905 C CA . LYS B 1 326 ? 100.918 2.758 12.060 1.00 14.07 326 LYS A CA 1
ATOM 5906 C C . LYS B 1 326 ? 99.762 3.604 12.596 1.00 16.36 326 LYS A C 1
ATOM 5907 O O . LYS B 1 326 ? 98.602 3.467 12.176 1.00 14.90 326 LYS A O 1
ATOM 5913 N N . LYS B 1 327 ? 100.097 4.476 13.542 1.00 16.35 327 LYS A N 1
ATOM 5914 C CA . LYS B 1 327 ? 99.128 5.390 14.126 1.00 17.08 327 LYS A CA 1
ATOM 5915 C C . LYS B 1 327 ? 98.633 6.376 13.099 1.00 14.24 327 LYS A C 1
ATOM 5916 O O . LYS B 1 327 ? 97.460 6.687 13.082 1.00 16.81 327 LYS A O 1
ATOM 5922 N N . GLN B 1 328 ? 99.505 6.842 12.203 1.00 18.02 328 GLN A N 1
ATOM 5923 C CA . GLN B 1 328 ? 99.048 7.905 11.282 1.00 18.19 328 GLN A CA 1
ATOM 5924 C C . GLN B 1 328 ? 98.348 7.270 10.096 1.00 17.64 328 GLN A C 1
ATOM 5925 O O . GLN B 1 328 ? 97.945 7.967 9.170 1.00 15.14 328 GLN A O 1
ATOM 5931 N N . GLY B 1 329 ? 98.424 5.947 10.019 1.00 14.69 329 GLY A N 1
ATOM 5932 C CA . GLY B 1 329 ? 97.804 5.203 8.946 1.00 14.37 329 GLY A CA 1
ATOM 5933 C C . GLY B 1 329 ? 98.683 4.971 7.738 1.00 16.59 329 GLY A C 1
ATOM 5934 O O . GLY B 1 329 ? 98.165 4.633 6.690 1.00 18.22 329 GLY A O 1
ATOM 5935 N N . LEU B 1 330 ? 99.998 5.118 7.886 1.00 17.57 330 LEU A N 1
ATOM 5936 C CA . LEU B 1 330 ? 100.932 5.125 6.755 1.00 13.62 330 LEU A CA 1
ATOM 5937 C C . LEU B 1 330 ? 101.579 3.782 6.463 1.00 16.43 330 LEU A C 1
ATOM 5938 O O . LEU B 1 330 ? 102.114 3.560 5.383 1.00 14.69 330 LEU A O 1
ATOM 5943 N N . TYR B 1 331 ? 101.525 2.895 7.444 1.00 12.49 331 TYR A N 1
ATOM 5944 C CA . TYR B 1 331 ? 102.322 1.685 7.437 1.00 15.31 331 TYR A CA 1
ATOM 5945 C C . TYR B 1 331 ? 102.083 0.798 6.210 1.00 16.58 331 TYR A C 1
ATOM 5946 O O . TYR B 1 331 ? 103.022 0.297 5.607 1.00 14.44 331 TYR A O 1
ATOM 5955 N N . ASP B 1 332 ? 100.828 0.633 5.821 1.00 17.56 332 ASP A N 1
ATOM 5956 C CA . ASP B 1 332 ? 100.500 -0.306 4.765 1.00 16.31 332 ASP A CA 1
ATOM 5957 C C . ASP B 1 332 ? 101.018 0.098 3.388 1.00 14.30 332 ASP A C 1
ATOM 5958 O O . ASP B 1 332 ? 101.377 -0.772 2.609 1.00 15.56 332 ASP A O 1
ATOM 5963 N N . ASN B 1 333 ? 101.062 1.397 3.086 1.00 16.16 333 ASN A N 1
ATOM 5964 C CA . ASN B 1 333 ? 101.669 1.856 1.828 1.00 16.48 333 ASN A CA 1
ATOM 5965 C C . ASN B 1 333 ? 103.076 2.386 2.056 1.00 15.51 333 ASN A C 1
ATOM 5966 O O . ASN B 1 333 ? 103.507 3.287 1.364 1.00 16.82 333 ASN A O 1
ATOM 5971 N N . THR B 1 334 ? 103.779 1.836 3.042 1.00 15.67 334 THR A N 1
ATOM 5972 C CA . THR B 1 334 ? 105.185 2.163 3.278 1.00 14.61 334 THR A CA 1
ATOM 5973 C C . THR B 1 334 ? 106.056 0.920 3.141 1.00 15.13 334 THR A C 1
ATOM 5974 O O . THR B 1 334 ? 105.764 -0.130 3.717 1.00 15.87 334 THR A O 1
ATOM 5978 N N . LEU B 1 335 ? 107.131 1.049 2.375 1.00 15.38 335 LEU A N 1
ATOM 5979 C CA . LEU B 1 335 ? 108.126 -0.001 2.317 1.00 14.39 335 LEU A CA 1
ATOM 5980 C C . LEU B 1 335 ? 109.226 0.339 3.309 1.00 14.65 335 LEU A C 1
ATOM 5981 O O . LEU B 1 335 ? 109.805 1.428 3.285 1.00 14.03 335 LEU A O 1
ATOM 5986 N N . ILE B 1 336 ? 109.483 -0.604 4.202 1.00 15.93 336 ILE A N 1
ATOM 5987 C CA . ILE B 1 336 ? 110.510 -0.448 5.201 1.00 12.42 336 ILE A CA 1
ATOM 5988 C C . ILE B 1 336 ? 111.637 -1.389 4.879 1.00 12.58 336 ILE A C 1
ATOM 5989 O O . ILE B 1 336 ? 111.421 -2.581 4.642 1.00 12.08 336 ILE A O 1
ATOM 5994 N N . ILE B 1 337 ? 112.841 -0.831 4.823 1.00 14.37 337 ILE A N 1
ATOM 5995 C CA . ILE B 1 337 ? 114.043 -1.636 4.691 1.00 11.66 337 ILE A CA 1
ATOM 5996 C C . ILE B 1 337 ? 114.856 -1.520 5.957 1.00 13.19 337 ILE A C 1
ATOM 5997 O O . ILE B 1 337 ? 115.270 -0.431 6.323 1.00 12.09 337 ILE A O 1
ATOM 6002 N N . PHE B 1 338 ? 115.082 -2.647 6.629 1.00 14.36 338 PHE A N 1
ATOM 6003 C CA . PHE B 1 338 ? 115.919 -2.648 7.826 1.00 13.55 338 PHE A CA 1
ATOM 6004 C C . PHE B 1 338 ? 117.211 -3.427 7.577 1.00 11.64 338 PHE A C 1
ATOM 6005 O O . PHE B 1 338 ? 117.162 -4.602 7.253 1.00 13.99 338 PHE A O 1
ATOM 6013 N N . SER B 1 339 ? 118.358 -2.768 7.740 1.00 14.50 339 SER A N 1
ATOM 6014 C CA . SER B 1 339 ? 119.662 -3.434 7.610 1.00 13.46 339 SER A CA 1
ATOM 6015 C C . SER B 1 339 ? 120.777 -2.664 8.354 1.00 12.92 339 SER A C 1
ATOM 6016 O O . SER B 1 339 ? 120.502 -1.844 9.232 1.00 11.37 339 SER A O 1
ATOM 6019 N N . SER B 1 340 ? 122.028 -2.945 7.990 1.00 14.72 340 SER A N 1
ATOM 6020 C CA . SER B 1 340 ? 123.205 -2.528 8.760 1.00 12.78 340 SER A CA 1
ATOM 6021 C C . SER B 1 340 ? 124.311 -2.046 7.830 1.00 11.87 340 SER A C 1
ATOM 6022 O O . SER B 1 340 ? 124.384 -2.507 6.694 1.00 16.41 340 SER A O 1
ATOM 6025 N N . ASP B 1 341 ? 125.190 -1.153 8.289 1.00 10.12 341 ASP A N 1
ATOM 6026 C CA . ASP B 1 341 ? 126.196 -0.618 7.370 1.00 13.40 341 ASP A CA 1
ATOM 6027 C C . ASP B 1 341 ? 127.415 -1.537 7.246 1.00 13.91 341 ASP A C 1
ATOM 6028 O O . ASP B 1 341 ? 128.133 -1.488 6.243 1.00 14.78 341 ASP A O 1
ATOM 6033 N N . ASN B 1 342 ? 127.626 -2.387 8.247 1.00 13.43 342 ASN A N 1
ATOM 6034 C CA . ASN B 1 342 ? 128.697 -3.384 8.216 1.00 13.29 342 ASN A CA 1
ATOM 6035 C C . ASN B 1 342 ? 128.586 -4.367 9.371 1.00 14.59 342 ASN A C 1
ATOM 6036 O O . ASN B 1 342 ? 127.780 -4.170 10.287 1.00 14.00 342 ASN A O 1
ATOM 6041 N N . GLY B 1 343 ? 129.436 -5.395 9.349 1.00 13.97 343 GLY A N 1
ATOM 6042 C CA . GLY B 1 343 ? 129.457 -6.408 10.398 1.00 12.22 343 GLY A CA 1
ATOM 6043 C C . GLY B 1 343 ? 129.836 -5.924 11.797 1.00 12.93 343 GLY A C 1
ATOM 6044 O O . GLY B 1 343 ? 130.122 -4.735 12.020 1.00 13.83 343 GLY A O 1
ATOM 6045 N N . PRO B 1 344 ? 129.876 -6.858 12.751 1.00 11.59 344 PRO A N 1
ATOM 6046 C CA . PRO B 1 344 ? 129.941 -6.546 14.173 1.00 11.91 344 PRO A CA 1
ATOM 6047 C C . PRO B 1 344 ? 131.349 -6.420 14.740 1.00 13.32 344 PRO A C 1
ATOM 6048 O O . PRO B 1 344 ? 132.276 -7.081 14.274 1.00 10.57 344 PRO A O 1
ATOM 6052 N N . VAL B 1 345 ? 131.486 -5.586 15.769 1.00 12.69 345 VAL A N 1
ATOM 6053 C CA . VAL B 1 345 ? 132.730 -5.505 16.524 1.00 14.70 345 VAL A CA 1
ATOM 6054 C C . VAL B 1 345 ? 132.387 -5.535 18.013 1.00 14.19 345 VAL A C 1
ATOM 6055 O O . VAL B 1 345 ? 131.354 -4.995 18.416 1.00 16.90 345 VAL A O 1
ATOM 6059 N N . MET B 1 346 ? 133.198 -6.204 18.827 1.00 13.62 346 MET A N 1
ATOM 6060 C CA . MET B 1 346 ? 133.026 -6.107 20.274 1.00 12.70 346 MET A CA 1
ATOM 6061 C C . MET B 1 346 ? 133.756 -4.860 20.728 1.00 13.33 346 MET A C 1
ATOM 6062 O O . MET B 1 346 ? 133.207 -3.763 20.675 1.00 13.55 346 MET A O 1
ATOM 6067 N N . ASP B 1 347 ? 135.009 -5.020 21.136 1.00 15.30 347 ASP A N 1
ATOM 6068 C CA . ASP B 1 347 ? 135.830 -3.864 21.467 1.00 16.53 347 ASP A CA 1
ATOM 6069 C C . ASP B 1 347 ? 136.216 -3.080 20.218 1.00 15.73 347 ASP A C 1
ATOM 6070 O O . ASP B 1 347 ? 136.962 -3.583 19.368 1.00 12.13 347 ASP A O 1
ATOM 6075 N N . ASP B 1 348 ? 135.745 -1.837 20.136 1.00 11.52 348 ASP A N 1
ATOM 6076 C CA . ASP B 1 348 ? 136.096 -0.967 19.020 1.00 12.65 348 ASP A CA 1
ATOM 6077 C C . ASP B 1 348 ? 136.786 0.352 19.429 1.00 15.81 348 ASP A C 1
ATOM 6078 O O . ASP B 1 348 ? 137.005 1.231 18.587 1.00 12.57 348 ASP A O 1
ATOM 6083 N N . GLY B 1 349 ? 137.142 0.501 20.702 1.00 13.27 349 GLY A N 1
ATOM 6084 C CA . GLY B 1 349 ? 137.876 1.689 21.093 1.00 14.82 349 GLY A CA 1
ATOM 6085 C C . GLY B 1 349 ? 137.755 2.081 22.543 1.00 14.60 349 GLY A C 1
ATOM 6086 O O . GLY B 1 349 ? 138.618 2.770 23.072 1.00 13.81 349 GLY A O 1
ATOM 6087 N N . TYR B 1 350 ? 136.688 1.627 23.189 1.00 18.58 350 TYR A N 1
ATOM 6088 C CA . TYR B 1 350 ? 136.424 1.995 24.569 1.00 15.53 350 TYR A CA 1
ATOM 6089 C C . TYR B 1 350 ? 136.325 0.789 25.454 1.00 14.22 350 TYR A C 1
ATOM 6090 O O . TYR B 1 350 ? 135.972 -0.297 25.003 1.00 17.84 350 TYR A O 1
ATOM 6099 N N . ALA B 1 351 ? 136.619 0.983 26.729 1.00 12.55 351 ALA A N 1
ATOM 6100 C CA . ALA B 1 351 ? 136.478 -0.092 27.682 1.00 19.45 351 ALA A CA 1
ATOM 6101 C C . ALA B 1 351 ? 135.052 -0.075 28.215 1.00 17.41 351 ALA A C 1
ATOM 6102 O O . ALA B 1 351 ? 134.755 0.658 29.151 1.00 21.48 351 ALA A O 1
ATOM 6104 N N . ASP B 1 352 ? 134.176 -0.873 27.605 1.00 15.23 352 ASP A N 1
ATOM 6105 C CA . ASP B 1 352 ? 132.751 -0.851 27.913 1.00 15.18 352 ASP A CA 1
ATOM 6106 C C . ASP B 1 352 ? 132.193 -2.248 28.219 1.00 17.90 352 ASP A C 1
ATOM 6107 O O . ASP B 1 352 ? 130.987 -2.478 28.131 1.00 14.83 352 ASP A O 1
ATOM 6112 N N . GLN B 1 353 ? 133.083 -3.167 28.582 1.00 16.86 353 GLN A N 1
ATOM 6113 C CA . GLN B 1 353 ? 132.722 -4.532 28.981 1.00 15.63 353 GLN A CA 1
ATOM 6114 C C . GLN B 1 353 ? 132.029 -5.344 27.905 1.00 17.26 353 GLN A C 1
ATOM 6115 O O . GLN B 1 353 ? 131.306 -6.291 28.215 1.00 15.55 353 GLN A O 1
ATOM 6121 N N . ALA B 1 354 ? 132.264 -4.987 26.647 1.00 16.00 354 ALA A N 1
ATOM 6122 C CA . ALA B 1 354 ? 131.708 -5.724 25.526 1.00 16.95 354 ALA A CA 1
ATOM 6123 C C . ALA B 1 354 ? 132.086 -7.211 25.619 1.00 16.45 354 ALA A C 1
ATOM 6124 O O . ALA B 1 354 ? 131.217 -8.068 25.721 1.00 18.24 354 ALA A O 1
ATOM 6126 N N . GLU B 1 355 ? 133.377 -7.521 25.617 1.00 16.74 355 GLU A N 1
ATOM 6127 C CA . GLU B 1 355 ? 133.784 -8.918 25.697 1.00 16.99 355 GLU A CA 1
ATOM 6128 C C . GLU B 1 355 ? 133.387 -9.542 27.041 1.00 18.31 355 GLU A C 1
ATOM 6129 O O . GLU B 1 355 ? 132.809 -10.629 27.074 1.00 21.38 355 GLU A O 1
ATOM 6135 N N . GLU B 1 356 ? 133.702 -8.860 28.142 1.00 17.89 356 GLU A N 1
ATOM 6136 C CA . GLU B 1 356 ? 133.461 -9.414 29.480 1.00 18.39 356 GLU A CA 1
ATOM 6137 C C . GLU B 1 356 ? 132.035 -9.892 29.673 1.00 17.63 356 GLU A C 1
ATOM 6138 O O . GLU B 1 356 ? 131.800 -10.965 30.221 1.00 17.53 356 GLU A O 1
ATOM 6144 N N . LEU B 1 357 ? 131.088 -9.099 29.185 1.00 17.22 357 LEU A N 1
ATOM 6145 C CA . LEU B 1 357 ? 129.682 -9.381 29.403 1.00 14.54 357 LEU A CA 1
ATOM 6146 C C . LEU B 1 357 ? 129.007 -10.038 28.218 1.00 16.04 357 LEU A C 1
ATOM 6147 O O . LEU B 1 357 ? 127.779 -10.081 28.155 1.00 16.83 357 LEU A O 1
ATOM 6152 N N . ARG B 1 358 ? 129.815 -10.567 27.302 1.00 18.26 358 ARG A N 1
ATOM 6153 C CA . ARG B 1 358 ? 129.327 -11.198 26.078 1.00 18.88 358 ARG A CA 1
ATOM 6154 C C . ARG B 1 358 ? 128.488 -12.423 26.359 1.00 15.73 358 ARG A C 1
ATOM 6155 O O . ARG B 1 358 ? 127.458 -12.651 25.725 1.00 16.42 358 ARG A O 1
ATOM 6163 N N . GLY B 1 359 ? 128.951 -13.220 27.310 1.00 19.23 359 GLY A N 1
ATOM 6164 C CA . GLY B 1 359 ? 128.397 -14.540 27.519 1.00 21.60 359 GLY A CA 1
ATOM 6165 C C . GLY B 1 359 ? 128.694 -15.421 26.320 1.00 20.09 359 GLY A C 1
ATOM 6166 O O . GLY B 1 359 ? 129.831 -15.486 25.849 1.00 22.47 359 GLY A O 1
ATOM 6167 N N . ASP B 1 360 ? 127.666 -16.094 25.816 1.00 21.71 360 ASP A N 1
ATOM 6168 C CA . ASP B 1 360 ? 127.820 -16.963 24.654 1.00 20.46 360 ASP A CA 1
ATOM 6169 C C . ASP B 1 360 ? 127.211 -16.342 23.395 1.00 17.96 360 ASP A C 1
ATOM 6170 O O . ASP B 1 360 ? 126.937 -17.024 22.412 1.00 20.85 360 ASP A O 1
ATOM 6175 N N . HIS B 1 361 ? 127.015 -15.036 23.420 1.00 15.27 361 HIS A N 1
ATOM 6176 C CA . HIS B 1 361 ? 126.475 -14.362 22.256 1.00 16.40 361 HIS A CA 1
ATOM 6177 C C . HIS B 1 361 ? 127.489 -14.287 21.123 1.00 15.54 361 HIS A C 1
ATOM 6178 O O . HIS B 1 361 ? 128.611 -13.818 21.307 1.00 14.71 361 HIS A O 1
ATOM 6185 N N . ASP B 1 362 ? 127.093 -14.728 19.939 1.00 16.32 362 ASP A N 1
ATOM 6186 C CA . ASP B 1 362 ? 127.936 -14.539 18.762 1.00 17.05 362 ASP A CA 1
ATOM 6187 C C . ASP B 1 362 ? 127.261 -13.591 17.758 1.00 14.99 362 ASP A C 1
ATOM 6188 O O . ASP B 1 362 ? 126.290 -13.968 17.096 1.00 16.09 362 ASP A O 1
ATOM 6193 N N . PRO B 1 363 ? 127.788 -12.361 17.631 1.00 15.32 363 PRO A N 1
ATOM 6194 C CA . PRO B 1 363 ? 127.168 -11.376 16.742 1.00 14.40 363 PRO A CA 1
ATOM 6195 C C . PRO B 1 363 ? 127.290 -11.737 15.256 1.00 13.14 363 PRO A C 1
ATOM 6196 O O . PRO B 1 363 ? 126.477 -11.290 14.444 1.00 14.57 363 PRO A O 1
ATOM 6200 N N . ALA B 1 364 ? 128.275 -12.551 14.908 1.00 12.77 364 ALA A N 1
ATOM 6201 C CA . ALA B 1 364 ? 128.419 -13.007 13.530 1.00 14.91 364 ALA A CA 1
ATOM 6202 C C . ALA B 1 364 ? 127.654 -14.313 13.262 1.00 14.77 364 ALA A C 1
ATOM 6203 O O . ALA B 1 364 ? 127.664 -14.821 12.144 1.00 13.24 364 ALA A O 1
ATOM 6205 N N . ALA B 1 365 ? 126.992 -14.833 14.291 1.00 14.79 365 ALA A N 1
ATOM 6206 C CA . ALA B 1 365 ? 126.173 -16.047 14.201 1.00 13.61 365 ALA A CA 1
ATOM 6207 C C . ALA B 1 365 ? 126.866 -17.226 13.554 1.00 14.76 365 ALA A C 1
ATOM 6208 O O . ALA B 1 365 ? 126.272 -17.923 12.737 1.00 14.80 365 ALA A O 1
ATOM 6210 N N . GLY B 1 366 ? 128.114 -17.467 13.926 1.00 17.76 366 GLY A N 1
ATOM 6211 C CA . GLY B 1 366 ? 128.861 -18.569 13.349 1.00 14.18 366 GLY A CA 1
ATOM 6212 C C . GLY B 1 366 ? 129.601 -18.250 12.056 1.00 16.28 366 GLY A C 1
ATOM 6213 O O . GLY B 1 366 ? 130.393 -19.073 11.605 1.00 18.73 366 GLY A O 1
ATOM 6214 N N . TYR B 1 367 ? 129.346 -17.086 11.448 1.00 14.92 367 TYR A N 1
ATOM 6215 C CA . TYR B 1 367 ? 130.073 -16.674 10.244 1.00 12.56 367 TYR A CA 1
ATOM 6216 C C . TYR B 1 367 ? 131.463 -16.214 10.648 1.00 15.41 367 TYR A C 1
ATOM 6217 O O . TYR B 1 367 ? 131.688 -15.844 11.799 1.00 16.69 367 TYR A O 1
ATOM 6226 N N . ARG B 1 368 ? 132.399 -16.271 9.709 1.00 15.50 368 ARG A N 1
ATOM 6227 C CA . ARG B 1 368 ? 133.763 -15.883 9.992 1.00 13.47 368 ARG A CA 1
ATOM 6228 C C . ARG B 1 368 ? 133.876 -14.377 9.784 1.00 12.81 368 ARG A C 1
ATOM 6229 O O . ARG B 1 368 ? 133.062 -13.783 9.071 1.00 10.11 368 ARG A O 1
ATOM 6237 N N . GLY B 1 369 ? 134.868 -13.773 10.435 1.00 14.48 369 GLY A N 1
ATOM 6238 C CA . GLY B 1 369 ? 135.156 -12.361 10.285 1.00 16.49 369 GLY A CA 1
ATOM 6239 C C . GLY B 1 369 ? 134.235 -11.441 11.067 1.00 12.71 369 GLY A C 1
ATOM 6240 O O . GLY B 1 369 ? 133.790 -11.772 12.169 1.00 11.77 369 GLY A O 1
ATOM 6241 N N . GLY B 1 370 ? 133.982 -10.275 10.477 1.00 13.26 370 GLY A N 1
ATOM 6242 C CA . GLY B 1 370 ? 133.076 -9.267 11.009 1.00 15.44 370 GLY A CA 1
ATOM 6243 C C . GLY B 1 370 ? 133.484 -7.897 10.482 1.00 12.85 370 GLY A C 1
ATOM 6244 O O . GLY B 1 370 ? 134.039 -7.812 9.401 1.00 15.46 370 GLY A O 1
ATOM 6245 N N . LYS B 1 371 ? 133.233 -6.837 11.245 1.00 11.96 371 LYS A N 1
ATOM 6246 C CA . LYS B 1 371 ? 133.596 -5.474 10.849 1.00 12.04 371 LYS A CA 1
ATOM 6247 C C . LYS B 1 371 ? 135.037 -5.416 10.307 1.00 14.89 371 LYS A C 1
ATOM 6248 O O . LYS B 1 371 ? 135.909 -6.086 10.833 1.00 15.15 371 LYS A O 1
ATOM 6254 N N . TYR B 1 372 ? 135.272 -4.641 9.248 1.00 13.70 372 TYR A N 1
ATOM 6255 C CA . TYR B 1 372 ? 136.576 -4.566 8.547 1.00 14.06 372 TYR A CA 1
ATOM 6256 C C . TYR B 1 372 ? 137.004 -5.849 7.801 1.00 14.95 372 TYR A C 1
ATOM 6257 O O . TYR B 1 372 ? 137.917 -5.789 6.985 1.00 14.92 372 TYR A O 1
ATOM 6266 N N . SER B 1 373 ? 136.366 -6.988 8.059 1.00 13.35 373 SER A N 1
ATOM 6267 C CA . SER B 1 373 ? 136.866 -8.257 7.514 1.00 13.90 373 SER A CA 1
ATOM 6268 C C . SER B 1 373 ? 136.373 -8.525 6.100 1.00 14.15 373 SER A C 1
ATOM 6269 O O . SER B 1 373 ? 135.308 -8.051 5.698 1.00 14.98 373 SER A O 1
ATOM 6272 N N . ALA B 1 374 ? 137.173 -9.290 5.361 1.00 13.58 374 ALA A N 1
ATOM 6273 C CA . ALA B 1 374 ? 136.782 -9.795 4.059 1.00 14.82 374 ALA A CA 1
ATOM 6274 C C . ALA B 1 374 ? 135.989 -11.085 4.186 1.00 11.82 374 ALA A C 1
ATOM 6275 O O . ALA B 1 374 ? 135.424 -11.543 3.207 1.00 14.71 374 ALA A O 1
ATOM 6277 N N . TYR B 1 375 ? 135.947 -11.673 5.380 1.00 12.91 375 TYR A N 1
ATOM 6278 C CA . TYR B 1 375 ? 135.134 -12.875 5.590 1.00 12.92 375 TYR A CA 1
ATOM 6279 C C . TYR B 1 375 ? 133.652 -12.495 5.623 1.00 11.10 375 TYR A C 1
ATOM 6280 O O . TYR B 1 375 ? 133.312 -11.307 5.648 1.00 12.95 375 TYR A O 1
ATOM 6289 N N . GLU B 1 376 ? 132.776 -13.493 5.593 1.00 10.26 376 GLU A N 1
ATOM 6290 C CA . GLU B 1 376 ? 131.357 -13.242 5.325 1.00 10.80 376 GLU A CA 1
ATOM 6291 C C . GLU B 1 376 ? 130.676 -12.270 6.279 1.00 13.25 376 GLU A C 1
ATOM 6292 O O . GLU B 1 376 ? 129.907 -11.428 5.832 1.00 12.81 376 GLU A O 1
ATOM 6298 N N . ALA B 1 377 ? 130.950 -12.384 7.576 1.00 12.28 377 ALA A N 1
ATOM 6299 C CA . ALA B 1 377 ? 130.283 -11.547 8.580 1.00 12.87 377 ALA A CA 1
ATOM 6300 C C . ALA B 1 377 ? 130.712 -10.084 8.503 1.00 11.94 377 ALA A C 1
ATOM 6301 O O . ALA B 1 377 ? 130.225 -9.253 9.266 1.00 13.97 377 ALA A O 1
ATOM 6303 N N . GLY B 1 378 ? 131.631 -9.787 7.584 1.00 12.57 378 GLY A N 1
ATOM 6304 C CA . GLY B 1 378 ? 132.013 -8.421 7.278 1.00 15.08 378 GLY A CA 1
ATOM 6305 C C . GLY B 1 378 ? 130.913 -7.663 6.556 1.00 13.83 378 GLY A C 1
ATOM 6306 O O . GLY B 1 378 ? 130.787 -6.452 6.714 1.00 13.97 378 GLY A O 1
ATOM 6307 N N . THR B 1 379 ? 130.131 -8.367 5.742 1.00 13.03 379 THR A N 1
ATOM 6308 C CA . THR B 1 379 ? 129.069 -7.720 4.976 1.00 13.00 379 THR A CA 1
ATOM 6309 C C . THR B 1 379 ? 127.732 -8.418 5.144 1.00 13.07 379 THR A C 1
ATOM 6310 O O . THR B 1 379 ? 126.687 -7.813 4.985 1.00 14.61 379 THR A O 1
ATOM 6314 N N . ARG B 1 380 ? 127.750 -9.711 5.412 1.00 13.81 380 ARG A N 1
ATOM 6315 C CA . ARG B 1 380 ? 126.489 -10.382 5.576 1.00 13.32 380 ARG A CA 1
ATOM 6316 C C . ARG B 1 380 ? 125.853 -9.937 6.882 1.00 14.62 380 ARG A C 1
ATOM 6317 O O . ARG B 1 380 ? 126.235 -10.390 7.968 1.00 13.97 380 ARG A O 1
ATOM 6325 N N . VAL B 1 381 ? 124.875 -9.043 6.737 1.00 15.89 381 VAL A N 1
ATOM 6326 C CA . VAL B 1 381 ? 124.170 -8.390 7.838 1.00 15.03 381 VAL A CA 1
ATOM 6327 C C . VAL B 1 381 ? 122.662 -8.716 7.764 1.00 14.37 381 VAL A C 1
ATOM 6328 O O . VAL B 1 381 ? 122.168 -9.126 6.701 1.00 14.02 381 VAL A O 1
ATOM 6332 N N . PRO B 1 382 ? 121.922 -8.553 8.885 1.00 13.51 382 PRO A N 1
ATOM 6333 C CA . PRO B 1 382 ? 120.478 -8.802 8.773 1.00 12.81 382 PRO A CA 1
ATOM 6334 C C . PRO B 1 382 ? 119.836 -7.844 7.782 1.00 13.29 382 PRO A C 1
ATOM 6335 O O . PRO B 1 382 ? 120.268 -6.691 7.686 1.00 14.23 382 PRO A O 1
ATOM 6339 N N . MET B 1 383 ? 118.857 -8.319 7.021 1.00 13.08 383 MET A N 1
ATOM 6340 C CA . MET B 1 383 ? 118.018 -7.410 6.247 1.00 15.27 383 MET A CA 1
ATOM 6341 C C . MET B 1 383 ? 116.592 -7.913 6.244 1.00 14.24 383 MET A C 1
ATOM 6342 O O . MET B 1 383 ? 116.328 -9.109 6.106 1.00 12.37 383 MET A O 1
ATOM 6347 N N . ILE B 1 384 ? 115.681 -6.967 6.414 1.00 13.92 384 ILE A N 1
ATOM 6348 C CA . ILE B 1 384 ? 114.269 -7.251 6.567 1.00 13.60 384 ILE A CA 1
ATOM 6349 C C . ILE B 1 384 ? 113.532 -6.175 5.781 1.00 16.15 384 ILE A C 1
ATOM 6350 O O . ILE B 1 384 ? 113.989 -5.030 5.696 1.00 12.77 384 ILE A O 1
ATOM 6355 N N . ILE B 1 385 ? 112.418 -6.559 5.170 1.00 15.78 385 ILE A N 1
ATOM 6356 C CA . ILE B 1 385 ? 111.620 -5.635 4.383 1.00 13.98 385 ILE A CA 1
ATOM 6357 C C . ILE B 1 385 ? 110.157 -5.967 4.635 1.00 15.18 385 ILE A C 1
ATOM 6358 O O . ILE B 1 385 ? 109.767 -7.134 4.604 1.00 13.88 385 ILE A O 1
ATOM 6363 N N . THR B 1 386 ? 109.367 -4.943 4.938 1.00 16.78 386 THR A N 1
ATOM 6364 C CA . THR B 1 386 ? 107.908 -5.061 4.935 1.00 17.23 386 THR A CA 1
ATOM 6365 C C . THR B 1 386 ? 107.299 -4.008 4.011 1.00 15.76 386 THR A C 1
ATOM 6366 O O . THR B 1 386 ? 107.910 -2.984 3.701 1.00 12.85 386 THR A O 1
ATOM 6370 N N . TYR B 1 387 ? 106.084 -4.291 3.572 1.00 15.36 387 TYR A N 1
ATOM 6371 C CA . TYR B 1 387 ? 105.367 -3.444 2.632 1.00 18.92 387 TYR A CA 1
ATOM 6372 C C . TYR B 1 387 ? 104.021 -4.109 2.430 1.00 17.77 387 TYR A C 1
ATOM 6373 O O . TYR B 1 387 ? 103.829 -4.793 1.424 1.00 21.13 387 TYR A O 1
ATOM 6382 N N . PRO B 1 388 ? 103.106 -3.946 3.407 1.00 17.95 388 PRO A N 1
ATOM 6383 C CA . PRO B 1 388 ? 101.836 -4.672 3.418 1.00 16.97 388 PRO A CA 1
ATOM 6384 C C . PRO B 1 388 ? 101.124 -4.628 2.088 1.00 16.51 388 PRO A C 1
ATOM 6385 O O . PRO B 1 388 ? 100.597 -5.660 1.687 1.00 19.15 388 PRO A O 1
ATOM 6389 N N . LYS B 1 389 ? 101.150 -3.488 1.400 1.00 15.68 389 LYS A N 1
ATOM 6390 C CA . LYS B 1 389 ? 100.472 -3.370 0.107 1.00 19.23 389 LYS A CA 1
ATOM 6391 C C . LYS B 1 389 ? 101.244 -3.956 -1.088 1.00 18.76 389 LYS A C 1
ATOM 6392 O O . LYS B 1 389 ? 100.763 -3.895 -2.217 1.00 18.38 389 LYS A O 1
ATOM 6398 N N . GLY B 1 390 ? 102.427 -4.526 -0.852 1.00 20.19 390 GLY A N 1
ATOM 6399 C CA . GLY B 1 390 ? 103.256 -5.010 -1.945 1.00 17.56 390 GLY A CA 1
ATOM 6400 C C . GLY B 1 390 ? 103.893 -6.391 -1.829 1.00 17.36 390 GLY A C 1
ATOM 6401 O O . GLY B 1 390 ? 104.180 -7.009 -2.849 1.00 20.19 390 GLY A O 1
ATOM 6402 N N . ILE B 1 391 ? 104.125 -6.876 -0.611 1.00 17.77 391 ILE A N 1
ATOM 6403 C CA . ILE B 1 391 ? 104.841 -8.140 -0.419 1.00 20.59 391 ILE A CA 1
ATOM 6404 C C . ILE B 1 391 ? 104.035 -9.329 -0.934 1.00 21.99 391 ILE A C 1
ATOM 6405 O O . ILE B 1 391 ? 103.000 -9.687 -0.363 1.00 21.54 391 ILE A O 1
ATOM 6410 N N . LYS B 1 392 ? 104.507 -9.927 -2.025 1.00 22.17 392 LYS A N 1
ATOM 6411 C CA . LYS B 1 392 ? 103.843 -11.097 -2.578 1.00 21.83 392 LYS A CA 1
ATOM 6412 C C . LYS B 1 392 ? 103.845 -12.212 -1.551 1.00 23.59 392 LYS A C 1
ATOM 6413 O O . LYS B 1 392 ? 102.788 -12.607 -1.042 1.00 27.39 392 LYS A O 1
ATOM 6416 N N . ASN B 1 393 ? 105.040 -12.697 -1.236 1.00 22.76 393 ASN A N 1
ATOM 6417 C CA . ASN B 1 393 ? 105.213 -13.777 -0.281 1.00 20.95 393 ASN A CA 1
ATOM 6418 C C . ASN B 1 393 ? 106.100 -13.349 0.872 1.00 18.99 393 ASN A C 1
ATOM 6419 O O . ASN B 1 393 ? 107.154 -12.760 0.666 1.00 17.63 393 ASN A O 1
ATOM 6424 N N . ASN B 1 394 ? 105.663 -13.629 2.092 1.00 17.91 394 ASN A N 1
ATOM 6425 C CA . ASN B 1 394 ? 106.503 -13.360 3.245 1.00 18.68 394 ASN A CA 1
ATOM 6426 C C . ASN B 1 394 ? 107.254 -14.629 3.642 1.00 16.93 394 ASN A C 1
ATOM 6427 O O . ASN B 1 394 ? 107.018 -15.706 3.088 1.00 16.20 394 ASN A O 1
ATOM 6432 N N . GLY B 1 395 ? 108.179 -14.485 4.586 1.00 16.13 395 GLY A N 1
ATOM 6433 C CA . GLY B 1 395 ? 108.952 -15.610 5.078 1.00 16.41 395 GLY A CA 1
ATOM 6434 C C . GLY B 1 395 ? 110.435 -15.319 5.114 1.00 15.24 395 GLY A C 1
ATOM 6435 O O . GLY B 1 395 ? 110.849 -14.158 5.181 1.00 16.88 395 GLY A O 1
ATOM 6436 N N . ASP B 1 396 ? 111.242 -16.374 5.083 1.00 14.51 396 ASP A N 1
ATOM 6437 C CA . ASP B 1 396 ? 112.694 -16.213 5.068 1.00 15.98 396 ASP A CA 1
ATOM 6438 C C . ASP B 1 396 ? 113.135 -16.308 3.622 1.00 16.04 396 ASP A C 1
ATOM 6439 O O . ASP B 1 396 ? 112.494 -16.999 2.826 1.00 14.33 396 ASP A O 1
ATOM 6444 N N . SER B 1 397 ? 114.221 -15.611 3.295 1.00 15.56 397 SER A N 1
ATOM 6445 C CA . SER B 1 397 ? 114.727 -15.525 1.923 1.00 15.13 397 SER A CA 1
ATOM 6446 C C . SER B 1 397 ? 116.239 -15.656 1.838 1.00 14.61 397 SER A C 1
ATOM 6447 O O . SER B 1 397 ? 116.955 -14.844 2.412 1.00 15.98 397 SER A O 1
ATOM 6450 N N . ASN B 1 398 ? 116.732 -16.647 1.101 1.00 13.43 398 ASN A N 1
ATOM 6451 C CA . ASN B 1 398 ? 118.176 -16.757 0.881 1.00 15.47 398 ASN A CA 1
ATOM 6452 C C . ASN B 1 398 ? 118.630 -16.165 -0.456 1.00 18.52 398 ASN A C 1
ATOM 6453 O O . ASN B 1 398 ? 119.594 -16.638 -1.065 1.00 20.06 398 ASN A O 1
ATOM 6458 N N . ALA B 1 399 ? 117.924 -15.133 -0.912 1.00 18.30 399 ALA A N 1
ATOM 6459 C CA . ALA B 1 399 ? 118.282 -14.450 -2.139 1.00 16.12 399 ALA A CA 1
ATOM 6460 C C . ALA B 1 399 ? 119.613 -13.773 -1.935 1.00 15.99 399 ALA A C 1
ATOM 6461 O O . ALA B 1 399 ? 119.793 -13.068 -0.942 1.00 16.61 399 ALA A O 1
ATOM 6463 N N . LEU B 1 400 ? 120.539 -13.976 -2.865 1.00 13.35 400 LEU A N 1
ATOM 6464 C CA . LEU B 1 400 ? 121.822 -13.302 -2.790 1.00 15.03 400 LEU A CA 1
ATOM 6465 C C . LEU B 1 400 ? 121.614 -11.863 -3.214 1.00 15.67 400 LEU A C 1
ATOM 6466 O O . LEU B 1 400 ? 121.368 -11.596 -4.387 1.00 16.52 400 LEU A O 1
ATOM 6471 N N . VAL B 1 401 ? 121.682 -10.934 -2.271 1.00 14.70 401 VAL A N 1
ATOM 6472 C CA . VAL B 1 401 ? 121.368 -9.545 -2.599 1.00 12.98 401 VAL A CA 1
ATOM 6473 C C . VAL B 1 401 ? 122.292 -8.585 -1.863 1.00 14.39 401 VAL A C 1
ATOM 6474 O O . VAL B 1 401 ? 122.864 -8.924 -0.827 1.00 14.54 401 VAL A O 1
ATOM 6478 N N . SER B 1 402 ? 122.432 -7.383 -2.411 1.00 14.52 402 SER A N 1
ATOM 6479 C CA . SER B 1 402 ? 123.285 -6.360 -1.830 1.00 13.86 402 SER A CA 1
ATOM 6480 C C . SER B 1 402 ? 122.563 -5.020 -1.665 1.00 14.94 402 SER A C 1
ATOM 6481 O O . SER B 1 402 ? 121.592 -4.718 -2.360 1.00 14.37 402 SER A O 1
ATOM 6484 N N . GLN B 1 403 ? 123.064 -4.206 -0.745 1.00 13.70 403 GLN A N 1
ATOM 6485 C CA . GLN B 1 403 ? 122.501 -2.886 -0.513 1.00 14.81 403 GLN A CA 1
ATOM 6486 C C . GLN B 1 403 ? 122.738 -1.940 -1.692 1.00 13.62 403 GLN A C 1
ATOM 6487 O O . GLN B 1 403 ? 122.079 -0.897 -1.819 1.00 15.78 403 GLN A O 1
ATOM 6493 N N . ILE B 1 404 ? 123.668 -2.308 -2.565 1.00 16.82 404 ILE A N 1
ATOM 6494 C CA . ILE B 1 404 ? 123.901 -1.526 -3.775 1.00 17.44 404 ILE A CA 1
ATOM 6495 C C . ILE B 1 404 ? 122.733 -1.672 -4.750 1.00 14.59 404 ILE A C 1
ATOM 6496 O O . ILE B 1 404 ? 122.515 -0.804 -5.592 1.00 15.92 404 ILE A O 1
ATOM 6501 N N . ASP B 1 405 ? 121.956 -2.741 -4.593 1.00 16.02 405 ASP A N 1
ATOM 6502 C CA . ASP B 1 405 ? 120.790 -3.008 -5.432 1.00 14.07 405 ASP A CA 1
ATOM 6503 C C . ASP B 1 405 ? 119.529 -2.253 -4.996 1.00 15.29 405 ASP A C 1
ATOM 6504 O O . ASP B 1 405 ? 118.527 -2.284 -5.684 1.00 14.44 405 ASP A O 1
ATOM 6509 N N . ILE B 1 406 ? 119.586 -1.585 -3.848 1.00 13.98 406 ILE A N 1
ATOM 6510 C CA . ILE B 1 406 ? 118.452 -0.827 -3.332 1.00 15.79 406 ILE A CA 1
ATOM 6511 C C . ILE B 1 406 ? 118.155 0.394 -4.219 1.00 17.28 406 ILE A C 1
ATOM 6512 O O . ILE B 1 406 ? 117.010 0.836 -4.349 1.00 20.32 406 ILE A O 1
ATOM 6517 N N . TYR B 1 407 ? 119.191 0.930 -4.846 1.00 13.85 407 TYR A N 1
ATOM 6518 C CA . TYR B 1 407 ? 119.026 2.055 -5.748 1.00 15.73 407 TYR A CA 1
ATOM 6519 C C . TYR B 1 407 ? 118.086 1.678 -6.894 1.00 16.93 407 TYR A C 1
ATOM 6520 O O . TYR B 1 407 ? 117.027 2.294 -7.065 1.00 18.61 407 TYR A O 1
ATOM 6529 N N . LYS B 1 408 ? 118.455 0.655 -7.661 1.00 14.94 408 LYS A N 1
ATOM 6530 C CA . LYS B 1 408 ? 117.699 0.315 -8.872 1.00 17.56 408 LYS A CA 1
ATOM 6531 C C . LYS B 1 408 ? 116.361 -0.362 -8.580 1.00 15.32 408 LYS A C 1
ATOM 6532 O O . LYS B 1 408 ? 115.430 -0.278 -9.387 1.00 14.71 408 LYS A O 1
ATOM 6538 N N . SER B 1 409 ? 116.258 -1.002 -7.419 1.00 15.02 409 SER A N 1
ATOM 6539 C CA . SER B 1 409 ? 115.005 -1.601 -6.990 1.00 15.55 409 SER A CA 1
ATOM 6540 C C . SER B 1 409 ? 113.979 -0.514 -6.714 1.00 16.84 409 SER A C 1
ATOM 6541 O O . SER B 1 409 ? 112.858 -0.559 -7.212 1.00 17.40 409 SER A O 1
ATOM 6544 N N . LEU B 1 410 ? 114.379 0.477 -5.932 1.00 14.53 410 LEU A N 1
ATOM 6545 C CA . LEU B 1 410 ? 113.528 1.607 -5.635 1.00 16.26 410 LEU A CA 1
ATOM 6546 C C . LEU B 1 410 ? 113.194 2.428 -6.882 1.00 16.47 410 LEU A C 1
ATOM 6547 O O . LEU B 1 410 ? 112.156 3.068 -6.939 1.00 13.70 410 LEU A O 1
ATOM 6552 N N . ALA B 1 411 ? 114.060 2.406 -7.884 1.00 16.05 411 ALA A N 1
ATOM 6553 C CA . ALA B 1 411 ? 113.794 3.191 -9.072 1.00 17.16 411 ALA A CA 1
ATOM 6554 C C . ALA B 1 411 ? 112.758 2.472 -9.928 1.00 16.57 411 ALA A C 1
ATOM 6555 O O . ALA B 1 411 ? 112.009 3.093 -10.683 1.00 19.13 411 ALA A O 1
ATOM 6557 N N . GLU B 1 412 ? 112.685 1.158 -9.810 1.00 18.37 412 GLU A N 1
ATOM 6558 C CA . GLU B 1 412 ? 111.586 0.472 -10.478 1.00 19.19 412 GLU A CA 1
ATOM 6559 C C . GLU B 1 412 ? 110.297 0.813 -9.735 1.00 17.53 412 GLU A C 1
ATOM 6560 O O . GLU B 1 412 ? 109.308 1.224 -10.336 1.00 17.65 412 GLU A O 1
ATOM 6566 N N . LEU B 1 413 ? 110.347 0.652 -8.414 1.00 17.13 413 LEU A N 1
ATOM 6567 C CA . LEU B 1 413 ? 109.217 0.885 -7.525 1.00 19.19 413 LEU A CA 1
ATOM 6568 C C . LEU B 1 413 ? 108.657 2.289 -7.665 1.00 18.05 413 LEU A C 1
ATOM 6569 O O . LEU B 1 413 ? 107.445 2.501 -7.584 1.00 21.00 413 LEU A O 1
ATOM 6574 N N . ALA B 1 414 ? 109.536 3.250 -7.887 1.00 17.88 414 ALA A N 1
ATOM 6575 C CA . ALA B 1 414 ? 109.095 4.624 -8.071 1.00 19.58 414 ALA A CA 1
ATOM 6576 C C . ALA B 1 414 ? 108.915 4.941 -9.551 1.00 21.93 414 ALA A C 1
ATOM 6577 O O . ALA B 1 414 ? 108.515 6.049 -9.909 1.00 24.54 414 ALA A O 1
ATOM 6579 N N . GLY B 1 415 ? 109.207 3.964 -10.403 1.00 19.26 415 GLY A N 1
ATOM 6580 C CA . GLY B 1 415 ? 108.985 4.103 -11.831 1.00 21.25 415 GLY A CA 1
ATOM 6581 C C . GLY B 1 415 ? 109.845 5.126 -12.547 1.00 22.78 415 GLY A C 1
ATOM 6582 O O . GLY B 1 415 ? 109.381 5.779 -13.483 1.00 24.97 415 GLY A O 1
ATOM 6583 N N . VAL B 1 416 ? 111.100 5.262 -12.124 1.00 23.94 416 VAL A N 1
ATOM 6584 C CA . VAL B 1 416 ? 112.021 6.204 -12.760 1.00 22.10 416 VAL A CA 1
ATOM 6585 C C . VAL B 1 416 ? 113.084 5.466 -13.564 1.00 21.96 416 VAL A C 1
ATOM 6586 O O . VAL B 1 416 ? 113.806 4.634 -13.025 1.00 24.09 416 VAL A O 1
ATOM 6590 N N . LYS B 1 417 ? 113.170 5.753 -14.857 1.00 21.65 417 LYS A N 1
ATOM 6591 C CA . LYS B 1 417 ? 114.257 5.205 -15.657 1.00 23.88 417 LYS A CA 1
ATOM 6592 C C . LYS B 1 417 ? 115.558 5.949 -15.339 1.00 20.77 417 LYS A C 1
ATOM 6593 O O . LYS B 1 417 ? 115.560 7.167 -15.123 1.00 24.25 417 LYS A O 1
ATOM 6599 N N . LEU B 1 418 ? 116.653 5.199 -15.288 1.00 21.26 418 LEU A N 1
ATOM 6600 C CA . LEU B 1 418 ? 117.960 5.733 -14.941 1.00 23.48 418 LEU A CA 1
ATOM 6601 C C . LEU B 1 418 ? 118.845 5.804 -16.171 1.00 24.62 418 LEU A C 1
ATOM 6602 O O . LEU B 1 418 ? 118.723 4.964 -17.067 1.00 28.75 418 LEU A O 1
ATOM 6607 N N . ASP B 1 419 ? 119.741 6.792 -16.207 1.00 27.80 419 ASP A N 1
ATOM 6608 C CA . ASP B 1 419 ? 120.693 6.933 -17.312 1.00 26.56 419 ASP A CA 1
ATOM 6609 C C . ASP B 1 419 ? 121.512 5.672 -17.509 1.00 26.15 419 ASP A C 1
ATOM 6610 O O . ASP B 1 419 ? 121.536 4.782 -16.651 1.00 26.50 419 ASP A O 1
ATOM 6612 N N . ASN B 1 420 ? 122.187 5.598 -18.648 1.00 28.72 420 ASN A N 1
ATOM 6613 C CA . ASN B 1 420 ? 123.030 4.453 -18.935 1.00 27.81 420 ASN A CA 1
ATOM 6614 C C . ASN B 1 420 ? 124.099 4.393 -17.868 1.00 25.84 420 ASN A C 1
ATOM 6615 O O . ASN B 1 420 ? 124.527 3.319 -17.471 1.00 27.12 420 ASN A O 1
ATOM 6620 N N . SER B 1 421 ? 124.480 5.570 -17.379 1.00 24.00 421 SER A N 1
ATOM 6621 C CA . SER B 1 421 ? 125.576 5.725 -16.426 1.00 25.32 421 SER A CA 1
ATOM 6622 C C . SER B 1 421 ? 125.146 5.990 -14.973 1.00 22.22 421 SER A C 1
ATOM 6623 O O . SER B 1 421 ? 125.964 6.425 -14.161 1.00 22.42 421 SER A O 1
ATOM 6626 N N . GLU B 1 422 ? 123.882 5.751 -14.637 1.00 19.99 422 GLU A N 1
ATOM 6627 C CA . GLU B 1 422 ? 123.441 5.949 -13.260 1.00 19.20 422 GLU A CA 1
ATOM 6628 C C . GLU B 1 422 ? 123.373 4.632 -12.506 1.00 18.60 422 GLU A C 1
ATOM 6629 O O . GLU B 1 422 ? 122.980 3.611 -13.072 1.00 20.29 422 GLU A O 1
ATOM 6635 N N . ALA B 1 423 ? 123.771 4.670 -11.233 1.00 20.61 423 ALA A N 1
ATOM 6636 C CA . ALA B 1 423 ? 123.833 3.489 -10.362 1.00 17.07 423 ALA A CA 1
ATOM 6637 C C . ALA B 1 423 ? 124.432 2.279 -11.068 1.00 17.92 423 ALA A C 1
ATOM 6638 O O . ALA B 1 423 ? 123.875 1.188 -11.011 1.00 17.73 423 ALA A O 1
ATOM 6640 N N . ILE B 1 424 ? 125.577 2.461 -11.719 1.00 14.55 424 ILE A N 1
ATOM 6641 C CA . ILE B 1 424 ? 126.020 1.499 -12.724 1.00 17.42 424 ILE A CA 1
ATOM 6642 C C . ILE B 1 424 ? 126.291 0.093 -12.198 1.00 15.64 424 ILE A C 1
ATOM 6643 O O . ILE B 1 424 ? 126.247 -0.863 -12.955 1.00 16.59 424 ILE A O 1
ATOM 6648 N N . ASP B 1 425 ? 126.566 -0.026 -10.901 1.00 18.78 425 ASP A N 1
ATOM 6649 C CA . ASP B 1 425 ? 126.878 -1.315 -10.282 1.00 16.14 425 ASP A CA 1
ATOM 6650 C C . ASP B 1 425 ? 125.628 -1.912 -9.609 1.00 16.97 425 ASP A C 1
ATOM 6651 O O . ASP B 1 425 ? 125.599 -3.083 -9.218 1.00 16.16 425 ASP A O 1
ATOM 6656 N N . SER B 1 426 ? 124.586 -1.093 -9.519 1.00 17.65 426 SER A N 1
ATOM 6657 C CA . SER B 1 426 ? 123.295 -1.505 -8.973 1.00 17.37 426 SER A CA 1
ATOM 6658 C C . SER B 1 426 ? 122.518 -2.402 -9.941 1.00 17.66 426 SER A C 1
ATOM 6659 O O . SER B 1 426 ? 122.593 -2.231 -11.146 1.00 16.95 426 SER A O 1
ATOM 6662 N N . LYS B 1 427 ? 121.794 -3.377 -9.404 1.00 18.16 427 LYS A N 1
ATOM 6663 C CA . LYS B 1 427 ? 120.882 -4.188 -10.205 1.00 17.85 427 LYS A CA 1
ATOM 6664 C C . LYS B 1 427 ? 119.503 -4.189 -9.561 1.00 18.53 427 LYS A C 1
ATOM 6665 O O . LYS B 1 427 ? 119.401 -4.200 -8.334 1.00 19.50 427 LYS A O 1
ATOM 6671 N N . ASN B 1 428 ? 118.448 -4.185 -10.375 1.00 16.59 428 ASN A N 1
ATOM 6672 C CA . ASN B 1 428 ? 117.088 -4.323 -9.855 1.00 14.99 428 ASN A CA 1
ATOM 6673 C C . ASN B 1 428 ? 116.876 -5.676 -9.159 1.00 18.65 428 ASN A C 1
ATOM 6674 O O . ASN B 1 428 ? 117.016 -6.745 -9.766 1.00 20.24 428 ASN A O 1
ATOM 6679 N N . MET B 1 429 ? 116.539 -5.628 -7.876 1.00 20.45 429 MET A N 1
ATOM 6680 C CA . MET B 1 429 ? 116.285 -6.846 -7.108 1.00 16.29 429 MET A CA 1
ATOM 6681 C C . MET B 1 429 ? 114.905 -6.816 -6.462 1.00 18.92 429 MET A C 1
ATOM 6682 O O . MET B 1 429 ? 114.598 -7.627 -5.579 1.00 16.25 429 MET A O 1
ATOM 6687 N N . LEU B 1 430 ? 114.086 -5.865 -6.911 1.00 16.85 430 LEU A N 1
ATOM 6688 C CA . LEU B 1 430 ? 112.726 -5.688 -6.409 1.00 17.03 430 LEU A CA 1
ATOM 6689 C C . LEU B 1 430 ? 111.936 -7.000 -6.288 1.00 17.25 430 LEU A C 1
ATOM 6690 O O . LEU B 1 430 ? 111.214 -7.165 -5.315 1.00 17.82 430 LEU A O 1
ATOM 6695 N N . PRO B 1 431 ? 112.060 -7.939 -7.250 1.00 15.37 431 PRO A N 1
ATOM 6696 C CA . PRO B 1 431 ? 111.290 -9.173 -6.998 1.00 17.16 431 PRO A CA 1
ATOM 6697 C C . PRO B 1 431 ? 111.738 -9.974 -5.771 1.00 16.26 431 PRO A C 1
ATOM 6698 O O . PRO B 1 431 ? 110.888 -10.529 -5.085 1.00 19.13 431 PRO A O 1
ATOM 6702 N N . ALA B 1 432 ? 113.039 -10.048 -5.513 1.00 17.27 432 ALA A N 1
ATOM 6703 C CA . ALA B 1 432 ? 113.544 -10.797 -4.370 1.00 18.61 432 ALA A CA 1
ATOM 6704 C C . ALA B 1 432 ? 113.228 -10.029 -3.103 1.00 16.49 432 ALA A C 1
ATOM 6705 O O . ALA B 1 432 ? 113.022 -10.613 -2.042 1.00 20.32 432 ALA A O 1
ATOM 6707 N N . PHE B 1 433 ? 113.177 -8.710 -3.233 1.00 16.85 433 PHE A N 1
ATOM 6708 C CA . PHE B 1 433 ? 112.872 -7.830 -2.111 1.00 17.03 433 PHE A CA 1
ATOM 6709 C C . PHE B 1 433 ? 111.426 -7.948 -1.629 1.00 18.47 433 PHE A C 1
ATOM 6710 O O . PHE B 1 433 ? 111.129 -7.677 -0.467 1.00 17.72 433 PHE A O 1
ATOM 6718 N N . LEU B 1 434 ? 110.517 -8.306 -2.526 1.00 16.60 434 LEU A N 1
ATOM 6719 C CA . LEU B 1 434 ? 109.100 -8.289 -2.188 1.00 16.92 434 LEU A CA 1
ATOM 6720 C C . LEU B 1 434 ? 108.471 -9.656 -2.305 1.00 17.78 434 LEU A C 1
ATOM 6721 O O . LEU B 1 434 ? 107.271 -9.811 -2.134 1.00 18.55 434 LEU A O 1
ATOM 6726 N N . ASP B 1 435 ? 109.288 -10.654 -2.577 1.00 14.77 435 ASP A N 1
ATOM 6727 C CA . ASP B 1 435 ? 108.775 -11.999 -2.699 1.00 16.54 435 ASP A CA 1
ATOM 6728 C C . ASP B 1 435 ? 109.783 -12.952 -2.091 1.00 17.67 435 ASP A C 1
ATOM 6729 O O . ASP B 1 435 ? 110.878 -13.116 -2.612 1.00 17.46 435 ASP A O 1
ATOM 6734 N N . ALA B 1 436 ? 109.396 -13.587 -0.990 1.00 16.90 436 ALA A N 1
ATOM 6735 C CA . ALA B 1 436 ? 110.308 -14.423 -0.219 1.00 18.84 436 ALA A CA 1
ATOM 6736 C C . ALA B 1 436 ? 110.703 -15.698 -0.957 1.00 18.18 436 ALA A C 1
ATOM 6737 O O . ALA B 1 436 ? 111.632 -16.385 -0.549 1.00 20.61 436 ALA A O 1
ATOM 6739 N N . LYS B 1 437 ? 110.006 -16.006 -2.046 1.00 17.86 437 LYS A N 1
ATOM 6740 C CA . LYS B 1 437 ? 110.342 -17.165 -2.859 1.00 19.51 437 LYS A CA 1
ATOM 6741 C C . LYS B 1 437 ? 111.251 -16.835 -4.050 1.00 20.51 437 LYS A C 1
ATOM 6742 O O . LYS B 1 437 ? 111.777 -17.736 -4.707 1.00 21.03 437 LYS A O 1
ATOM 6748 N N . GLU B 1 438 ? 111.438 -15.547 -4.316 1.00 18.29 438 GLU A N 1
ATOM 6749 C CA . GLU B 1 438 ? 112.310 -15.094 -5.398 1.00 20.79 438 GLU A CA 1
ATOM 6750 C C . GLU B 1 438 ? 113.810 -15.117 -5.057 1.00 20.24 438 GLU A C 1
ATOM 6751 O O . GLU B 1 438 ? 114.218 -14.848 -3.927 1.00 17.49 438 GLU A O 1
ATOM 6757 N N . SER B 1 439 ? 114.625 -15.416 -6.062 1.00 19.61 439 SER A N 1
ATOM 6758 C CA . SER B 1 439 ? 116.072 -15.386 -5.907 1.00 18.96 439 SER A CA 1
ATOM 6759 C C . SER B 1 439 ? 116.671 -14.023 -6.302 1.00 18.70 439 SER A C 1
ATOM 6760 O O . SER B 1 439 ? 115.963 -13.147 -6.795 1.00 18.36 439 SER A O 1
ATOM 6763 N N . GLY B 1 440 ? 117.974 -13.858 -6.064 1.00 16.70 440 GLY A N 1
ATOM 6764 C CA . GLY B 1 440 ? 118.664 -12.615 -6.340 1.00 15.55 440 GLY A CA 1
ATOM 6765 C C . GLY B 1 440 ? 119.767 -12.666 -7.388 1.00 15.79 440 GLY A C 1
ATOM 6766 O O . GLY B 1 440 ? 119.508 -12.824 -8.585 1.00 13.87 440 GLY A O 1
ATOM 6767 N N . ARG B 1 441 ? 121.003 -12.511 -6.926 1.00 15.34 441 ARG A N 1
ATOM 6768 C CA . ARG B 1 441 ? 122.158 -12.331 -7.802 1.00 15.81 441 ARG A CA 1
ATOM 6769 C C . ARG B 1 441 ? 122.821 -13.638 -8.163 1.00 14.70 441 ARG A C 1
ATOM 6770 O O . ARG B 1 441 ? 122.759 -14.602 -7.414 1.00 15.01 441 ARG A O 1
ATOM 6778 N N . THR B 1 442 ? 123.476 -13.655 -9.315 1.00 16.03 442 THR A N 1
ATOM 6779 C CA . THR B 1 442 ? 124.338 -14.766 -9.650 1.00 17.70 442 THR A CA 1
ATOM 6780 C C . THR B 1 442 ? 125.666 -14.535 -8.949 1.00 16.88 442 THR A C 1
ATOM 6781 O O . THR B 1 442 ? 126.182 -15.448 -8.314 1.00 17.34 442 THR A O 1
ATOM 6785 N N . ASP B 1 443 ? 126.197 -13.308 -9.044 1.00 14.23 443 ASP A N 1
ATOM 6786 C CA A ASP B 1 443 ? 127.353 -12.996 -8.217 0.36 15.65 443 ASP A CA 1
ATOM 6787 C CA B ASP B 1 443 ? 127.449 -12.882 -8.402 0.64 15.70 443 ASP A CA 1
ATOM 6788 C C . ASP B 1 443 ? 127.240 -11.641 -7.530 1.00 16.11 443 ASP A C 1
ATOM 6789 O O . ASP B 1 443 ? 126.292 -10.884 -7.741 1.00 15.63 443 ASP A O 1
ATOM 6798 N N . MET B 1 444 ? 128.178 -11.384 -6.628 1.00 14.52 444 MET A N 1
ATOM 6799 C CA . MET B 1 444 ? 128.088 -10.207 -5.792 1.00 14.82 444 MET A CA 1
ATOM 6800 C C . MET B 1 444 ? 129.403 -9.834 -5.133 1.00 14.19 444 MET A C 1
ATOM 6801 O O . MET B 1 444 ? 130.028 -10.645 -4.462 1.00 12.16 444 MET A O 1
ATOM 6806 N N . LEU B 1 445 ? 129.803 -8.584 -5.319 1.00 13.66 445 LEU A N 1
ATOM 6807 C CA . LEU B 1 445 ? 131.066 -8.120 -4.783 1.00 15.09 445 LEU A CA 1
ATOM 6808 C C . LEU B 1 445 ? 130.955 -7.858 -3.277 1.00 15.58 445 LEU A C 1
ATOM 6809 O O . LEU B 1 445 ? 129.891 -7.498 -2.766 1.00 12.91 445 LEU A O 1
ATOM 6814 N N . GLU B 1 446 ? 132.062 -8.067 -2.570 1.00 15.96 446 GLU A N 1
ATOM 6815 C CA . GLU B 1 446 ? 132.169 -7.687 -1.163 1.00 12.74 446 GLU A CA 1
ATOM 6816 C C . GLU B 1 446 ? 133.426 -6.855 -0.975 1.00 14.65 446 GLU A C 1
ATOM 6817 O O . GLU B 1 446 ? 134.501 -7.252 -1.398 1.00 12.66 446 GLU A O 1
ATOM 6823 N N . GLU B 1 447 ? 133.296 -5.689 -0.357 1.00 13.27 447 GLU A N 1
ATOM 6824 C CA . GLU B 1 447 ? 134.432 -4.783 -0.249 1.00 14.02 447 GLU A CA 1
ATOM 6825 C C . GLU B 1 447 ? 134.974 -4.668 1.194 1.00 14.61 447 GLU A C 1
ATOM 6826 O O . GLU B 1 447 ? 134.215 -4.664 2.155 1.00 15.24 447 GLU A O 1
ATOM 6832 N N . SER B 1 448 ? 136.294 -4.601 1.334 1.00 13.43 448 SER A N 1
ATOM 6833 C CA . SER B 1 448 ? 136.923 -4.343 2.627 1.00 12.47 448 SER A CA 1
ATOM 6834 C C . SER B 1 448 ? 138.275 -3.670 2.363 1.00 18.26 448 SER A C 1
ATOM 6835 O O . SER B 1 448 ? 138.335 -2.688 1.621 1.00 19.78 448 SER A O 1
ATOM 6838 N N . PHE B 1 449 ? 139.355 -4.180 2.955 1.00 18.47 449 PHE A N 1
ATOM 6839 C CA . PHE B 1 449 ? 140.698 -3.676 2.636 1.00 17.06 449 PHE A CA 1
ATOM 6840 C C . PHE B 1 449 ? 141.240 -4.386 1.398 1.00 17.76 449 PHE A C 1
ATOM 6841 O O . PHE B 1 449 ? 142.085 -3.854 0.689 1.00 14.71 449 PHE A O 1
ATOM 6849 N N . THR B 1 450 ? 140.713 -5.582 1.135 1.00 16.41 450 THR A N 1
ATOM 6850 C CA . THR B 1 450 ? 140.879 -6.255 -0.139 1.00 14.83 450 THR A CA 1
ATOM 6851 C C . THR B 1 450 ? 139.512 -6.361 -0.823 1.00 14.83 450 THR A C 1
ATOM 6852 O O . THR B 1 450 ? 138.542 -5.774 -0.367 1.00 17.88 450 THR A O 1
ATOM 6856 N N . LEU B 1 451 ? 139.442 -7.103 -1.921 1.00 14.91 451 LEU A N 1
ATOM 6857 C CA . LEU B 1 451 ? 138.174 -7.368 -2.572 1.00 14.98 451 LEU A CA 1
ATOM 6858 C C . LEU B 1 451 ? 137.878 -8.844 -2.494 1.00 15.94 451 LEU A C 1
ATOM 6859 O O . LEU B 1 451 ? 138.790 -9.676 -2.421 1.00 18.00 451 LEU A O 1
ATOM 6864 N N . ALA B 1 452 ? 136.587 -9.151 -2.491 1.00 15.05 452 ALA A N 1
ATOM 6865 C CA . ALA B 1 452 ? 136.093 -10.518 -2.531 1.00 15.63 452 ALA A CA 1
ATOM 6866 C C . ALA B 1 452 ? 134.885 -10.543 -3.461 1.00 16.28 452 ALA A C 1
ATOM 6867 O O . ALA B 1 452 ? 134.368 -9.492 -3.835 1.00 15.03 452 ALA A O 1
ATOM 6869 N N . ILE B 1 453 ? 134.441 -11.735 -3.837 1.00 16.74 453 ILE A N 1
ATOM 6870 C CA . ILE B 1 453 ? 133.225 -11.865 -4.628 1.00 14.96 453 ILE A CA 1
ATOM 6871 C C . ILE B 1 453 ? 132.463 -13.096 -4.181 1.00 11.88 453 ILE A C 1
ATOM 6872 O O . ILE B 1 453 ? 133.059 -14.113 -3.859 1.00 12.81 453 ILE A O 1
ATOM 6877 N N . ARG B 1 454 ? 131.138 -12.979 -4.130 1.00 12.73 454 ARG A N 1
ATOM 6878 C CA . ARG B 1 454 ? 130.275 -14.140 -3.989 1.00 14.67 454 ARG A CA 1
ATOM 6879 C C . ARG B 1 454 ? 129.811 -14.559 -5.371 1.00 13.44 454 ARG A C 1
ATOM 6880 O O . ARG B 1 454 ? 129.432 -13.730 -6.172 1.00 15.33 454 ARG A O 1
ATOM 6888 N N . SER B 1 455 ? 129.850 -15.844 -5.662 1.00 15.70 455 SER A N 1
ATOM 6889 C CA . SER B 1 455 ? 129.376 -16.332 -6.947 1.00 13.41 455 SER A CA 1
ATOM 6890 C C . SER B 1 455 ? 128.561 -17.574 -6.674 1.00 14.54 455 SER A C 1
ATOM 6891 O O . SER B 1 455 ? 129.075 -18.691 -6.744 1.00 17.93 455 SER A O 1
ATOM 6894 N N . GLY B 1 456 ? 127.292 -17.378 -6.341 1.00 17.23 456 GLY A N 1
ATOM 6895 C CA . GLY B 1 456 ? 126.495 -18.444 -5.775 1.00 16.54 456 GLY A CA 1
ATOM 6896 C C . GLY B 1 456 ? 127.153 -18.934 -4.497 1.00 15.02 456 GLY A C 1
ATOM 6897 O O . GLY B 1 456 ? 127.532 -18.129 -3.639 1.00 13.71 456 GLY A O 1
ATOM 6898 N N . LYS B 1 457 ? 127.309 -20.249 -4.374 1.00 12.98 457 LYS A N 1
ATOM 6899 C CA . LYS B 1 457 ? 127.893 -20.822 -3.163 1.00 15.04 457 LYS A CA 1
ATOM 6900 C C . LYS B 1 457 ? 129.356 -20.430 -2.981 1.00 14.60 457 LYS A C 1
ATOM 6901 O O . LYS B 1 457 ? 129.908 -20.549 -1.888 1.00 17.37 457 LYS A O 1
ATOM 6907 N N . TRP B 1 458 ? 129.988 -19.970 -4.047 1.00 12.87 458 TRP A N 1
ATOM 6908 C CA . TRP B 1 458 ? 131.414 -19.723 -4.003 1.00 13.38 458 TRP A CA 1
ATOM 6909 C C . TRP B 1 458 ? 131.734 -18.354 -3.403 1.00 13.78 458 TRP A C 1
ATOM 6910 O O . TRP B 1 458 ? 131.062 -17.361 -3.682 1.00 13.34 458 TRP A O 1
ATOM 6921 N N . LYS B 1 459 ? 132.759 -18.334 -2.561 1.00 12.58 459 LYS A N 1
ATOM 6922 C CA . LYS B 1 459 ? 133.332 -17.100 -2.033 1.00 13.76 459 LYS A CA 1
ATOM 6923 C C . LYS B 1 459 ? 134.842 -17.089 -2.280 1.00 13.45 459 LYS A C 1
ATOM 6924 O O . LYS B 1 459 ? 135.546 -18.019 -1.893 1.00 14.11 459 LYS A O 1
ATOM 6930 N N . TYR B 1 460 ? 135.329 -16.039 -2.935 1.00 16.87 460 TYR A N 1
ATOM 6931 C CA . TYR B 1 460 ? 136.751 -15.912 -3.254 1.00 15.24 460 TYR A CA 1
ATOM 6932 C C . TYR B 1 460 ? 137.308 -14.596 -2.757 1.00 16.65 460 TYR A C 1
ATOM 6933 O O . TYR B 1 460 ? 136.757 -13.542 -3.056 1.00 15.99 460 TYR A O 1
ATOM 6942 N N . ILE B 1 461 ? 138.404 -14.643 -2.005 1.00 16.86 461 ILE A N 1
ATOM 6943 C CA . ILE B 1 461 ? 139.035 -13.407 -1.562 1.00 15.84 461 ILE A CA 1
ATOM 6944 C C . ILE B 1 461 ? 140.368 -13.172 -2.263 1.00 16.19 461 ILE A C 1
ATOM 6945 O O . ILE B 1 461 ? 141.294 -13.981 -2.174 1.00 15.47 461 ILE A O 1
ATOM 6950 N N . ALA B 1 462 ? 140.446 -12.035 -2.945 1.00 17.76 462 ALA A N 1
ATOM 6951 C CA . ALA B 1 462 ? 141.646 -11.621 -3.654 1.00 18.17 462 ALA A CA 1
ATOM 6952 C C . ALA B 1 462 ? 142.763 -11.364 -2.655 1.00 17.03 462 ALA A C 1
ATOM 6953 O O . ALA B 1 462 ? 142.535 -10.702 -1.653 1.00 17.03 462 ALA A O 1
ATOM 6955 N N . PRO B 1 463 ? 143.970 -11.901 -2.909 1.00 16.08 463 PRO A N 1
ATOM 6956 C CA . PRO B 1 463 ? 145.079 -11.711 -1.964 1.00 14.74 463 PRO A CA 1
ATOM 6957 C C . PRO B 1 463 ? 145.301 -10.238 -1.642 1.00 17.19 463 PRO A C 1
ATOM 6958 O O . PRO B 1 463 ? 144.894 -9.384 -2.429 1.00 15.34 463 PRO A O 1
ATOM 6962 N N . PHE B 1 464 ? 145.901 -9.946 -0.493 1.00 19.45 464 PHE A N 1
ATOM 6963 C CA . PHE B 1 464 ? 146.163 -8.560 -0.103 1.00 20.43 464 PHE A CA 1
ATOM 6964 C C . PHE B 1 464 ? 147.657 -8.334 0.089 1.00 20.52 464 PHE A C 1
ATOM 6965 O O . PHE B 1 464 ? 148.269 -8.861 1.028 1.00 19.05 464 PHE A O 1
ATOM 6973 N N . ASN B 1 465 ? 148.227 -7.540 -0.815 1.00 25.62 465 ASN A N 1
ATOM 6974 C CA . ASN B 1 465 ? 149.656 -7.232 -0.824 1.00 25.76 465 ASN A CA 1
ATOM 6975 C C . ASN B 1 465 ? 149.947 -5.780 -0.446 1.00 25.37 465 ASN A C 1
ATOM 6976 O O . ASN B 1 465 ? 150.921 -5.214 -0.919 1.00 25.92 465 ASN A O 1
ATOM 6981 N N . GLY B 1 466 ? 149.113 -5.193 0.417 1.00 25.67 466 GLY A N 1
ATOM 6982 C CA . GLY B 1 466 ? 149.201 -3.775 0.731 1.00 24.87 466 GLY A CA 1
ATOM 6983 C C . GLY B 1 466 ? 149.481 -3.459 2.184 1.00 24.58 466 GLY A C 1
ATOM 6984 O O . GLY B 1 466 ? 149.803 -4.348 2.966 1.00 27.41 466 GLY A O 1
ATOM 6985 N N . THR B 1 467 ? 149.352 -2.182 2.542 1.00 25.66 467 THR A N 1
ATOM 6986 C CA . THR B 1 467 ? 149.541 -1.727 3.921 1.00 25.88 467 THR A CA 1
ATOM 6987 C C . THR B 1 467 ? 148.215 -1.326 4.581 1.00 24.75 467 THR A C 1
ATOM 6988 O O . THR B 1 467 ? 147.269 -0.938 3.902 1.00 30.59 467 THR A O 1
ATOM 6992 N N . THR B 1 468 ? 148.146 -1.405 5.903 1.00 23.36 468 THR A N 1
ATOM 6993 C CA . THR B 1 468 ? 146.901 -1.114 6.602 1.00 20.22 468 THR A CA 1
ATOM 6994 C C . THR B 1 468 ? 147.082 -0.114 7.738 1.00 19.72 468 THR A C 1
ATOM 6995 O O . THR B 1 468 ? 148.183 0.011 8.285 1.00 22.76 468 THR A O 1
ATOM 6999 N N . PRO B 1 469 ? 145.993 0.596 8.107 1.00 23.64 469 PRO A N 1
ATOM 7000 C CA . PRO B 1 469 ? 145.997 1.533 9.237 1.00 21.11 469 PRO A CA 1
ATOM 7001 C C . PRO B 1 469 ? 146.556 0.934 10.523 1.00 20.94 469 PRO A C 1
ATOM 7002 O O . PRO B 1 469 ? 146.285 -0.224 10.852 1.00 17.34 469 PRO A O 1
ATOM 7006 N N . ASP B 1 470 ? 147.346 1.716 11.246 1.00 19.74 470 ASP A N 1
ATOM 7007 C CA . ASP B 1 470 ? 147.873 1.247 12.516 1.00 21.25 470 ASP A CA 1
ATOM 7008 C C . ASP B 1 470 ? 146.734 0.866 13.456 1.00 20.00 470 ASP A C 1
ATOM 7009 O O . ASP B 1 470 ? 146.859 -0.076 14.245 1.00 20.17 470 ASP A O 1
ATOM 7014 N N . TRP B 1 471 ? 145.609 1.568 13.344 1.00 22.16 471 TRP A N 1
ATOM 7015 C CA . TRP B 1 471 ? 144.498 1.343 14.267 1.00 19.48 471 TRP A CA 1
ATOM 7016 C C . TRP B 1 471 ? 143.803 0.004 14.038 1.00 17.15 471 TRP A C 1
ATOM 7017 O O . TRP B 1 471 ? 143.165 -0.516 14.944 1.00 15.65 471 TRP A O 1
ATOM 7028 N N . LEU B 1 472 ? 143.926 -0.563 12.842 1.00 16.39 472 LEU A N 1
ATOM 7029 C CA . LEU B 1 472 ? 143.337 -1.876 12.581 1.00 15.33 472 LEU A CA 1
ATOM 7030 C C . LEU B 1 472 ? 143.979 -2.939 13.483 1.00 16.55 472 LEU A C 1
ATOM 7031 O O . LEU B 1 472 ? 143.397 -3.985 13.755 1.00 16.77 472 LEU A O 1
ATOM 7036 N N . ALA B 1 473 ? 145.183 -2.643 13.964 1.00 17.66 473 ALA A N 1
ATOM 7037 C CA . ALA B 1 473 ? 145.914 -3.533 14.856 1.00 14.17 473 ALA A CA 1
ATOM 7038 C C . ALA B 1 473 ? 145.291 -3.578 16.249 1.00 16.14 473 ALA A C 1
ATOM 7039 O O . ALA B 1 473 ? 145.617 -4.446 17.049 1.00 17.23 473 ALA A O 1
ATOM 7041 N N . ASN B 1 474 ? 144.413 -2.615 16.526 1.00 16.98 474 ASN A N 1
ATOM 7042 C CA . ASN B 1 474 ? 143.564 -2.606 17.710 1.00 15.50 474 ASN A CA 1
ATOM 7043 C C . ASN B 1 474 ? 142.362 -3.562 17.549 1.00 15.37 474 ASN A C 1
ATOM 7044 O O . ASN B 1 474 ? 141.619 -3.824 18.495 1.00 14.06 474 ASN A O 1
ATOM 7049 N N . LYS B 1 475 ? 142.189 -4.089 16.343 1.00 14.97 475 LYS A N 1
ATOM 7050 C CA A LYS B 1 475 ? 140.994 -4.841 15.997 1.00 15.46 475 LYS A CA 1
ATOM 7051 C CA B LYS B 1 475 ? 140.988 -4.848 16.011 0.00 15.50 475 LYS A CA 1
ATOM 7052 C C . LYS B 1 475 ? 141.262 -6.329 15.779 1.00 16.33 475 LYS A C 1
ATOM 7053 O O . LYS B 1 475 ? 140.451 -7.024 15.188 1.00 17.79 475 LYS A O 1
ATOM 7064 N N . THR B 1 476 ? 142.393 -6.826 16.253 1.00 18.36 476 THR A N 1
ATOM 7065 C CA . THR B 1 476 ? 142.760 -8.205 15.917 1.00 17.34 476 THR A CA 1
ATOM 7066 C C . THR B 1 476 ? 141.926 -9.289 16.608 1.00 17.06 476 THR A C 1
ATOM 7067 O O . THR B 1 476 ? 142.090 -10.481 16.322 1.00 19.65 476 THR A O 1
ATOM 7071 N N . ALA B 1 477 ? 140.998 -8.890 17.476 1.00 18.93 477 ALA A N 1
ATOM 7072 C CA . ALA B 1 477 ? 140.043 -9.851 18.028 1.00 17.90 477 ALA A CA 1
ATOM 7073 C C . ALA B 1 477 ? 139.222 -10.451 16.891 1.00 18.82 477 ALA A C 1
ATOM 7074 O O . ALA B 1 477 ? 138.627 -11.528 17.025 1.00 20.98 477 ALA A O 1
ATOM 7076 N N . ILE B 1 478 ? 139.199 -9.756 15.763 1.00 14.99 478 ILE A N 1
ATOM 7077 C CA . ILE B 1 478 ? 138.528 -10.275 14.581 1.00 15.24 478 ILE A CA 1
ATOM 7078 C C . ILE B 1 478 ? 139.470 -10.561 13.394 1.00 16.21 478 ILE A C 1
ATOM 7079 O O . ILE B 1 478 ? 140.384 -9.789 13.097 1.00 15.60 478 ILE A O 1
ATOM 7084 N N . GLU B 1 479 ? 139.250 -11.697 12.733 1.00 18.44 479 GLU A N 1
ATOM 7085 C CA . GLU B 1 479 ? 140.025 -12.063 11.557 1.00 13.74 479 GLU A CA 1
ATOM 7086 C C . GLU B 1 479 ? 139.586 -11.181 10.407 1.00 13.41 479 GLU A C 1
ATOM 7087 O O . GLU B 1 479 ? 138.397 -11.127 10.113 1.00 17.82 479 GLU A O 1
ATOM 7093 N N . ASN B 1 480 ? 140.511 -10.505 9.735 1.00 14.85 480 ASN A N 1
ATOM 7094 C CA . ASN B 1 480 ? 140.086 -9.613 8.650 1.00 14.88 480 ASN A CA 1
ATOM 7095 C C . ASN B 1 480 ? 140.248 -10.216 7.259 1.00 15.23 480 ASN A C 1
ATOM 7096 O O . ASN B 1 480 ? 139.906 -9.575 6.267 1.00 14.22 480 ASN A O 1
ATOM 7101 N N . GLY B 1 481 ? 140.747 -11.447 7.182 1.00 13.56 481 GLY A N 1
ATOM 7102 C CA . GLY B 1 481 ? 140.866 -12.133 5.905 1.00 13.17 481 GLY A CA 1
ATOM 7103 C C . GLY B 1 481 ? 141.893 -11.582 4.929 1.00 13.62 481 GLY A C 1
ATOM 7104 O O . GLY B 1 481 ? 141.866 -11.889 3.730 1.00 13.35 481 GLY A O 1
ATOM 7105 N N . LEU B 1 482 ? 142.807 -10.767 5.437 1.00 18.91 482 LEU A N 1
ATOM 7106 C CA . LEU B 1 482 ? 143.865 -10.199 4.604 1.00 19.38 482 LEU A CA 1
ATOM 7107 C C . LEU B 1 482 ? 145.036 -11.182 4.549 1.00 19.86 482 LEU A C 1
ATOM 7108 O O . LEU B 1 482 ? 145.744 -11.405 5.541 1.00 17.07 482 LEU A O 1
ATOM 7113 N N . LYS B 1 483 ? 145.208 -11.797 3.386 1.00 18.24 483 LYS A N 1
ATOM 7114 C CA . LYS B 1 483 ? 146.238 -12.800 3.219 1.00 16.97 483 LYS A CA 1
ATOM 7115 C C . LYS B 1 483 ? 146.881 -12.683 1.850 1.00 18.55 483 LYS A C 1
ATOM 7116 O O . LYS B 1 483 ? 146.228 -12.313 0.881 1.00 17.47 483 LYS A O 1
ATOM 7122 N N . THR B 1 484 ? 148.169 -12.995 1.775 1.00 17.94 484 THR A N 1
ATOM 7123 C CA . THR B 1 484 ? 148.890 -12.876 0.521 1.00 19.44 484 THR A CA 1
ATOM 7124 C C . THR B 1 484 ? 148.551 -14.017 -0.440 1.00 19.41 484 THR A C 1
ATOM 7125 O O . THR B 1 484 ? 148.894 -13.965 -1.625 1.00 22.37 484 THR A O 1
ATOM 7129 N N . GLU B 1 485 ? 147.883 -15.046 0.061 1.00 19.69 485 GLU A N 1
ATOM 7130 C CA . GLU B 1 485 ? 147.427 -16.115 -0.818 1.00 20.64 485 GLU A CA 1
ATOM 7131 C C . GLU B 1 485 ? 145.996 -15.833 -1.246 1.00 19.54 485 GLU A C 1
ATOM 7132 O O . GLU B 1 485 ? 145.309 -15.046 -0.599 1.00 21.62 485 GLU A O 1
ATOM 7138 N N . PRO B 1 486 ? 145.555 -16.437 -2.358 1.00 17.67 486 PRO A N 1
ATOM 7139 C CA . PRO B 1 486 ? 144.125 -16.402 -2.681 1.00 19.97 486 PRO A CA 1
ATOM 7140 C C . PRO B 1 486 ? 143.355 -17.366 -1.789 1.00 17.95 486 PRO A C 1
ATOM 7141 O O . PRO B 1 486 ? 143.902 -18.367 -1.326 1.00 17.19 486 PRO A O 1
ATOM 7145 N N . GLN B 1 487 ? 142.095 -17.047 -1.533 1.00 18.82 487 GLN A N 1
ATOM 7146 C CA . GLN B 1 487 ? 141.262 -17.885 -0.694 1.00 17.38 487 GLN A CA 1
ATOM 7147 C C . GLN B 1 487 ? 140.004 -18.244 -1.427 1.00 16.44 487 GLN A C 1
ATOM 7148 O O . GLN B 1 487 ? 139.373 -17.388 -2.034 1.00 17.02 487 GLN A O 1
ATOM 7154 N N . LEU B 1 488 ? 139.640 -19.515 -1.366 1.00 15.86 488 LEU A N 1
ATOM 7155 C CA . LEU B 1 488 ? 138.409 -19.973 -1.976 1.00 16.94 488 LEU A CA 1
ATOM 7156 C C . LEU B 1 488 ? 137.664 -20.858 -1.001 1.00 17.10 488 LEU A C 1
ATOM 7157 O O . LEU B 1 488 ? 138.251 -21.732 -0.372 1.00 15.79 488 LEU A O 1
ATOM 7162 N N . PHE B 1 489 ? 136.365 -20.610 -0.869 1.00 15.70 489 PHE A N 1
ATOM 7163 C CA . PHE B 1 489 ? 135.536 -21.366 0.034 1.00 15.67 489 PHE A CA 1
ATOM 7164 C C . PHE B 1 489 ? 134.241 -21.787 -0.674 1.00 17.21 489 PHE A C 1
ATOM 7165 O O . PHE B 1 489 ? 133.705 -21.045 -1.497 1.00 15.21 489 PHE A O 1
ATOM 7173 N N . ASP B 1 490 ? 133.764 -22.991 -0.360 1.00 15.59 490 ASP A N 1
ATOM 7174 C CA . ASP B 1 490 ? 132.438 -23.426 -0.773 1.00 18.32 490 ASP A CA 1
ATOM 7175 C C . ASP B 1 490 ? 131.521 -23.243 0.428 1.00 17.44 490 ASP A C 1
ATOM 7176 O O . ASP B 1 490 ? 131.524 -24.062 1.336 1.00 16.51 490 ASP A O 1
ATOM 7181 N N . LEU B 1 491 ? 130.758 -22.151 0.439 1.00 18.67 491 LEU A N 1
ATOM 7182 C CA . LEU B 1 491 ? 129.933 -21.809 1.592 1.00 16.32 491 LEU A CA 1
ATOM 7183 C C . LEU B 1 491 ? 128.820 -22.814 1.775 1.00 17.37 491 LEU A C 1
ATOM 7184 O O . LEU B 1 491 ? 128.245 -22.907 2.851 1.00 21.86 491 LEU A O 1
ATOM 7189 N N . SER B 1 492 ? 128.533 -23.566 0.718 1.00 18.57 492 SER A N 1
ATOM 7190 C CA . SER B 1 492 ? 127.630 -24.708 0.783 1.00 20.52 492 SER A CA 1
ATOM 7191 C C . SER B 1 492 ? 128.088 -25.742 1.811 1.00 22.08 492 SER A C 1
ATOM 7192 O O . SER B 1 492 ? 127.269 -26.292 2.547 1.00 23.71 492 SER A O 1
ATOM 7195 N N . LYS B 1 493 ? 129.391 -25.998 1.872 1.00 20.26 493 LYS A N 1
ATOM 7196 C CA . LYS B 1 493 ? 129.920 -27.063 2.730 1.00 21.08 493 LYS A CA 1
ATOM 7197 C C . LYS B 1 493 ? 130.710 -26.524 3.912 1.00 20.68 493 LYS A C 1
ATOM 7198 O O . LYS B 1 493 ? 131.069 -27.261 4.828 1.00 20.95 493 LYS A O 1
ATOM 7204 N N . ASP B 1 494 ? 130.969 -25.226 3.883 1.00 19.31 494 ASP A N 1
ATOM 7205 C CA . ASP B 1 494 ? 131.962 -24.604 4.742 1.00 17.82 494 ASP A CA 1
ATOM 7206 C C . ASP B 1 494 ? 131.521 -23.173 5.073 1.00 18.83 494 ASP A C 1
ATOM 7207 O O . ASP B 1 494 ? 132.167 -22.209 4.684 1.00 15.71 494 ASP A O 1
ATOM 7212 N N . ARG B 1 495 ? 130.408 -23.063 5.795 1.00 19.91 495 ARG A N 1
ATOM 7213 C CA . ARG B 1 495 ? 129.786 -21.775 6.102 1.00 19.13 495 ARG A CA 1
ATOM 7214 C C . ARG B 1 495 ? 130.742 -20.780 6.781 1.00 17.01 495 ARG A C 1
ATOM 7215 O O . ARG B 1 495 ? 130.749 -19.586 6.479 1.00 19.19 495 ARG A O 1
ATOM 7223 N N . ASN B 1 496 ? 131.528 -21.292 7.719 1.00 20.19 496 ASN A N 1
ATOM 7224 C CA . ASN B 1 496 ? 132.474 -20.497 8.507 1.00 19.16 496 ASN A CA 1
ATOM 7225 C C . ASN B 1 496 ? 133.918 -20.390 7.905 1.00 18.76 496 ASN A C 1
ATOM 7226 O O . ASN B 1 496 ? 134.911 -20.064 8.525 1.00 19.30 496 ASN A O 1
ATOM 7231 N N . GLU B 1 497 ? 133.970 -20.553 6.599 1.00 16.16 497 GLU A N 1
ATOM 7232 C CA . GLU B 1 497 ? 135.160 -20.276 5.782 1.00 15.42 497 GLU A CA 1
ATOM 7233 C C . GLU B 1 497 ? 136.477 -20.791 6.380 1.00 17.10 497 GLU A C 1
ATOM 7234 O O . GLU B 1 497 ? 137.501 -20.100 6.367 1.00 17.39 497 GLU A O 1
ATOM 7240 N N . GLN B 1 498 ? 136.444 -22.039 6.835 1.00 17.45 498 GLN A N 1
ATOM 7241 C CA . GLN B 1 498 ? 137.555 -22.660 7.548 1.00 17.27 498 GLN A CA 1
ATOM 7242 C C . GLN B 1 498 ? 138.514 -23.370 6.617 1.00 16.96 498 GLN A C 1
ATOM 7243 O O . GLN B 1 498 ? 139.691 -23.542 6.936 1.00 18.50 498 GLN A O 1
ATOM 7249 N N . HIS B 1 499 ? 138.005 -23.803 5.472 1.00 18.26 499 HIS A N 1
ATOM 7250 C CA . HIS B 1 499 ? 138.798 -24.630 4.578 1.00 17.22 499 HIS A CA 1
ATOM 7251 C C . HIS B 1 499 ? 139.074 -23.983 3.221 1.00 16.26 499 HIS A C 1
ATOM 7252 O O . HIS B 1 499 ? 138.267 -24.068 2.296 1.00 18.71 499 HIS A O 1
ATOM 7259 N N . ASN B 1 500 ? 140.243 -23.361 3.103 1.00 18.70 500 ASN A N 1
ATOM 7260 C CA . ASN B 1 500 ? 140.655 -22.730 1.859 1.00 16.93 500 ASN A CA 1
ATOM 7261 C C . ASN B 1 500 ? 140.997 -23.740 0.774 1.00 19.56 500 ASN A C 1
ATOM 7262 O O . ASN B 1 500 ? 142.020 -24.424 0.840 1.00 19.02 500 ASN A O 1
ATOM 7267 N N . VAL B 1 501 ? 140.125 -23.809 -0.228 1.00 19.04 501 VAL A N 1
ATOM 7268 C CA . VAL B 1 501 ? 140.271 -24.759 -1.311 1.00 18.71 501 VAL A CA 1
ATOM 7269 C C . VAL B 1 501 ? 140.820 -24.107 -2.571 1.00 20.92 501 VAL A C 1
ATOM 7270 O O . VAL B 1 501 ? 140.575 -24.590 -3.674 1.00 21.77 501 VAL A O 1
ATOM 7274 N N . ALA B 1 502 ? 141.574 -23.022 -2.401 1.00 19.01 502 ALA A N 1
ATOM 7275 C CA . ALA B 1 502 ? 142.256 -22.376 -3.517 1.00 22.54 502 ALA A CA 1
ATOM 7276 C C . ALA B 1 502 ? 143.107 -23.384 -4.302 1.00 24.73 502 ALA A C 1
ATOM 7277 O O . ALA B 1 502 ? 143.161 -23.349 -5.533 1.00 24.03 502 ALA A O 1
ATOM 7279 N N . ASP B 1 503 ? 143.753 -24.296 -3.585 1.00 26.85 503 ASP A N 1
ATOM 7280 C CA . ASP B 1 503 ? 144.602 -25.292 -4.231 1.00 29.08 503 ASP A CA 1
ATOM 7281 C C . ASP B 1 503 ? 143.809 -26.296 -5.059 1.00 25.04 503 ASP A C 1
ATOM 7282 O O . ASP B 1 503 ? 144.243 -26.703 -6.131 1.00 29.74 503 ASP A O 1
ATOM 7287 N N . LYS B 1 504 ? 142.646 -26.694 -4.564 1.00 25.96 504 LYS A N 1
ATOM 7288 C CA . LYS B 1 504 ? 141.868 -27.729 -5.235 1.00 27.25 504 LYS A CA 1
ATOM 7289 C C . LYS B 1 504 ? 141.122 -27.191 -6.435 1.00 26.59 504 LYS A C 1
ATOM 7290 O O . LYS B 1 504 ? 140.635 -27.964 -7.263 1.00 25.05 504 LYS A O 1
ATOM 7296 N N . TYR B 1 505 ? 141.015 -25.870 -6.533 1.00 24.82 505 TYR A N 1
ATOM 7297 C CA . TYR B 1 505 ? 140.236 -25.288 -7.618 1.00 24.06 505 TYR A CA 1
ATOM 7298 C C . TYR B 1 505 ? 140.931 -24.130 -8.322 1.00 24.33 505 TYR A C 1
ATOM 7299 O O . TYR B 1 505 ? 140.449 -22.993 -8.270 1.00 24.34 505 TYR A O 1
ATOM 7308 N N . PRO B 1 506 ? 142.055 -24.424 -9.007 1.00 26.70 506 PRO A N 1
ATOM 7309 C CA . PRO B 1 506 ? 142.901 -23.386 -9.606 1.00 26.97 506 PRO A CA 1
ATOM 7310 C C . PRO B 1 506 ? 142.209 -22.614 -10.724 1.00 22.83 506 PRO A C 1
ATOM 7311 O O . PRO B 1 506 ? 142.482 -21.427 -10.880 1.00 21.50 506 PRO A O 1
ATOM 7315 N N . LYS B 1 507 ? 141.325 -23.270 -11.474 1.00 22.44 507 LYS A N 1
ATOM 7316 C CA . LYS B 1 507 ? 140.646 -22.629 -12.600 1.00 23.03 507 LYS A CA 1
ATOM 7317 C C . LYS B 1 507 ? 139.551 -21.664 -12.139 1.00 22.42 507 LYS A C 1
ATOM 7318 O O . LYS B 1 507 ? 139.364 -20.583 -12.710 1.00 19.86 507 LYS A O 1
ATOM 7324 N N . LEU B 1 508 ? 138.831 -22.082 -11.105 1.00 20.49 508 LEU A N 1
ATOM 7325 C CA . LEU B 1 508 ? 137.787 -21.277 -10.502 1.00 21.24 508 LEU A CA 1
ATOM 7326 C C . LEU B 1 508 ? 138.383 -20.033 -9.862 1.00 18.47 508 LEU A C 1
ATOM 7327 O O . LEU B 1 508 ? 137.876 -18.919 -10.031 1.00 17.79 508 LEU A O 1
ATOM 7332 N N 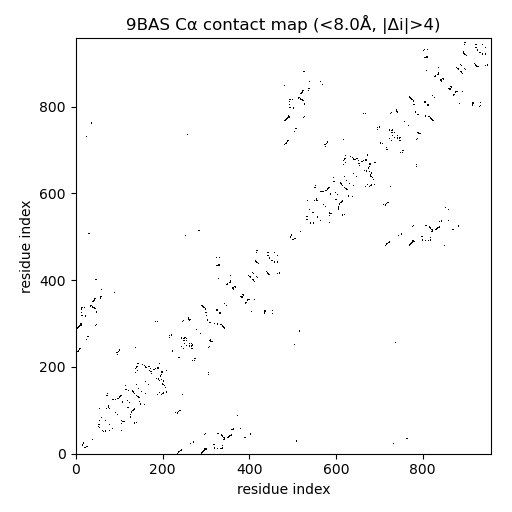. VAL B 1 509 ? 139.475 -20.231 -9.138 1.00 18.29 509 VAL A N 1
ATOM 7333 C CA . VAL B 1 509 ? 140.213 -19.120 -8.565 1.00 18.68 509 VAL A CA 1
ATOM 7334 C C . VAL B 1 509 ? 140.561 -18.103 -9.667 1.00 18.70 509 VAL A C 1
ATOM 7335 O O . VAL B 1 509 ? 140.388 -16.897 -9.489 1.00 18.32 509 VAL A O 1
ATOM 7339 N N . PHE B 1 510 ? 141.010 -18.601 -10.817 1.00 23.26 510 PHE A N 1
ATOM 7340 C CA . PHE B 1 510 ? 141.361 -17.727 -11.931 1.00 21.86 510 PHE A CA 1
ATOM 7341 C C . PHE B 1 510 ? 140.124 -16.991 -12.435 1.00 19.29 510 PHE A C 1
ATOM 7342 O O . PHE B 1 510 ? 140.192 -15.805 -12.733 1.00 17.32 510 PHE A O 1
ATOM 7350 N N . SER B 1 511 ? 139.002 -17.701 -12.517 1.00 19.09 511 SER A N 1
ATOM 7351 C CA . SER B 1 511 ? 137.760 -17.142 -13.044 1.00 19.96 511 SER A CA 1
ATOM 7352 C C . SER B 1 511 ? 137.211 -16.009 -12.171 1.00 20.18 511 SER A C 1
ATOM 7353 O O . SER B 1 511 ? 136.661 -15.036 -12.666 1.00 16.80 511 SER A O 1
ATOM 7356 N N . LEU B 1 512 ? 137.373 -16.148 -10.862 1.00 20.92 512 LEU A N 1
ATOM 7357 C CA . LEU B 1 512 ? 136.775 -15.215 -9.935 1.00 17.06 512 LEU A CA 1
ATOM 7358 C C . LEU B 1 512 ? 137.684 -14.013 -9.728 1.00 19.16 512 LEU A C 1
ATOM 7359 O O . LEU B 1 512 ? 137.213 -12.874 -9.615 1.00 21.02 512 LEU A O 1
ATOM 7364 N N . GLN B 1 513 ? 138.989 -14.258 -9.692 1.00 18.98 513 GLN A N 1
ATOM 7365 C CA . GLN B 1 513 ? 139.926 -13.153 -9.742 1.00 20.32 513 GLN A CA 1
ATOM 7366 C C . GLN B 1 513 ? 139.675 -12.377 -11.021 1.00 18.48 513 GLN A C 1
ATOM 7367 O O . GLN B 1 513 ? 139.576 -11.160 -11.002 1.00 18.73 513 GLN A O 1
ATOM 7373 N N . ALA B 1 514 ? 139.544 -13.104 -12.127 1.00 17.94 514 ALA A N 1
ATOM 7374 C CA . ALA B 1 514 ? 139.316 -12.497 -13.432 1.00 19.37 514 ALA A CA 1
ATOM 7375 C C . ALA B 1 514 ? 138.130 -11.555 -13.418 1.00 18.55 514 ALA A C 1
ATOM 7376 O O . ALA B 1 514 ? 138.200 -10.458 -13.971 1.00 17.98 514 ALA A O 1
ATOM 7378 N N . LYS B 1 515 ? 137.041 -11.990 -12.790 1.00 19.36 515 LYS A N 1
ATOM 7379 C CA . LYS B 1 515 ? 135.843 -11.170 -12.690 1.00 17.27 515 LYS A CA 1
ATOM 7380 C C . LYS B 1 515 ? 136.109 -9.926 -11.846 1.00 19.45 515 LYS A C 1
ATOM 7381 O O . LYS B 1 515 ? 135.675 -8.837 -12.200 1.00 19.03 515 LYS A O 1
ATOM 7387 N N . ILE B 1 516 ? 136.830 -10.090 -10.736 1.00 21.51 516 ILE A N 1
ATOM 7388 C CA . ILE B 1 516 ? 137.222 -8.954 -9.905 1.00 17.42 516 ILE A CA 1
ATOM 7389 C C . ILE B 1 516 ? 138.047 -7.960 -10.718 1.00 18.62 516 ILE A C 1
ATOM 7390 O O . ILE B 1 516 ? 137.796 -6.749 -10.690 1.00 18.80 516 ILE A O 1
ATOM 7395 N N . ASN B 1 517 ? 139.022 -8.481 -11.453 1.00 20.96 517 ASN A N 1
ATOM 7396 C CA . ASN B 1 517 ? 139.819 -7.651 -12.353 1.00 21.50 517 ASN A CA 1
ATOM 7397 C C . ASN B 1 517 ? 138.953 -6.905 -13.364 1.00 19.78 517 ASN A C 1
ATOM 7398 O O . ASN B 1 517 ? 139.084 -5.698 -13.517 1.00 18.32 517 ASN A O 1
ATOM 7403 N N . LYS B 1 518 ? 138.074 -7.636 -14.050 1.00 20.55 518 LYS A N 1
ATOM 7404 C CA . LYS B 1 518 ? 137.141 -7.044 -15.016 1.00 24.04 518 LYS A CA 1
ATOM 7405 C C . LYS B 1 518 ? 136.222 -6.010 -14.382 1.00 23.17 518 LYS A C 1
ATOM 7406 O O . LYS B 1 518 ? 135.835 -5.045 -15.034 1.00 25.79 518 LYS A O 1
ATOM 7408 N N . ILE B 1 519 ? 135.875 -6.226 -13.112 1.00 23.21 519 ILE A N 1
ATOM 7409 C CA . ILE B 1 519 ? 134.993 -5.328 -12.364 1.00 22.24 519 ILE A CA 1
ATOM 7410 C C . ILE B 1 519 ? 135.682 -4.017 -12.026 1.00 20.86 519 ILE A C 1
ATOM 7411 O O . ILE B 1 519 ? 135.092 -2.946 -12.134 1.00 25.36 519 ILE A O 1
ATOM 7416 N N . LYS B 1 520 ? 136.942 -4.098 -11.629 1.00 22.31 520 LYS A N 1
ATOM 7417 C CA . LYS B 1 520 ? 137.737 -2.896 -11.444 1.00 22.34 520 LYS A CA 1
ATOM 7418 C C . LYS B 1 520 ? 137.880 -2.103 -12.752 1.00 26.95 520 LYS A C 1
ATOM 7419 O O . LYS B 1 520 ? 137.816 -0.873 -12.756 1.00 24.38 520 LYS A O 1
ATOM 7425 N N . ALA B 1 521 ? 138.048 -2.828 -13.856 1.00 25.68 521 ALA A N 1
ATOM 7426 C CA . ALA B 1 521 ? 138.344 -2.236 -15.159 1.00 25.11 521 ALA A CA 1
ATOM 7427 C C . ALA B 1 521 ? 137.123 -1.697 -15.896 1.00 25.30 521 ALA A C 1
ATOM 7428 O O . ALA B 1 521 ? 137.235 -1.268 -17.038 1.00 29.05 521 ALA A O 1
ATOM 7430 N N . ARG B 1 522 ? 135.965 -1.724 -15.252 1.00 25.16 522 ARG A N 1
ATOM 7431 C CA . ARG B 1 522 ? 134.742 -1.228 -15.866 1.00 26.55 522 ARG A CA 1
ATOM 7432 C C . ARG B 1 522 ? 134.821 0.287 -16.010 1.00 28.35 522 ARG A C 1
ATOM 7433 O O . ARG B 1 522 ? 134.863 1.005 -15.014 1.00 31.12 522 ARG A O 1
ATOM 7441 N N . LYS B 1 523 ? 134.860 0.771 -17.248 1.00 30.10 523 LYS A N 1
ATOM 7442 C CA . LYS B 1 523 ? 134.974 2.202 -17.502 1.00 27.25 523 LYS A CA 1
ATOM 7443 C C . LYS B 1 523 ? 133.624 2.889 -17.348 1.00 34.53 523 LYS A C 1
ATOM 7444 O O . LYS B 1 523 ? 132.781 2.824 -18.244 1.00 36.10 523 LYS A O 1
#

Radius of gyration: 30.91 Å; Cα contacts (8 Å, |Δi|>4): 2468; chains: 2; bounding box: 86×79×78 Å

Nearest PDB structures (foldseek):
  6s20-assembly1_C  TM=9.717E-01  e=7.756E-66  Bacteroides thetaiotaomicron VPI-5482
  7oze-assembly1_AAA  TM=9.697E-01  e=1.348E-64  Bacteroides thetaiotaomicron VPI-5482
  7ozc-assembly1_AAA  TM=9.694E-01  e=6.307E-63  Bacteroides thetaiotaomicron VPI-5482
  7p26-assembly1_AAA  TM=9.571E-01  e=2.144E-62  Bacteroides thetaiotaomicron VPI-5482
  1p49-assembly1_A  TM=7.421E-01  e=3.036E-29  Homo sapiens

Sequence (958 aa):
KPNIVIFYVDDLGYGDLSSYGMEQAQTPNIDALAAEGIRFTDAHSSAATSTPSRYSLLTGQYAFRNNAAILPGDAPLIIDHTKPTLPKMLQKAGYKTGVVGKWHLGLGDGFVDWNKAVKPGPIELGFDYSFLIPATADRVPTVFLENHHVVNLDPNDPITVSYEKRIGNRPVGTEHPELLKMSADLQHSNTIVDGVSRIGWMAGGKSAEWKDEEFPHIFTKKAIDFISDNKDESFMLFFPFSSDIHVPRVPNKMFAGKSGMGPRGDAILQMDWMSGQIIDELKKQGLYDNTLIIFSSDNGPVMDDGYADQAEELRGDHDPAAGYRGGKYSAYEAGTRVPMIITYPKGIKNNGDSNALVSQIDIYKSLAELAGVKLDNSEAIDSKNMLPAFLDAKESGRTDMLEESFTLAIRSGKWKYIAPFNGTTPDWLANKTAIENGLKTEPQLFDLSKDRNEQHNVADKYPKLVFSLQAKINKIKARKKPNIVIFYVDDLGYGDLSSYGMEQAQTPNIDALAAEGIRFTDAHSSAATSTPSRYSLLTGQYAFRNNAAILPGDAPLIIDHTKPTLPKMLQKAGYKTGVVGKWHLGLGDGFVDWNKAVKPGPIELGFDYSFLIPATADRVPTVFLENHHVVNLDPNDPITVSYEKRIGNRPVGTEHPELLKMSADLQHSNTIVDGVSRIGWMAGGKSAEWKDEEFPHHIFTKKAIDFISDNKDESFMLFFPFSDIHVPRVPNKMFAGKSGMGPRGDAILQMDWMSGQIIDELKKQGLYDNTLIIFSSDNGPVMDDGYADQAEELRGDHDPAAGYRGGKYSAYEAGTRVPMIITYPKGIKNNGDSNALVSQIDIYKSLAELAGVKLDNSEAIDSKNMLPAFLDAKESGRTDDMLEESFTLAIRSGKWKYIAPFNGTTPDWLANKKTAIENGLKTEPQLFDLSKDRNEQHNVADKYPKLVFSLQAKINKIKARK

Foldseek 3Di:
DFAEEEAAAAAFFQQLAVCSPDDLFHLVQVNVLQVFFEWAQQEWQQELHFQQSVVLLWFLDHSVLQDTDQDALFFAASDDLVDATLLNLQVVLVAAEEEFEEDRRHWADGGDQQADFIDDDVVSNNHNWYWYDRHACQHDPQFIATHGHTPQFDPVFGKDWDQPDEDADADWQVPCVVLAPWHWAPCQGGGDDLRGGHHTYMHGRPRGGDHLQCVLVVRLVVLLVVCVVQVVHHYYYYYHYSPPDPPQPYHPVQAPPSQQFSNSSRSVSSSVSSNSNQVSCVVSVSNQSYKYKYKYNWWHAQDLIIPGCNPVRCPPDDSNSQAAFTRQALTCRSIRIIIGIDHNVQAPARDYAHANHYSSQVSVQVSVVSVHDDDCPGSVNYHHPVVVRRYSPDHYDQKGWYHHLFIWMDGDQKTKTAADDDDDDPSVVVRVVGDRHHHRDIFMDRCVVPVHRPDGCCVVCVVVNVVRVVVVVVSVVDD/DFAEEEEAAAQFFAQLAVCSPDDLFHQPLVVVLQVFFAWEQQEWQQELHFQQSLVLLFFLDGSVVQPTDQDALAAAASDDLVDATLLNLVVVLPAAFEEFAEDQRHWADPGDFQQDFIPDDVVSNNHNWYWYDSRACQHPPQFIATHRHTPQFDSVWGKDWDQPDEDADADWQVVCVVQAPWAWDPQSGGGDAQRGGHRTYMHTGPRRGDHVQCVLVVRLVVLLVSCVVCVPTHYYYYYYHSPPPPPQDYHPVQAPPSQQWSNSSSSNSSSVSSCSNQVSCVVVPRQQSYKYKYKYNWFHAQDDIIDTNNVVRCPPDDSNSLAAFTRLAPTSRSIRIIIGIDHNNFQPARYYAHANYYSSQVSVQVSVVSVHDDDCPGSVNHDHAVCVRRYRPDHYDQKGWYYHQFIWMDHDQKIKTDEAPDDDDPSCVVRVVHHRHHHRDIFMDRCVVCVHRPDGCCVVCVPVNVVRVVVVVVSVVDD

Organism: Thalassotalea agarivorans (NCBI:txid349064)

Secondary structure (DSSP, 8-state):
--EEEEEEESS--TTSSGGGT--SS--HHHHHHHHHSEEESSEE-SBSSHHHHHHHHHHSS-GGGGT--PPPTTPPP-S-TTS--HHHHHHHTT-EEEEEEE--S--SSS---TTS---SSGGGGT-SEEEEESS-TTBS--S-EETTEETT--TTS--EEESSS--SSS-BTTT-GGG-SS-B-GGG-SBEETTEE-BSEEES-TTT---GGGHHHHHHHHHHHHHHHSTTS-EEEEEE--TTSSS----TTTTTTSSSTHHHHHHHHHHHHHHHHHHHHHHTT-GGGEEEEEEESS---S-SSB-SSTTTT-TT--TTTT-S--TT-SSGGGTB--EEEE-TTT-SB-EEE---EEGGGHHHHHHHHTT----TTSSTT----HHHHHBTT----SEEEEESSSEEEEETTEEEE----S---GGGGGGTTS-----SS-EEEETTT-TT-----TTT-HHHHHHHHHHHHHHHT--/--EEEEEEETT--TTSSGGGT--SS--HHHHHHHHHSEEESSEE-SBSSHHHHHHHHHHSS-GGGGT-----TTPPP-S-TTS--HHHHHHHTT-EEEEEEE--S--SSS---TTS---SSGGGGT-SEEEEESS-TTBS--B-EETTEETT--TTS--EEESSS--SS--BTTT-GGG-SS-B-GGG-SBEETTEE-BSEEES-GGGB--GGGHHHHHHHHHHHHHHHTTTS-EEEEEE--TTSSS----TTTTT-SSS-HHHHHHHHHHHHHHHHHHHHHHTT-GGGEEEEEEESS---S-SSB---TTTT-TT--TTTT-S--TT-SSHHHHB--EEEE-TTT-SB-EEE---EEGGGHHHHHHHHHT-PPPTTTTTT----HHHHHBTTS---SEEEEESSSEEEEETTEEEE----S---GGGGGGTTS-----SS-EEEETTT-TT-----TTT-HHHHHHHHHHHHHHHH--

InterPro domains:
  IPR000917 Sulfatase, N-terminal [PF00884] (43-411)
  IPR017850 Alkaline-phosphatase-like, core domain superfamily [G3DSA:3.40.720.10] (43-438)
  IPR017850 Alkaline-phosphatase-like, core domain superfamily [SSF53649] (42-516)
  IPR024607 Sulfatase, conserved site [PS00149] (135-145)
  IPR024607 Sulfatase, conserved site [PS00523] (89-101)
  IPR052701 Glycosaminoglycan & Ulvan Degrading Sulfatases [PTHR43751] (31-515)

B-factor: mean 17.9, std 4.31, range [8.12, 40.32]